Protein 3RKU (pdb70)

Solvent-accessible surface area: 37472 Å² total; per-residue (Å²): 105,89,50,12,4,153,98,2,5,84,62,0,33,152,72,4,0,2,0,3,15,0,9,19,20,25,0,80,13,0,0,52,23,0,0,56,0,3,71,0,34,3,46,0,0,0,1,11,139,96,61,125,79,0,82,108,6,58,149,62,0,63,140,82,3,114,73,9,100,11,49,26,11,117,12,39,13,61,62,47,125,102,5,132,56,36,14,94,111,3,54,142,83,13,70,82,0,23,0,0,0,4,21,24,32,21,0,33,10,39,55,112,5,27,133,17,46,59,116,15,2,88,50,2,9,54,10,2,1,28,1,8,1,20,5,0,24,18,1,1,71,37,0,86,94,67,63,30,11,8,1,0,0,10,5,11,16,1,15,88,23,1,39,29,40,4,1,13,23,0,0,0,12,32,0,1,18,2,1,0,33,0,0,19,9,4,13,29,87,24,96,5,11,2,0,13,0,0,10,14,29,13,62,36,53,59,3,58,60,25,40,136,44,62,107,123,82,10,112,92,36,15,123,82,24,80,10,0,81,16,73,12,0,0,26,0,0,0,2,0,2,0,23,82,91,30,4,4,0,0,19,0,10,0,2,0,12,12,6,4,2,24,45,22,44,78,106,89,103,91,50,11,5,156,98,2,6,85,60,0,34,150,70,4,0,1,0,3,14,0,9,18,20,26,0,82,13,0,0,52,23,0,0,57,0,4,70,0,34,3,44,0,0,0,0,10,136,97,60,123,80,0,82,110,6,57,147,62,0,63,139,81,3,112,74,9,99,11,47,26,12,120,11,39,13,60,60,48,125,104,5,134,54,35,15,94,111,6,55,144,83,13,73,82,0,25,1,0,0,4,19,23,32,20,1,33,10,40,54,113,5,26,134,18,46,60,119,13,2,87,52,2,10,54,10,2,1,29,1,8,0,20,6,1,25,18,0,1,69,36,0,85,94,67,63,30,9,9,1,0,0,8,4,11,16,1,14,88,24,1,35,29,40,4,1,14,23,0,0,0,11,33,0,1,17,1,1,1,31,0,0,18,8,6,11,29,86,23,95,5,11,2,0,13,0,0,10,14,29,13,62,36,53,59,3,58,61,26,42,136,45,62,107,124,82,10,115,90,36,13,123,80,24,82,10,0,83,14,73,13,0,0,26,0,0,0,1,0,2,0,23,83,93,28,3,4,1,0,18,0,10,0,2,0,11,11,6,5,2,27,44,23,44,81,106,88,104,90,50,11,5,157,96,3,5,84,60,0,34,153,72,4,0,2,0,4,16,0,9,18,20,27,0,80,14,0,0,52,24,0,0,56,0,3,69,0,35,3,45,0,0,0,1,10,135,97,61,124,79,0,82,108,5,58,146,63,0,62,140,84,4,112,73,8,99,11,46,27,11,120,13,39,13,60,62,48,123,102,5,134,55,34,15,93,111,5,55,145,84,13,74,82,0,25,1,0,0,5,21,25,33,21,1,33,10,38,53,112,5,24,133,17,45,59,116,14,1,87,51,3,8,56,10,2,1,29,1,7,0,19,6,0,26,18,0,1,69,36,0,84,94,66,64,30,11,9,1,0,0,10,5,10,16,0,15,86,23,0,38,29,38,4,1,13,24,0,0,0,12,34,0,1,17,1,0,0,31,0,0,19,8,5,13,28,87,24,97,6,12,2,0,14,0,0,10,14,29,13,61,35,52,60,3,58,61,26,41,137,44,61,107,120,82,10,115,94,37,14,121,80,24,81,10,0,82,15,73,14,0,0,26,0,0,0,1,0,2,0,22,84,93,29,4,5,0,0,18,0,10,0,1,0,12,11,5,5,2,27,45,24,44,79,109,90,103,91,49,11,4,155,97,2,6,83,61,0,34,149,68,5,0,1,0,3,15,0,9,19,20,26,0,81,14,0,0,52,23,0,0,55,0,3,72,0,34,3,45,0,0,0,0,10,140,96,60,124,81,0,82,108,6,58,148,64,0,63,142,83,3,111,74,8,100,11,47,27,13,117,13,39,13,59,64,47,126,104,5,134,56,35,13,94,110,4,56,142,84,14,74,81,0,25,0,0,0,5,19,22,32,20,0,33,10,39,55,110,6,26,134,18,45,60,117,13,2,85,49,2,9,54,10,2,0,29,2,8,1,19,5,0,23,20,0,1,69,37,0,84,93,65,65,31,10,7,1,0,0,8,5,11,16,1,14,87,23,1,38,29,40,4,2,13,24,0,0,0,11,33,0,1,18,1,1,0,33,0,0,19,8,4,13,30,87,22,96,5,11,2,0,13,0,0,10,15,28,14,61,37,52,56,3,58,61,25,40,136,46,61,105,120,82,10,112,92,36,14,122,82,24,79,9,0,87,15,75,13,0,0,26,0,0,0,1,0,2,0,23,84,94,30,4,5,1,0,18,0,10,0,1,0,11,12,6,4,2,25,43,22,45,79,107,89

Secondary structure (DSSP, 8-state):
--TT-HHHHHHHTT-EEEEESTTSHHHHHHHHHHHHHHTT-SEEEEEES-HHHHHHHHHHHHHH-TT-EEEEEE--TT-GGGHHHHHHTS-GGG-S--EEEE--------PPTTS--HHHHHHHHIIIIIHHHHHHHHHHHHHHHHT--EEEEE--GGGTS--TT-HHHHHHHHHHHHHHHHHHHHTTTSS-EEEEEEES-EESSHHHHHTTT-HHHHHHHHTTS--EEHHHHHHHHHHHHTS-TTEEEEEEEEEETTEEETTEE---/--TT-HHHHHHHTT-EEEEESTTSHHHHHHHHHHHHHHTT-SEEEEEES-HHHHHHHHHHHHHH-TT-EEEEEE--TT-GGGHHHHHHTS-GGG-S--EEEE--------PPTTS--HHHHHHHHIIIIIIHHHHHHHHHHHHHHHT--EEEEE--GGGTS--TT-HHHHHHHHHHHHHHHHHHHHTTTSS-EEEEEEES-EESSHHHHHTTT-HHHHHHHHTTS--EEHHHHHHHHHHHHTS-TTEEEEEEEEEETTEEETTEE---/--TT-HHHHHHHTT-EEEEESTTSHHHHHHHHHHHHTTTT--EEEEEES-HHHHHHHHHHHHHH-TT-EEEEEE--TT-HHHHHHHHHTS-GGG-S--EEEE--------PPTTS--HHHHHHHHIIIIIIHHHHHHHHHHHHHHHT-EEEEEE--GGGTS--TT-HHHHHHHHHHHHHHHHHHHHTTTSSEEEEEEEES-EESSHHHHHTTT-HHHHHHHHTTS--EEHHHHHHHHHHHHTS-TTEEEEEEEEEETTEEETTEE---/--TT-HHHHHHHTT-EEEEESTTSHHHHHHHHHHHHHHTT--EEEEEES-HHHHHHHHHHHHHH-TT-EEEEEE--TT-HHHHHHHHHTS-GGG-S--EEEE--------PPTTS--HHHHHHHHIIIIIIHHHHHHHHHHHHHHTT--EEEEE--GGGTS--TT-HHHHHHHHHHHHHHHHHHHHTTTSS-EEEEEEES-EESSHHHHHTTT-HHHHHHHHTTS--EEHHHHHHHHHHHHTS-TTEEEEEEEEEETTEEETTEE---

InterPro domains:
  IPR002347 Short-chain dehydrogenase/reductase SDR [PF00106] (14-205)
  IPR002347 Short-chain dehydrogenase/reductase SDR [PR00080] (94-105)
  IPR002347 Short-chain dehydrogenase/reductase SDR [PR00080] (148-156)
  IPR002347 Short-chain dehydrogenase/reductase SDR [PR00080] (168-187)
  IPR002347 Short-chain dehydrogenase/reductase SDR [PR00081] (15-32)
  IPR002347 Short-chain dehydrogenase/reductase SDR [PR00081] (94-105)
  IPR002347 Short-chain dehydrogenase/reductase SDR [PR00081] (142-158)
  IPR002347 Short-chain dehydrogenase/reductase SDR [PR00081] (168-187)
  IPR002347 Short-chain dehydrogenase/reductase SDR [PR00081] (189-206)
  IPR020904 Short-chain dehydrogenase/reductase, conserved site [PS00061] (155-183)
  IPR036291 NAD(P)-binding domain superfamily [SSF51735] (10-249)

CATH classification: 3.40.50.720

Sequence (1072 aa):
HMSQGRKAAERLAKKTVLITGASAGIGKATALEYLEASNGDMKLILAARRLEKLEELKKTIDQEFPNAKVHVAQLDITQAEKIKPFIENLPQEFKDIDILVNNAGKALGSDRVGQIATEDIQDVFDTNVTALINITQAVLPIFQAKNSGDIVNLGSIAGRDAYPTGSIYCASKFAVGAFTDSLRKELINTKIRVILIAPGLVETEFSLVRYRGNEEQAKNVYKDTTPLMADDVADLIVYATSRKQNTVIADTLIFPTNQASPHHIFRGHMSQGRKAAERLAKKTVLITGASAGIGKATALEYLEASNGDMKLILAARRLEKLEELKKTIDQEFPNAKVHVAQLDITQAEKIKPFIENLPQEFKDIDILVNNAGKALGSDRVGQIATEDIQDVFDTNVTALINITQAVLPIFQAKNSGDIVNLGSIAGRDAYPTGSIYCASKFAVGAFTDSLRKELINTKIRVILIAPGLVETEFSLVRYRGNEEQAKNVYKDTTPLMADDVADLIVYATSRKQNTVIADTLIFPTNQASPHHIFRGHMSQGRKAAERLAKKTVLITGASAGIGKATALEYLEASNGDMKLILAARRLEKLEELKKTIDQEFPNAKVHVAQLDITQAEKIKPFIENLPQEFKDIDILVNNAGKALGSDRVGQIATEDIQDVFDTNVTALINITQAVLPIFQAKNSGDIVNLGSIAGRDAYPTGSIYCASKFAVGAFTDSLRKELINTKIRVILIAPGLVETEFSLVRYRGNEEQAKNVYKDTTPLMADDVADLIVYATSRKQNTVIADTLIFPTNQASPHHIFRGHMSQGRKAAERLAKKTVLITGASAGIGKATALEYLEASNGDMKLILAARRLEKLEELKKTIDQEFPNAKVHVAQLDITQAEKIKPFIENLPQEFKDIDILVNNAGKALGSDRVGQIATEDIQDVFDTNVTALINITQAVLPIFQAKNSGDIVNLGSIAGRDAYPTGSIYCASKFAVGAFTDSLRKELINTKIRVILIAPGLVETEFSLVRYRGNEEQAKNVYKDTTPLMMADDVADLIVYATSRKQNTVIADTLIFPTNQASPHHIFRG

Structure (mmCIF, N/CA/C/O backbone):
data_3RKU
#
_entry.id   3RKU
#
_cell.length_a   82.390
_cell.length_b   87.250
_cell.length_c   83.810
_cell.angle_alpha   90.000
_cell.angle_beta   112.980
_cell.angle_gamma   90.000
#
_symmetry.space_group_name_H-M   'P 1 21 1'
#
loop_
_entity.id
_entity.type
_entity.pdbx_description
1 polymer 'Oxidoreductase YMR226C'
2 non-polymer 'NADP NICOTINAMIDE-ADENINE-DINUCLEOTIDE PHOSPHATE'
3 water water
#
loop_
_atom_site.group_PDB
_atom_site.id
_atom_site.type_symbol
_atom_site.label_atom_id
_atom_site.label_alt_id
_atom_site.label_comp_id
_atom_site.label_asym_id
_atom_site.label_entity_id
_atom_site.label_seq_id
_atom_site.pdbx_PDB_ins_code
_atom_site.Cartn_x
_atom_site.Cartn_y
_atom_site.Cartn_z
_atom_site.occupancy
_atom_site.B_iso_or_equiv
_atom_site.auth_seq_id
_atom_site.auth_comp_id
_atom_site.auth_asym_id
_atom_site.auth_atom_id
_atom_site.pdbx_PDB_model_num
ATOM 1 N N . HIS A 1 20 ? 40.043 41.065 49.428 1.00 33.44 0 HIS A N 1
ATOM 2 C CA . HIS A 1 20 ? 39.504 41.348 48.091 1.00 39.84 0 HIS A CA 1
ATOM 3 C C . HIS A 1 20 ? 38.411 40.380 47.625 1.00 40.29 0 HIS A C 1
ATOM 4 O O . HIS A 1 20 ? 38.704 39.438 46.887 1.00 37.87 0 HIS A O 1
ATOM 11 N N . MET A 1 21 ? 37.156 40.611 48.010 1.00 35.83 1 MET A N 1
ATOM 12 C CA . MET A 1 21 ? 36.058 39.773 47.520 1.00 30.86 1 MET A CA 1
ATOM 13 C C . MET A 1 21 ? 34.820 40.617 47.262 1.00 31.44 1 MET A C 1
ATOM 14 O O . MET A 1 21 ? 33.777 40.459 47.908 1.00 34.17 1 MET A O 1
ATOM 19 N N . SER A 1 22 ? 34.944 41.525 46.310 1.00 24.93 2 SER A N 1
ATOM 20 C CA . SER A 1 22 ? 33.904 42.519 46.043 1.00 24.80 2 SER A CA 1
ATOM 21 C C . SER A 1 22 ? 32.486 41.933 45.897 1.00 28.92 2 SER A C 1
ATOM 22 O O . SER A 1 22 ? 31.497 42.651 46.024 1.00 26.54 2 SER A O 1
ATOM 25 N N . GLN A 1 23 ? 32.381 40.636 45.627 1.00 24.39 3 GLN A N 1
ATOM 26 C CA . GLN A 1 23 ? 31.081 40.070 45.353 1.00 27.61 3 GLN A CA 1
ATOM 27 C C . GLN A 1 23 ? 30.715 38.915 46.267 1.00 30.11 3 GLN A C 1
ATOM 28 O O . GLN A 1 23 ? 29.773 38.165 46.000 1.00 28.33 3 GLN A O 1
ATOM 34 N N . GLY A 1 24 ? 31.451 38.788 47.360 1.00 27.69 4 GLY A N 1
ATOM 35 C CA . GLY A 1 24 ? 31.186 37.733 48.315 1.00 28.53 4 GLY A CA 1
ATOM 36 C C . GLY A 1 24 ? 32.031 36.492 48.114 1.00 29.81 4 GLY A C 1
ATOM 37 O O . GLY A 1 24 ? 32.641 36.294 47.066 1.00 33.44 4 GLY A O 1
ATOM 38 N N . ARG A 1 25 ? 32.044 35.637 49.125 1.00 28.04 5 ARG A N 1
ATOM 39 C CA . ARG A 1 25 ? 32.937 34.501 49.154 1.00 32.44 5 ARG A CA 1
ATOM 40 C C . ARG A 1 25 ? 32.627 33.510 48.042 1.00 30.85 5 ARG A C 1
ATOM 41 O O . ARG A 1 25 ? 33.506 33.108 47.291 1.00 34.03 5 ARG A O 1
ATOM 49 N N . LYS A 1 26 ? 31.375 33.111 47.935 1.00 33.75 6 LYS A N 1
ATOM 50 C CA . LYS A 1 26 ? 30.991 32.086 46.975 1.00 36.70 6 LYS A CA 1
ATOM 51 C C . LYS A 1 26 ? 31.409 32.460 45.527 1.00 28.03 6 LYS A C 1
ATOM 52 O O . LYS A 1 26 ? 31.921 31.624 44.761 1.00 28.37 6 LYS A O 1
ATOM 58 N N . ALA A 1 27 ? 31.215 33.720 45.160 1.00 23.41 7 ALA A N 1
ATOM 59 C CA . ALA A 1 27 ? 31.612 34.195 43.839 1.00 22.36 7 ALA A CA 1
ATOM 60 C C . ALA A 1 27 ? 33.150 34.108 43.644 1.00 28.63 7 ALA A C 1
ATOM 61 O O . ALA A 1 27 ? 33.653 33.633 42.610 1.00 25.67 7 ALA A O 1
ATOM 63 N N . ALA A 1 28 ? 33.897 34.562 44.637 1.00 19.58 8 ALA A N 1
ATOM 64 C CA . ALA A 1 28 ? 35.340 34.361 44.624 1.00 20.04 8 ALA A CA 1
ATOM 65 C C . ALA A 1 28 ? 35.733 32.901 44.443 1.00 24.76 8 ALA A C 1
ATOM 66 O O . ALA A 1 28 ? 36.631 32.600 43.667 1.00 26.54 8 ALA A O 1
ATOM 68 N N . GLU A 1 29 ? 35.081 31.994 45.167 1.00 28.03 9 GLU A N 1
ATOM 69 C CA . GLU A 1 29 ? 35.388 30.579 45.015 1.00 26.54 9 GLU A CA 1
ATOM 70 C C . GLU A 1 29 ? 35.182 30.183 43.578 1.00 24.24 9 GLU A C 1
ATOM 71 O O . GLU A 1 29 ? 35.986 29.474 43.001 1.00 26.70 9 GLU A O 1
ATOM 77 N N . ARG A 1 30 ? 34.081 30.626 42.995 1.00 27.17 10 ARG A N 1
ATOM 78 C CA . ARG A 1 30 ? 33.741 30.154 41.651 1.00 28.30 10 ARG A CA 1
ATOM 79 C C . ARG A 1 30 ? 34.688 30.702 40.578 1.00 26.69 10 ARG A C 1
ATOM 80 O O . ARG A 1 30 ? 34.901 30.056 39.557 1.00 21.11 10 ARG A O 1
ATOM 88 N N . LEU A 1 31 ? 35.265 31.878 40.836 1.00 24.03 11 LEU A N 1
ATOM 89 C CA . LEU A 1 31 ? 36.182 32.525 39.898 1.00 23.27 11 LEU A CA 1
ATOM 90 C C . LEU A 1 31 ? 37.621 32.044 40.030 1.00 25.51 11 LEU A C 1
ATOM 91 O O . LEU A 1 31 ? 38.408 32.160 39.089 1.00 29.18 11 LEU A O 1
ATOM 96 N N . ALA A 1 32 ? 37.974 31.512 41.194 1.00 23.28 12 ALA A N 1
ATOM 97 C CA . ALA A 1 32 ? 39.381 31.285 41.501 1.00 27.06 12 ALA A CA 1
ATOM 98 C C . ALA A 1 32 ? 40.094 30.443 40.444 1.00 28.58 12 ALA A C 1
ATOM 99 O O . ALA A 1 32 ? 39.582 29.429 39.972 1.00 20.18 12 ALA A O 1
ATOM 101 N N . LYS A 1 33 ? 41.276 30.898 40.054 1.00 27.24 13 LYS A N 1
ATOM 102 C CA . LYS A 1 33 ? 42.143 30.113 39.198 1.00 27.06 13 LYS A CA 1
ATOM 103 C C . LYS A 1 33 ? 41.671 30.010 37.752 1.00 24.58 13 LYS A C 1
ATOM 104 O O . LYS A 1 33 ? 42.364 29.434 36.917 1.00 25.57 13 LYS A O 1
ATOM 110 N N . LYS A 1 34 ? 40.517 30.592 37.441 1.00 22.66 14 LYS A N 1
ATOM 111 C CA . LYS A 1 34 ? 40.061 30.588 36.057 1.00 22.65 14 LYS A CA 1
ATOM 112 C C . LYS A 1 34 ? 40.895 31.530 35.170 1.00 26.39 14 LYS A C 1
ATOM 113 O O . LYS A 1 34 ? 41.545 32.452 35.665 1.00 26.95 14 LYS A O 1
ATOM 119 N N . THR A 1 35 ? 40.871 31.283 33.862 1.00 22.10 15 THR A N 1
ATOM 120 C CA . THR A 1 35 ? 41.588 32.104 32.900 1.00 22.68 15 THR A CA 1
ATOM 121 C C . THR A 1 35 ? 40.620 32.951 32.088 1.00 24.02 15 THR A C 1
ATOM 122 O O . THR A 1 35 ? 39.723 32.424 31.421 1.00 26.56 15 THR A O 1
ATOM 126 N N . VAL A 1 36 ? 40.789 34.264 32.142 1.00 19.21 16 VAL A N 1
ATOM 127 C CA . VAL A 1 36 ? 39.937 35.157 31.355 1.00 19.61 16 VAL A CA 1
ATOM 128 C C . VAL A 1 36 ? 40.673 35.811 30.192 1.00 21.87 16 VAL A C 1
ATOM 129 O O . VAL A 1 36 ? 41.772 36.369 30.376 1.00 21.15 16 VAL A O 1
ATOM 133 N N . LEU A 1 37 ? 40.060 35.769 29.009 1.00 17.46 17 LEU A N 1
ATOM 134 C CA . LEU A 1 37 ? 40.601 36.503 27.880 1.00 18.53 17 LEU A CA 1
ATOM 135 C C . LEU A 1 37 ? 39.730 37.729 27.607 1.00 22.48 17 LEU A C 1
ATOM 136 O O . LEU A 1 37 ? 38.545 37.605 27.346 1.00 23.06 17 LEU A O 1
ATOM 141 N N . ILE A 1 38 ? 40.338 38.909 27.662 1.00 22.14 18 ILE A N 1
ATOM 142 C CA . ILE A 1 38 ? 39.616 40.158 27.502 1.00 17.65 18 ILE A CA 1
ATOM 143 C C . ILE A 1 38 ? 40.096 40.969 26.312 1.00 21.22 18 ILE A C 1
ATOM 144 O O . ILE A 1 38 ? 41.253 41.379 26.265 1.00 24.63 18 ILE A O 1
ATOM 149 N N . THR A 1 39 ? 39.199 41.231 25.367 1.00 20.92 19 THR A N 1
ATOM 150 C CA . THR A 1 39 ? 39.533 42.131 24.266 1.00 22.97 19 THR A CA 1
ATOM 151 C C . THR A 1 39 ? 39.152 43.587 24.563 1.00 23.95 19 THR A C 1
ATOM 152 O O . THR A 1 39 ? 38.122 43.849 25.168 1.00 26.17 19 THR A O 1
ATOM 156 N N . GLY A 1 40 ? 39.993 44.524 24.131 1.00 19.37 20 GLY A N 1
ATOM 157 C CA . GLY A 1 40 ? 39.839 45.920 24.474 1.00 15.04 20 GLY A CA 1
ATOM 158 C C . GLY A 1 40 ? 40.222 46.130 25.921 1.00 20.26 20 GLY A C 1
ATOM 159 O O . GLY A 1 40 ? 39.513 46.793 26.666 1.00 21.46 20 GLY A O 1
ATOM 160 N N . ALA A 1 41 ? 41.334 45.542 26.344 1.00 15.22 21 ALA A N 1
ATOM 161 C CA . ALA A 1 41 ? 41.730 45.651 27.736 1.00 12.94 21 ALA A CA 1
ATOM 162 C C . ALA A 1 41 ? 42.463 46.949 28.034 1.00 18.81 21 ALA A C 1
ATOM 163 O O . ALA A 1 41 ? 42.715 47.248 29.180 1.00 23.21 21 ALA A O 1
ATOM 165 N N . SER A 1 42 ? 42.816 47.722 27.015 1.00 21.34 22 SER A N 1
ATOM 166 C CA . SER A 1 42 ? 43.682 48.882 27.221 1.00 21.05 22 SER A CA 1
ATOM 167 C C . SER A 1 42 ? 42.936 50.086 27.808 1.00 23.62 22 SER A C 1
ATOM 168 O O . SER A 1 42 ? 43.558 51.039 28.289 1.00 23.06 22 SER A O 1
ATOM 171 N N . ALA A 1 43 ? 41.605 50.051 27.774 1.00 22.29 23 ALA A N 1
ATOM 172 C CA . ALA A 1 43 ? 40.833 51.186 28.284 1.00 19.60 23 ALA A CA 1
ATOM 173 C C . ALA A 1 43 ? 39.404 50.805 28.573 1.00 18.20 23 ALA A C 1
ATOM 174 O O . ALA A 1 43 ? 38.983 49.683 28.282 1.00 14.71 23 ALA A O 1
ATOM 176 N N . GLY A 1 44 ? 38.655 51.753 29.129 1.00 16.19 24 GLY A N 1
ATOM 177 C CA . GLY A 1 44 ? 37.226 51.611 29.286 1.00 11.70 24 GLY A CA 1
ATOM 178 C C . GLY A 1 44 ? 36.765 50.350 29.997 1.00 18.03 24 GLY A C 1
ATOM 179 O O . GLY A 1 44 ? 37.302 49.973 31.039 1.00 20.84 24 GLY A O 1
ATOM 180 N N . ILE A 1 45 ? 35.752 49.696 29.431 1.00 16.52 25 ILE A N 1
ATOM 181 C CA . ILE A 1 45 ? 35.115 48.570 30.105 1.00 21.04 25 ILE A CA 1
ATOM 182 C C . ILE A 1 45 ? 36.023 47.352 30.222 1.00 20.36 25 ILE A C 1
ATOM 183 O O . ILE A 1 45 ? 36.037 46.685 31.267 1.00 18.51 25 ILE A O 1
ATOM 188 N N . GLY A 1 46 ? 36.775 47.073 29.158 1.00 11.80 26 GLY A N 1
ATOM 189 C CA . GLY A 1 46 ? 37.742 45.980 29.144 1.00 16.62 26 GLY A CA 1
ATOM 190 C C . GLY A 1 46 ? 38.738 46.080 30.298 1.00 21.53 26 GLY A C 1
ATOM 191 O O . GLY A 1 46 ? 38.917 45.138 31.091 1.00 18.50 26 GLY A O 1
ATOM 192 N N . LYS A 1 47 ? 39.381 47.241 30.389 1.00 18.17 27 LYS A N 1
ATOM 193 C CA . LYS A 1 47 ? 40.281 47.546 31.493 1.00 22.30 27 LYS A CA 1
ATOM 194 C C . LYS A 1 47 ? 39.618 47.438 32.873 1.00 24.71 27 LYS A C 1
ATOM 195 O O . LYS A 1 47 ? 40.147 46.790 33.778 1.00 25.50 27 LYS A O 1
ATOM 201 N N . ALA A 1 48 ? 38.462 48.070 33.035 1.00 23.15 28 ALA A N 1
ATOM 202 C CA . ALA A 1 48 ? 37.706 47.936 34.285 1.00 22.51 28 ALA A CA 1
ATOM 203 C C . ALA A 1 48 ? 37.431 46.482 34.620 1.00 25.15 28 ALA A C 1
ATOM 204 O O . ALA A 1 48 ? 37.462 46.097 35.787 1.00 25.75 28 ALA A O 1
ATOM 206 N N . THR A 1 49 ? 37.160 45.680 33.592 1.00 25.24 29 THR A N 1
ATOM 207 C CA . THR A 1 49 ? 36.748 44.296 33.801 1.00 23.66 29 THR A CA 1
ATOM 208 C C . THR A 1 49 ? 37.893 43.451 34.305 1.00 22.56 29 THR A C 1
ATOM 209 O O . THR A 1 49 ? 37.704 42.629 35.187 1.00 23.30 29 THR A O 1
ATOM 213 N N . ALA A 1 50 ? 39.081 43.651 33.742 1.00 20.78 30 ALA A N 1
ATOM 214 C CA . ALA A 1 50 ? 40.286 43.005 34.275 1.00 20.87 30 ALA A CA 1
ATOM 215 C C . ALA A 1 50 ? 40.450 43.298 35.786 1.00 24.53 30 ALA A C 1
ATOM 216 O O . ALA A 1 50 ? 40.590 42.391 36.613 1.00 26.15 30 ALA A O 1
ATOM 218 N N . LEU A 1 51 ? 40.413 44.575 36.136 1.00 18.28 31 LEU A N 1
ATOM 219 C CA . LEU A 1 51 ? 40.495 44.973 37.533 1.00 19.59 31 LEU A CA 1
ATOM 220 C C . LEU A 1 51 ? 39.409 44.351 38.412 1.00 21.89 31 LEU A C 1
ATOM 221 O O . LEU A 1 51 ? 39.684 43.853 39.508 1.00 24.84 31 LEU A O 1
ATOM 226 N N . GLU A 1 52 ? 38.174 44.369 37.938 1.00 20.81 32 GLU A N 1
ATOM 227 C CA . GLU A 1 52 ? 37.065 43.866 38.747 1.00 21.05 32 GLU A CA 1
ATOM 228 C C . GLU A 1 52 ? 37.165 42.358 38.974 1.00 23.54 32 GLU A C 1
ATOM 229 O O . GLU A 1 52 ? 36.848 41.864 40.057 1.00 25.28 32 GLU A O 1
ATOM 235 N N . TYR A 1 53 ? 37.591 41.618 37.956 1.00 20.14 33 TYR A N 1
ATOM 236 C CA . TYR A 1 53 ? 37.809 40.190 38.123 1.00 16.00 33 TYR A CA 1
ATOM 237 C C . TYR A 1 53 ? 38.753 39.937 39.306 1.00 22.61 33 TYR A C 1
ATOM 238 O O . TYR A 1 53 ? 38.541 39.025 40.107 1.00 25.55 33 TYR A O 1
ATOM 247 N N . LEU A 1 54 ? 39.782 40.760 39.444 1.00 20.84 34 LEU A N 1
ATOM 248 C CA . LEU A 1 54 ? 40.700 40.551 40.552 1.00 27.33 34 LEU A CA 1
ATOM 249 C C . LEU A 1 54 ? 40.048 40.965 41.862 1.00 28.19 34 LEU A C 1
ATOM 250 O O . LEU A 1 54 ? 40.184 40.266 42.843 1.00 30.31 34 LEU A O 1
ATOM 255 N N . GLU A 1 55 ? 39.317 42.073 41.875 1.00 26.51 35 GLU A N 1
ATOM 256 C CA . GLU A 1 55 ? 38.606 42.494 43.098 1.00 28.38 35 GLU A CA 1
ATOM 257 C C . GLU A 1 55 ? 37.682 41.433 43.656 1.00 27.37 35 GLU A C 1
ATOM 258 O O . GLU A 1 55 ? 37.473 41.371 44.862 1.00 24.60 35 GLU A O 1
ATOM 264 N N . ALA A 1 56 ? 37.130 40.612 42.767 1.00 25.04 36 ALA A N 1
ATOM 265 C CA . ALA A 1 56 ? 36.104 39.630 43.132 1.00 27.00 36 ALA A CA 1
ATOM 266 C C . ALA A 1 56 ? 36.628 38.219 43.457 1.00 29.56 36 ALA A C 1
ATOM 267 O O . ALA A 1 56 ? 35.878 37.368 43.943 1.00 23.08 36 ALA A O 1
ATOM 269 N N . SER A 1 57 ? 37.914 37.992 43.199 1.00 26.24 37 SER A N 1
ATOM 270 C CA . SER A 1 57 ? 38.494 36.656 43.252 1.00 22.85 37 SER A CA 1
ATOM 271 C C . SER A 1 57 ? 39.729 36.633 44.143 1.00 24.97 37 SER A C 1
ATOM 272 O O . SER A 1 57 ? 40.472 35.656 44.183 1.00 29.12 37 SER A O 1
ATOM 275 N N . ASN A 1 58 ? 39.941 37.723 44.856 1.00 24.38 38 ASN A N 1
ATOM 276 C CA . ASN A 1 58 ? 41.154 37.900 45.640 1.00 28.10 38 ASN A CA 1
ATOM 277 C C . ASN A 1 58 ? 42.447 37.783 44.828 1.00 30.41 38 ASN A C 1
ATOM 278 O O . ASN A 1 58 ? 43.445 37.244 45.305 1.00 33.10 38 ASN A O 1
ATOM 283 N N . GLY A 1 59 ? 42.422 38.304 43.609 1.00 24.11 39 GLY A N 1
ATOM 284 C CA . GLY A 1 59 ? 43.596 38.336 42.780 1.00 21.45 39 GLY A CA 1
ATOM 285 C C . GLY A 1 59 ? 43.904 36.997 42.144 1.00 24.77 39 GLY A C 1
ATOM 286 O O . GLY A 1 59 ? 44.824 36.889 41.352 1.00 27.44 39 GLY A O 1
ATOM 287 N N . ASP A 1 60 ? 43.118 35.979 42.462 1.00 25.60 40 ASP A N 1
ATOM 288 C CA . ASP A 1 60 ? 43.483 34.617 42.086 1.00 26.60 40 ASP A CA 1
ATOM 289 C C . ASP A 1 60 ? 42.921 34.147 40.738 1.00 26.88 40 ASP A C 1
ATOM 290 O O . ASP A 1 60 ? 42.158 33.174 40.667 1.00 27.38 40 ASP A O 1
ATOM 295 N N . MET A 1 61 ? 43.306 34.836 39.672 1.00 28.24 41 MET A N 1
ATOM 296 C CA . MET A 1 61 ? 42.949 34.426 38.311 1.00 27.37 41 MET A CA 1
ATOM 297 C C . MET A 1 61 ? 44.109 34.686 37.344 1.00 26.11 41 MET A C 1
ATOM 298 O O . MET A 1 61 ? 45.141 35.257 37.712 1.00 26.39 41 MET A O 1
ATOM 303 N N . LYS A 1 62 ? 43.909 34.278 36.100 1.00 25.45 42 LYS A N 1
ATOM 304 C CA . LYS A 1 62 ? 44.883 34.465 35.033 1.00 22.67 42 LYS A CA 1
ATOM 305 C C . LYS A 1 62 ? 44.227 35.281 33.954 1.00 22.99 42 LYS A C 1
ATOM 306 O O . LYS A 1 62 ? 43.198 34.890 33.434 1.00 24.70 42 LYS A O 1
ATOM 312 N N . LEU A 1 63 ? 44.818 36.416 33.622 1.00 21.74 43 LEU A N 1
ATOM 313 C CA . LEU A 1 63 ? 44.223 37.318 32.649 1.00 24.70 43 LEU A CA 1
ATOM 314 C C . LEU A 1 63 ? 45.050 37.415 31.370 1.00 27.88 43 LEU A C 1
ATOM 315 O O . LEU A 1 63 ? 46.274 37.578 31.403 1.00 33.19 43 LEU A O 1
ATOM 320 N N . ILE A 1 64 ? 44.369 37.316 30.240 1.00 23.08 44 ILE A N 1
ATOM 321 C CA . ILE A 1 64 ? 44.982 37.619 28.966 1.00 18.73 44 ILE A CA 1
ATOM 322 C C . ILE A 1 64 ? 44.381 38.952 28.472 1.00 20.60 44 ILE A C 1
ATOM 323 O O . ILE A 1 64 ? 43.201 39.029 28.122 1.00 21.86 44 ILE A O 1
ATOM 328 N N . LEU A 1 65 ? 45.191 40.002 28.465 1.00 15.94 45 LEU A N 1
ATOM 329 C CA . LEU A 1 65 ? 44.737 41.331 28.100 1.00 18.88 45 LEU A CA 1
ATOM 330 C C . LEU A 1 65 ? 45.192 41.681 26.696 1.00 22.98 45 LEU A C 1
ATOM 331 O O . LEU A 1 65 ? 46.391 41.782 26.428 1.00 28.85 45 LEU A O 1
ATOM 336 N N . ALA A 1 66 ? 44.233 41.850 25.795 1.00 18.61 46 ALA A N 1
ATOM 337 C CA . ALA A 1 66 ? 44.556 42.149 24.415 1.00 17.52 46 ALA A CA 1
ATOM 338 C C . ALA A 1 66 ? 43.941 43.480 23.969 1.00 25.28 46 ALA A C 1
ATOM 339 O O . ALA A 1 66 ? 42.802 43.797 24.324 1.00 29.09 46 ALA A O 1
ATOM 341 N N . ALA A 1 67 ? 44.725 44.259 23.221 1.00 22.01 47 ALA A N 1
ATOM 342 C CA . ALA A 1 67 ? 44.291 45.503 22.599 1.00 20.33 47 ALA A CA 1
ATOM 343 C C . ALA A 1 67 ? 45.439 45.957 21.704 1.00 25.38 47 ALA A C 1
ATOM 344 O O . ALA A 1 67 ? 46.450 45.272 21.639 1.00 25.85 47 ALA A O 1
ATOM 346 N N . ARG A 1 68 ? 45.295 47.087 21.016 1.00 24.04 48 ARG A N 1
ATOM 347 C CA . ARG A 1 68 ? 46.365 47.573 20.149 1.00 18.71 48 ARG A CA 1
A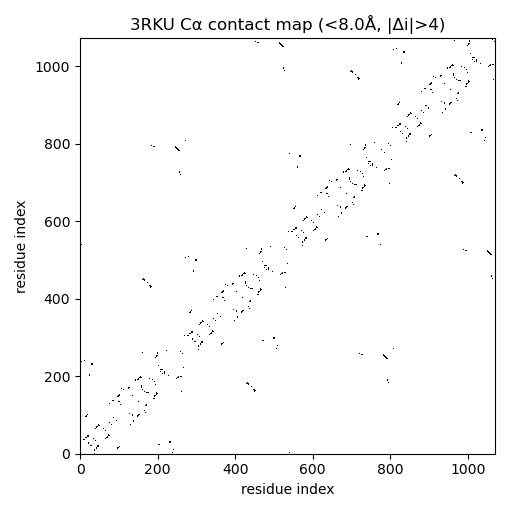TOM 348 C C . ARG A 1 68 ? 47.431 48.375 20.902 1.00 23.14 48 ARG A C 1
ATOM 349 O O . ARG A 1 68 ? 48.615 48.282 20.583 1.00 26.46 48 ARG A O 1
ATOM 357 N N . ARG A 1 69 ? 47.028 49.126 21.923 1.00 21.97 49 ARG A N 1
ATOM 358 C CA . ARG A 1 69 ? 47.981 49.992 22.635 1.00 22.25 49 ARG A CA 1
ATOM 359 C C . ARG A 1 69 ? 48.807 49.254 23.685 1.00 24.78 49 ARG A C 1
ATOM 360 O O . ARG A 1 69 ? 48.398 49.121 24.839 1.00 24.53 49 ARG A O 1
ATOM 368 N N . LEU A 1 70 ? 49.979 48.786 23.278 1.00 27.61 50 LEU A N 1
ATOM 369 C CA . LEU A 1 70 ? 50.793 47.940 24.132 1.00 27.12 50 LEU A CA 1
ATOM 370 C C . LEU A 1 70 ? 51.186 48.605 25.446 1.00 30.14 50 LEU A C 1
ATOM 371 O O . LEU A 1 70 ? 51.224 47.948 26.483 1.00 37.07 50 LEU A O 1
ATOM 376 N N . GLU A 1 71 ? 51.490 49.894 25.414 1.00 22.90 51 GLU A N 1
ATOM 377 C CA . GLU A 1 71 ? 51.904 50.586 26.634 1.00 30.55 51 GLU A CA 1
ATOM 378 C C . GLU A 1 71 ? 50.763 50.628 27.644 1.00 30.85 51 GLU A C 1
ATOM 379 O O . GLU A 1 71 ? 50.967 50.495 28.848 1.00 33.36 51 GLU A O 1
ATOM 385 N N . LYS A 1 72 ? 49.552 50.840 27.155 1.00 25.75 52 LYS A N 1
ATOM 386 C CA . LYS A 1 72 ? 48.413 50.847 28.037 1.00 27.29 52 LYS A CA 1
ATOM 387 C C . LYS A 1 72 ? 48.272 49.484 28.718 1.00 28.64 52 LYS A C 1
ATOM 388 O O . LYS A 1 72 ? 48.000 49.403 29.925 1.00 26.90 52 LYS A O 1
ATOM 394 N N . LEU A 1 73 ? 48.454 48.412 27.951 1.00 21.65 53 LEU A N 1
ATOM 395 C CA . LEU A 1 73 ? 48.392 47.084 28.533 1.00 21.96 53 LEU A CA 1
ATOM 396 C C . LEU A 1 73 ? 49.503 46.901 29.577 1.00 28.83 53 LEU A C 1
ATOM 397 O O . LEU A 1 73 ? 49.252 46.437 30.690 1.00 30.34 53 LEU A O 1
ATOM 402 N N . GLU A 1 74 ? 50.732 47.253 29.217 1.00 33.20 54 GLU A N 1
ATOM 403 C CA . GLU A 1 74 ? 51.869 47.124 30.129 1.00 32.50 54 GLU A CA 1
ATOM 404 C C . GLU A 1 74 ? 51.584 47.843 31.446 1.00 30.25 54 GLU A C 1
ATOM 405 O O . GLU A 1 74 ? 51.867 47.352 32.543 1.00 32.75 54 GLU A O 1
ATOM 411 N N . GLU A 1 75 ? 51.026 49.028 31.314 1.00 27.80 55 GLU A N 1
ATOM 412 C CA . GLU A 1 75 ? 50.762 49.888 32.447 1.00 32.22 55 GLU A CA 1
ATOM 413 C C . GLU A 1 75 ? 49.744 49.215 33.378 1.00 32.10 55 GLU A C 1
ATOM 414 O O . GLU A 1 75 ? 49.897 49.205 34.608 1.00 30.80 55 GLU A O 1
ATOM 420 N N . LEU A 1 76 ? 48.712 48.640 32.771 1.00 23.51 56 LEU A N 1
ATOM 421 C CA . LEU A 1 76 ? 47.708 47.903 33.499 1.00 23.97 56 LEU A CA 1
ATOM 422 C C . LEU A 1 76 ? 48.315 46.700 34.210 1.00 25.90 56 LEU A C 1
ATOM 423 O O . LEU A 1 76 ? 48.039 46.471 35.380 1.00 29.14 56 LEU A O 1
ATOM 428 N N . LYS A 1 77 ? 49.137 45.937 33.501 1.00 23.06 57 LYS A N 1
ATOM 429 C CA . LYS A 1 77 ? 49.799 44.790 34.093 1.00 26.43 57 LYS A CA 1
ATOM 430 C C . LYS A 1 77 ? 50.615 45.217 35.287 1.00 28.54 57 LYS A C 1
ATOM 431 O O . LYS A 1 77 ? 50.627 44.546 36.298 1.00 28.80 57 LYS A O 1
ATOM 437 N N . LYS A 1 78 ? 51.306 46.335 35.170 1.00 32.50 58 LYS A N 1
ATOM 438 C CA . LYS A 1 78 ? 52.158 46.783 36.262 1.00 42.58 58 LYS A CA 1
ATOM 439 C C . LYS A 1 78 ? 51.291 47.117 37.480 1.00 39.60 58 LYS A C 1
ATOM 440 O O . LYS A 1 78 ? 51.591 46.721 38.610 1.00 34.77 58 LYS A O 1
ATOM 446 N N . THR A 1 79 ? 50.196 47.827 37.231 1.00 36.52 59 THR A N 1
ATOM 447 C CA . THR A 1 79 ? 49.232 48.121 38.280 1.00 33.05 59 THR A CA 1
ATOM 448 C C . THR A 1 79 ? 48.773 46.838 38.966 1.00 33.99 59 THR A C 1
ATOM 449 O O . THR A 1 79 ? 48.802 46.728 40.192 1.00 35.70 59 THR A O 1
ATOM 453 N N . ILE A 1 80 ? 48.353 45.872 38.158 1.00 29.58 60 ILE A N 1
ATOM 454 C CA . ILE A 1 80 ? 47.897 44.590 38.665 1.00 32.87 60 ILE A CA 1
ATOM 455 C C . ILE A 1 80 ? 49.000 43.885 39.451 1.00 38.45 60 ILE A C 1
ATOM 456 O O . ILE A 1 80 ? 48.750 43.332 40.515 1.00 38.05 60 ILE A O 1
ATOM 461 N N . ASP A 1 81 ? 50.221 43.913 38.929 1.00 44.34 61 ASP A N 1
ATOM 462 C CA . ASP A 1 81 ? 51.318 43.167 39.531 1.00 46.05 61 ASP A CA 1
ATOM 463 C C . ASP A 1 81 ? 51.538 43.561 40.975 1.00 44.11 61 ASP A C 1
ATOM 464 O O . ASP A 1 81 ? 51.782 42.709 41.825 1.00 43.33 61 ASP A O 1
ATOM 469 N N . GLN A 1 82 ? 51.439 44.850 41.261 1.00 43.21 62 GLN A N 1
ATOM 470 C CA . GLN A 1 82 ? 51.713 45.309 42.609 1.00 50.78 62 GLN A CA 1
ATOM 471 C C . GLN A 1 82 ? 50.470 45.245 43.482 1.00 48.25 62 GLN A C 1
ATOM 472 O O . GLN A 1 82 ? 50.545 45.018 44.685 1.00 45.06 62 GLN A O 1
ATOM 478 N N . GLU A 1 83 ? 49.319 45.440 42.866 1.00 47.57 63 GLU A N 1
ATOM 479 C CA . GLU A 1 83 ? 48.071 45.365 43.601 1.00 48.26 63 GLU A CA 1
ATOM 480 C C . GLU A 1 83 ? 47.617 43.916 43.869 1.00 44.75 63 GLU A C 1
ATOM 481 O O . GLU A 1 83 ? 47.027 43.636 44.907 1.00 43.22 63 GLU A O 1
ATOM 487 N N . PHE A 1 84 ? 47.908 43.002 42.947 1.00 40.04 64 PHE A N 1
ATOM 488 C CA . PHE A 1 84 ? 47.495 41.624 43.106 1.00 34.13 64 PHE A CA 1
ATOM 489 C C . PHE A 1 84 ? 48.616 40.642 42.843 1.00 39.80 64 PHE A C 1
ATOM 490 O O . PHE A 1 84 ? 48.629 39.980 41.806 1.00 42.09 64 PHE A O 1
ATOM 498 N N . PRO A 1 85 ? 49.532 40.502 43.809 1.00 46.71 65 PRO A N 1
ATOM 499 C CA . PRO A 1 85 ? 50.758 39.727 43.619 1.00 46.41 65 PRO A CA 1
ATOM 500 C C . PRO A 1 85 ? 50.469 38.341 43.092 1.00 39.82 65 PRO A C 1
ATOM 501 O O . PRO A 1 85 ? 51.238 37.823 42.280 1.00 42.72 65 PRO A O 1
ATOM 505 N N . ASN A 1 86 ? 49.369 37.756 43.542 1.00 29.35 66 ASN A N 1
ATOM 506 C CA . ASN A 1 86 ? 49.047 36.377 43.186 1.00 33.39 66 ASN A CA 1
ATOM 507 C C . ASN A 1 86 ? 48.354 36.238 41.827 1.00 37.09 66 ASN A C 1
ATOM 508 O O . ASN A 1 86 ? 48.023 35.138 41.392 1.00 34.90 66 ASN A O 1
ATOM 513 N N . ALA A 1 87 ? 48.141 37.362 41.156 1.00 35.17 67 ALA A N 1
ATOM 514 C CA . ALA A 1 87 ? 47.544 37.329 39.829 1.00 32.55 67 ALA A CA 1
ATOM 515 C C . ALA A 1 87 ? 48.612 37.073 38.786 1.00 34.68 67 ALA A C 1
ATOM 516 O O . ALA A 1 87 ? 49.761 37.481 38.963 1.00 33.56 67 ALA A O 1
ATOM 518 N N . LYS A 1 88 ? 48.221 36.398 37.708 1.00 35.92 68 LYS A N 1
ATOM 519 C CA . LYS A 1 88 ? 49.082 36.175 36.556 1.00 35.04 68 LYS A CA 1
ATOM 520 C C . LYS A 1 88 ? 48.451 36.795 35.312 1.00 34.69 68 LYS A C 1
ATOM 521 O O . LYS A 1 88 ? 47.317 36.477 34.932 1.00 33.49 68 LYS A O 1
ATOM 527 N N . VAL A 1 89 ? 49.206 37.682 34.680 1.00 31.19 69 VAL A N 1
ATOM 528 C CA . VAL A 1 89 ? 48.711 38.493 33.580 1.00 25.83 69 VAL A CA 1
ATOM 529 C C . VAL A 1 89 ? 49.568 38.314 32.332 1.00 27.72 69 VAL A C 1
ATOM 530 O O . VAL A 1 89 ? 50.774 38.564 32.340 1.00 27.93 69 VAL A O 1
ATOM 534 N N . HIS A 1 90 ? 48.944 37.891 31.247 1.00 28.30 70 HIS A N 1
ATOM 535 C CA . HIS A 1 90 ? 49.635 37.840 29.970 1.00 26.48 70 HIS A CA 1
ATOM 536 C C . HIS A 1 90 ? 49.151 38.960 29.068 1.00 30.17 70 HIS A C 1
ATOM 537 O O . HIS A 1 90 ? 48.008 38.982 28.646 1.00 35.13 70 HIS A O 1
ATOM 544 N N . VAL A 1 91 ? 50.036 39.890 28.768 1.00 29.31 71 VAL A N 1
ATOM 545 C CA . VAL A 1 91 ? 49.713 41.020 27.899 1.00 29.38 71 VAL A CA 1
ATOM 546 C C . VAL A 1 91 ? 49.930 40.707 26.423 1.00 30.65 71 VAL A C 1
ATOM 547 O O . VAL A 1 91 ? 50.945 40.107 26.075 1.00 34.99 71 VAL A O 1
ATOM 551 N N . ALA A 1 92 ? 48.990 41.117 25.563 1.00 31.95 72 ALA A N 1
ATOM 552 C CA . ALA A 1 92 ? 49.045 40.778 24.117 1.00 28.29 72 ALA A CA 1
ATOM 553 C C . ALA A 1 92 ? 48.665 41.919 23.174 1.00 26.87 72 ALA A C 1
ATOM 554 O O . ALA A 1 92 ? 47.487 42.277 23.078 1.00 28.73 72 ALA A O 1
ATOM 556 N N . GLN A 1 93 ? 49.647 42.481 22.475 1.00 25.87 73 GLN A N 1
ATOM 557 C CA . GLN A 1 93 ? 49.341 43.455 21.433 1.00 26.24 73 GLN A CA 1
ATOM 558 C C . GLN A 1 93 ? 48.681 42.790 20.202 1.00 27.98 73 GLN A C 1
ATOM 559 O O . GLN A 1 93 ? 49.312 42.037 19.471 1.00 29.05 73 GLN A O 1
ATOM 565 N N . LEU A 1 94 ? 47.408 43.086 19.985 1.00 23.85 74 LEU A N 1
ATOM 566 C CA . LEU A 1 94 ? 46.637 42.442 18.943 1.00 23.78 74 LEU A CA 1
ATOM 567 C C . LEU A 1 94 ? 45.597 43.371 18.381 1.00 27.58 74 LEU A C 1
ATOM 568 O O . LEU A 1 94 ? 44.826 43.966 19.127 1.00 30.73 74 LEU A O 1
ATOM 573 N N . ASP A 1 95 ? 45.581 43.503 17.060 1.00 27.00 75 ASP A N 1
ATOM 574 C CA . ASP A 1 95 ? 44.516 44.212 16.363 1.00 22.32 75 ASP A CA 1
ATOM 575 C C . ASP A 1 95 ? 43.560 43.136 15.878 1.00 24.75 75 ASP A C 1
ATOM 576 O O . ASP A 1 95 ? 43.853 42.439 14.896 1.00 24.84 75 ASP A O 1
ATOM 581 N N . ILE A 1 96 ? 42.429 42.978 16.577 1.00 18.56 76 ILE A N 1
ATOM 582 C CA . ILE A 1 96 ? 41.555 41.837 16.321 1.00 18.94 76 ILE A CA 1
ATOM 583 C C . ILE A 1 96 ? 40.978 41.884 14.906 1.00 20.18 76 ILE A C 1
ATOM 584 O O . ILE A 1 96 ? 40.451 40.894 14.394 1.00 18.62 76 ILE A O 1
ATOM 589 N N . THR A 1 97 ? 41.125 43.037 14.274 1.00 17.61 77 THR A N 1
ATOM 590 C CA . THR A 1 97 ? 40.753 43.238 12.884 1.00 19.61 77 THR A CA 1
ATOM 591 C C . THR A 1 97 ? 41.625 42.472 11.873 1.00 24.86 77 THR A C 1
ATOM 592 O O . THR A 1 97 ? 41.210 42.208 10.732 1.00 29.14 77 THR A O 1
ATOM 596 N N . GLN A 1 98 ? 42.826 42.102 12.294 1.00 22.76 78 GLN A N 1
ATOM 597 C CA . GLN A 1 98 ? 43.691 41.315 11.442 1.00 23.69 78 GLN A CA 1
ATOM 598 C C . GLN A 1 98 ? 43.365 39.826 11.586 1.00 29.56 78 GLN A C 1
ATOM 599 O O . GLN A 1 98 ? 43.950 39.105 12.424 1.00 27.82 78 GLN A O 1
ATOM 605 N N . ALA A 1 99 ? 42.416 39.382 10.763 1.00 24.61 79 ALA A N 1
ATOM 606 C CA . ALA A 1 99 ? 41.794 38.073 10.928 1.00 26.53 79 ALA A CA 1
ATOM 607 C C . ALA A 1 99 ? 42.818 36.949 10.968 1.00 28.43 79 ALA A C 1
ATOM 608 O O . ALA A 1 99 ? 42.731 36.026 11.786 1.00 22.84 79 ALA A O 1
ATOM 610 N N . GLU A 1 100 ? 43.793 37.043 10.077 1.00 27.97 80 GLU A N 1
ATOM 611 C CA . GLU A 1 100 ? 44.765 35.976 9.932 1.00 32.16 80 GLU A CA 1
ATOM 612 C C . GLU A 1 100 ? 45.575 35.710 11.203 1.00 28.96 80 GLU A C 1
ATOM 613 O O . GLU A 1 100 ? 46.159 34.645 11.332 1.00 24.47 80 GLU A O 1
ATOM 619 N N . LYS A 1 101 ? 45.599 36.670 12.131 1.00 24.44 81 LYS A N 1
ATOM 620 C CA . LYS A 1 101 ? 46.402 36.541 13.342 1.00 24.98 81 LYS A CA 1
ATOM 621 C C . LYS A 1 101 ? 45.650 35.924 14.522 1.00 29.93 81 LYS A C 1
ATOM 622 O O . LYS A 1 101 ? 46.261 35.532 15.521 1.00 31.87 81 LYS A O 1
ATOM 628 N N . ILE A 1 102 ? 44.326 35.832 14.398 1.00 29.10 82 ILE A N 1
ATOM 629 C CA . ILE A 1 102 ? 43.471 35.332 15.482 1.00 25.70 82 ILE A CA 1
ATOM 630 C C . ILE A 1 102 ? 43.783 33.890 15.883 1.00 27.53 82 ILE A C 1
ATOM 631 O O . ILE A 1 102 ? 44.112 33.615 17.044 1.00 25.00 82 ILE A O 1
ATOM 636 N N . LYS A 1 103 ? 43.671 32.969 14.930 1.00 29.07 83 LYS A N 1
ATOM 637 C CA . LYS A 1 103 ? 43.851 31.565 15.249 1.00 33.03 83 LYS A CA 1
ATOM 638 C C . LYS A 1 103 ? 45.256 31.333 15.845 1.00 32.34 83 LYS A C 1
ATOM 639 O O . LYS A 1 103 ? 45.384 30.751 16.915 1.00 35.17 83 LYS A O 1
ATOM 645 N N . PRO A 1 104 ? 46.307 31.819 15.164 1.00 26.95 84 PRO A N 1
ATOM 646 C CA . PRO A 1 104 ? 47.658 31.701 15.730 1.00 26.93 84 PRO A CA 1
ATOM 647 C C . PRO A 1 104 ? 47.756 32.358 17.113 1.00 27.27 84 PRO A C 1
ATOM 648 O O . PRO A 1 104 ? 48.357 31.799 18.031 1.00 29.15 84 PRO A O 1
ATOM 652 N N . PHE A 1 105 ? 47.153 33.524 17.279 1.00 23.18 85 PHE A N 1
ATOM 653 C CA . PHE A 1 105 ? 47.150 34.133 18.605 1.00 26.32 85 PHE A CA 1
ATOM 654 C C . PHE A 1 105 ? 46.716 33.149 19.691 1.00 24.67 85 PHE A C 1
ATOM 655 O O . PHE A 1 105 ? 47.395 32.978 20.683 1.00 29.12 85 PHE A O 1
ATOM 663 N N . ILE A 1 106 ? 45.579 32.501 19.489 1.00 22.92 86 ILE A N 1
ATOM 664 C CA . ILE A 1 106 ? 45.073 31.551 20.466 1.00 24.62 86 ILE A CA 1
ATOM 665 C C . ILE A 1 106 ? 46.007 30.363 20.610 1.00 27.86 86 ILE A C 1
ATOM 666 O O . ILE A 1 106 ? 46.385 30.001 21.711 1.00 25.19 86 ILE A O 1
ATOM 671 N N . GLU A 1 107 ? 46.373 29.762 19.485 1.00 32.21 87 GLU A N 1
ATOM 672 C CA . GLU A 1 107 ? 47.181 28.567 19.498 1.00 39.40 87 GLU A CA 1
ATOM 673 C C . GLU A 1 107 ? 48.533 28.806 20.143 1.00 39.70 87 GLU A C 1
ATOM 674 O O . GLU A 1 107 ? 49.164 27.868 20.629 1.00 42.13 87 GLU A O 1
ATOM 680 N N . ASN A 1 108 ? 48.963 30.061 20.181 1.00 34.25 88 ASN A N 1
ATOM 681 C CA . ASN A 1 108 ? 50.306 30.353 20.657 1.00 40.00 88 ASN A CA 1
ATOM 682 C C . ASN A 1 108 ? 50.391 30.934 22.057 1.00 43.88 88 ASN A C 1
ATOM 683 O O . ASN A 1 108 ? 51.480 31.315 22.504 1.00 45.25 88 ASN A O 1
ATOM 688 N N . LEU A 1 109 ? 49.258 30.993 22.749 1.00 37.30 89 LEU A N 1
ATOM 689 C CA . LEU A 1 109 ? 49.266 31.419 24.139 1.00 31.70 89 LEU A CA 1
ATOM 690 C C . LEU A 1 109 ? 50.223 30.572 24.965 1.00 27.78 89 LEU A C 1
ATOM 691 O O . LEU A 1 109 ? 50.304 29.363 24.787 1.00 28.40 89 LEU A O 1
ATOM 696 N N . PRO A 1 110 ? 50.964 31.215 25.863 1.00 21.64 90 PRO A N 1
ATOM 697 C CA . PRO A 1 110 ? 51.878 30.458 26.721 1.00 21.21 90 PRO A CA 1
ATOM 698 C C . PRO A 1 110 ? 51.121 29.354 27.436 1.00 27.91 90 PRO A C 1
ATOM 699 O O . PRO A 1 110 ? 49.985 29.547 27.816 1.00 32.38 90 PRO A O 1
ATOM 703 N N . GLN A 1 111 ? 51.755 28.204 27.609 1.00 30.05 91 GLN A N 1
ATOM 704 C CA . GLN A 1 111 ? 51.112 27.055 28.224 1.00 33.06 91 GLN A CA 1
ATOM 705 C C . GLN A 1 111 ? 50.176 27.458 29.371 1.00 34.10 91 GLN A C 1
ATOM 706 O O . GLN A 1 111 ? 49.018 27.043 29.418 1.00 30.41 91 GLN A O 1
ATOM 712 N N . GLU A 1 112 ? 50.701 28.277 30.274 1.00 34.78 92 GLU A N 1
ATOM 713 C CA . GLU A 1 112 ? 50.013 28.685 31.484 1.00 35.07 92 GLU A CA 1
ATOM 714 C C . GLU A 1 112 ? 48.637 29.323 31.232 1.00 34.64 92 GLU A C 1
ATOM 715 O O . GLU A 1 112 ? 47.729 29.234 32.066 1.00 27.12 92 GLU A O 1
ATOM 721 N N . PHE A 1 113 ? 48.482 29.968 30.082 1.00 32.66 93 PHE A N 1
ATOM 722 C CA . PHE A 1 113 ? 47.264 30.718 29.793 1.00 27.66 93 PHE A CA 1
ATOM 723 C C . PHE A 1 113 ? 46.411 30.097 28.715 1.00 27.30 93 PHE A C 1
ATOM 724 O O . PHE A 1 113 ? 45.439 30.704 28.291 1.00 26.89 93 PHE A O 1
ATOM 732 N N . LYS A 1 114 ? 46.773 28.895 28.277 1.00 28.38 94 LYS A N 1
ATOM 733 C CA . LYS A 1 114 ? 46.097 28.250 27.145 1.00 26.19 94 LYS A CA 1
ATOM 734 C C . LYS A 1 114 ? 44.673 27.817 27.454 1.00 27.92 94 LYS A C 1
ATOM 735 O O . LYS A 1 114 ? 43.846 27.741 26.562 1.00 30.56 94 LYS A O 1
ATOM 741 N N . ASP A 1 115 ? 44.394 27.512 28.716 1.00 26.16 95 ASP A N 1
ATOM 742 C CA . ASP A 1 115 ? 43.111 26.927 29.081 1.00 26.04 95 ASP A CA 1
ATOM 743 C C . ASP A 1 115 ? 42.077 28.002 29.469 1.00 33.42 95 ASP A C 1
ATOM 744 O O . ASP A 1 115 ? 41.628 28.086 30.616 1.00 32.86 95 ASP A O 1
ATOM 749 N N . ILE A 1 116 ? 41.714 28.822 28.488 1.00 33.25 96 ILE A N 1
ATOM 750 C CA . ILE A 1 116 ? 40.759 29.905 28.674 1.00 28.19 96 ILE A CA 1
ATOM 751 C C . ILE A 1 116 ? 39.435 29.394 29.218 1.00 23.62 96 ILE A C 1
ATOM 752 O O . ILE A 1 116 ? 38.957 28.364 28.782 1.00 20.71 96 ILE A O 1
ATOM 757 N N . ASP A 1 117 ? 38.875 30.120 30.187 1.00 22.44 97 ASP A N 1
ATOM 758 C CA . ASP A 1 117 ? 37.582 29.777 30.811 1.00 21.68 97 ASP A CA 1
ATOM 759 C C . ASP A 1 117 ? 36.505 30.809 30.450 1.00 19.28 97 ASP A C 1
ATOM 760 O O . ASP A 1 117 ? 35.329 30.501 30.401 1.00 21.30 97 ASP A O 1
ATOM 765 N N . ILE A 1 118 ? 36.926 32.044 30.223 1.00 16.05 98 ILE A N 1
ATOM 766 C CA . ILE A 1 118 ? 35.988 33.114 30.002 1.00 19.95 98 ILE A CA 1
ATOM 767 C C . ILE A 1 118 ? 36.526 33.994 28.916 1.00 23.78 98 ILE A C 1
ATOM 768 O O . ILE A 1 118 ? 37.648 34.505 29.022 1.00 26.01 98 ILE A O 1
ATOM 773 N N . LEU A 1 119 ? 35.716 34.162 27.873 1.00 21.57 99 LEU A N 1
ATOM 774 C CA . LEU A 1 119 ? 36.029 35.075 26.782 1.00 19.15 99 LEU A CA 1
ATOM 775 C C . LEU A 1 119 ? 35.141 36.328 26.876 1.00 20.15 99 LEU A C 1
ATOM 776 O O . LEU A 1 119 ? 33.926 36.242 26.842 1.00 22.14 99 LEU A O 1
ATOM 781 N N . VAL A 1 120 ? 35.746 37.495 27.016 1.00 21.70 100 VAL A N 1
ATOM 782 C CA . VAL A 1 120 ? 34.988 38.737 27.002 1.00 17.21 100 VAL A CA 1
ATOM 783 C C . VAL A 1 120 ? 35.269 39.502 25.707 1.00 23.99 100 VAL A C 1
ATOM 784 O O . VAL A 1 120 ? 36.324 40.153 25.568 1.00 24.90 100 VAL A O 1
ATOM 788 N N . ASN A 1 121 ? 34.333 39.400 24.758 1.00 21.46 101 ASN A N 1
ATOM 789 C CA . ASN A 1 121 ? 34.403 40.121 23.496 1.00 15.69 101 ASN A CA 1
ATOM 790 C C . ASN A 1 121 ? 33.961 41.561 23.689 1.00 18.34 101 ASN A C 1
ATOM 791 O O . ASN A 1 121 ? 32.853 41.932 23.324 1.00 24.81 101 ASN A O 1
ATOM 796 N N . ASN A 1 122 ? 34.853 42.364 24.259 1.00 15.99 102 ASN A N 1
ATOM 797 C CA . ASN A 1 122 ? 34.583 43.748 24.635 1.00 14.27 102 ASN A CA 1
ATOM 798 C C . ASN A 1 122 ? 35.084 44.788 23.622 1.00 19.18 102 ASN A C 1
ATOM 799 O O . ASN A 1 122 ? 34.415 45.800 23.403 1.00 18.70 102 ASN A O 1
ATOM 804 N N . ALA A 1 123 ? 36.236 44.546 22.992 1.00 18.18 103 ALA A N 1
ATOM 805 C CA . ALA A 1 123 ? 36.732 45.496 21.980 1.00 19.84 103 ALA A CA 1
ATOM 806 C C . ALA A 1 123 ? 35.633 45.864 20.964 1.00 20.42 103 ALA A C 1
ATOM 807 O O . ALA A 1 123 ? 34.980 44.997 20.386 1.00 13.60 103 ALA A O 1
ATOM 809 N N . GLY A 1 124 ? 35.446 47.162 20.764 1.00 14.46 104 GLY A N 1
ATOM 810 C CA . GLY A 1 124 ? 34.406 47.667 19.898 1.00 14.37 104 GLY A CA 1
ATOM 811 C C . GLY A 1 124 ? 34.381 49.193 19.909 1.00 22.53 104 GLY A C 1
ATOM 812 O O . GLY A 1 124 ? 35.018 49.853 20.745 1.00 20.93 104 GLY A O 1
ATOM 813 N N . LYS A 1 125 ? 33.648 49.771 18.971 1.00 18.88 105 LYS A N 1
ATOM 814 C CA . LYS A 1 125 ? 33.715 51.200 18.793 1.00 20.01 105 LYS A CA 1
ATOM 815 C C . LYS A 1 125 ? 32.532 51.679 17.957 1.00 20.86 105 LYS A C 1
ATOM 816 O O . LYS A 1 125 ? 31.845 50.894 17.316 1.00 17.92 105 LYS A O 1
ATOM 822 N N . ALA A 1 126 ? 32.317 52.984 17.977 1.00 14.59 106 ALA A N 1
ATOM 823 C CA . ALA A 1 126 ? 31.464 53.650 17.024 1.00 13.64 106 ALA A CA 1
ATOM 824 C C . ALA A 1 126 ? 32.274 54.782 16.372 1.00 20.32 106 ALA A C 1
ATOM 825 O O . ALA A 1 126 ? 33.149 55.366 17.001 1.00 23.53 106 ALA A O 1
ATOM 827 N N . LEU A 1 127 ? 32.014 55.075 15.105 1.00 21.85 107 LEU A N 1
ATOM 828 C CA . LEU A 1 127 ? 32.751 56.143 14.419 1.00 18.65 107 LEU A CA 1
ATOM 829 C C . LEU A 1 127 ? 31.778 57.158 13.849 1.00 23.85 107 LEU A C 1
ATOM 830 O O . LEU A 1 127 ? 30.973 56.836 12.957 1.00 23.28 107 LEU A O 1
ATOM 835 N N . GLY A 1 128 ? 31.838 58.376 14.382 1.00 19.92 108 GLY A N 1
ATOM 836 C CA . GLY A 1 128 ? 30.945 59.434 13.941 1.00 17.92 108 GLY A CA 1
ATOM 837 C C . GLY A 1 128 ? 29.463 59.262 14.284 1.00 23.99 108 GLY A C 1
ATOM 838 O O . GLY A 1 128 ? 29.031 58.261 14.876 1.00 22.72 108 GLY A O 1
ATOM 839 N N . SER A 1 129 ? 28.688 60.274 13.907 1.00 25.70 109 SER A N 1
ATOM 840 C CA . SER A 1 129 ? 27.252 60.288 14.099 1.00 22.82 109 SER A CA 1
ATOM 841 C C . SER A 1 129 ? 26.611 60.810 12.834 1.00 24.13 109 SER A C 1
ATOM 842 O O . SER A 1 129 ? 25.706 61.638 12.869 1.00 26.81 109 SER A O 1
ATOM 845 N N . ASP A 1 130 ? 27.090 60.316 11.708 1.00 16.07 110 ASP A N 1
ATOM 846 C CA . ASP A 1 130 ? 26.618 60.791 10.425 1.00 18.47 110 ASP A CA 1
ATOM 847 C C . ASP A 1 130 ? 25.308 60.130 10.035 1.00 16.91 110 ASP A C 1
ATOM 848 O O . ASP A 1 130 ? 25.083 58.958 10.311 1.00 19.38 110 ASP A O 1
ATOM 853 N N . ARG A 1 131 ? 24.445 60.895 9.385 1.00 18.58 111 ARG A N 1
ATOM 854 C CA . ARG A 1 131 ? 23.209 60.356 8.829 1.00 20.65 111 ARG A CA 1
ATOM 855 C C . ARG A 1 131 ? 23.525 59.601 7.555 1.00 20.33 111 ARG A C 1
ATOM 856 O O . ARG A 1 131 ? 24.491 59.898 6.875 1.00 17.56 111 ARG A O 1
ATOM 864 N N . VAL A 1 132 ? 22.725 58.590 7.251 1.00 22.14 112 VAL A N 1
ATOM 865 C CA . VAL A 1 132 ? 22.907 57.826 6.024 1.00 16.87 112 VAL A CA 1
ATOM 866 C C . VAL A 1 132 ? 22.945 58.815 4.873 1.00 22.04 112 VAL A C 1
ATOM 867 O O . VAL A 1 132 ? 22.212 59.794 4.867 1.00 19.57 112 VAL A O 1
ATOM 871 N N . GLY A 1 133 ? 23.814 58.551 3.907 1.00 28.45 113 GLY A N 1
ATOM 872 C CA . GLY A 1 133 ? 24.143 59.513 2.872 1.00 22.62 113 GLY A CA 1
ATOM 873 C C . GLY A 1 133 ? 25.485 60.186 3.126 1.00 27.24 113 GLY A C 1
ATOM 874 O O . GLY A 1 133 ? 26.194 60.497 2.176 1.00 28.26 113 GLY A O 1
ATOM 875 N N . GLN A 1 134 ? 25.840 60.388 4.401 1.00 31.28 114 GLN A N 1
ATOM 876 C CA . GLN A 1 134 ? 27.078 61.080 4.804 1.00 28.80 114 GLN A CA 1
ATOM 877 C C . GLN A 1 134 ? 28.118 60.172 5.441 1.00 26.81 114 GLN A C 1
ATOM 878 O O . GLN A 1 134 ? 29.031 60.658 6.080 1.00 24.69 114 GLN A O 1
ATOM 884 N N . ILE A 1 135 ? 27.973 58.858 5.310 1.00 27.24 115 ILE A N 1
ATOM 885 C CA . ILE A 1 135 ? 28.786 57.944 6.113 1.00 23.19 115 ILE A CA 1
ATOM 886 C C . ILE A 1 135 ? 29.973 57.438 5.334 1.00 21.98 115 ILE A C 1
ATOM 887 O O . ILE A 1 135 ? 29.814 56.851 4.263 1.00 23.28 115 ILE A O 1
ATOM 892 N N . ALA A 1 136 ? 31.167 57.684 5.854 1.00 20.34 116 ALA A N 1
ATOM 893 C CA . ALA A 1 136 ? 32.386 57.298 5.145 1.00 20.51 116 ALA A CA 1
ATOM 894 C C . ALA A 1 136 ? 32.515 55.779 5.128 1.00 26.65 116 ALA A C 1
ATOM 895 O O . ALA A 1 136 ? 32.289 55.104 6.132 1.00 32.36 116 ALA A O 1
ATOM 897 N N . THR A 1 137 ? 32.881 55.244 3.977 1.00 31.02 117 THR A N 1
ATOM 898 C CA . THR A 1 137 ? 33.049 53.808 3.802 1.00 28.69 117 THR A CA 1
ATOM 899 C C . THR A 1 137 ? 34.078 53.205 4.775 1.00 27.65 117 THR A C 1
ATOM 900 O O . THR A 1 137 ? 33.929 52.060 5.186 1.00 23.14 117 THR A O 1
ATOM 904 N N . GLU A 1 138 ? 35.098 53.974 5.154 1.00 30.22 118 GLU A N 1
ATOM 905 C CA . GLU A 1 138 ? 36.111 53.500 6.090 1.00 32.96 118 GLU A CA 1
ATOM 906 C C . GLU A 1 138 ? 35.476 53.283 7.434 1.00 32.27 118 GLU A C 1
ATOM 907 O O . GLU A 1 138 ? 35.759 52.284 8.116 1.00 35.26 118 GLU A O 1
ATOM 913 N N . ASP A 1 139 ? 34.634 54.235 7.832 1.00 28.00 119 ASP A N 1
ATOM 914 C CA . ASP A 1 139 ? 33.921 54.134 9.099 1.00 24.18 119 ASP A CA 1
ATOM 915 C C . ASP A 1 139 ? 32.986 52.930 9.083 1.00 27.52 119 ASP A C 1
ATOM 916 O O . ASP A 1 139 ? 32.835 52.246 10.081 1.00 35.54 119 ASP A O 1
ATOM 921 N N . ILE A 1 140 ? 32.368 52.651 7.947 1.00 25.57 120 ILE A N 1
ATOM 922 C CA . ILE A 1 140 ? 31.507 51.482 7.861 1.00 24.57 120 ILE A CA 1
ATOM 923 C C . ILE A 1 140 ? 32.303 50.187 8.051 1.00 23.65 120 ILE A C 1
ATOM 924 O O . ILE A 1 140 ? 31.927 49.338 8.858 1.00 27.14 120 ILE A O 1
ATOM 929 N N . GLN A 1 141 ? 33.409 50.034 7.330 1.00 23.48 121 GLN A N 1
ATOM 930 C CA . GLN A 1 141 ? 34.214 48.812 7.459 1.00 23.13 121 GLN A CA 1
ATOM 931 C C . GLN A 1 141 ? 34.837 48.640 8.839 1.00 20.86 121 GLN A C 1
ATOM 932 O O . GLN A 1 141 ? 34.870 47.536 9.371 1.00 22.65 121 GLN A O 1
ATOM 938 N N . ASP A 1 142 ? 35.334 49.729 9.409 1.00 16.94 122 ASP A N 1
ATOM 939 C CA . ASP A 1 142 ? 36.033 49.647 10.672 1.00 23.61 122 ASP A CA 1
ATOM 940 C C . ASP A 1 142 ? 35.046 49.196 11.768 1.00 26.70 122 ASP A C 1
ATOM 941 O O . ASP A 1 142 ? 35.334 48.269 12.542 1.00 26.71 122 ASP A O 1
ATOM 946 N N . VAL A 1 143 ? 33.865 49.813 11.811 1.00 20.41 123 VAL A N 1
ATOM 947 C CA . VAL A 1 143 ? 32.893 49.469 12.844 1.00 18.94 123 VAL A CA 1
ATOM 948 C C . VAL A 1 143 ? 32.442 48.000 12.704 1.00 24.37 123 VAL A C 1
ATOM 949 O O . VAL A 1 143 ? 32.451 47.212 13.671 1.00 20.92 123 VAL A O 1
ATOM 953 N N . PHE A 1 144 ? 32.064 47.617 11.494 1.00 22.29 124 PHE A N 1
ATOM 954 C CA . PHE A 1 144 ? 31.625 46.245 11.290 1.00 24.64 124 PHE A CA 1
ATOM 955 C C . PHE A 1 144 ? 32.730 45.219 11.550 1.00 25.83 124 PHE A C 1
ATOM 956 O O . PHE A 1 144 ? 32.471 44.177 12.141 1.00 29.36 124 PHE A O 1
ATOM 964 N N . ASP A 1 145 ? 33.959 45.522 11.126 1.00 22.36 125 ASP A N 1
ATOM 965 C CA . ASP A 1 145 ? 35.059 44.566 11.256 1.00 28.09 125 ASP A CA 1
ATOM 966 C C . ASP A 1 145 ? 35.438 44.358 12.691 1.00 23.42 125 ASP A C 1
ATOM 967 O O . ASP A 1 145 ? 35.744 43.247 13.095 1.00 25.51 125 ASP A O 1
ATOM 972 N N . THR A 1 146 ? 35.433 45.438 13.462 1.00 22.01 126 THR A N 1
ATOM 973 C CA . THR A 1 146 ? 35.784 45.340 14.870 1.00 23.26 126 THR A CA 1
ATOM 974 C C . THR A 1 146 ? 34.618 44.763 15.658 1.00 24.25 126 THR A C 1
ATOM 975 O O . THR A 1 146 ? 34.804 43.862 16.461 1.00 28.13 126 THR A O 1
ATOM 979 N N . ASN A 1 147 ? 33.415 45.283 15.430 1.00 18.55 127 ASN A N 1
ATOM 980 C CA . ASN A 1 147 ? 32.287 44.956 16.300 1.00 17.52 127 ASN A CA 1
ATOM 981 C C . ASN A 1 147 ? 31.677 43.579 15.990 1.00 19.38 127 ASN A C 1
ATOM 982 O O . ASN A 1 147 ? 31.147 42.906 16.868 1.00 20.12 127 ASN A O 1
ATOM 987 N N . VAL A 1 148 ? 31.778 43.141 14.748 1.00 17.24 128 VAL A N 1
ATOM 988 C CA . VAL A 1 148 ? 31.036 41.959 14.321 1.00 11.98 128 VAL A CA 1
ATOM 989 C C . VAL A 1 148 ? 31.985 40.876 13.832 1.00 15.19 128 VAL A C 1
ATOM 990 O O . VAL A 1 148 ? 32.133 39.839 14.463 1.00 17.42 128 VAL A O 1
ATOM 994 N N . THR A 1 149 ? 32.633 41.135 12.699 1.00 13.55 129 THR A N 1
ATOM 995 C CA . THR A 1 149 ? 33.502 40.155 12.083 1.00 14.01 129 THR A CA 1
ATOM 996 C C . THR A 1 149 ? 34.589 39.669 13.069 1.00 17.25 129 THR A C 1
ATOM 997 O O . THR A 1 149 ? 34.736 38.466 13.307 1.00 15.78 129 THR A O 1
ATOM 1001 N N . ALA A 1 150 ? 35.347 40.592 13.651 1.00 10.16 130 ALA A N 1
ATOM 1002 C CA . ALA A 1 150 ? 36.368 40.192 14.621 1.00 10.48 130 ALA A CA 1
ATOM 1003 C C . ALA A 1 150 ? 35.782 39.436 15.799 1.00 15.50 130 ALA A C 1
ATOM 1004 O O . ALA A 1 150 ? 36.338 38.415 16.202 1.00 12.13 130 ALA A O 1
ATOM 1006 N N . LEU A 1 151 ? 34.671 39.939 16.356 1.00 14.60 131 LEU A N 1
ATOM 1007 C CA . LEU A 1 151 ? 33.975 39.252 17.453 1.00 12.41 131 LEU A CA 1
ATOM 1008 C C . LEU A 1 151 ? 33.666 37.795 17.095 1.00 15.18 131 LEU A C 1
ATOM 1009 O O . LEU A 1 151 ? 33.898 36.893 17.892 1.00 20.41 131 LEU A O 1
ATOM 1014 N N . ILE A 1 152 ? 33.170 37.564 15.885 1.00 13.11 132 ILE A N 1
ATOM 1015 C CA . ILE A 1 152 ? 32.863 36.214 15.437 1.00 15.22 132 ILE A CA 1
ATOM 1016 C C . ILE A 1 152 ? 34.132 35.381 15.225 1.00 25.14 132 ILE A C 1
ATOM 1017 O O . ILE A 1 152 ? 34.179 34.201 15.578 1.00 30.20 132 ILE A O 1
ATOM 1022 N N . ASN A 1 153 ? 35.161 35.987 14.648 1.00 23.21 133 ASN A N 1
ATOM 1023 C CA . ASN A 1 153 ? 36.422 35.284 14.434 1.00 22.26 133 ASN A CA 1
ATOM 1024 C C . ASN A 1 153 ? 37.014 34.820 15.749 1.00 22.22 133 ASN A C 1
ATOM 1025 O O . ASN A 1 153 ? 37.389 33.659 15.890 1.00 22.57 133 ASN A O 1
ATOM 1030 N N . ILE A 1 154 ? 37.091 35.741 16.706 1.00 17.36 134 ILE A N 1
ATOM 1031 C CA . ILE A 1 154 ? 37.664 35.440 17.999 1.00 17.40 134 ILE A CA 1
ATOM 1032 C C . ILE A 1 154 ? 36.836 34.393 18.698 1.00 22.48 134 ILE A C 1
ATOM 1033 O O . ILE A 1 154 ? 37.379 33.443 19.260 1.00 18.32 134 ILE A O 1
ATOM 1038 N N . THR A 1 155 ? 35.516 34.552 18.627 1.00 19.63 135 THR A N 1
ATOM 1039 C CA . THR A 1 155 ? 34.607 33.533 19.143 1.00 19.80 135 THR A CA 1
ATOM 1040 C C . THR A 1 155 ? 34.865 32.140 18.550 1.00 20.72 135 THR A C 1
ATOM 1041 O O . THR A 1 155 ? 34.954 31.155 19.269 1.00 20.49 135 THR A O 1
ATOM 1045 N N . GLN A 1 156 ? 34.967 32.049 17.233 1.00 21.96 136 GLN A N 1
ATOM 1046 C CA . GLN A 1 156 ? 35.190 30.756 16.614 1.00 19.80 136 GLN A CA 1
ATOM 1047 C C . GLN A 1 156 ? 36.527 30.156 17.022 1.00 22.92 136 GLN A C 1
ATOM 1048 O O . GLN A 1 156 ? 36.628 28.958 17.222 1.00 22.86 136 GLN A O 1
ATOM 1054 N N . ALA A 1 157 ? 37.545 30.995 17.184 1.00 19.21 137 ALA A N 1
ATOM 1055 C CA . ALA A 1 157 ? 38.865 30.495 17.548 1.00 20.48 137 ALA A CA 1
ATOM 1056 C C . ALA A 1 157 ? 38.966 29.972 18.996 1.00 24.64 137 ALA A C 1
ATOM 1057 O O . ALA A 1 157 ? 39.770 29.088 19.283 1.00 26.91 137 ALA A O 1
ATOM 1059 N N . VAL A 1 158 ? 38.169 30.527 19.906 1.00 22.12 138 VAL A N 1
ATOM 1060 C CA . VAL A 1 158 ? 38.210 30.111 21.299 1.00 19.26 138 VAL A CA 1
ATOM 1061 C C . VAL A 1 158 ? 37.255 28.956 21.590 1.00 22.17 138 VAL A C 1
ATOM 1062 O O . VAL A 1 158 ? 37.567 28.066 22.384 1.00 25.39 138 VAL A O 1
ATOM 1066 N N . LEU A 1 159 ? 36.100 28.963 20.940 1.00 22.80 139 LEU A N 1
ATOM 1067 C CA . LEU A 1 159 ? 35.061 27.940 21.163 1.00 26.67 139 LEU A CA 1
ATOM 1068 C C . LEU A 1 159 ? 35.517 26.466 21.281 1.00 22.82 139 LEU A C 1
ATOM 1069 O O . LEU A 1 159 ? 35.039 25.731 22.133 1.00 26.21 139 LEU A O 1
ATOM 1074 N N . PRO A 1 160 ? 36.428 26.025 20.418 1.00 23.05 140 PRO A N 1
ATOM 1075 C CA . PRO A 1 160 ? 36.864 24.626 20.544 1.00 23.69 140 PRO A CA 1
ATOM 1076 C C . PRO A 1 160 ? 37.420 24.338 21.948 1.00 25.87 140 PRO A C 1
ATOM 1077 O O . PRO A 1 160 ? 37.281 23.207 22.437 1.00 24.93 140 PRO A O 1
ATOM 1081 N N . ILE A 1 161 ? 38.028 25.343 22.583 1.00 16.81 141 ILE A N 1
ATOM 1082 C CA . ILE A 1 161 ? 38.582 25.155 23.903 1.00 20.49 141 ILE A CA 1
ATOM 1083 C C . ILE A 1 161 ? 37.468 24.791 24.846 1.00 27.84 141 ILE A C 1
ATOM 1084 O O . ILE A 1 161 ? 37.601 23.894 25.681 1.00 31.70 141 ILE A O 1
ATOM 1089 N N . PHE A 1 162 ? 36.353 25.488 24.681 1.00 27.04 142 PHE A N 1
ATOM 1090 C CA . PHE A 1 162 ? 35.194 25.329 25.558 1.00 21.04 142 PHE A CA 1
ATOM 1091 C C . PHE A 1 162 ? 34.491 24.032 25.290 1.00 21.87 142 PHE A C 1
ATOM 1092 O O . PHE A 1 162 ? 34.022 23.371 26.210 1.00 27.79 142 PHE A O 1
ATOM 1100 N N . GLN A 1 163 ? 34.420 23.669 24.020 1.00 15.20 143 GLN A N 1
ATOM 1101 C CA . GLN A 1 163 ? 33.721 22.447 23.648 1.00 24.23 143 GLN A CA 1
ATOM 1102 C C . GLN A 1 163 ? 34.482 21.197 24.098 1.00 27.16 143 GLN A C 1
ATOM 1103 O O . GLN A 1 163 ? 33.872 20.198 24.476 1.00 22.87 143 GLN A O 1
ATOM 1109 N N . ALA A 1 164 ? 35.812 21.262 24.069 1.00 27.57 144 ALA A N 1
ATOM 1110 C CA . ALA A 1 164 ? 36.617 20.132 24.511 1.00 21.64 144 ALA A CA 1
ATOM 1111 C C . ALA A 1 164 ? 36.313 19.801 25.973 1.00 30.41 144 ALA A C 1
ATOM 1112 O O . ALA A 1 164 ? 36.152 18.640 26.328 1.00 31.67 144 ALA A O 1
ATOM 1114 N N . LYS A 1 165 ? 36.195 20.825 26.815 1.00 27.81 145 LYS A N 1
ATOM 1115 C CA . LYS A 1 165 ? 36.005 20.597 28.234 1.00 23.72 145 LYS A CA 1
ATOM 1116 C C . LYS A 1 165 ? 34.565 20.791 28.686 1.00 23.78 145 LYS A C 1
ATOM 1117 O O . LYS A 1 165 ? 34.294 20.740 29.877 1.00 25.22 145 LYS A O 1
ATOM 1123 N N . ASN A 1 166 ? 33.659 21.022 27.741 1.00 22.89 146 ASN A N 1
ATOM 1124 C CA . ASN A 1 166 ? 32.262 21.321 28.037 1.00 17.99 146 ASN A CA 1
ATOM 1125 C C . ASN A 1 166 ? 32.036 22.337 29.153 1.00 18.19 146 ASN A C 1
ATOM 1126 O O . ASN A 1 166 ? 31.226 22.127 30.041 1.00 24.74 146 ASN A O 1
ATOM 1131 N N . SER A 1 167 ? 32.762 23.435 29.105 1.00 15.05 147 SER A N 1
ATOM 1132 C CA . SER A 1 167 ? 32.555 24.532 30.027 1.00 18.74 147 SER A CA 1
ATOM 1133 C C . SER A 1 167 ? 33.188 25.800 29.453 1.00 25.87 147 SER A C 1
ATOM 1134 O O . SER A 1 167 ? 33.979 25.727 28.510 1.00 25.72 147 SER A O 1
ATOM 1137 N N . GLY A 1 168 ? 32.833 26.956 30.010 1.00 25.34 148 GLY A N 1
ATOM 1138 C CA . GLY A 1 168 ? 33.346 28.222 29.515 1.00 20.40 148 GLY A CA 1
ATOM 1139 C C . GLY A 1 168 ? 32.222 29.225 29.349 1.00 21.49 148 GLY A C 1
ATOM 1140 O O . GLY A 1 168 ? 31.079 28.833 29.085 1.00 17.95 148 GLY A O 1
ATOM 1141 N N . ASP A 1 169 ? 32.549 30.510 29.519 1.00 20.58 149 ASP A N 1
ATOM 1142 C CA . ASP A 1 169 ? 31.603 31.603 29.311 1.00 17.02 149 ASP A CA 1
ATOM 1143 C C . ASP A 1 169 ? 32.035 32.415 28.117 1.00 20.98 149 ASP A C 1
ATOM 1144 O O . ASP A 1 169 ? 33.212 32.752 28.000 1.00 23.79 149 ASP A O 1
ATOM 1149 N N . ILE A 1 170 ? 31.077 32.715 27.239 1.00 15.82 150 ILE A N 1
ATOM 1150 C CA . ILE A 1 170 ? 31.261 33.657 26.151 1.00 10.60 150 ILE A CA 1
ATOM 1151 C C . ILE A 1 170 ? 30.478 34.942 26.440 1.00 15.68 150 ILE A C 1
ATOM 1152 O O . ILE A 1 170 ? 29.242 34.922 26.483 1.00 17.79 150 ILE A O 1
ATOM 1157 N N . VAL A 1 171 ? 31.189 36.052 26.654 1.00 11.70 151 VAL A N 1
ATOM 1158 C CA . VAL A 1 171 ? 30.534 37.305 27.023 1.00 14.37 151 VAL A CA 1
ATOM 1159 C C . VAL A 1 171 ? 30.674 38.315 25.904 1.00 19.66 151 VAL A C 1
ATOM 1160 O O . VAL A 1 171 ? 31.784 38.692 25.545 1.00 22.63 151 VAL A O 1
ATOM 1164 N N . ASN A 1 172 ? 29.543 38.737 25.340 1.00 20.92 152 ASN A N 1
ATOM 1165 C CA . ASN A 1 172 ? 29.585 39.682 24.226 1.00 15.41 152 ASN A CA 1
ATOM 1166 C C . ASN A 1 172 ? 29.031 41.033 24.617 1.00 19.78 152 ASN A C 1
ATOM 1167 O O . ASN A 1 172 ? 27.929 41.125 25.171 1.00 19.31 152 ASN A O 1
ATOM 1172 N N . LEU A 1 173 ? 29.806 42.074 24.345 1.00 16.40 153 LEU A N 1
ATOM 1173 C CA . LEU A 1 173 ? 29.331 43.429 24.537 1.00 13.28 153 LEU A CA 1
ATOM 1174 C C . LEU A 1 173 ? 28.421 43.910 23.391 1.00 18.03 153 LEU A C 1
ATOM 1175 O O . LEU A 1 173 ? 28.893 44.283 22.307 1.00 18.07 153 LEU A O 1
ATOM 1180 N N . GLY A 1 174 ? 27.113 43.874 23.649 1.00 12.88 154 GLY A N 1
ATOM 1181 C CA . GLY A 1 174 ? 26.141 44.520 22.805 1.00 17.02 154 GLY A CA 1
ATOM 1182 C C . GLY A 1 174 ? 25.899 45.930 23.302 1.00 22.26 154 GLY A C 1
ATOM 1183 O O . GLY A 1 174 ? 26.793 46.580 23.832 1.00 21.94 154 GLY A O 1
ATOM 1184 N N . SER A 1 175 ? 24.680 46.409 23.144 1.00 18.20 155 SER A N 1
ATOM 1185 C CA . SER A 1 175 ? 24.380 47.773 23.530 1.00 18.87 155 SER A CA 1
ATOM 1186 C C . SER A 1 175 ? 22.891 47.941 23.496 1.00 17.68 155 SER A C 1
ATOM 1187 O O . SER A 1 175 ? 22.207 47.189 22.821 1.00 18.04 155 SER A O 1
ATOM 1190 N N . ILE A 1 176 ? 22.389 48.933 24.212 1.00 16.35 156 ILE A N 1
ATOM 1191 C CA . ILE A 1 176 ? 20.997 49.331 24.025 1.00 20.54 156 ILE A CA 1
ATOM 1192 C C . ILE A 1 176 ? 20.707 49.566 22.524 1.00 21.04 156 ILE A C 1
ATOM 1193 O O . ILE A 1 176 ? 19.620 49.302 22.048 1.00 20.61 156 ILE A O 1
ATOM 1198 N N . ALA A 1 177 ? 21.714 50.027 21.795 1.00 20.36 157 ALA A N 1
ATOM 1199 C CA . ALA A 1 177 ? 21.639 50.269 20.364 1.00 20.16 157 ALA A CA 1
ATOM 1200 C C . ALA A 1 177 ? 21.401 48.971 19.584 1.00 22.70 157 ALA A C 1
ATOM 1201 O O . ALA A 1 177 ? 21.025 49.000 18.418 1.00 22.49 157 ALA A O 1
ATOM 1203 N N . GLY A 1 178 ? 21.642 47.831 20.227 1.00 18.60 158 GLY A N 1
ATOM 1204 C CA . GLY A 1 178 ? 21.401 46.528 19.617 1.00 21.06 158 GLY A CA 1
ATOM 1205 C C . GLY A 1 178 ? 19.941 46.067 19.593 1.00 24.44 158 GLY A C 1
ATOM 1206 O O . GLY A 1 178 ? 19.632 45.008 19.031 1.00 23.46 158 GLY A O 1
ATOM 1207 N N . ARG A 1 179 ? 19.029 46.855 20.171 1.00 17.72 159 ARG A N 1
ATOM 1208 C CA . ARG A 1 179 ? 17.641 46.424 20.220 1.00 18.33 159 ARG A CA 1
ATOM 1209 C C . ARG A 1 179 ? 16.689 47.570 20.021 1.00 21.38 159 ARG A C 1
ATOM 1210 O O . ARG A 1 179 ? 15.473 47.349 19.897 1.00 18.67 159 ARG A O 1
ATOM 1218 N N . ASP A 1 180 ? 17.243 48.783 19.959 1.00 19.23 160 ASP A N 1
ATOM 1219 C CA . ASP A 1 180 ? 16.454 50.012 19.771 1.00 18.01 160 ASP A CA 1
ATOM 1220 C C . ASP A 1 180 ? 17.257 51.028 18.925 1.00 15.93 160 ASP A C 1
ATOM 1221 O O . ASP A 1 180 ? 17.999 51.845 19.461 1.00 16.42 160 ASP A O 1
ATOM 1226 N N . ALA A 1 181 ? 17.096 50.997 17.611 1.00 10.95 161 ALA A N 1
ATOM 1227 C CA . ALA A 1 181 ? 17.955 51.818 16.775 1.00 13.64 161 ALA A CA 1
ATOM 1228 C C . ALA A 1 181 ? 17.583 53.284 16.816 1.00 19.11 161 ALA A C 1
ATOM 1229 O O . ALA A 1 181 ? 16.468 53.658 17.170 1.00 18.87 161 ALA A O 1
ATOM 1231 N N . TYR A 1 182 ? 18.535 54.122 16.437 1.00 17.27 162 TYR A N 1
ATOM 1232 C CA . TYR A 1 182 ? 18.333 55.551 16.532 1.00 18.50 162 TYR A CA 1
ATOM 1233 C C . TYR A 1 182 ? 18.951 56.277 15.345 1.00 17.21 162 TYR A C 1
ATOM 1234 O O . TYR A 1 182 ? 19.930 55.819 14.766 1.00 20.34 162 TYR A O 1
ATOM 1243 N N . PRO A 1 183 ? 18.357 57.411 14.965 1.00 15.70 163 PRO A N 1
ATOM 1244 C CA . PRO A 1 183 ? 18.881 58.149 13.816 1.00 15.45 163 PRO A CA 1
ATOM 1245 C C . PRO A 1 183 ? 20.304 58.666 14.116 1.00 18.70 163 PRO A C 1
ATOM 1246 O O . PRO A 1 183 ? 20.596 58.957 15.268 1.00 19.54 163 PRO A O 1
ATOM 1250 N N . THR A 1 184 ? 21.158 58.755 13.095 1.00 19.21 164 THR A N 1
ATOM 1251 C CA . THR A 1 184 ? 22.576 59.094 13.247 1.00 16.65 164 THR A CA 1
ATOM 1252 C C . THR A 1 184 ? 23.459 57.962 13.796 1.00 18.52 164 THR A C 1
ATOM 1253 O O . THR A 1 184 ? 24.680 58.123 13.903 1.00 23.40 164 THR A O 1
ATOM 1257 N N . GLY A 1 185 ? 22.859 56.830 14.145 1.00 12.05 165 GLY A N 1
ATOM 1258 C CA . GLY A 1 185 ? 23.645 55.690 14.600 1.00 16.27 165 GLY A CA 1
ATOM 1259 C C . GLY A 1 185 ? 23.433 54.401 13.806 1.00 18.30 165 GLY A C 1
ATOM 1260 O O . GLY A 1 185 ? 23.554 53.294 14.342 1.00 20.45 165 GLY A O 1
ATOM 1261 N N . SER A 1 186 ? 23.131 54.537 12.521 1.00 12.62 166 SER A N 1
ATOM 1262 C CA . SER A 1 186 ? 22.707 53.389 11.722 1.00 12.79 166 SER A CA 1
ATOM 1263 C C . SER A 1 186 ? 23.734 52.256 11.723 1.00 15.03 166 SER A C 1
ATOM 1264 O O . SER A 1 186 ? 23.406 51.109 11.996 1.00 21.12 166 SER A O 1
ATOM 1267 N N . ILE A 1 187 ? 24.981 52.585 11.429 1.00 9.97 167 ILE A N 1
ATOM 1268 C CA . ILE A 1 187 ? 26.016 51.583 11.332 1.00 12.04 167 ILE A CA 1
ATOM 1269 C C . ILE A 1 187 ? 26.249 50.928 12.697 1.00 17.04 167 ILE A C 1
ATOM 1270 O O . ILE A 1 187 ? 26.224 49.697 12.802 1.00 14.25 167 ILE A O 1
ATOM 1275 N N . TYR A 1 188 ? 26.474 51.745 13.733 1.00 16.70 168 TYR A N 1
ATOM 1276 C CA . TYR A 1 188 ? 26.709 51.207 15.061 1.00 17.15 168 TYR A CA 1
ATOM 1277 C C . TYR A 1 188 ? 25.547 50.312 15.466 1.00 18.37 168 TYR A C 1
ATOM 1278 O O . TYR A 1 188 ? 25.746 49.199 15.980 1.00 17.56 168 TYR A O 1
ATOM 1287 N N . CYS A 1 189 ? 24.333 50.789 15.231 1.00 13.24 169 CYS A N 1
ATOM 1288 C CA . CYS A 1 189 ? 23.167 50.037 15.673 1.00 16.13 169 CYS A CA 1
ATOM 1289 C C . CYS A 1 189 ? 23.098 48.747 14.881 1.00 17.81 169 CYS A C 1
ATOM 1290 O O . CYS A 1 189 ? 22.814 47.673 15.420 1.00 17.10 169 CYS A O 1
ATOM 1293 N N . ALA A 1 190 ? 23.375 48.860 13.592 1.00 15.86 170 ALA A N 1
ATOM 1294 C CA . ALA A 1 190 ? 23.328 47.694 12.751 1.00 17.72 170 ALA A CA 1
ATOM 1295 C C . ALA A 1 190 ? 24.314 46.683 13.327 1.00 18.60 170 ALA A C 1
ATOM 1296 O O . ALA A 1 190 ? 23.992 45.484 13.435 1.00 15.99 170 ALA A O 1
ATOM 1298 N N . SER A 1 191 ? 25.493 47.171 13.737 1.00 9.95 171 SER A N 1
ATOM 1299 C CA . SER A 1 191 ? 26.539 46.275 14.231 1.00 13.12 171 SER A CA 1
ATOM 1300 C C . SER A 1 191 ? 26.153 45.612 15.551 1.00 15.69 171 SER A C 1
ATOM 1301 O O . SER A 1 191 ? 26.387 44.406 15.733 1.00 12.40 171 SER A O 1
ATOM 1304 N N . LYS A 1 192 ? 25.525 46.375 16.445 1.00 9.30 172 LYS A N 1
ATOM 1305 C CA . LYS A 1 192 ? 25.112 45.811 17.723 1.00 13.79 172 LYS A CA 1
ATOM 1306 C C . LYS A 1 192 ? 23.878 44.888 17.647 1.00 21.04 172 LYS A C 1
ATOM 1307 O O . LYS A 1 192 ? 23.767 43.925 18.440 1.00 16.25 172 LYS A O 1
ATOM 1313 N N . PHE A 1 193 ? 22.971 45.169 16.697 1.00 19.45 173 PHE A N 1
ATOM 1314 C CA . PHE A 1 193 ? 21.876 44.233 16.372 1.00 21.30 173 PHE A CA 1
ATOM 1315 C C . PHE A 1 193 ? 22.462 42.890 15.892 1.00 21.74 173 PHE A C 1
ATOM 1316 O O . PHE A 1 193 ? 22.008 41.801 16.289 1.00 16.28 173 PHE A O 1
ATOM 1324 N N . ALA A 1 194 ? 23.478 42.980 15.029 1.00 19.58 174 ALA A N 1
ATOM 1325 C CA . ALA A 1 194 ? 24.154 41.789 14.520 1.00 14.08 174 ALA A CA 1
ATOM 1326 C C . ALA A 1 194 ? 24.829 41.003 15.655 1.00 16.06 174 ALA A C 1
ATOM 1327 O O . ALA A 1 194 ? 24.745 39.771 15.679 1.00 16.13 174 ALA A O 1
ATOM 1329 N N . VAL A 1 195 ? 25.498 41.703 16.580 1.00 10.03 175 VAL A N 1
ATOM 1330 C CA . VAL A 1 195 ? 26.135 41.032 17.709 1.00 14.79 175 VAL A CA 1
ATOM 1331 C C . VAL A 1 195 ? 25.093 40.316 18.570 1.00 15.66 175 VAL A C 1
ATOM 1332 O O . VAL A 1 195 ? 25.302 39.187 19.027 1.00 14.56 175 VAL A O 1
ATOM 1336 N N . GLY A 1 196 ? 23.961 40.968 18.781 1.00 12.69 176 GLY A N 1
ATOM 1337 C CA . GLY A 1 196 ? 22.904 40.339 19.532 1.00 14.34 176 GLY A CA 1
ATOM 1338 C C . GLY A 1 196 ? 22.424 39.090 18.823 1.00 15.08 176 GLY A C 1
ATOM 1339 O O . GLY A 1 196 ? 22.289 38.026 19.447 1.00 14.32 176 GLY A O 1
ATOM 1340 N N . ALA A 1 197 ? 22.159 39.203 17.520 1.00 11.74 177 ALA A N 1
ATOM 1341 C CA . ALA A 1 197 ? 21.559 38.073 16.795 1.00 16.17 177 ALA A CA 1
ATOM 1342 C C . ALA A 1 197 ? 22.508 36.875 16.754 1.00 16.68 177 ALA A C 1
ATOM 1343 O O . ALA A 1 197 ? 22.110 35.718 17.008 1.00 17.30 177 ALA A O 1
ATOM 1345 N N . PHE A 1 198 ? 23.771 37.170 16.461 1.00 14.17 178 PHE A N 1
ATOM 1346 C CA . PHE A 1 198 ? 24.807 36.167 16.502 1.00 12.59 178 PHE A CA 1
ATOM 1347 C C . PHE A 1 198 ? 24.827 35.542 17.870 1.00 12.46 178 PHE A C 1
ATOM 1348 O O . PHE A 1 198 ? 24.908 34.332 18.011 1.00 18.06 178 PHE A O 1
ATOM 1356 N N . THR A 1 199 ? 24.742 36.374 18.889 1.00 11.79 179 THR A N 1
ATOM 1357 C CA . THR A 1 199 ? 24.792 35.855 20.249 1.00 17.40 179 THR A CA 1
ATOM 1358 C C . THR A 1 199 ? 23.639 34.905 20.505 1.00 17.44 179 THR A C 1
ATOM 1359 O O . THR A 1 199 ? 23.833 33.833 21.089 1.00 22.33 179 THR A O 1
ATOM 1363 N N . ASP A 1 200 ? 22.459 35.278 20.014 1.00 13.34 180 ASP A N 1
ATOM 1364 C CA . ASP A 1 200 ? 21.248 34.510 20.268 1.00 11.13 180 ASP A CA 1
ATOM 1365 C C . ASP A 1 200 ? 21.343 33.169 19.556 1.00 15.68 180 ASP A C 1
ATOM 1366 O O . ASP A 1 200 ? 21.100 32.115 20.166 1.00 16.84 180 ASP A O 1
ATOM 1371 N N . SER A 1 201 ? 21.709 33.195 18.276 1.00 17.09 181 SER A N 1
ATOM 1372 C CA . SER A 1 201 ? 21.949 31.933 17.568 1.00 18.93 181 SER A CA 1
ATOM 1373 C C . SER A 1 201 ? 22.898 31.048 18.353 1.00 19.11 181 SER A C 1
ATOM 1374 O O . SER A 1 201 ? 22.627 29.859 18.546 1.00 21.06 181 SER A O 1
ATOM 1377 N N . LEU A 1 202 ? 24.019 31.629 18.784 1.00 10.94 182 LEU A N 1
ATOM 1378 C CA . LEU A 1 202 ? 25.037 30.873 19.516 1.00 18.61 182 LEU A CA 1
ATOM 1379 C C . LEU A 1 202 ? 24.457 30.180 20.754 1.00 23.89 182 LEU A C 1
ATOM 1380 O O . LEU A 1 202 ? 24.644 28.965 20.940 1.00 25.63 182 LEU A O 1
ATOM 1385 N N . ARG A 1 203 ? 23.739 30.940 21.581 1.00 14.80 183 ARG A N 1
ATOM 1386 C CA . ARG A 1 203 ? 23.142 30.356 22.766 1.00 16.36 183 ARG A CA 1
ATOM 1387 C C . ARG A 1 203 ? 22.163 29.221 22.391 1.00 21.76 183 ARG A C 1
ATOM 1388 O O . ARG A 1 203 ? 22.080 28.190 23.076 1.00 21.26 183 ARG A O 1
ATOM 1396 N N . LYS A 1 204 ? 21.427 29.394 21.299 1.00 19.84 184 LYS A N 1
ATOM 1397 C CA . LYS A 1 204 ? 20.506 28.346 20.895 1.00 17.77 184 LYS A CA 1
ATOM 1398 C C . LYS A 1 204 ? 21.238 27.074 20.415 1.00 19.19 184 LYS A C 1
ATOM 1399 O O . LYS A 1 204 ? 20.786 25.963 20.662 1.00 19.24 184 LYS A O 1
ATOM 1405 N N . GLU A 1 205 ? 22.380 27.243 19.756 1.00 14.33 185 GLU A N 1
ATOM 1406 C CA . GLU A 1 205 ? 23.201 26.110 19.336 1.00 13.85 185 GLU A CA 1
ATOM 1407 C C . GLU A 1 205 ? 23.793 25.311 20.496 1.00 16.43 185 GLU A C 1
ATOM 1408 O O . GLU A 1 205 ? 23.905 24.089 20.409 1.00 19.66 185 GLU A O 1
ATOM 1414 N N . LEU A 1 206 ? 24.134 26.005 21.578 1.00 13.02 186 LEU A N 1
ATOM 1415 C CA . LEU A 1 206 ? 24.840 25.409 22.704 1.00 16.45 186 LEU A CA 1
ATOM 1416 C C . LEU A 1 206 ? 23.991 24.863 23.870 1.00 18.99 186 LEU A C 1
ATOM 1417 O O . LEU A 1 206 ? 24.544 24.455 24.889 1.00 20.97 186 LEU A O 1
ATOM 1422 N N . ILE A 1 207 ? 22.674 24.836 23.739 1.00 14.97 187 ILE A N 1
ATOM 1423 C CA . ILE A 1 207 ? 21.830 24.324 24.828 1.00 15.69 187 ILE A CA 1
ATOM 1424 C C . ILE A 1 207 ? 22.148 22.885 25.283 1.00 19.90 187 ILE A C 1
ATOM 1425 O O . ILE A 1 207 ? 21.676 22.429 26.326 1.00 21.35 187 ILE A O 1
ATOM 1430 N N . ASN A 1 208 ? 22.927 22.153 24.495 1.00 15.82 188 ASN A N 1
ATOM 1431 C CA . ASN A 1 208 ? 23.279 20.794 24.869 1.00 15.25 188 ASN A CA 1
ATOM 1432 C C . ASN A 1 208 ? 24.661 20.751 25.505 1.00 19.65 188 ASN A C 1
ATOM 1433 O O . ASN A 1 208 ? 25.198 19.684 25.764 1.00 24.37 188 ASN A O 1
ATOM 1438 N N . THR A 1 209 ? 25.240 21.919 25.751 1.00 16.87 189 THR A N 1
ATOM 1439 C CA . THR A 1 209 ? 26.522 21.989 26.438 1.00 18.70 189 THR A CA 1
ATOM 1440 C C . THR A 1 209 ? 26.354 22.783 27.701 1.00 20.78 189 THR A C 1
ATOM 1441 O O . THR A 1 209 ? 25.298 23.344 27.959 1.00 30.94 189 THR A O 1
ATOM 1445 N N . LYS A 1 210 ? 27.403 22.860 28.490 1.00 16.52 190 LYS A N 1
ATOM 1446 C CA . LYS A 1 210 ? 27.347 23.691 29.684 1.00 26.20 190 LYS A CA 1
ATOM 1447 C C . LYS A 1 210 ? 28.118 24.968 29.469 1.00 26.51 190 LYS A C 1
ATOM 1448 O O . LYS A 1 210 ? 28.646 25.546 30.421 1.00 33.15 190 LYS A O 1
ATOM 1454 N N . ILE A 1 211 ? 28.196 25.386 28.206 1.00 22.75 191 ILE A N 1
ATOM 1455 C CA . ILE A 1 211 ? 28.872 26.623 27.824 1.00 19.42 191 ILE A CA 1
ATOM 1456 C C . ILE A 1 211 ? 27.873 27.755 27.896 1.00 16.27 191 ILE A C 1
ATOM 1457 O O . ILE A 1 211 ? 26.812 27.683 27.307 1.00 16.86 191 ILE A O 1
ATOM 1462 N N . ARG A 1 212 ? 28.209 28.788 28.650 1.00 15.75 192 ARG A N 1
ATOM 1463 C CA . ARG A 1 212 ? 27.299 29.877 28.900 1.00 13.26 192 ARG A CA 1
ATOM 1464 C C . ARG A 1 212 ? 27.525 30.985 27.918 1.00 18.86 192 ARG A C 1
ATOM 1465 O O . ARG A 1 212 ? 28.673 31.349 27.656 1.00 17.59 192 ARG A O 1
ATOM 1473 N N . VAL A 1 213 ? 26.411 31.535 27.412 1.00 18.80 193 VAL A N 1
ATOM 1474 C CA . VAL A 1 213 ? 26.417 32.587 26.399 1.00 13.23 193 VAL A CA 1
ATOM 1475 C C . VAL A 1 213 ? 25.702 33.818 26.940 1.00 15.32 193 VAL A C 1
ATOM 1476 O O . VAL A 1 213 ? 24.515 33.786 27.212 1.00 20.06 193 VAL A O 1
ATOM 1480 N N . ILE A 1 214 ? 26.445 34.904 27.101 1.00 15.48 194 ILE A N 1
ATOM 1481 C CA . ILE A 1 214 ? 26.004 36.050 27.890 1.00 13.44 194 ILE A CA 1
ATOM 1482 C C . ILE A 1 214 ? 26.164 37.359 27.108 1.00 14.70 194 ILE A C 1
ATOM 1483 O O . ILE A 1 214 ? 27.253 37.674 26.623 1.00 21.86 194 ILE A O 1
ATOM 1488 N N . LEU A 1 215 ? 25.071 38.110 26.989 1.00 14.17 195 LEU A N 1
ATOM 1489 C CA . LEU A 1 215 ? 25.044 39.388 26.297 1.00 12.07 195 LEU A CA 1
ATOM 1490 C C . LEU A 1 215 ? 24.893 40.517 27.298 1.00 19.61 195 LEU A C 1
ATOM 1491 O O . LEU A 1 215 ? 23.946 40.537 28.102 1.00 23.02 195 LEU A O 1
ATOM 1496 N N . ILE A 1 216 ? 25.840 41.443 27.256 1.00 16.21 196 ILE A N 1
ATOM 1497 C CA . ILE A 1 216 ? 25.835 42.620 28.120 1.00 14.91 196 ILE A CA 1
ATOM 1498 C C . ILE A 1 216 ? 25.468 43.831 27.281 1.00 18.01 196 ILE A C 1
ATOM 1499 O O . ILE A 1 216 ? 26.152 44.128 26.300 1.00 19.78 196 ILE A O 1
ATOM 1504 N N . ALA A 1 217 ? 24.388 44.526 27.640 1.00 14.87 197 ALA A N 1
ATOM 1505 C CA . ALA A 1 217 ? 23.927 45.645 26.810 1.00 14.12 197 ALA A CA 1
ATOM 1506 C C . ALA A 1 217 ? 23.782 46.933 27.609 1.00 19.51 197 ALA A C 1
ATOM 1507 O O . ALA A 1 217 ? 22.742 47.152 28.218 1.00 25.02 197 ALA A O 1
ATOM 1509 N N . PRO A 1 218 ? 24.825 47.791 27.605 1.00 20.71 198 PRO A N 1
ATOM 1510 C CA . PRO A 1 218 ? 24.793 49.067 28.346 1.00 13.24 198 PRO A CA 1
ATOM 1511 C C . PRO A 1 218 ? 24.177 50.201 27.552 1.00 18.99 198 PRO A C 1
ATOM 1512 O O . PRO A 1 218 ? 24.066 50.111 26.324 1.00 22.46 198 PRO A O 1
ATOM 1516 N N . GLY A 1 219 ? 23.757 51.238 28.271 1.00 17.21 199 GLY A N 1
ATOM 1517 C CA . GLY A 1 219 ? 23.475 52.541 27.697 1.00 18.21 199 GLY A CA 1
ATOM 1518 C C . GLY A 1 219 ? 24.724 53.404 27.860 1.00 20.88 199 GLY A C 1
ATOM 1519 O O . GLY A 1 219 ? 25.820 52.912 27.657 1.00 20.22 199 GLY A O 1
ATOM 1520 N N . LEU A 1 220 ? 24.556 54.668 28.253 1.00 16.84 200 LEU A N 1
ATOM 1521 C CA . LEU A 1 220 ? 25.672 55.605 28.423 1.00 19.24 200 LEU A CA 1
ATOM 1522 C C . LEU A 1 220 ? 26.706 55.182 29.463 1.00 20.31 200 LEU A C 1
ATOM 1523 O O . LEU A 1 220 ? 26.434 55.159 30.637 1.00 21.30 200 LEU A O 1
ATOM 1528 N N . VAL A 1 221 ? 27.899 54.847 29.006 1.00 16.71 201 VAL A N 1
ATOM 1529 C CA . VAL A 1 221 ? 29.041 54.637 29.884 1.00 24.30 201 VAL A CA 1
ATOM 1530 C C . VAL A 1 221 ? 30.154 55.599 29.469 1.00 26.51 201 VAL A C 1
ATOM 1531 O O . VAL A 1 221 ? 30.503 55.664 28.293 1.00 26.60 201 VAL A O 1
ATOM 1535 N N . GLU A 1 222 ? 30.731 56.331 30.417 1.00 26.08 202 GLU A N 1
ATOM 1536 C CA . GLU A 1 222 ? 31.768 57.286 30.048 1.00 23.60 202 GLU A CA 1
ATOM 1537 C C . GLU A 1 222 ? 33.129 56.600 30.032 1.00 27.20 202 GLU A C 1
ATOM 1538 O O . GLU A 1 222 ? 33.712 56.277 31.062 1.00 26.50 202 GLU A O 1
ATOM 1544 N N . THR A 1 223 ? 33.630 56.364 28.839 1.00 26.10 203 THR A N 1
ATOM 1545 C CA . THR A 1 223 ? 34.897 55.705 28.682 1.00 22.12 203 THR A CA 1
ATOM 1546 C C . THR A 1 223 ? 35.662 56.499 27.647 1.00 19.93 203 THR A C 1
ATOM 1547 O O . THR A 1 223 ? 35.548 57.713 27.599 1.00 22.00 203 THR A O 1
ATOM 1551 N N . GLU A 1 224 ? 36.418 55.815 26.805 1.00 18.67 204 GLU A N 1
ATOM 1552 C CA . GLU A 1 224 ? 37.026 56.453 25.652 1.00 22.39 204 GLU A CA 1
ATOM 1553 C C . GLU A 1 224 ? 36.144 56.265 24.428 1.00 21.64 204 GLU A C 1
ATOM 1554 O O . GLU A 1 224 ? 36.508 56.653 23.323 1.00 23.79 204 GLU A O 1
ATOM 1560 N N . PHE A 1 225 ? 34.977 55.663 24.650 1.00 20.87 205 PHE A N 1
ATOM 1561 C CA . PHE A 1 225 ? 34.054 55.324 23.586 1.00 22.48 205 PHE A CA 1
ATOM 1562 C C . PHE A 1 225 ? 33.623 56.538 22.773 1.00 20.49 205 PHE A C 1
ATOM 1563 O O . PHE A 1 225 ? 33.676 56.511 21.552 1.00 23.38 205 PHE A O 1
ATOM 1571 N N . SER A 1 226 ? 33.181 57.592 23.445 1.00 19.78 206 SER A N 1
ATOM 1572 C CA . SER A 1 226 ? 32.799 58.811 22.742 1.00 22.68 206 SER A CA 1
ATOM 1573 C C . SER A 1 226 ? 34.005 59.571 22.174 1.00 30.79 206 SER A C 1
ATOM 1574 O O . SER A 1 226 ? 33.905 60.212 21.134 1.00 36.69 206 SER A O 1
ATOM 1577 N N . LEU A 1 227 ? 35.143 59.507 22.856 1.00 28.64 207 LEU A N 1
ATOM 1578 C CA . LEU A 1 227 ? 36.368 60.105 22.345 1.00 23.70 207 LEU A CA 1
ATOM 1579 C C . LEU A 1 227 ? 36.741 59.469 21.006 1.00 22.80 207 LEU A C 1
ATOM 1580 O O . LEU A 1 227 ? 37.031 60.163 20.029 1.00 22.36 207 LEU A O 1
ATOM 1585 N N . VAL A 1 228 ? 36.724 58.146 20.955 1.00 18.37 208 VAL A N 1
ATOM 1586 C CA . VAL A 1 228 ? 36.972 57.451 19.693 1.00 22.59 208 VAL A CA 1
ATOM 1587 C C . VAL A 1 228 ? 35.929 57.832 18.640 1.00 23.81 208 VAL A C 1
ATOM 1588 O O . VAL A 1 228 ? 36.239 58.144 17.495 1.00 21.11 208 VAL A O 1
ATOM 1592 N N . ARG A 1 229 ? 34.675 57.802 19.049 1.00 24.41 209 ARG A N 1
ATOM 1593 C CA . ARG A 1 229 ? 33.580 58.097 18.148 1.00 21.00 209 ARG A CA 1
ATOM 1594 C C . ARG A 1 229 ? 33.746 59.444 17.433 1.00 27.16 209 ARG A C 1
ATOM 1595 O O . ARG A 1 229 ? 33.395 59.556 16.250 1.00 30.75 209 ARG A O 1
ATOM 1603 N N . TYR A 1 230 ? 34.272 60.454 18.133 1.00 23.50 210 TYR A N 1
ATOM 1604 C CA . TYR A 1 230 ? 34.408 61.787 17.544 1.00 25.60 210 TYR A CA 1
ATOM 1605 C C . TYR A 1 230 ? 35.872 62.154 17.258 1.00 29.78 210 TYR A C 1
ATOM 1606 O O . TYR A 1 230 ? 36.271 63.326 17.283 1.00 33.44 210 TYR A O 1
ATOM 1615 N N . ARG A 1 231 ? 36.656 61.123 16.973 1.00 28.08 211 ARG A N 1
ATOM 1616 C CA . ARG A 1 231 ? 38.025 61.276 16.487 1.00 31.14 211 ARG A CA 1
ATOM 1617 C C . ARG A 1 231 ? 38.918 62.135 17.370 1.00 32.05 211 ARG A C 1
ATOM 1618 O O . ARG A 1 231 ? 39.700 62.922 16.862 1.00 31.81 211 ARG A O 1
ATOM 1626 N N . GLY A 1 232 ? 38.811 61.978 18.681 1.00 32.20 212 GLY A N 1
ATOM 1627 C CA . GLY A 1 232 ? 39.725 62.652 19.578 1.00 34.09 212 GLY A CA 1
ATOM 1628 C C . GLY A 1 232 ? 39.259 64.012 20.054 1.00 34.25 212 GLY A C 1
ATOM 1629 O O . GLY A 1 232 ? 39.866 64.617 20.941 1.00 37.15 212 GLY A O 1
ATOM 1630 N N . ASN A 1 233 ? 38.177 64.504 19.474 1.00 30.58 213 ASN A N 1
ATOM 1631 C CA . ASN A 1 233 ? 37.637 65.766 19.932 1.00 33.69 213 ASN A CA 1
ATOM 1632 C C . ASN A 1 233 ? 37.054 65.659 21.353 1.00 36.63 213 ASN A C 1
ATOM 1633 O O . ASN A 1 233 ? 35.945 65.155 21.541 1.00 38.33 213 ASN A O 1
ATOM 1638 N N . GLU A 1 234 ? 37.802 66.136 22.345 1.00 40.79 214 GLU A N 1
ATOM 1639 C CA . GLU A 1 234 ? 37.372 66.030 23.735 1.00 47.32 214 GLU A CA 1
ATOM 1640 C C . GLU A 1 234 ? 36.058 66.763 23.985 1.00 47.34 214 GLU A C 1
ATOM 1641 O O . GLU A 1 234 ? 35.221 66.321 24.774 1.00 45.10 214 GLU A O 1
ATOM 1647 N N . GLU A 1 235 ? 35.887 67.891 23.310 1.00 51.94 215 GLU A N 1
ATOM 1648 C CA . GLU A 1 235 ? 34.671 68.675 23.439 1.00 59.18 215 GLU A CA 1
ATOM 1649 C C . GLU A 1 235 ? 33.443 67.825 23.164 1.00 55.52 215 GLU A C 1
ATOM 1650 O O . GLU A 1 235 ? 32.584 67.634 24.036 1.00 56.00 215 GLU A O 1
ATOM 1656 N N . GLN A 1 236 ? 33.356 67.307 21.946 1.00 50.15 216 GLN A N 1
ATOM 1657 C CA . GLN A 1 236 ? 32.209 66.503 21.563 1.00 46.21 216 GLN A CA 1
ATOM 1658 C C . GLN A 1 236 ? 32.024 65.279 22.454 1.00 41.21 216 GLN A C 1
ATOM 1659 O O . GLN A 1 236 ? 30.904 64.879 22.734 1.00 37.55 216 GLN A O 1
ATOM 1665 N N . ALA A 1 237 ? 33.132 64.680 22.878 1.00 35.67 217 ALA A N 1
ATOM 1666 C CA . ALA A 1 237 ? 33.081 63.541 23.771 1.00 34.21 217 ALA A CA 1
ATOM 1667 C C . ALA A 1 237 ? 32.421 63.907 25.099 1.00 34.66 217 ALA A C 1
ATOM 1668 O O . ALA A 1 237 ? 31.428 63.290 25.466 1.00 37.21 217 ALA A O 1
ATOM 1670 N N . LYS A 1 238 ? 32.956 64.903 25.813 1.00 32.36 218 LYS A N 1
ATOM 1671 C CA . LYS A 1 238 ? 32.380 65.302 27.109 1.00 37.44 218 LYS A CA 1
ATOM 1672 C C . LYS A 1 238 ? 30.921 65.731 26.968 1.00 37.73 218 LYS A C 1
ATOM 1673 O O . LYS A 1 238 ? 30.123 65.640 27.898 1.00 40.07 218 LYS A O 1
ATOM 1679 N N . ASN A 1 239 ? 30.581 66.176 25.775 1.00 36.94 219 ASN A N 1
ATOM 1680 C CA . ASN A 1 239 ? 29.270 66.715 25.513 1.00 39.93 219 ASN A CA 1
ATOM 1681 C C . ASN A 1 239 ? 28.170 65.674 25.532 1.00 38.36 219 ASN A C 1
ATOM 1682 O O . ASN A 1 239 ? 26.999 65.981 25.815 1.00 40.23 219 ASN A O 1
ATOM 1687 N N . VAL A 1 240 ? 28.540 64.439 25.213 1.00 32.17 220 VAL A N 1
ATOM 1688 C CA . VAL A 1 240 ? 27.594 63.326 25.215 1.00 28.50 220 VAL A CA 1
ATOM 1689 C C . VAL A 1 240 ? 27.053 63.062 26.621 1.00 32.38 220 VAL A C 1
ATOM 1690 O O . VAL A 1 240 ? 25.924 62.596 26.776 1.00 34.22 220 VAL A O 1
ATOM 1694 N N . TYR A 1 241 ? 27.863 63.365 27.637 1.00 34.49 221 TYR A N 1
ATOM 1695 C CA . TYR A 1 241 ? 27.533 63.075 29.036 1.00 37.34 221 TYR A CA 1
ATOM 1696 C C . TYR A 1 241 ? 27.080 64.310 29.817 1.00 41.86 221 TYR A C 1
ATOM 1697 O O . TYR A 1 241 ? 26.602 64.202 30.939 1.00 42.58 221 TYR A O 1
ATOM 1706 N N . LYS A 1 242 ? 27.212 65.476 29.194 1.00 45.77 222 LYS A N 1
ATOM 1707 C CA . LYS A 1 242 ? 26.859 66.746 29.817 1.00 48.61 222 LYS A CA 1
ATOM 1708 C C . LYS A 1 242 ? 25.518 66.664 30.528 1.00 46.22 222 LYS A C 1
ATOM 1709 O O . LYS A 1 242 ? 24.530 66.215 29.950 1.00 45.55 222 LYS A O 1
ATOM 1715 N N . ASP A 1 243 ? 25.513 67.085 31.789 1.00 42.78 223 ASP A N 1
ATOM 1716 C CA . ASP A 1 243 ? 24.304 67.206 32.601 1.00 41.35 223 ASP A CA 1
ATOM 1717 C C . ASP A 1 243 ? 23.644 65.859 32.906 1.00 37.45 223 ASP A C 1
ATOM 1718 O O . ASP A 1 243 ? 22.441 65.789 33.216 1.00 35.96 223 ASP A O 1
ATOM 1723 N N . THR A 1 244 ? 24.426 64.790 32.828 1.00 32.54 224 THR A N 1
ATOM 1724 C CA . THR A 1 244 ? 23.919 63.478 33.223 1.00 34.92 224 THR A CA 1
ATOM 1725 C C . THR A 1 244 ? 24.957 62.841 34.115 1.00 34.79 224 THR A C 1
ATOM 1726 O O . THR A 1 244 ? 26.087 63.313 34.179 1.00 38.35 224 THR A O 1
ATOM 1730 N N . THR A 1 245 ? 24.564 61.794 34.826 1.00 30.68 225 THR A N 1
ATOM 1731 C CA . THR A 1 245 ? 25.525 60.977 35.542 1.00 30.05 225 THR A CA 1
ATOM 1732 C C . THR A 1 245 ? 25.609 59.608 34.884 1.00 28.16 225 THR A C 1
ATOM 1733 O O . THR A 1 245 ? 24.863 58.697 35.232 1.00 30.93 225 THR A O 1
ATOM 1737 N N . PRO A 1 246 ? 26.509 59.458 33.908 1.00 26.36 226 PRO A N 1
ATOM 1738 C CA . PRO A 1 246 ? 26.463 58.199 33.168 1.00 23.54 226 PRO A CA 1
ATOM 1739 C C . PRO A 1 246 ? 27.029 57.058 34.002 1.00 23.38 226 PRO A C 1
ATOM 1740 O O . PRO A 1 246 ? 27.470 57.259 35.122 1.00 24.57 226 PRO A O 1
ATOM 1744 N N . LEU A 1 247 ? 26.964 55.855 33.457 1.00 19.43 227 LEU A N 1
ATOM 1745 C CA . LEU A 1 247 ? 27.597 54.713 34.051 1.00 19.00 227 LEU A CA 1
ATOM 1746 C C . LEU A 1 247 ? 29.083 54.919 33.843 1.00 24.29 227 LEU A C 1
ATOM 1747 O O . LEU A 1 247 ? 29.507 55.557 32.858 1.00 24.27 227 LEU A O 1
ATOM 1752 N N . MET A 1 248 ? 29.866 54.386 34.773 1.00 18.33 228 MET A N 1
ATOM 1753 C CA . MET A 1 248 ? 31.304 54.353 34.624 1.00 17.84 228 MET A CA 1
ATOM 1754 C C . MET A 1 248 ? 31.661 52.940 34.221 1.00 23.39 228 MET A C 1
ATOM 1755 O O . MET A 1 248 ? 30.870 52.026 34.417 1.00 28.90 228 MET A O 1
ATOM 1760 N N . ALA A 1 249 ? 32.849 52.743 33.672 1.00 24.13 229 ALA A N 1
ATOM 1761 C CA . ALA A 1 249 ? 33.244 51.414 33.200 1.00 20.03 229 ALA A CA 1
ATOM 1762 C C . ALA A 1 249 ? 33.152 50.329 34.256 1.00 17.44 229 ALA A C 1
ATOM 1763 O O . ALA A 1 249 ? 32.827 49.202 33.932 1.00 20.70 229 ALA A O 1
ATOM 1765 N N . ASP A 1 250 ? 33.459 50.655 35.509 1.00 19.28 230 ASP A N 1
ATOM 1766 C CA . ASP A 1 250 ? 33.431 49.657 36.586 1.00 20.25 230 ASP A CA 1
ATOM 1767 C C . ASP A 1 250 ? 32.020 49.184 36.902 1.00 22.78 230 ASP A C 1
ATOM 1768 O O . ASP A 1 250 ? 31.836 48.082 37.434 1.00 20.95 230 ASP A O 1
ATOM 1773 N N . ASP A 1 251 ? 31.027 49.991 36.537 1.00 17.99 231 ASP A N 1
ATOM 1774 C CA . ASP A 1 251 ? 29.627 49.564 36.648 1.00 18.59 231 ASP A CA 1
ATOM 1775 C C . ASP A 1 251 ? 29.324 48.366 35.732 1.00 21.95 231 ASP A C 1
ATOM 1776 O O . ASP A 1 251 ? 28.639 47.402 36.143 1.00 17.27 231 ASP A O 1
ATOM 1781 N N . VAL A 1 252 ? 29.837 48.427 34.503 1.00 14.66 232 VAL A N 1
ATOM 1782 C CA . VAL A 1 252 ? 29.603 47.355 33.548 1.00 14.02 232 VAL A CA 1
ATOM 1783 C C . VAL A 1 252 ? 30.495 46.189 33.913 1.00 17.88 232 VAL A C 1
ATOM 1784 O O . VAL A 1 252 ? 30.121 45.025 33.737 1.00 16.73 232 VAL A O 1
ATOM 1788 N N . ALA A 1 253 ? 31.676 46.498 34.435 1.00 15.77 233 ALA A N 1
ATOM 1789 C CA . ALA A 1 253 ? 32.590 45.451 34.869 1.00 12.91 233 ALA A CA 1
ATOM 1790 C C . ALA A 1 253 ? 31.935 44.638 35.980 1.00 14.11 233 ALA A C 1
ATOM 1791 O O . ALA A 1 253 ? 31.929 43.409 35.957 1.00 12.34 233 ALA A O 1
ATOM 1793 N N . ASP A 1 254 ? 31.373 45.342 36.955 1.00 19.84 234 ASP A N 1
ATOM 1794 C CA . ASP A 1 254 ? 30.614 44.716 38.034 1.00 17.57 234 ASP A CA 1
ATOM 1795 C C . ASP A 1 254 ? 29.583 43.671 37.513 1.00 22.25 234 ASP A C 1
ATOM 1796 O O . ASP A 1 254 ? 29.482 42.548 38.048 1.00 19.72 234 ASP A O 1
ATOM 1801 N N . LEU A 1 255 ? 28.816 44.045 36.482 1.00 20.12 235 LEU A N 1
ATOM 1802 C CA . LEU A 1 255 ? 27.782 43.175 35.925 1.00 14.05 235 LEU A CA 1
ATOM 1803 C C . LEU A 1 255 ? 28.403 41.964 35.247 1.00 16.79 235 LEU A C 1
ATOM 1804 O O . LEU A 1 255 ? 27.882 40.848 35.367 1.00 21.51 235 LEU A O 1
ATOM 1809 N N . ILE A 1 256 ? 29.527 42.181 34.555 1.00 13.22 236 ILE A N 1
ATOM 1810 C CA . ILE A 1 256 ? 30.193 41.100 33.822 1.00 11.01 236 ILE A CA 1
ATOM 1811 C C . ILE A 1 256 ? 30.748 40.061 34.781 1.00 17.45 236 ILE A C 1
ATOM 1812 O O . ILE A 1 256 ? 30.579 38.847 34.579 1.00 18.73 236 ILE A O 1
ATOM 1817 N N . VAL A 1 257 ? 31.412 40.545 35.826 1.00 15.73 237 VAL A N 1
ATOM 1818 C CA . VAL A 1 257 ? 31.937 39.658 36.833 1.00 20.16 237 VAL A CA 1
ATOM 1819 C C . VAL A 1 257 ? 30.781 38.984 37.560 1.00 22.91 237 VAL A C 1
ATOM 1820 O O . VAL A 1 257 ? 30.841 37.785 37.858 1.00 24.14 237 VAL A O 1
ATOM 1824 N N . TYR A 1 258 ? 29.718 39.729 37.825 1.00 18.55 238 TYR A N 1
ATOM 1825 C CA . TYR A 1 258 ? 28.548 39.103 38.435 1.00 18.24 238 TYR A CA 1
ATOM 1826 C C . TYR A 1 258 ? 28.048 37.939 37.597 1.00 19.57 238 TYR A C 1
ATOM 1827 O O . TYR A 1 258 ? 27.874 36.817 38.094 1.00 22.83 238 TYR A O 1
ATOM 1836 N N . ALA A 1 259 ? 27.814 38.201 36.318 1.00 10.91 239 ALA A N 1
ATOM 1837 C CA . ALA A 1 259 ? 27.233 37.181 35.474 1.00 11.81 239 ALA A CA 1
ATOM 1838 C C . ALA A 1 259 ? 28.108 35.934 35.433 1.00 15.80 239 ALA A C 1
ATOM 1839 O O . ALA A 1 259 ? 27.610 34.812 35.514 1.00 19.57 239 ALA A O 1
ATOM 1841 N N . THR A 1 260 ? 29.410 36.134 35.295 1.00 15.59 240 THR A N 1
ATOM 1842 C CA . THR A 1 260 ? 30.336 35.023 35.113 1.00 21.89 240 THR A CA 1
ATOM 1843 C C . THR A 1 260 ? 30.724 34.312 36.421 1.00 22.59 240 THR A C 1
ATOM 1844 O O . THR A 1 260 ? 31.341 33.254 36.386 1.00 24.01 240 THR A O 1
ATOM 1848 N N . SER A 1 261 ? 30.350 34.882 37.563 1.00 17.91 241 SER A N 1
ATOM 1849 C CA . SER A 1 261 ? 30.581 34.216 38.840 1.00 20.23 241 SER A CA 1
ATOM 1850 C C . SER A 1 261 ? 29.343 33.506 39.443 1.00 23.35 241 SER A C 1
ATOM 1851 O O . SER A 1 261 ? 29.369 33.040 40.579 1.00 26.31 241 SER A O 1
ATOM 1854 N N . ARG A 1 262 ? 28.262 33.419 38.685 1.00 21.37 242 ARG A N 1
ATOM 1855 C CA . ARG A 1 262 ? 27.131 32.607 39.107 1.00 19.09 242 ARG A CA 1
ATOM 1856 C C . ARG A 1 262 ? 27.520 31.137 38.990 1.00 22.37 242 ARG A C 1
ATOM 1857 O O . ARG A 1 262 ? 28.408 30.779 38.220 1.00 23.69 242 ARG A O 1
ATOM 1865 N N . LYS A 1 263 ? 26.847 30.287 39.754 1.00 23.29 243 LYS A N 1
ATOM 1866 C CA . LYS A 1 263 ? 26.998 28.849 39.604 1.00 24.55 243 LYS A CA 1
ATOM 1867 C C . LYS A 1 263 ? 26.777 28.444 38.133 1.00 29.28 243 LYS A C 1
ATOM 1868 O O . LYS A 1 263 ? 26.010 29.085 37.396 1.00 32.34 243 LYS A O 1
ATOM 1874 N N . GLN A 1 264 ? 27.432 27.372 37.712 1.00 19.42 244 GLN A N 1
ATOM 1875 C CA . GLN A 1 264 ? 27.484 27.009 36.306 1.00 20.20 244 GLN A CA 1
ATOM 1876 C C . GLN A 1 264 ? 26.116 26.860 35.621 1.00 19.58 244 GLN A C 1
ATOM 1877 O O . GLN A 1 264 ? 25.945 27.245 34.466 1.00 18.09 244 GLN A O 1
ATOM 1883 N N . ASN A 1 265 ? 25.141 26.300 36.323 1.00 16.10 245 ASN A N 1
ATOM 1884 C CA . ASN A 1 265 ? 23.841 26.056 35.715 1.00 19.56 245 ASN A CA 1
ATOM 1885 C C . ASN A 1 265 ? 23.072 27.340 35.385 1.00 23.25 245 ASN A C 1
ATOM 1886 O O . ASN A 1 265 ? 22.110 27.324 34.613 1.00 18.63 245 ASN A O 1
ATOM 1891 N N . THR A 1 266 ? 23.502 28.448 35.978 1.00 18.64 246 THR A N 1
ATOM 1892 C CA . THR A 1 266 ? 22.816 29.715 35.808 1.00 18.48 246 THR A CA 1
ATOM 1893 C C . THR A 1 266 ? 23.420 30.579 34.717 1.00 19.34 246 THR A C 1
ATOM 1894 O O . THR A 1 266 ? 24.632 30.821 34.675 1.00 17.75 246 THR A O 1
ATOM 1898 N N . VAL A 1 267 ? 22.555 31.042 33.827 1.00 16.23 247 VAL A N 1
ATOM 1899 C CA . VAL A 1 267 ? 22.988 31.925 32.762 1.00 16.06 247 VAL A CA 1
ATOM 1900 C C . VAL A 1 267 ? 22.275 33.270 32.851 1.00 17.75 247 VAL A C 1
ATOM 1901 O O . VAL A 1 267 ? 21.075 33.395 32.584 1.00 19.46 247 VAL A O 1
ATOM 1905 N N . ILE A 1 268 ? 23.025 34.268 33.272 1.00 15.36 248 ILE A N 1
ATOM 1906 C CA . ILE A 1 268 ? 22.565 35.627 33.188 1.00 11.32 248 ILE A CA 1
ATOM 1907 C C . ILE A 1 268 ? 22.660 35.997 31.705 1.00 13.69 248 ILE A C 1
ATOM 1908 O O . ILE A 1 268 ? 23.626 36.606 31.241 1.00 15.26 248 ILE A O 1
ATOM 1913 N N . ALA A 1 269 ? 21.641 35.617 30.956 1.00 10.34 249 ALA A N 1
ATOM 1914 C CA . ALA A 1 269 ? 21.783 35.510 29.524 1.00 10.52 249 ALA A CA 1
ATOM 1915 C C . ALA A 1 269 ? 21.896 36.810 28.799 1.00 13.51 249 ALA A C 1
ATOM 1916 O O . ALA A 1 269 ? 22.649 36.901 27.845 1.00 16.29 249 ALA A O 1
ATOM 1918 N N . ASP A 1 270 ? 21.122 37.801 29.237 1.00 13.12 250 ASP A N 1
ATOM 1919 C CA . ASP A 1 270 ? 20.934 39.039 28.472 1.00 12.27 250 ASP A CA 1
ATOM 1920 C C . ASP A 1 270 ? 20.508 40.161 29.422 1.00 15.35 250 ASP A C 1
ATOM 1921 O O . ASP A 1 270 ? 19.388 40.175 29.928 1.00 21.26 250 ASP A O 1
ATOM 1926 N N . THR A 1 271 ? 21.395 41.115 29.652 1.00 12.02 251 THR A N 1
ATOM 1927 C CA . THR A 1 271 ? 21.170 42.168 30.643 1.00 13.11 251 THR A CA 1
ATOM 1928 C C . THR A 1 271 ? 21.363 43.556 30.065 1.00 17.44 251 THR A C 1
ATOM 1929 O O . THR A 1 271 ? 22.411 43.875 29.490 1.00 21.77 251 THR A O 1
ATOM 1933 N N . LEU A 1 272 ? 20.346 44.379 30.244 1.00 16.24 252 LEU A N 1
ATOM 1934 C CA . LEU A 1 272 ? 20.381 45.759 29.829 1.00 15.84 252 LEU A CA 1
ATOM 1935 C C . LEU A 1 272 ? 20.716 46.576 31.060 1.00 20.30 252 LEU A C 1
ATOM 1936 O O . LEU A 1 272 ? 19.971 46.543 32.047 1.00 21.90 252 LEU A O 1
ATOM 1941 N N . ILE A 1 273 ? 21.825 47.318 31.003 1.00 12.72 253 ILE A N 1
ATOM 1942 C CA . ILE A 1 273 ? 22.255 48.165 32.121 1.00 9.12 253 ILE A CA 1
ATOM 1943 C C . ILE A 1 273 ? 22.279 49.660 31.753 1.00 17.21 253 ILE A C 1
ATOM 1944 O O . ILE A 1 273 ? 22.845 50.055 30.739 1.00 20.12 253 ILE A O 1
ATOM 1949 N N . PHE A 1 274 ? 21.632 50.468 32.590 1.00 16.10 254 PHE A N 1
ATOM 1950 C CA . PHE A 1 274 ? 21.341 51.856 32.310 1.00 13.48 254 PHE A CA 1
ATOM 1951 C C . PHE A 1 274 ? 21.814 52.680 33.489 1.00 18.55 254 PHE A C 1
ATOM 1952 O O . PHE A 1 274 ? 21.756 52.224 34.631 1.00 22.33 254 PHE A O 1
ATOM 1960 N N . PRO A 1 275 ? 22.260 53.912 33.225 1.00 18.95 255 PRO A N 1
ATOM 1961 C CA . PRO A 1 275 ? 22.290 54.920 34.295 1.00 19.31 255 PRO A CA 1
ATOM 1962 C C . PRO A 1 275 ? 20.850 55.382 34.574 1.00 19.13 255 PRO A C 1
ATOM 1963 O O . PRO A 1 275 ? 20.013 55.344 33.676 1.00 17.44 255 PRO A O 1
ATOM 1967 N N . THR A 1 276 ? 20.573 55.802 35.799 1.00 18.80 256 THR A N 1
ATOM 1968 C CA . THR A 1 276 ? 19.204 55.937 36.250 1.00 16.04 256 THR A CA 1
ATOM 1969 C C . THR A 1 276 ? 18.467 56.965 35.411 1.00 18.16 256 THR A C 1
ATOM 1970 O O . THR A 1 276 ? 17.263 56.947 35.319 1.00 15.95 256 THR A O 1
ATOM 1974 N N . ASN A 1 277 ? 19.203 57.854 34.770 1.00 16.56 257 ASN A N 1
ATOM 1975 C CA . ASN A 1 277 ? 18.569 58.921 34.014 1.00 15.27 257 ASN A CA 1
ATOM 1976 C C . ASN A 1 277 ? 18.205 58.533 32.580 1.00 18.85 257 ASN A C 1
ATOM 1977 O O . ASN A 1 277 ? 17.661 59.364 31.818 1.00 23.99 257 ASN A O 1
ATOM 1982 N N . GLN A 1 278 ? 18.519 57.298 32.204 1.00 12.45 258 GLN A N 1
ATOM 1983 C CA . GLN A 1 278 ? 18.298 56.836 30.837 1.00 12.75 258 GLN A CA 1
ATOM 1984 C C . GLN A 1 278 ? 17.311 55.688 30.799 1.00 14.72 258 GLN A C 1
ATOM 1985 O O . GLN A 1 278 ? 17.388 54.779 31.637 1.00 14.73 258 GLN A O 1
ATOM 1991 N N . ALA A 1 279 ? 16.404 55.706 29.824 1.00 16.05 259 ALA A N 1
ATOM 1992 C CA . ALA A 1 279 ? 15.505 54.554 29.637 1.00 17.03 259 ALA A CA 1
ATOM 1993 C C . ALA A 1 279 ? 15.505 53.993 28.218 1.00 15.58 259 ALA A C 1
ATOM 1994 O O . ALA A 1 279 ? 14.871 52.980 27.976 1.00 19.59 259 ALA A O 1
ATOM 1996 N N . SER A 1 280 ? 16.202 54.651 27.300 1.00 12.77 260 SER A N 1
ATOM 1997 C CA . SER A 1 280 ? 16.341 54.192 25.921 1.00 15.62 260 SER A CA 1
ATOM 1998 C C . SER A 1 280 ? 17.292 55.183 25.283 1.00 17.93 260 SER A C 1
ATOM 1999 O O . SER A 1 280 ? 17.712 56.127 25.963 1.00 16.73 260 SER A O 1
ATOM 2002 N N . PRO A 1 281 ? 17.616 54.997 23.984 1.00 17.82 261 PRO A N 1
ATOM 2003 C CA . PRO A 1 281 ? 18.520 55.948 23.339 1.00 15.97 261 PRO A CA 1
ATOM 2004 C C . PRO A 1 281 ? 17.802 57.257 23.174 1.00 20.27 261 PRO A C 1
ATOM 2005 O O . PRO A 1 281 ? 18.426 58.300 23.005 1.00 26.35 261 PRO A O 1
ATOM 2009 N N . HIS A 1 282 ? 16.481 57.206 23.230 1.00 21.03 262 HIS A N 1
ATOM 2010 C CA . HIS A 1 282 ? 15.672 58.404 22.985 1.00 23.07 262 HIS A CA 1
ATOM 2011 C C . HIS A 1 282 ? 15.177 59.023 24.277 1.00 21.95 262 HIS A C 1
ATOM 2012 O O . HIS A 1 282 ? 14.609 60.105 24.256 1.00 17.29 262 HIS A O 1
ATOM 2019 N N . HIS A 1 283 ? 15.394 58.335 25.396 1.00 25.91 263 HIS A N 1
ATOM 2020 C CA . HIS A 1 283 ? 14.860 58.804 26.671 1.00 26.03 263 HIS A CA 1
ATOM 2021 C C . HIS A 1 283 ? 15.955 58.972 27.695 1.00 21.68 263 HIS A C 1
ATOM 2022 O O . HIS A 1 283 ? 16.260 58.056 28.470 1.00 24.05 263 HIS A O 1
ATOM 2029 N N . ILE A 1 284 ? 16.530 60.163 27.678 1.00 15.29 264 ILE A N 1
ATOM 2030 C CA . ILE A 1 284 ? 17.718 60.492 28.460 1.00 21.84 264 ILE A CA 1
ATOM 2031 C C . ILE A 1 284 ? 17.472 61.806 29.165 1.00 23.54 264 ILE A C 1
ATOM 2032 O O . ILE A 1 284 ? 17.415 62.853 28.525 1.00 26.89 264 ILE A O 1
ATOM 2037 N N . PHE A 1 285 ? 17.316 61.763 30.482 1.00 23.78 265 PHE A N 1
ATOM 2038 C CA . PHE A 1 285 ? 17.075 62.991 31.220 1.00 23.56 265 PHE A CA 1
ATOM 2039 C C . PHE A 1 285 ? 18.368 63.751 31.510 1.00 25.85 265 PHE A C 1
ATOM 2040 O O . PHE A 1 285 ? 19.336 63.191 32.026 1.00 31.10 265 PHE A O 1
ATOM 2048 N N . ARG A 1 286 ? 18.382 65.031 31.172 1.00 25.58 266 ARG A N 1
ATOM 2049 C CA . ARG A 1 286 ? 19.518 65.880 31.493 1.00 27.42 266 ARG A CA 1
ATOM 2050 C C . ARG A 1 286 ? 19.124 66.936 32.514 1.00 37.45 266 ARG A C 1
ATOM 2051 O O . ARG A 1 286 ? 18.185 67.703 32.297 1.00 38.65 266 ARG A O 1
ATOM 2059 N N . GLY A 1 287 ? 19.829 66.939 33.643 1.00 46.40 267 GLY A N 1
ATOM 2060 C CA . GLY A 1 287 ? 19.500 67.807 34.755 1.00 55.42 267 GLY A CA 1
ATOM 2061 C C . GLY A 1 287 ? 20.136 69.174 34.621 1.00 68.69 267 GLY A C 1
ATOM 2062 O O . GLY A 1 287 ? 20.804 69.469 33.637 1.00 74.03 267 GLY A O 1
ATOM 2064 N N . HIS B 1 20 ? -3.547 44.968 -18.151 1.00 34.20 0 HIS B N 1
ATOM 2065 C CA . HIS B 1 20 ? -2.568 44.684 -17.086 1.00 41.84 0 HIS B CA 1
ATOM 2066 C C . HIS B 1 20 ? -2.642 45.614 -15.866 1.00 40.41 0 HIS B C 1
ATOM 2067 O O . HIS B 1 20 ? -1.864 46.572 -15.766 1.00 40.00 0 HIS B O 1
ATOM 2074 N N . MET B 1 21 ? -3.535 45.335 -14.925 1.00 33.47 1 MET B N 1
ATOM 2075 C CA . MET B 1 21 ? -3.553 46.105 -13.679 1.00 32.13 1 MET B CA 1
ATOM 2076 C C . MET B 1 21 ? -3.768 45.222 -12.432 1.00 32.50 1 MET B C 1
ATOM 2077 O O . MET B 1 21 ? -4.779 45.348 -11.710 1.00 33.03 1 MET B O 1
ATOM 2082 N N . SER B 1 22 ? -2.807 44.342 -12.184 1.00 21.34 2 SER B N 1
ATOM 2083 C CA . SER B 1 22 ? -2.944 43.328 -11.155 1.00 24.30 2 SER B CA 1
ATOM 2084 C C . SER B 1 22 ? -3.431 43.857 -9.781 1.00 32.91 2 SER B C 1
ATOM 2085 O O . SER B 1 22 ? -3.952 43.082 -8.953 1.00 28.85 2 SER B O 1
ATOM 2088 N N . GLN B 1 23 ? -3.265 45.159 -9.534 1.00 27.70 3 GLN B N 1
ATOM 2089 C CA . GLN B 1 23 ? -3.582 45.708 -8.223 1.00 28.86 3 GLN B CA 1
ATOM 2090 C C . GLN B 1 23 ? -4.611 46.822 -8.251 1.00 30.58 3 GLN B C 1
ATOM 2091 O O . GLN B 1 23 ? -4.792 47.519 -7.263 1.00 29.60 3 GLN B O 1
ATOM 2097 N N . GLY B 1 24 ? -5.302 46.971 -9.375 1.00 29.37 4 GLY B N 1
ATOM 2098 C CA . GLY B 1 24 ? -6.342 47.971 -9.477 1.00 28.27 4 GLY B CA 1
ATOM 2099 C C . GLY B 1 24 ? -5.841 49.229 -10.134 1.00 30.15 4 GLY B C 1
ATOM 2100 O O . GLY B 1 24 ? -4.625 49.416 -10.290 1.00 33.06 4 GLY B O 1
ATOM 2101 N N . ARG B 1 25 ? -6.783 50.097 -10.506 1.00 28.15 5 ARG B N 1
ATOM 2102 C CA . ARG B 1 25 ? -6.483 51.240 -11.357 1.00 34.61 5 ARG B CA 1
ATOM 2103 C C . ARG B 1 25 ? -5.623 52.268 -10.631 1.00 31.17 5 ARG B C 1
ATOM 2104 O O . ARG B 1 25 ? -4.634 52.776 -11.158 1.00 32.25 5 ARG B O 1
ATOM 2112 N N . LYS B 1 26 ? -6.016 52.576 -9.409 1.00 34.60 6 LYS B N 1
ATOM 2113 C CA . LYS B 1 26 ? -5.369 53.633 -8.648 1.00 36.86 6 LYS B CA 1
ATOM 2114 C C . LYS B 1 26 ? -3.876 53.316 -8.424 1.00 28.90 6 LYS B C 1
ATOM 2115 O O . LYS B 1 26 ? -3.013 54.176 -8.598 1.00 26.85 6 LYS B O 1
ATOM 2121 N N . ALA B 1 27 ? -3.580 52.064 -8.070 1.00 26.12 7 ALA B N 1
ATOM 2122 C CA . ALA B 1 27 ? -2.199 51.606 -7.932 1.00 22.25 7 ALA B CA 1
ATOM 2123 C C . ALA B 1 27 ? -1.385 51.743 -9.246 1.00 28.79 7 ALA B C 1
ATOM 2124 O O . ALA B 1 27 ? -0.251 52.255 -9.229 1.00 27.82 7 ALA B O 1
ATOM 2126 N N . ALA B 1 28 ? -1.951 51.288 -10.366 1.00 19.65 8 ALA B N 1
ATOM 2127 C CA . ALA B 1 28 ? -1.374 51.563 -11.694 1.00 19.72 8 ALA B CA 1
ATOM 2128 C C . ALA B 1 28 ? -1.096 53.044 -11.951 1.00 25.64 8 ALA B C 1
ATOM 2129 O O . ALA B 1 28 ? -0.010 53.402 -12.422 1.00 27.33 8 ALA B O 1
ATOM 2131 N N . GLU B 1 29 ? -2.064 53.911 -11.646 1.00 27.75 9 GLU B N 1
ATOM 2132 C CA . GLU B 1 29 ? -1.832 55.339 -11.832 1.00 27.93 9 GLU B CA 1
ATOM 2133 C C . GLU B 1 29 ? -0.615 55.760 -11.031 1.00 25.98 9 GLU B C 1
ATOM 2134 O O . GLU B 1 29 ? 0.208 56.528 -11.503 1.00 27.75 9 GLU B O 1
ATOM 2140 N N . ARG B 1 30 ? -0.511 55.280 -9.800 1.00 25.40 10 ARG B N 1
ATOM 2141 C CA . ARG B 1 30 ? 0.536 55.786 -8.934 1.00 25.69 10 ARG B CA 1
ATOM 2142 C C . ARG B 1 30 ? 1.915 55.286 -9.373 1.00 27.16 10 ARG B C 1
ATOM 2143 O O . ARG B 1 30 ? 2.923 55.958 -9.130 1.00 24.13 10 ARG B O 1
ATOM 2151 N N . LEU B 1 31 ? 1.954 54.126 -10.034 1.00 23.00 11 LEU B N 1
ATOM 2152 C CA . LEU B 1 31 ? 3.218 53.537 -10.481 1.00 24.17 11 LEU B CA 1
ATOM 2153 C C . LEU B 1 31 ? 3.681 54.066 -11.831 1.00 26.84 11 LEU B C 1
ATOM 2154 O O . LEU B 1 31 ? 4.863 54.004 -12.144 1.00 30.81 11 LEU B O 1
ATOM 2159 N N . ALA B 1 32 ? 2.751 54.562 -12.637 1.00 23.71 12 ALA B N 1
ATOM 2160 C CA . ALA B 1 32 ? 3.047 54.855 -14.035 1.00 27.75 12 ALA B CA 1
ATOM 2161 C C . ALA B 1 32 ? 4.258 55.760 -14.219 1.00 29.61 12 ALA B C 1
ATOM 2162 O O . ALA B 1 32 ? 4.418 56.790 -13.551 1.00 21.04 12 ALA B O 1
ATOM 2164 N N . LYS B 1 33 ? 5.124 55.333 -15.125 1.00 27.98 13 LYS B N 1
ATOM 2165 C CA . LYS B 1 33 ? 6.233 56.149 -15.559 1.00 28.03 13 LYS B CA 1
ATOM 2166 C C . LYS B 1 33 ? 7.327 56.294 -14.546 1.00 21.81 13 LYS B C 1
ATOM 2167 O O . LYS B 1 33 ? 8.304 56.961 -14.810 1.00 27.39 13 LYS B O 1
ATOM 2173 N N . LYS B 1 34 ? 7.186 55.650 -13.397 1.00 23.84 14 LYS B N 1
ATOM 2174 C CA . LYS B 1 34 ? 8.254 55.677 -12.394 1.00 22.71 14 LYS B CA 1
ATOM 2175 C C . LYS B 1 34 ? 9.446 54.779 -12.785 1.00 27.08 14 LYS B C 1
ATOM 2176 O O . LYS B 1 34 ? 9.305 53.855 -13.597 1.00 25.85 14 LYS B O 1
ATOM 2182 N N . THR B 1 35 ? 10.619 55.063 -12.215 1.00 24.95 15 THR B N 1
ATOM 2183 C CA . THR B 1 35 ? 11.832 54.291 -12.500 1.00 23.28 15 THR B CA 1
ATOM 2184 C C . THR B 1 35 ? 12.200 53.459 -11.286 1.00 24.87 15 THR B C 1
ATOM 2185 O O . THR B 1 35 ? 12.404 54.005 -10.204 1.00 27.48 15 THR B O 1
ATOM 2189 N N . VAL B 1 36 ? 12.256 52.142 -11.457 1.00 19.56 16 VAL B N 1
ATOM 2190 C CA . VAL B 1 36 ? 12.619 51.249 -10.365 1.00 18.02 16 VAL B CA 1
ATOM 2191 C C . VAL B 1 36 ? 13.998 50.640 -10.574 1.00 20.76 16 VAL B C 1
ATOM 2192 O O . VAL B 1 36 ? 14.286 50.134 -11.658 1.00 22.83 16 VAL B O 1
ATOM 2196 N N . LEU B 1 37 ? 14.839 50.666 -9.540 1.00 19.96 17 LEU B N 1
ATOM 2197 C CA . LEU B 1 37 ? 16.137 49.977 -9.593 1.00 19.57 17 LEU B CA 1
ATOM 2198 C C . LEU B 1 37 ? 16.098 48.738 -8.713 1.00 22.89 17 LEU B C 1
ATOM 2199 O O . LEU B 1 37 ? 15.868 48.827 -7.508 1.00 24.64 17 LEU B O 1
ATOM 2204 N N . ILE B 1 38 ? 16.313 47.582 -9.329 1.00 22.74 18 ILE B N 1
ATOM 2205 C CA . ILE B 1 38 ? 16.207 46.310 -8.637 1.00 17.67 18 ILE B CA 1
ATOM 2206 C C . ILE B 1 38 ? 17.524 45.548 -8.595 1.00 22.57 18 ILE B C 1
ATOM 2207 O O . ILE B 1 38 ? 18.053 45.170 -9.635 1.00 27.60 18 ILE B O 1
ATOM 2212 N N . THR B 1 39 ? 18.046 45.291 -7.399 1.00 21.86 19 THR B N 1
ATOM 2213 C CA . THR B 1 39 ? 19.236 44.444 -7.276 1.00 21.55 19 THR B CA 1
ATOM 2214 C C . THR B 1 39 ? 18.821 42.981 -7.073 1.00 25.35 19 THR B C 1
ATOM 2215 O O . THR B 1 39 ? 17.822 42.703 -6.402 1.00 26.60 19 THR B O 1
ATOM 2219 N N . GLY B 1 40 ? 19.589 42.064 -7.657 1.00 20.03 20 GLY B N 1
ATOM 2220 C CA . GLY B 1 40 ? 19.230 40.657 -7.684 1.00 18.32 20 GLY B CA 1
ATOM 2221 C C . GLY B 1 40 ? 18.077 40.393 -8.653 1.00 20.07 20 GLY B C 1
ATOM 2222 O O . GLY B 1 40 ? 17.137 39.647 -8.366 1.00 18.51 20 GLY B O 1
ATOM 2223 N N . ALA B 1 41 ? 18.138 41.028 -9.810 1.00 15.64 21 ALA B N 1
ATOM 2224 C CA . ALA B 1 41 ? 17.066 40.905 -10.784 1.00 14.92 21 ALA B CA 1
ATOM 2225 C C . ALA B 1 41 ? 17.138 39.642 -11.603 1.00 17.64 21 ALA B C 1
ATOM 2226 O O . ALA B 1 41 ? 16.183 39.313 -12.285 1.00 19.46 21 ALA B O 1
ATOM 2228 N N . SER B 1 42 ? 18.265 38.940 -11.550 1.00 19.50 22 SER B N 1
ATOM 2229 C CA . SER B 1 42 ? 18.466 37.761 -12.400 1.00 19.65 22 SER B CA 1
ATOM 2230 C C . SER B 1 42 ? 17.653 36.523 -11.981 1.00 23.19 22 SER B C 1
ATOM 2231 O O . SER B 1 42 ? 17.533 35.567 -12.745 1.00 25.37 22 SER B O 1
ATOM 2234 N N . ALA B 1 43 ? 17.110 36.526 -10.767 1.00 22.13 23 ALA B N 1
ATOM 2235 C CA . ALA B 1 43 ? 16.412 35.341 -10.254 1.00 21.66 23 ALA B CA 1
ATOM 2236 C C . ALA B 1 43 ? 15.498 35.637 -9.065 1.00 18.49 23 ALA B C 1
ATOM 2237 O O . ALA B 1 43 ? 15.510 36.741 -8.511 1.00 12.59 23 ALA B O 1
ATOM 2239 N N . GLY B 1 44 ? 14.727 34.627 -8.671 1.00 17.81 24 GLY B N 1
ATOM 2240 C CA . GLY B 1 44 ? 13.908 34.711 -7.480 1.00 16.29 24 GLY B CA 1
ATOM 2241 C C . GLY B 1 44 ? 13.093 36.003 -7.291 1.00 20.18 24 GLY B C 1
ATOM 2242 O O . GLY B 1 44 ? 12.348 36.440 -8.181 1.00 22.05 24 GLY B O 1
ATOM 2243 N N . ILE B 1 45 ? 13.222 36.625 -6.118 1.00 17.18 25 ILE B N 1
ATOM 2244 C CA . ILE B 1 45 ? 12.327 37.720 -5.767 1.00 22.78 25 ILE B CA 1
ATOM 2245 C C . ILE B 1 45 ? 12.533 38.964 -6.644 1.00 23.29 25 ILE B C 1
ATOM 2246 O O . ILE B 1 45 ? 11.543 39.571 -7.120 1.00 20.34 25 ILE B O 1
ATOM 2251 N N . GLY B 1 46 ? 13.802 39.349 -6.831 1.00 10.89 26 GLY B N 1
ATOM 2252 C CA . GLY B 1 46 ? 14.142 40.462 -7.703 1.00 14.25 26 GLY B CA 1
ATOM 2253 C C . GLY B 1 46 ? 13.489 40.320 -9.088 1.00 22.33 26 GLY B C 1
ATOM 2254 O O . GLY B 1 46 ? 12.793 41.225 -9.567 1.00 21.67 26 GLY B O 1
ATOM 2255 N N . LYS B 1 47 ? 13.705 39.176 -9.732 1.00 18.95 27 LYS B N 1
ATOM 2256 C CA . LYS B 1 47 ? 13.109 38.889 -11.027 1.00 20.75 27 LYS B CA 1
ATOM 2257 C C . LYS B 1 47 ? 11.583 38.936 -10.990 1.00 25.18 27 LYS B C 1
ATOM 2258 O O . LYS B 1 47 ? 10.972 39.594 -11.828 1.00 26.91 27 LYS B O 1
ATOM 2264 N N . ALA B 1 48 ? 10.973 38.248 -10.025 1.00 22.71 28 ALA B N 1
ATOM 2265 C CA . ALA B 1 48 ? 9.524 38.314 -9.854 1.00 20.76 28 ALA B CA 1
ATOM 2266 C C . ALA B 1 48 ? 9.057 39.746 -9.746 1.00 23.13 28 ALA B C 1
ATOM 2267 O O . ALA B 1 48 ? 8.018 40.095 -10.281 1.00 24.99 28 ALA B O 1
ATOM 2269 N N . THR B 1 49 ? 9.832 40.569 -9.043 1.00 25.08 29 THR B N 1
ATOM 2270 C CA . THR B 1 49 ? 9.420 41.938 -8.727 1.00 23.85 29 THR B CA 1
ATOM 2271 C C . THR B 1 49 ? 9.415 42.828 -9.937 1.00 23.32 29 THR B C 1
ATOM 2272 O O . THR B 1 49 ? 8.510 43.641 -10.084 1.00 24.81 29 THR B O 1
ATOM 2276 N N . ALA B 1 50 ? 10.423 42.672 -10.796 1.00 19.11 30 ALA B N 1
ATOM 2277 C CA . ALA B 1 50 ? 10.417 43.348 -12.094 1.00 20.21 30 ALA B CA 1
ATOM 2278 C C . ALA B 1 50 ? 9.147 43.026 -12.881 1.00 23.85 30 ALA B C 1
ATOM 2279 O O . ALA B 1 50 ? 8.478 43.922 -13.383 1.00 30.84 30 ALA B O 1
ATOM 2281 N N . LEU B 1 51 ? 8.826 41.748 -13.002 1.00 17.30 31 LEU B N 1
ATOM 2282 C CA . LEU B 1 51 ? 7.619 41.332 -13.700 1.00 18.93 31 LEU B CA 1
ATOM 2283 C C . LEU B 1 51 ? 6.342 41.878 -13.061 1.00 23.63 31 LEU B C 1
ATOM 2284 O O . LEU B 1 51 ? 5.437 42.333 -13.772 1.00 25.28 31 LEU B O 1
ATOM 2289 N N . GLU B 1 52 ? 6.265 41.835 -11.728 1.00 22.43 32 GLU B N 1
ATOM 2290 C CA . GLU B 1 52 ? 5.061 42.278 -11.031 1.00 21.68 32 GLU B CA 1
ATOM 2291 C C . GLU B 1 52 ? 4.835 43.776 -11.187 1.00 24.33 32 GLU B C 1
ATOM 2292 O O . GLU B 1 52 ? 3.693 44.238 -11.273 1.00 22.76 32 GLU B O 1
ATOM 2298 N N . TYR B 1 53 ? 5.925 44.535 -11.231 1.00 19.21 33 TYR B N 1
ATOM 2299 C CA . TYR B 1 53 ? 5.806 45.964 -11.407 1.00 15.74 33 TYR B CA 1
ATOM 2300 C C . TYR B 1 53 ? 5.098 46.228 -12.720 1.00 23.14 33 TYR B C 1
ATOM 2301 O O . TYR B 1 53 ? 4.240 47.109 -12.815 1.00 27.41 33 TYR B O 1
ATOM 2310 N N . LEU B 1 54 ? 5.422 45.436 -13.729 1.00 19.02 34 LEU B N 1
ATOM 2311 C CA . LEU B 1 54 ? 4.792 45.643 -15.022 1.00 27.93 34 LEU B CA 1
ATOM 2312 C C . LEU B 1 54 ? 3.328 45.198 -14.998 1.00 29.72 34 LEU B C 1
ATOM 2313 O O . LEU B 1 54 ? 2.473 45.896 -15.530 1.00 31.55 34 LEU B O 1
ATOM 2318 N N . GLU B 1 55 ? 3.039 44.061 -14.370 1.00 27.73 35 GLU B N 1
ATOM 2319 C CA . GLU B 1 55 ? 1.654 43.601 -14.232 1.00 27.31 35 GLU B CA 1
ATOM 2320 C C . GLU B 1 55 ? 0.760 44.647 -13.616 1.00 26.06 35 GLU B C 1
ATOM 2321 O O . GLU B 1 55 ? -0.413 44.717 -13.933 1.00 25.86 35 GLU B O 1
ATOM 2327 N N . ALA B 1 56 ? 1.314 45.453 -12.726 1.00 23.86 36 ALA B N 1
ATOM 2328 C CA . ALA B 1 56 ? 0.502 46.358 -11.917 1.00 25.78 36 ALA B CA 1
ATOM 2329 C C . ALA B 1 56 ? 0.372 47.771 -12.487 1.00 30.68 36 ALA B C 1
ATOM 2330 O O . ALA B 1 56 ? -0.408 48.585 -11.964 1.00 27.38 36 ALA B O 1
ATOM 2332 N N . SER B 1 57 ? 1.114 48.047 -13.558 1.00 27.04 37 SER B N 1
ATOM 2333 C CA . SER B 1 57 ? 1.282 49.402 -14.065 1.00 22.11 37 SER B CA 1
ATOM 2334 C C . SER B 1 57 ? 0.997 49.420 -15.552 1.00 23.52 37 SER B C 1
ATOM 2335 O O . SER B 1 57 ? 1.252 50.404 -16.238 1.00 30.24 37 SER B O 1
ATOM 2338 N N . ASN B 1 58 ? 0.466 48.318 -16.046 1.00 21.68 38 ASN B N 1
ATOM 2339 C CA . ASN B 1 58 ? 0.244 48.148 -17.469 1.00 26.86 38 ASN B CA 1
ATOM 2340 C C . ASN B 1 58 ? 1.514 48.351 -18.306 1.00 31.77 38 ASN B C 1
ATOM 2341 O O . ASN B 1 58 ? 1.476 48.943 -19.387 1.00 34.56 38 ASN B O 1
ATOM 2346 N N . GLY B 1 59 ? 2.639 47.851 -17.804 1.00 27.33 39 GLY B N 1
ATOM 2347 C CA . GLY B 1 59 ? 3.879 47.891 -18.544 1.00 21.74 39 GLY B CA 1
ATOM 2348 C C . GLY B 1 59 ? 4.537 49.250 -18.536 1.00 26.70 39 GLY B C 1
ATOM 2349 O O . GLY B 1 59 ? 5.658 49.391 -19.041 1.00 30.48 39 GLY B O 1
ATOM 2350 N N . ASP B 1 60 ? 3.875 50.246 -17.946 1.00 27.72 40 ASP B N 1
ATOM 2351 C CA . ASP B 1 60 ? 4.313 51.638 -18.096 1.00 27.65 40 ASP B CA 1
ATOM 2352 C C . ASP B 1 60 ? 5.269 52.107 -17.005 1.00 27.09 40 ASP B C 1
ATOM 2353 O O . ASP B 1 60 ? 4.955 53.047 -16.268 1.00 29.42 40 ASP B O 1
ATOM 2358 N N . MET B 1 61 ? 6.421 51.442 -16.900 1.00 29.63 41 MET B N 1
ATOM 2359 C CA . MET B 1 61 ? 7.513 51.872 -16.016 1.00 27.68 41 MET B CA 1
ATOM 2360 C C . MET B 1 61 ? 8.893 51.688 -16.661 1.00 25.81 41 MET B C 1
ATOM 2361 O O . MET B 1 61 ? 9.031 51.159 -17.771 1.00 28.22 41 MET B O 1
ATOM 2366 N N . LYS B 1 62 ? 9.913 52.135 -15.941 1.00 25.93 42 LYS B N 1
ATOM 2367 C CA . LYS B 1 62 ? 11.290 51.996 -16.376 1.00 24.90 42 LYS B CA 1
ATOM 2368 C C . LYS B 1 62 ? 11.999 51.166 -15.335 1.00 23.59 42 LYS B C 1
ATOM 2369 O O . LYS B 1 62 ? 11.994 51.516 -14.168 1.00 22.50 42 LYS B O 1
ATOM 2375 N N . LEU B 1 63 ? 12.601 50.064 -15.772 1.00 22.86 43 LEU B N 1
ATOM 2376 C CA . LEU B 1 63 ? 13.296 49.158 -14.878 1.00 24.09 43 LEU B CA 1
ATOM 2377 C C . LEU B 1 63 ? 14.798 49.124 -15.121 1.00 27.50 43 LEU B C 1
ATOM 2378 O O . LEU B 1 63 ? 15.258 48.989 -16.262 1.00 34.20 43 LEU B O 1
ATOM 2383 N N . ILE B 1 64 ? 15.561 49.223 -14.041 1.00 23.69 44 ILE B N 1
ATOM 2384 C CA . ILE B 1 64 ? 17.006 49.002 -14.085 1.00 19.29 44 ILE B CA 1
ATOM 2385 C C . ILE B 1 64 ? 17.276 47.701 -13.352 1.00 19.55 44 ILE B C 1
ATOM 2386 O O . ILE B 1 64 ? 17.106 47.623 -12.133 1.00 19.59 44 ILE B O 1
ATOM 2391 N N . LEU B 1 65 ? 17.659 46.673 -14.099 1.00 15.98 45 LEU B N 1
ATOM 2392 C CA . LEU B 1 65 ? 17.820 45.337 -13.545 1.00 18.11 45 LEU B CA 1
ATOM 2393 C C . LEU B 1 65 ? 19.289 45.004 -13.381 1.00 22.46 45 LEU B C 1
ATOM 2394 O O . LEU B 1 65 ? 20.028 44.906 -14.359 1.00 29.15 45 LEU B O 1
ATOM 2399 N N . ALA B 1 66 ? 19.718 44.834 -12.141 1.00 18.22 46 ALA B N 1
ATOM 2400 C CA . ALA B 1 66 ? 21.125 44.563 -11.867 1.00 18.99 46 ALA B CA 1
ATOM 2401 C C . ALA B 1 66 ? 21.332 43.221 -11.145 1.00 25.84 46 ALA B C 1
ATOM 2402 O O . ALA B 1 66 ? 20.549 42.840 -10.267 1.00 28.36 46 ALA B O 1
ATOM 2404 N N . ALA B 1 67 ? 22.393 42.518 -11.537 1.00 24.96 47 ALA B N 1
ATOM 2405 C CA . ALA B 1 67 ? 22.817 41.272 -10.912 1.00 21.24 47 ALA B CA 1
ATOM 2406 C C . ALA B 1 67 ? 24.123 40.897 -11.618 1.00 26.64 47 ALA B C 1
ATOM 2407 O O . ALA B 1 67 ? 24.582 41.628 -12.494 1.00 26.90 47 ALA B O 1
ATOM 2409 N N . ARG B 1 68 ? 24.719 39.770 -11.249 1.00 26.51 48 ARG B N 1
ATOM 2410 C CA . ARG B 1 68 ? 25.959 39.319 -11.878 1.00 19.83 48 ARG B CA 1
ATOM 2411 C C . ARG B 1 68 ? 25.752 38.513 -13.174 1.00 25.57 48 ARG B C 1
ATOM 2412 O O . ARG B 1 68 ? 26.558 38.614 -14.102 1.00 28.56 48 ARG B O 1
ATOM 2420 N N . ARG B 1 69 ? 24.691 37.715 -13.256 1.00 23.12 49 ARG B N 1
ATOM 2421 C CA . ARG B 1 69 ? 24.515 36.883 -14.448 1.00 23.84 49 ARG B CA 1
ATOM 2422 C C . ARG B 1 69 ? 23.862 37.654 -15.585 1.00 23.85 49 ARG B C 1
ATOM 2423 O O . ARG B 1 69 ? 22.642 37.701 -15.691 1.00 27.39 49 ARG B O 1
ATOM 2431 N N . LEU B 1 70 ? 24.681 38.236 -16.446 1.00 27.59 50 LEU B N 1
ATOM 2432 C CA . LEU B 1 70 ? 24.184 39.049 -17.550 1.00 26.83 50 LEU B CA 1
ATOM 2433 C C . LEU B 1 70 ? 23.186 38.351 -18.482 1.00 30.31 50 LEU B C 1
ATOM 2434 O O . LEU B 1 70 ? 22.209 38.986 -18.901 1.00 37.58 50 LEU B O 1
ATOM 2439 N N . GLU B 1 71 ? 23.407 37.074 -18.813 1.00 24.14 51 GLU B N 1
ATOM 2440 C CA . GLU B 1 71 ? 22.470 36.370 -19.705 1.00 31.17 51 GLU B CA 1
ATOM 2441 C C . GLU B 1 71 ? 21.090 36.285 -19.075 1.00 32.42 51 GLU B C 1
ATOM 2442 O O . GLU B 1 71 ? 20.081 36.461 -19.763 1.00 34.46 51 GLU B O 1
ATOM 2448 N N . LYS B 1 72 ? 21.043 35.986 -17.774 1.00 27.98 52 LYS B N 1
ATOM 2449 C CA . LYS B 1 72 ? 19.763 35.929 -17.077 1.00 28.59 52 LYS B CA 1
ATOM 2450 C C . LYS B 1 72 ? 19.036 37.272 -17.196 1.00 27.26 52 LYS B C 1
ATOM 2451 O O . LYS B 1 72 ? 17.811 37.318 -17.414 1.00 27.17 52 LYS B O 1
ATOM 2457 N N . LEU B 1 73 ? 19.787 38.364 -17.064 1.00 20.05 53 LEU B N 1
ATOM 2458 C CA . LEU B 1 73 ? 19.178 39.686 -17.202 1.00 22.38 53 LEU B CA 1
ATOM 2459 C C . LEU B 1 73 ? 18.672 39.899 -18.622 1.00 27.47 53 LEU B C 1
ATOM 2460 O O . LEU B 1 73 ? 17.548 40.358 -18.819 1.00 30.13 53 LEU B O 1
ATOM 2465 N N . GLU B 1 74 ? 19.500 39.563 -19.609 1.00 32.94 54 GLU B N 1
ATOM 2466 C CA . GLU B 1 7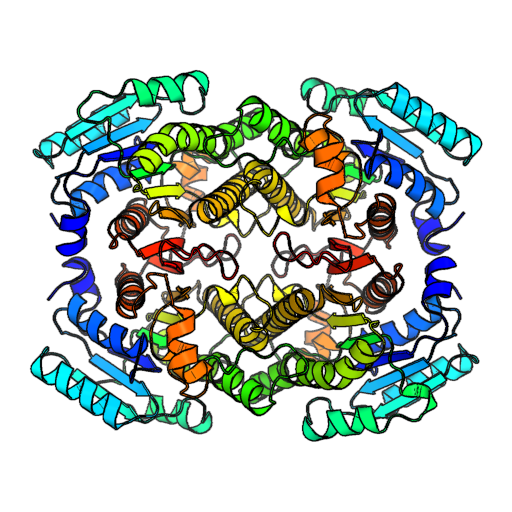4 ? 19.133 39.738 -21.020 1.00 32.57 54 GLU B CA 1
ATOM 2467 C C . GLU B 1 74 ? 17.859 38.979 -21.338 1.00 31.11 54 GLU B C 1
ATOM 2468 O O . GLU B 1 74 ? 16.952 39.501 -21.994 1.00 32.06 54 GLU B O 1
ATOM 2474 N N . GLU B 1 75 ? 17.808 37.747 -20.844 1.00 28.10 55 GLU B N 1
ATOM 2475 C CA . GLU B 1 75 ? 16.680 36.865 -21.042 1.00 32.42 55 GLU B CA 1
ATOM 2476 C C . GLU B 1 75 ? 15.387 37.509 -20.487 1.00 32.29 55 GLU B C 1
ATOM 2477 O O . GLU B 1 75 ? 14.327 37.504 -21.131 1.00 30.94 55 GLU B O 1
ATOM 2483 N N . LEU B 1 76 ? 15.503 38.087 -19.297 1.00 24.63 56 LEU B N 1
ATOM 2484 C CA . LEU B 1 76 ? 14.380 38.726 -18.642 1.00 24.98 56 LEU B CA 1
ATOM 2485 C C . LEU B 1 76 ? 13.914 39.901 -19.474 1.00 26.35 56 LEU B C 1
ATOM 2486 O O . LEU B 1 76 ? 12.724 40.072 -19.696 1.00 29.72 56 LEU B O 1
ATOM 2491 N N . LYS B 1 77 ? 14.866 40.704 -19.933 1.00 24.44 57 LYS B N 1
ATOM 2492 C CA . LYS B 1 77 ? 14.558 41.890 -20.724 1.00 27.72 57 LYS B CA 1
ATOM 2493 C C . LYS B 1 77 ? 13.837 41.473 -21.986 1.00 30.04 57 LYS B C 1
ATOM 2494 O O . LYS B 1 77 ? 12.893 42.127 -22.414 1.00 29.72 57 LYS B O 1
ATOM 2500 N N . LYS B 1 78 ? 14.284 40.378 -22.583 1.00 33.64 58 LYS B N 1
ATOM 2501 C CA . LYS B 1 78 ? 13.669 39.928 -23.816 1.00 43.10 58 LYS B CA 1
ATOM 2502 C C . LYS B 1 78 ? 12.213 39.566 -23.512 1.00 41.34 58 LYS B C 1
ATOM 2503 O O . LYS B 1 78 ? 11.284 40.005 -24.216 1.00 39.23 58 LYS B O 1
ATOM 2509 N N . THR B 1 79 ? 12.015 38.801 -22.441 1.00 36.38 59 THR B N 1
ATOM 2510 C CA . THR B 1 79 ? 10.667 38.443 -22.006 1.00 33.29 59 THR B CA 1
ATOM 2511 C C . THR B 1 79 ? 9.792 39.673 -21.835 1.00 35.11 59 THR B C 1
ATOM 2512 O O . THR B 1 79 ? 8.672 39.736 -22.349 1.00 37.06 59 THR B O 1
ATOM 2516 N N . ILE B 1 80 ? 10.324 40.644 -21.100 1.00 31.09 60 ILE B N 1
ATOM 2517 C CA . ILE B 1 80 ? 9.635 41.902 -20.865 1.00 33.68 60 ILE B CA 1
ATOM 2518 C C . ILE B 1 80 ? 9.364 42.639 -22.174 1.00 38.16 60 ILE B C 1
ATOM 2519 O O . ILE B 1 80 ? 8.285 43.170 -22.372 1.00 37.30 60 ILE B O 1
ATOM 2524 N N . ASP B 1 81 ? 10.348 42.661 -23.063 1.00 42.97 61 ASP B N 1
ATOM 2525 C CA . ASP B 1 81 ? 10.215 43.421 -24.290 1.00 46.43 61 ASP B CA 1
ATOM 2526 C C . ASP B 1 81 ? 9.007 43.001 -25.098 1.00 43.59 61 ASP B C 1
ATOM 2527 O O . ASP B 1 81 ? 8.309 43.851 -25.640 1.00 44.00 61 ASP B O 1
ATOM 2532 N N . GLN B 1 82 ? 8.751 41.698 -25.171 1.00 43.13 62 GLN B N 1
ATOM 2533 C CA . GLN B 1 82 ? 7.648 41.219 -25.987 1.00 51.22 62 GLN B CA 1
ATOM 2534 C C . GLN B 1 82 ? 6.345 41.217 -25.218 1.00 49.22 62 GLN B C 1
ATOM 2535 O O . GLN B 1 82 ? 5.274 41.421 -25.793 1.00 48.39 62 GLN B O 1
ATOM 2541 N N . GLU B 1 83 ? 6.436 41.004 -23.914 1.00 46.59 63 GLU B N 1
ATOM 2542 C CA . GLU B 1 83 ? 5.246 41.019 -23.081 1.00 47.05 63 GLU B CA 1
ATOM 2543 C C . GLU B 1 83 ? 4.749 42.438 -22.755 1.00 45.80 63 GLU B C 1
ATOM 2544 O O . GLU B 1 83 ? 3.536 42.670 -22.650 1.00 46.60 63 GLU B O 1
ATOM 2550 N N . PHE B 1 84 ? 5.669 43.391 -22.614 1.00 42.81 64 PHE B N 1
ATOM 2551 C CA . PHE B 1 84 ? 5.290 44.769 -22.288 1.00 35.87 64 PHE B CA 1
ATOM 2552 C C . PHE B 1 84 ? 5.965 45.782 -23.179 1.00 38.94 64 PHE B C 1
ATOM 2553 O O . PHE B 1 84 ? 6.887 46.468 -22.748 1.00 42.03 64 PHE B O 1
ATOM 2561 N N . PRO B 1 85 ? 5.480 45.908 -24.417 1.00 46.10 65 PRO B N 1
ATOM 2562 C CA . PRO B 1 85 ? 6.133 46.739 -25.432 1.00 46.19 65 PRO B CA 1
ATOM 2563 C C . PRO B 1 85 ? 6.448 48.134 -24.903 1.00 40.46 65 PRO B C 1
ATOM 2564 O O . PRO B 1 85 ? 7.474 48.709 -25.266 1.00 43.37 65 PRO B O 1
ATOM 2568 N N . ASN B 1 86 ? 5.580 48.665 -24.048 1.00 31.10 66 ASN B N 1
ATOM 2569 C CA . ASN B 1 86 ? 5.700 50.048 -23.606 1.00 34.15 66 ASN B CA 1
ATOM 2570 C C . ASN B 1 86 ? 6.628 50.198 -22.405 1.00 37.91 66 ASN B C 1
ATOM 2571 O O . ASN B 1 86 ? 6.816 51.305 -21.874 1.00 37.73 66 ASN B O 1
ATOM 2576 N N . ALA B 1 87 ? 7.215 49.088 -21.976 1.00 33.93 67 ALA B N 1
ATOM 2577 C CA . ALA B 1 87 ? 8.154 49.138 -20.865 1.00 30.75 67 ALA B CA 1
ATOM 2578 C C . ALA B 1 87 ? 9.531 49.476 -21.403 1.00 34.54 67 ALA B C 1
ATOM 2579 O O . ALA B 1 87 ? 9.856 49.136 -22.542 1.00 33.63 67 ALA B O 1
ATOM 2581 N N . LYS B 1 88 ? 10.331 50.153 -20.587 1.00 35.71 68 LYS B N 1
ATOM 2582 C CA . LYS B 1 88 ? 11.718 50.402 -20.922 1.00 33.66 68 LYS B CA 1
ATOM 2583 C C . LYS B 1 88 ? 12.611 49.793 -19.856 1.00 35.42 68 LYS B C 1
ATOM 2584 O O . LYS B 1 88 ? 12.466 50.082 -18.660 1.00 36.13 68 LYS B O 1
ATOM 2590 N N . VAL B 1 89 ? 13.538 48.951 -20.298 1.00 30.23 69 VAL B N 1
ATOM 2591 C CA . VAL B 1 89 ? 14.361 48.167 -19.394 1.00 27.18 69 VAL B CA 1
ATOM 2592 C C . VAL B 1 89 ? 15.851 48.369 -19.664 1.00 29.91 69 VAL B C 1
ATOM 2593 O O . VAL B 1 89 ? 16.340 48.096 -20.773 1.00 27.45 69 VAL B O 1
ATOM 2597 N N . HIS B 1 90 ? 16.576 48.813 -18.645 1.00 28.04 70 HIS B N 1
ATOM 2598 C CA . HIS B 1 90 ? 18.029 48.908 -18.731 1.00 26.04 70 HIS B CA 1
ATOM 2599 C C . HIS B 1 90 ? 18.690 47.815 -17.911 1.00 31.66 70 HIS B C 1
ATOM 2600 O O . HIS B 1 90 ? 18.605 47.806 -16.687 1.00 37.45 70 HIS B O 1
ATOM 2607 N N . VAL B 1 91 ? 19.355 46.899 -18.595 1.00 30.60 71 VAL B N 1
ATOM 2608 C CA . VAL B 1 91 ? 20.055 45.788 -17.974 1.00 28.04 71 VAL B CA 1
ATOM 2609 C C . VAL B 1 91 ? 21.493 46.171 -17.569 1.00 31.82 71 VAL B C 1
ATOM 2610 O O . VAL B 1 91 ? 22.187 46.874 -18.290 1.00 34.52 71 VAL B O 1
ATOM 2614 N N . ALA B 1 92 ? 21.936 45.710 -16.409 1.00 31.80 72 ALA B N 1
ATOM 2615 C CA . ALA B 1 92 ? 23.234 46.120 -15.890 1.00 27.15 72 ALA B CA 1
ATOM 2616 C C . ALA B 1 92 ? 23.957 44.999 -15.140 1.00 26.45 72 ALA B C 1
ATOM 2617 O O . ALA B 1 92 ? 23.519 44.570 -14.064 1.00 27.70 72 ALA B O 1
ATOM 2619 N N . GLN B 1 93 ? 25.063 44.531 -15.715 1.00 26.05 73 GLN B N 1
ATOM 2620 C CA . GLN B 1 93 ? 25.864 43.520 -15.046 1.00 27.73 73 GLN B CA 1
ATOM 2621 C C . GLN B 1 93 ? 26.681 44.155 -13.920 1.00 29.59 73 GLN B C 1
ATOM 2622 O O . GLN B 1 93 ? 27.623 44.899 -14.178 1.00 31.36 73 GLN B O 1
ATOM 2628 N N . LEU B 1 94 ? 26.319 43.847 -12.677 1.00 23.81 74 LEU B N 1
ATOM 2629 C CA . LEU B 1 94 ? 26.938 44.480 -11.527 1.00 24.52 74 LEU B CA 1
ATOM 2630 C C . LEU B 1 94 ? 27.069 43.529 -10.353 1.00 27.79 74 LEU B C 1
ATOM 2631 O O . LEU B 1 94 ? 26.104 42.876 -9.963 1.00 31.86 74 LEU B O 1
ATOM 2636 N N . ASP B 1 95 ? 28.274 43.440 -9.813 1.00 24.80 75 ASP B N 1
ATOM 2637 C CA . ASP B 1 95 ? 28.500 42.742 -8.572 1.00 22.68 75 ASP B CA 1
ATOM 2638 C C . ASP B 1 95 ? 28.503 43.804 -7.483 1.00 25.39 75 ASP B C 1
ATOM 2639 O O . ASP B 1 95 ? 29.491 44.541 -7.337 1.00 23.01 75 ASP B O 1
ATOM 2644 N N . ILE B 1 96 ? 27.409 43.879 -6.724 1.00 16.78 76 ILE B N 1
ATOM 2645 C CA . ILE B 1 96 ? 27.237 44.986 -5.797 1.00 19.34 76 ILE B CA 1
ATOM 2646 C C . ILE B 1 96 ? 28.285 44.951 -4.676 1.00 21.86 76 ILE B C 1
ATOM 2647 O O . ILE B 1 96 ? 28.477 45.930 -3.942 1.00 20.04 76 ILE B O 1
ATOM 2652 N N . THR B 1 97 ? 28.992 43.833 -4.591 1.00 19.18 77 THR B N 1
ATOM 2653 C CA . THR B 1 97 ? 30.090 43.660 -3.649 1.00 16.83 77 THR B CA 1
ATOM 2654 C C . THR B 1 97 ? 31.315 44.477 -4.023 1.00 24.37 77 THR B C 1
ATOM 2655 O O . THR B 1 97 ? 32.185 44.723 -3.196 1.00 30.94 77 THR B O 1
ATOM 2659 N N . GLN B 1 98 ? 31.375 44.928 -5.269 1.00 25.01 78 GLN B N 1
ATOM 2660 C CA . GLN B 1 98 ? 32.497 45.729 -5.721 1.00 24.29 78 GLN B CA 1
ATOM 2661 C C . GLN B 1 98 ? 32.203 47.186 -5.454 1.00 30.99 78 GLN B C 1
ATOM 2662 O O . GLN B 1 98 ? 31.705 47.913 -6.331 1.00 28.66 78 GLN B O 1
ATOM 2668 N N . ALA B 1 99 ? 32.525 47.607 -4.230 1.00 26.28 79 ALA B N 1
ATOM 2669 C CA . ALA B 1 99 ? 32.096 48.911 -3.718 1.00 27.51 79 ALA B CA 1
ATOM 2670 C C . ALA B 1 99 ? 32.421 50.031 -4.685 1.00 29.54 79 ALA B C 1
ATOM 2671 O O . ALA B 1 99 ? 31.586 50.891 -4.977 1.00 26.83 79 ALA B O 1
ATOM 2673 N N . GLU B 1 100 ? 33.643 50.004 -5.190 1.00 30.85 80 GLU B N 1
ATOM 2674 C CA . GLU B 1 100 ? 34.170 51.118 -5.965 1.00 31.59 80 GLU B CA 1
ATOM 2675 C C . GLU B 1 100 ? 33.394 51.350 -7.256 1.00 30.14 80 GLU B C 1
ATOM 2676 O O . GLU B 1 100 ? 33.510 52.437 -7.858 1.00 29.34 80 GLU B O 1
ATOM 2682 N N . LYS B 1 101 ? 32.604 50.360 -7.683 1.00 25.49 81 LYS B N 1
ATOM 2683 C CA . LYS B 1 101 ? 31.782 50.513 -8.897 1.00 24.64 81 LYS B CA 1
ATOM 2684 C C . LYS B 1 101 ? 30.387 51.094 -8.671 1.00 30.67 81 LYS B C 1
ATOM 2685 O O . LYS B 1 101 ? 29.718 51.456 -9.628 1.00 35.09 81 LYS B O 1
ATOM 2691 N N . ILE B 1 102 ? 29.945 51.174 -7.418 1.00 28.69 82 ILE B N 1
ATOM 2692 C CA . ILE B 1 102 ? 28.575 51.564 -7.104 1.00 24.45 82 ILE B CA 1
ATOM 2693 C C . ILE B 1 102 ? 28.284 53.007 -7.527 1.00 29.02 82 ILE B C 1
ATOM 2694 O O . ILE B 1 102 ? 27.354 53.276 -8.296 1.00 26.67 82 ILE B O 1
ATOM 2699 N N . LYS B 1 103 ? 29.071 53.946 -7.013 1.00 31.84 83 LYS B N 1
ATOM 2700 C CA . LYS B 1 103 ? 28.808 55.356 -7.271 1.00 33.65 83 LYS B CA 1
ATOM 2701 C C . LYS B 1 103 ? 28.834 55.633 -8.791 1.00 33.99 83 LYS B C 1
ATOM 2702 O O . LYS B 1 103 ? 27.888 56.204 -9.336 1.00 39.20 83 LYS B O 1
ATOM 2708 N N . PRO B 1 104 ? 29.899 55.200 -9.486 1.00 27.56 84 PRO B N 1
ATOM 2709 C CA . PRO B 1 104 ? 29.930 55.349 -10.946 1.00 26.84 84 PRO B CA 1
ATOM 2710 C C . PRO B 1 104 ? 28.724 54.687 -11.628 1.00 28.54 84 PRO B C 1
ATOM 2711 O O . PRO B 1 104 ? 28.134 55.240 -12.549 1.00 27.96 84 PRO B O 1
ATOM 2715 N N . PHE B 1 105 ? 28.355 53.495 -11.188 1.00 26.64 85 PHE B N 1
ATOM 2716 C CA . PHE B 1 105 ? 27.180 52.848 -11.749 1.00 26.20 85 PHE B CA 1
ATOM 2717 C C . PHE B 1 105 ? 25.993 53.803 -11.761 1.00 27.48 85 PHE B C 1
ATOM 2718 O O . PHE B 1 105 ? 25.354 53.997 -12.795 1.00 31.68 85 PHE B O 1
ATOM 2726 N N . ILE B 1 106 ? 25.694 54.403 -10.612 1.00 23.10 86 ILE B N 1
ATOM 2727 C CA . ILE B 1 106 ? 24.541 55.282 -10.539 1.00 24.95 86 ILE B CA 1
ATOM 2728 C C . ILE B 1 106 ? 24.738 56.496 -11.446 1.00 32.80 86 ILE B C 1
ATOM 2729 O O . ILE B 1 106 ? 23.893 56.794 -12.312 1.00 29.73 86 ILE B O 1
ATOM 2734 N N . GLU B 1 107 ? 25.868 57.182 -11.252 1.00 35.87 87 GLU B N 1
ATOM 2735 C CA . GLU B 1 107 ? 26.170 58.406 -11.989 1.00 40.10 87 GLU B CA 1
ATOM 2736 C C . GLU B 1 107 ? 26.167 58.192 -13.496 1.00 40.23 87 GLU B C 1
ATOM 2737 O O . GLU B 1 107 ? 25.967 59.137 -14.255 1.00 42.99 87 GLU B O 1
ATOM 2743 N N . ASN B 1 108 ? 26.382 56.955 -13.932 1.00 36.38 88 ASN B N 1
ATOM 2744 C CA . ASN B 1 108 ? 26.498 56.679 -15.364 1.00 40.95 88 ASN B CA 1
ATOM 2745 C C . ASN B 1 108 ? 25.272 56.034 -16.021 1.00 45.18 88 ASN B C 1
ATOM 2746 O O . ASN B 1 108 ? 25.321 55.648 -17.198 1.00 45.02 88 ASN B O 1
ATOM 2751 N N . LEU B 1 109 ? 24.182 55.898 -15.266 1.00 40.11 89 LEU B N 1
ATOM 2752 C CA . LEU B 1 109 ? 22.930 55.468 -15.876 1.00 32.47 89 LEU B CA 1
ATOM 2753 C C . LEU B 1 109 ? 22.594 56.333 -17.109 1.00 29.76 89 LEU B C 1
ATOM 2754 O O . LEU B 1 109 ? 22.798 57.559 -17.127 1.00 28.43 89 LEU B O 1
ATOM 2759 N N . PRO B 1 110 ? 22.098 55.691 -18.160 1.00 21.51 90 PRO B N 1
ATOM 2760 C CA . PRO B 1 110 ? 21.635 56.444 -19.323 1.00 22.07 90 PRO B CA 1
ATOM 2761 C C . PRO B 1 110 ? 20.621 57.504 -18.907 1.00 31.69 90 PRO B C 1
ATOM 2762 O O . PRO B 1 110 ? 19.775 57.236 -18.043 1.00 35.60 90 PRO B O 1
ATOM 2766 N N . GLN B 1 111 ? 20.699 58.683 -19.517 1.00 29.23 91 GLN B N 1
ATOM 2767 C CA . GLN B 1 111 ? 19.826 59.788 -19.151 1.00 32.94 91 GLN B CA 1
ATOM 2768 C C . GLN B 1 111 ? 18.418 59.333 -18.788 1.00 33.34 91 GLN B C 1
ATOM 2769 O O . GLN B 1 111 ? 17.871 59.741 -17.781 1.00 31.23 91 GLN B O 1
ATOM 2775 N N . GLU B 1 112 ? 17.848 58.482 -19.629 1.00 36.81 92 GLU B N 1
ATOM 2776 C CA . GLU B 1 112 ? 16.456 58.065 -19.511 1.00 35.19 92 GLU B CA 1
ATOM 2777 C C . GLU B 1 112 ? 16.120 57.375 -18.179 1.00 35.79 92 GLU B C 1
ATOM 2778 O O . GLU B 1 112 ? 14.972 57.429 -17.719 1.00 26.66 92 GLU B O 1
ATOM 2784 N N . PHE B 1 113 ? 17.118 56.712 -17.575 1.00 34.63 93 PHE B N 1
ATOM 2785 C CA . PHE B 1 113 ? 16.914 55.948 -16.337 1.00 26.98 93 PHE B CA 1
ATOM 2786 C C . PHE B 1 113 ? 17.519 56.613 -15.100 1.00 28.85 93 PHE B C 1
ATOM 2787 O O . PHE B 1 113 ? 17.543 56.012 -14.048 1.00 32.18 93 PHE B O 1
ATOM 2795 N N . LYS B 1 114 ? 18.013 57.838 -15.222 1.00 28.56 94 LYS B N 1
ATOM 2796 C CA . LYS B 1 114 ? 18.763 58.469 -14.140 1.00 28.30 94 LYS B CA 1
ATOM 2797 C C . LYS B 1 114 ? 17.872 58.832 -12.941 1.00 31.06 94 LYS B C 1
ATOM 2798 O O . LYS B 1 114 ? 18.334 58.882 -11.787 1.00 31.87 94 LYS B O 1
ATOM 2804 N N . ASP B 1 115 ? 16.601 59.095 -13.209 1.00 26.29 95 ASP B N 1
ATOM 2805 C CA . ASP B 1 115 ? 15.734 59.643 -12.175 1.00 24.90 95 ASP B CA 1
ATOM 2806 C C . ASP B 1 115 ? 15.011 58.539 -11.399 1.00 32.99 95 ASP B C 1
ATOM 2807 O O . ASP B 1 115 ? 13.785 58.422 -11.448 1.00 33.37 95 ASP B O 1
ATOM 2812 N N . ILE B 1 116 ? 15.790 57.735 -10.681 1.00 31.61 96 ILE B N 1
ATOM 2813 C CA . ILE B 1 116 ? 15.268 56.608 -9.922 1.00 27.23 96 ILE B CA 1
ATOM 2814 C C . ILE B 1 116 ? 14.163 57.027 -8.929 1.00 26.07 96 ILE B C 1
ATOM 2815 O O . ILE B 1 116 ? 14.293 58.050 -8.269 1.00 26.56 96 ILE B O 1
ATOM 2820 N N . ASP B 1 117 ? 13.076 56.251 -8.849 1.00 20.88 97 ASP B N 1
ATOM 2821 C CA . ASP B 1 117 ? 11.974 56.534 -7.934 1.00 18.86 97 ASP B CA 1
ATOM 2822 C C . ASP B 1 117 ? 11.884 55.475 -6.840 1.00 19.11 97 ASP B C 1
ATOM 2823 O O . ASP B 1 117 ? 11.432 55.727 -5.726 1.00 26.07 97 ASP B O 1
ATOM 2828 N N . ILE B 1 118 ? 12.285 54.269 -7.162 1.00 14.32 98 ILE B N 1
ATOM 2829 C CA . ILE B 1 118 ? 12.168 53.183 -6.222 1.00 19.83 98 ILE B CA 1
ATOM 2830 C C . ILE B 1 118 ? 13.426 52.339 -6.284 1.00 23.28 98 ILE B C 1
ATOM 2831 O O . ILE B 1 118 ? 13.823 51.876 -7.359 1.00 26.00 98 ILE B O 1
ATOM 2836 N N . LEU B 1 119 ? 14.048 52.144 -5.131 1.00 20.14 99 LEU B N 1
ATOM 2837 C CA . LEU B 1 119 ? 15.210 51.276 -5.015 1.00 19.02 99 LEU B CA 1
ATOM 2838 C C . LEU B 1 119 ? 14.813 50.005 -4.289 1.00 20.78 99 LEU B C 1
ATOM 2839 O O . LEU B 1 119 ? 14.284 50.054 -3.180 1.00 25.22 99 LEU B O 1
ATOM 2844 N N . VAL B 1 120 ? 15.040 48.860 -4.905 1.00 20.84 100 VAL B N 1
ATOM 2845 C CA . VAL B 1 120 ? 14.735 47.602 -4.229 1.00 18.85 100 VAL B CA 1
ATOM 2846 C C . VAL B 1 120 ? 16.034 46.862 -3.914 1.00 21.49 100 VAL B C 1
ATOM 2847 O O . VAL B 1 120 ? 16.618 46.225 -4.779 1.00 25.39 100 VAL B O 1
ATOM 2851 N N . ASN B 1 121 ? 16.495 46.969 -2.673 1.00 20.22 101 ASN B N 1
ATOM 2852 C CA . ASN B 1 121 ? 17.711 46.279 -2.230 1.00 17.43 101 ASN B CA 1
ATOM 2853 C C . ASN B 1 121 ? 17.400 44.824 -1.939 1.00 21.41 101 ASN B C 1
ATOM 2854 O O . ASN B 1 121 ? 17.244 44.429 -0.776 1.00 26.22 101 ASN B O 1
ATOM 2859 N N . ASN B 1 122 ? 17.299 44.040 -3.009 1.00 17.36 102 ASN B N 1
ATOM 2860 C CA . ASN B 1 122 ? 16.872 42.659 -2.930 1.00 12.27 102 ASN B CA 1
ATOM 2861 C C . ASN B 1 122 ? 18.038 41.666 -2.972 1.00 19.15 102 ASN B C 1
ATOM 2862 O O . ASN B 1 122 ? 18.004 40.659 -2.269 1.00 21.01 102 ASN B O 1
ATOM 2867 N N . ALA B 1 123 ? 19.054 41.927 -3.791 1.00 17.74 103 ALA B N 1
ATOM 2868 C CA . ALA B 1 123 ? 20.220 41.045 -3.840 1.00 19.47 103 ALA B CA 1
ATOM 2869 C C . ALA B 1 123 ? 20.675 40.655 -2.422 1.00 20.45 103 ALA B C 1
ATOM 2870 O O . ALA B 1 123 ? 20.910 41.515 -1.570 1.00 13.78 103 ALA B O 1
ATOM 2872 N N . GLY B 1 124 ? 20.792 39.356 -2.178 1.00 15.55 104 GLY B N 1
ATOM 2873 C CA . GLY B 1 124 ? 21.190 38.860 -0.873 1.00 14.73 104 GLY B CA 1
ATOM 2874 C C . GLY B 1 124 ? 21.271 37.348 -0.891 1.00 21.59 104 GLY B C 1
ATOM 2875 O O . GLY B 1 124 ? 20.788 36.696 -1.826 1.00 21.70 104 GLY B O 1
ATOM 2876 N N . LYS B 1 125 ? 21.887 36.775 0.131 1.00 17.98 105 LYS B N 1
ATOM 2877 C CA . LYS B 1 125 ? 22.094 35.341 0.120 1.00 21.08 105 LYS B CA 1
ATOM 2878 C C . LYS B 1 125 ? 22.349 34.802 1.522 1.00 22.42 105 LYS B C 1
ATOM 2879 O O . LYS B 1 125 ? 22.538 35.563 2.478 1.00 20.95 105 LYS B O 1
ATOM 2885 N N . ALA B 1 126 ? 22.338 33.481 1.642 1.00 16.12 106 ALA B N 1
ATOM 2886 C CA . ALA B 1 126 ? 22.853 32.820 2.827 1.00 14.15 106 ALA B CA 1
ATOM 2887 C C . ALA B 1 126 ? 23.765 31.714 2.336 1.00 20.62 106 ALA B C 1
ATOM 2888 O O . ALA B 1 126 ? 23.520 31.121 1.290 1.00 22.13 106 ALA B O 1
ATOM 2890 N N . LEU B 1 127 ? 24.829 31.452 3.084 1.00 24.32 107 LEU B N 1
ATOM 2891 C CA . LEU B 1 127 ? 25.807 30.444 2.704 1.00 18.89 107 LEU B CA 1
ATOM 2892 C C . LEU B 1 127 ? 25.966 29.426 3.820 1.00 23.83 107 LEU B C 1
ATOM 2893 O O . LEU B 1 127 ? 26.488 29.760 4.895 1.00 24.42 107 LEU B O 1
ATOM 2898 N N . GLY B 1 128 ? 25.499 28.200 3.565 1.00 20.23 108 GLY B N 1
ATOM 2899 C CA . GLY B 1 128 ? 25.651 27.098 4.492 1.00 13.72 108 GLY B CA 1
ATOM 2900 C C . GLY B 1 128 ? 24.716 27.204 5.676 1.00 22.99 108 GLY B C 1
ATOM 2901 O O . GLY B 1 128 ? 24.011 28.215 5.851 1.00 24.00 108 GLY B O 1
ATOM 2902 N N . SER B 1 129 ? 24.720 26.150 6.494 1.00 26.75 109 SER B N 1
ATOM 2903 C CA . SER B 1 129 ? 23.970 26.088 7.747 1.00 21.60 109 SER B CA 1
ATOM 2904 C C . SER B 1 129 ? 24.866 25.585 8.846 1.00 22.05 109 SER B C 1
ATOM 2905 O O . SER B 1 129 ? 24.466 24.741 9.638 1.00 24.69 109 SER B O 1
ATOM 2908 N N . ASP B 1 130 ? 26.087 26.103 8.878 1.00 14.69 110 ASP B N 1
ATOM 2909 C CA . ASP B 1 130 ? 27.091 25.653 9.827 1.00 18.95 110 ASP B CA 1
ATOM 2910 C C . ASP B 1 130 ? 26.884 26.280 11.200 1.00 17.56 110 ASP B C 1
ATOM 2911 O O . ASP B 1 130 ? 26.534 27.447 11.306 1.00 19.45 110 ASP B O 1
ATOM 2916 N N . ARG B 1 131 ? 27.118 25.498 12.245 1.00 18.64 111 ARG B N 1
ATOM 2917 C CA . ARG B 1 131 ? 27.106 26.013 13.605 1.00 20.61 111 ARG B CA 1
ATOM 2918 C C . ARG B 1 131 ? 28.369 26.818 13.857 1.00 20.27 111 ARG B C 1
ATOM 2919 O O . ARG B 1 131 ? 29.398 26.575 13.231 1.00 17.70 111 ARG B O 1
ATOM 2927 N N . VAL B 1 132 ? 28.278 27.791 14.760 1.00 20.12 112 VAL B N 1
ATOM 2928 C CA . VAL B 1 132 ? 29.435 28.576 15.157 1.00 16.56 112 VAL B CA 1
ATOM 2929 C C . VAL B 1 132 ? 30.561 27.618 15.537 1.00 23.20 112 VAL B C 1
ATOM 2930 O O . VAL B 1 132 ? 30.329 26.610 16.193 1.00 20.89 112 VAL B O 1
ATOM 2934 N N . GLY B 1 133 ? 31.781 27.929 15.104 1.00 27.72 113 GLY B N 1
ATOM 2935 C CA . GLY B 1 133 ? 32.889 27.014 15.240 1.00 21.29 113 GLY B CA 1
ATOM 2936 C C . GLY B 1 133 ? 33.224 26.384 13.903 1.00 26.75 113 GLY B C 1
ATOM 2937 O O . GLY B 1 133 ? 34.387 26.091 13.634 1.00 26.41 113 GLY B O 1
ATOM 2938 N N . GLN B 1 134 ? 32.210 26.185 13.061 1.00 30.69 114 GLN B N 1
ATOM 2939 C CA . GLN B 1 134 ? 32.384 25.530 11.752 1.00 30.05 114 GLN B CA 1
ATOM 2940 C C . GLN B 1 134 ? 32.221 26.469 10.551 1.00 26.26 114 GLN B C 1
ATOM 2941 O O . GLN B 1 134 ? 32.077 26.026 9.418 1.00 23.48 114 GLN B O 1
ATOM 2947 N N . ILE B 1 135 ? 32.233 27.769 10.792 1.00 25.86 115 ILE B N 1
ATOM 2948 C CA . ILE B 1 135 ? 31.853 28.693 9.734 1.00 25.04 115 ILE B CA 1
ATOM 2949 C C . ILE B 1 135 ? 33.068 29.197 8.982 1.00 20.73 115 ILE B C 1
ATOM 2950 O O . ILE B 1 135 ? 33.977 29.764 9.573 1.00 18.05 115 ILE B O 1
ATOM 2955 N N . ALA B 1 136 ? 33.081 28.958 7.674 1.00 21.43 116 ALA B N 1
ATOM 2956 C CA . ALA B 1 136 ? 34.157 29.440 6.812 1.00 20.05 116 ALA B CA 1
ATOM 2957 C C . ALA B 1 136 ? 34.177 30.967 6.756 1.00 25.72 116 ALA B C 1
ATOM 2958 O O . ALA B 1 136 ? 33.145 31.615 6.598 1.00 30.43 116 ALA B O 1
ATOM 2960 N N . THR B 1 137 ? 35.369 31.533 6.894 1.00 29.04 117 THR B N 1
ATOM 2961 C CA . THR B 1 137 ? 35.542 32.973 6.863 1.00 27.86 117 THR B CA 1
ATOM 2962 C C . THR B 1 137 ? 35.021 33.578 5.556 1.00 26.42 117 THR B C 1
ATOM 2963 O O . THR B 1 137 ? 34.529 34.694 5.562 1.00 22.20 117 THR B O 1
ATOM 2967 N N . GLU B 1 138 ? 35.114 32.834 4.449 1.00 30.88 118 GLU B N 1
ATOM 2968 C CA . GLU B 1 138 ? 34.690 33.341 3.146 1.00 34.29 118 GLU B CA 1
ATOM 2969 C C . GLU B 1 138 ? 33.203 33.498 3.177 1.00 30.75 118 GLU B C 1
ATOM 2970 O O . GLU B 1 138 ? 32.665 34.473 2.667 1.00 34.97 118 GLU B O 1
ATOM 2976 N N . ASP B 1 139 ? 32.538 32.516 3.763 1.00 25.73 119 ASP B N 1
ATOM 2977 C CA . ASP B 1 139 ? 31.091 32.581 3.909 1.00 25.25 119 ASP B CA 1
ATOM 2978 C C . ASP B 1 139 ? 30.654 33.734 4.797 1.00 28.48 119 ASP B C 1
ATOM 2979 O O . ASP B 1 139 ? 29.655 34.380 4.517 1.00 36.53 119 ASP B O 1
ATOM 2984 N N . ILE B 1 140 ? 31.404 34.017 5.852 1.00 25.53 120 ILE B N 1
ATOM 2985 C CA . ILE B 1 140 ? 31.114 35.197 6.668 1.00 23.51 120 ILE B CA 1
ATOM 2986 C C . ILE B 1 140 ? 31.246 36.521 5.896 1.00 22.89 120 ILE B C 1
ATOM 2987 O O . ILE B 1 140 ? 30.349 37.352 5.957 1.00 27.58 120 ILE B O 1
ATOM 2992 N N . GLN B 1 141 ? 32.331 36.713 5.150 1.00 22.89 121 GLN B N 1
ATOM 2993 C CA . GLN B 1 141 ? 32.520 37.952 4.389 1.00 20.58 121 GLN B CA 1
ATOM 2994 C C . GLN B 1 141 ? 31.523 38.104 3.279 1.00 19.44 121 GLN B C 1
ATOM 2995 O O . GLN B 1 141 ? 31.023 39.189 3.053 1.00 23.83 121 GLN B O 1
ATOM 3001 N N . ASP B 1 142 ? 31.228 37.018 2.582 1.00 18.00 122 ASP B N 1
ATOM 3002 C CA . ASP B 1 142 ? 30.346 37.085 1.423 1.00 24.74 122 ASP B CA 1
ATOM 3003 C C . ASP B 1 142 ? 28.938 37.494 1.871 1.00 23.71 122 ASP B C 1
ATOM 3004 O O . ASP B 1 142 ? 28.348 38.411 1.323 1.00 25.51 122 ASP B O 1
ATOM 3009 N N . VAL B 1 143 ? 28.423 36.836 2.895 1.00 18.71 123 VAL B N 1
ATOM 3010 C CA . VAL B 1 143 ? 27.084 37.136 3.383 1.00 18.87 123 VAL B CA 1
ATOM 3011 C C . VAL B 1 143 ? 26.963 38.569 3.917 1.00 23.08 123 VAL B C 1
ATOM 3012 O O . VAL B 1 143 ? 26.039 39.317 3.557 1.00 21.91 123 VAL B O 1
ATOM 3016 N N . PHE B 1 144 ? 27.896 38.969 4.761 1.00 19.98 124 PHE B N 1
ATOM 3017 C CA . PHE B 1 144 ? 27.875 40.344 5.243 1.00 24.83 124 PHE B CA 1
ATOM 3018 C C . PHE B 1 144 ? 28.059 41.423 4.171 1.00 25.60 124 PHE B C 1
ATOM 3019 O O . PHE B 1 144 ? 27.364 42.431 4.191 1.00 29.05 124 PHE B O 1
ATOM 3027 N N . ASP B 1 145 ? 28.998 41.212 3.252 1.00 22.57 125 ASP B N 1
ATOM 3028 C CA . ASP B 1 145 ? 29.254 42.161 2.178 1.00 29.04 125 ASP B CA 1
ATOM 3029 C C . ASP B 1 145 ? 28.077 42.310 1.250 1.00 24.84 125 ASP B C 1
ATOM 3030 O O . ASP B 1 145 ? 27.772 43.427 0.826 1.00 26.89 125 ASP B O 1
ATOM 3035 N N . THR B 1 146 ? 27.420 41.200 0.918 1.00 19.18 126 THR B N 1
ATOM 3036 C CA . THR B 1 146 ? 26.303 41.289 0.001 1.00 23.91 126 THR B CA 1
ATOM 3037 C C . THR B 1 146 ? 25.098 41.831 0.744 1.00 23.15 126 THR B C 1
ATOM 3038 O O . THR B 1 146 ? 24.439 42.747 0.289 1.00 26.83 126 THR B O 1
ATOM 3042 N N . ASN B 1 147 ? 24.837 41.281 1.916 1.00 19.16 127 ASN B N 1
ATOM 3043 C CA . ASN B 1 147 ? 23.574 41.536 2.606 1.00 17.12 127 ASN B CA 1
ATOM 3044 C C . ASN B 1 147 ? 23.514 42.876 3.332 1.00 18.13 127 ASN B C 1
ATOM 3045 O O . ASN B 1 147 ? 22.455 43.477 3.459 1.00 18.84 127 ASN B O 1
ATOM 3050 N N . VAL B 1 148 ? 24.658 43.351 3.793 1.00 15.85 128 VAL B N 1
ATOM 3051 C CA . VAL B 1 148 ? 24.691 44.534 4.630 1.00 8.97 128 VAL B CA 1
ATOM 3052 C C . VAL B 1 148 ? 25.502 45.667 4.012 1.00 15.09 128 VAL B C 1
ATOM 3053 O O . VAL B 1 148 ? 24.954 46.714 3.668 1.00 20.56 128 VAL B O 1
ATOM 3057 N N . THR B 1 149 ? 26.806 45.454 3.858 1.00 12.85 129 THR B N 1
ATOM 3058 C CA . THR B 1 149 ? 27.672 46.491 3.341 1.00 14.97 129 THR B CA 1
ATOM 3059 C C . THR B 1 149 ? 27.187 46.987 1.958 1.00 16.76 129 THR B C 1
ATOM 3060 O O . THR B 1 149 ? 27.019 48.193 1.742 1.00 14.18 129 THR B O 1
ATOM 3064 N N . ALA B 1 150 ? 26.956 46.066 1.025 1.00 10.95 130 ALA B N 1
ATOM 3065 C CA . ALA B 1 150 ? 26.569 46.480 -0.319 1.00 11.69 130 ALA B CA 1
ATOM 3066 C C . ALA B 1 150 ? 25.215 47.204 -0.248 1.00 17.37 130 ALA B C 1
ATOM 3067 O O . ALA B 1 150 ? 25.021 48.272 -0.861 1.00 13.73 130 ALA B O 1
ATOM 3069 N N . LEU B 1 151 ? 24.287 46.645 0.532 1.00 14.73 131 LEU B N 1
ATOM 3070 C CA . LEU B 1 151 ? 22.980 47.272 0.678 1.00 13.58 131 LEU B CA 1
ATOM 3071 C C . LEU B 1 151 ? 23.145 48.719 1.122 1.00 17.63 131 LEU B C 1
ATOM 3072 O O . LEU B 1 151 ? 22.494 49.623 0.587 1.00 22.45 131 LEU B O 1
ATOM 3077 N N . ILE B 1 152 ? 24.028 48.948 2.091 1.00 13.63 132 ILE B N 1
ATOM 3078 C CA . ILE B 1 152 ? 24.259 50.296 2.573 1.00 14.64 132 ILE B CA 1
ATOM 3079 C C . ILE B 1 152 ? 24.915 51.188 1.522 1.00 24.11 132 ILE B C 1
ATOM 3080 O O . ILE B 1 152 ? 24.537 52.341 1.370 1.00 26.87 132 ILE B O 1
ATOM 3085 N N . ASN B 1 153 ? 25.895 50.643 0.800 1.00 23.31 133 ASN B N 1
ATOM 3086 C CA . ASN B 1 153 ? 26.597 51.400 -0.223 1.00 21.99 133 ASN B CA 1
ATOM 3087 C C . ASN B 1 153 ? 25.644 51.840 -1.307 1.00 24.31 133 ASN B C 1
ATOM 3088 O O . ASN B 1 153 ? 25.620 52.999 -1.706 1.00 24.56 133 ASN B O 1
ATOM 3093 N N . ILE B 1 154 ? 24.849 50.895 -1.783 1.00 20.81 134 ILE B N 1
ATOM 3094 C CA . ILE B 1 154 ? 23.888 51.187 -2.828 1.00 18.62 134 ILE B CA 1
ATOM 3095 C C . ILE B 1 154 ? 22.885 52.206 -2.315 1.00 24.09 134 ILE B C 1
ATOM 3096 O O . ILE B 1 154 ? 22.565 53.186 -3.012 1.00 22.07 134 ILE B O 1
ATOM 3101 N N . THR B 1 155 ? 22.419 51.997 -1.083 1.00 19.22 135 THR B N 1
ATOM 3102 C CA . THR B 1 155 ? 21.527 52.968 -0.463 1.00 20.36 135 THR B CA 1
ATOM 3103 C C . THR B 1 155 ? 22.126 54.375 -0.435 1.00 21.87 135 THR B C 1
ATOM 3104 O O . THR B 1 155 ? 21.479 55.337 -0.843 1.00 22.60 135 THR B O 1
ATOM 3108 N N . GLN B 1 156 ? 23.364 54.503 0.028 1.00 22.38 136 GLN B N 1
ATOM 3109 C CA . GLN B 1 156 ? 23.977 55.831 0.092 1.00 21.18 136 GLN B CA 1
ATOM 3110 C C . GLN B 1 156 ? 24.123 56.463 -1.289 1.00 23.02 136 GLN B C 1
ATOM 3111 O O . GLN B 1 156 ? 23.930 57.667 -1.453 1.00 24.80 136 GLN B O 1
ATOM 3117 N N . ALA B 1 157 ? 24.403 55.638 -2.287 1.00 19.33 137 ALA B N 1
ATOM 3118 C CA . ALA B 1 157 ? 24.593 56.155 -3.634 1.00 21.40 137 ALA B CA 1
ATOM 3119 C C . ALA B 1 157 ? 23.311 56.661 -4.293 1.00 24.81 137 ALA B C 1
ATOM 3120 O O . ALA B 1 157 ? 23.354 57.601 -5.088 1.00 29.81 137 ALA B O 1
ATOM 3122 N N . VAL B 1 158 ? 22.178 56.044 -3.980 1.00 22.59 138 VAL B N 1
ATOM 3123 C CA . VAL B 1 158 ? 20.909 56.451 -4.587 1.00 19.90 138 VAL B CA 1
ATOM 3124 C C . VAL B 1 158 ? 20.238 57.602 -3.829 1.00 24.06 138 VAL B C 1
ATOM 3125 O O . VAL B 1 158 ? 19.652 58.496 -4.452 1.00 26.67 138 VAL B O 1
ATOM 3129 N N . LEU B 1 159 ? 20.363 57.594 -2.496 1.00 23.32 139 LEU B N 1
ATOM 3130 C CA . LEU B 1 159 ? 19.662 58.537 -1.610 1.00 24.79 139 LEU B CA 1
ATOM 3131 C C . LEU B 1 159 ? 19.675 60.009 -2.030 1.00 23.11 139 LEU B C 1
ATOM 3132 O O . LEU B 1 159 ? 18.647 60.689 -1.925 1.00 26.47 139 LEU B O 1
ATOM 3137 N N . PRO B 1 160 ? 20.828 60.515 -2.501 1.00 23.34 140 PRO B N 1
ATOM 3138 C CA . PRO B 1 160 ? 20.866 61.909 -2.967 1.00 22.42 140 PRO B CA 1
ATOM 3139 C C . PRO B 1 160 ? 19.812 62.194 -4.037 1.00 24.51 140 PRO B C 1
ATOM 3140 O O . PRO B 1 160 ? 19.242 63.277 -4.075 1.00 24.60 140 PRO B O 1
ATOM 3144 N N . ILE B 1 161 ? 19.548 61.221 -4.894 1.00 17.90 141 ILE B N 1
ATOM 3145 C CA . ILE B 1 161 ? 18.536 61.412 -5.908 1.00 21.88 141 ILE B CA 1
ATOM 3146 C C . ILE B 1 161 ? 17.198 61.706 -5.252 1.00 30.10 141 ILE B C 1
ATOM 3147 O O . ILE B 1 161 ? 16.449 62.587 -5.700 1.00 33.80 141 ILE B O 1
ATOM 3152 N N . PHE B 1 162 ? 16.909 60.961 -4.185 1.00 26.01 142 PHE B N 1
ATOM 3153 C CA . PHE B 1 162 ? 15.630 61.045 -3.489 1.00 19.92 142 PHE B CA 1
ATOM 3154 C C . PHE B 1 162 ? 15.535 62.302 -2.662 1.00 23.30 142 PHE B C 1
ATOM 3155 O O . PHE B 1 162 ? 14.487 62.938 -2.565 1.00 29.50 142 PHE B O 1
ATOM 3163 N N . GLN B 1 163 ? 16.636 62.651 -2.031 1.00 18.05 143 GLN B N 1
ATOM 3164 C CA . GLN B 1 163 ? 16.648 63.878 -1.262 1.00 25.61 143 GLN B CA 1
ATOM 3165 C C . GLN B 1 163 ? 16.522 65.136 -2.133 1.00 29.59 143 GLN B C 1
ATOM 3166 O O . GLN B 1 163 ? 15.923 66.122 -1.696 1.00 27.48 143 GLN B O 1
ATOM 3172 N N . ALA B 1 164 ? 17.080 65.105 -3.348 1.00 27.65 144 ALA B N 1
ATOM 3173 C CA . ALA B 1 164 ? 16.978 66.250 -4.244 1.00 23.59 144 ALA B CA 1
ATOM 3174 C C . ALA B 1 164 ? 15.519 66.566 -4.549 1.00 29.72 144 ALA B C 1
ATOM 3175 O O . ALA B 1 164 ? 15.116 67.734 -4.491 1.00 29.94 144 ALA B O 1
ATOM 3177 N N . LYS B 1 165 ? 14.737 65.520 -4.842 1.00 27.26 145 LYS B N 1
ATOM 3178 C CA . LYS B 1 165 ? 13.327 65.684 -5.220 1.00 24.58 145 LYS B CA 1
ATOM 3179 C C . LYS B 1 165 ? 12.318 65.425 -4.117 1.00 22.93 145 LYS B C 1
ATOM 3180 O O . LYS B 1 165 ? 11.113 65.436 -4.367 1.00 23.21 145 LYS B O 1
ATOM 3186 N N . ASN B 1 166 ? 12.816 65.213 -2.908 1.00 22.00 146 ASN B N 1
ATOM 3187 C CA . ASN B 1 166 ? 11.987 64.883 -1.750 1.00 20.98 146 ASN B CA 1
ATOM 3188 C C . ASN B 1 166 ? 10.921 63.808 -1.985 1.00 21.38 146 ASN B C 1
ATOM 3189 O O . ASN B 1 166 ? 9.764 63.966 -1.604 1.00 25.61 146 ASN B O 1
ATOM 3194 N N . SER B 1 167 ? 11.317 62.720 -2.621 1.00 17.37 147 SER B N 1
ATOM 3195 C CA . SER B 1 167 ? 10.417 61.599 -2.816 1.00 19.32 147 SER B CA 1
ATOM 3196 C C . SER B 1 167 ? 11.261 60.395 -3.182 1.00 25.13 147 SER B C 1
ATOM 3197 O O . SER B 1 167 ? 12.455 60.525 -3.454 1.00 25.73 147 SER B O 1
ATOM 3200 N N . GLY B 1 168 ? 10.647 59.222 -3.175 1.00 25.38 148 GLY B N 1
ATOM 3201 C CA . GLY B 1 168 ? 11.368 57.991 -3.476 1.00 23.00 148 GLY B CA 1
ATOM 3202 C C . GLY B 1 168 ? 11.115 56.928 -2.427 1.00 19.85 148 GLY B C 1
ATOM 3203 O O . GLY B 1 168 ? 10.895 57.251 -1.275 1.00 20.13 148 GLY B O 1
ATOM 3204 N N . ASP B 1 169 ? 11.093 55.667 -2.838 1.00 18.49 149 ASP B N 1
ATOM 3205 C CA . ASP B 1 169 ? 10.919 54.566 -1.899 1.00 16.87 149 ASP B CA 1
ATOM 3206 C C . ASP B 1 169 ? 12.227 53.784 -1.798 1.00 23.50 149 ASP B C 1
ATOM 3207 O O . ASP B 1 169 ? 12.852 53.490 -2.832 1.00 26.27 149 ASP B O 1
ATOM 3212 N N . ILE B 1 170 ? 12.656 53.484 -0.566 1.00 16.26 150 ILE B N 1
ATOM 3213 C CA . ILE B 1 170 ? 13.774 52.571 -0.340 1.00 10.72 150 ILE B CA 1
ATOM 3214 C C . ILE B 1 170 ? 13.218 51.248 0.203 1.00 15.06 150 ILE B C 1
ATOM 3215 O O . ILE B 1 170 ? 12.654 51.218 1.304 1.00 19.57 150 ILE B O 1
ATOM 3220 N N . VAL B 1 171 ? 13.341 50.168 -0.566 1.00 10.45 151 VAL B N 1
ATOM 3221 C CA . VAL B 1 171 ? 12.813 48.868 -0.150 1.00 11.91 151 VAL B CA 1
ATOM 3222 C C . VAL B 1 171 ? 13.901 47.890 0.201 1.00 15.48 151 VAL B C 1
ATOM 3223 O O . VAL B 1 171 ? 14.691 47.519 -0.636 1.00 22.03 151 VAL B O 1
ATOM 3227 N N . ASN B 1 172 ? 13.945 47.460 1.450 1.00 18.76 152 ASN B N 1
ATOM 3228 C CA . ASN B 1 172 ? 14.994 46.555 1.874 1.00 13.26 152 ASN B CA 1
ATOM 3229 C C . ASN B 1 172 ? 14.463 45.177 2.189 1.00 19.64 152 ASN B C 1
ATOM 3230 O O . ASN B 1 172 ? 13.510 45.035 2.956 1.00 18.89 152 ASN B O 1
ATOM 3235 N N . LEU B 1 173 ? 15.066 44.164 1.570 1.00 19.07 153 LEU B N 1
ATOM 3236 C CA . LEU B 1 173 ? 14.732 42.774 1.871 1.00 13.56 153 LEU B CA 1
ATOM 3237 C C . LEU B 1 173 ? 15.420 42.290 3.154 1.00 16.53 153 LEU B C 1
ATOM 3238 O O . LEU B 1 173 ? 16.626 42.003 3.159 1.00 16.96 153 LEU B O 1
ATOM 3243 N N . GLY B 1 174 ? 14.644 42.255 4.236 1.00 13.81 154 GLY B N 1
ATOM 3244 C CA . GLY B 1 174 ? 15.029 41.631 5.486 1.00 16.40 154 GLY B CA 1
ATOM 3245 C C . GLY B 1 174 ? 14.548 40.198 5.460 1.00 21.81 154 GLY B C 1
ATOM 3246 O O . GLY B 1 174 ? 14.472 39.562 4.403 1.00 22.61 154 GLY B O 1
ATOM 3247 N N . SER B 1 175 ? 14.213 39.677 6.622 1.00 18.49 155 SER B N 1
ATOM 3248 C CA . SER B 1 175 ? 13.787 38.291 6.723 1.00 17.05 155 SER B CA 1
ATOM 3249 C C . SER B 1 175 ? 13.223 38.084 8.098 1.00 19.17 155 SER B C 1
ATOM 3250 O O . SER B 1 175 ? 13.556 38.831 9.020 1.00 21.10 155 SER B O 1
ATOM 3253 N N . ILE B 1 176 ? 12.380 37.072 8.251 1.00 18.97 156 ILE B N 1
ATOM 3254 C CA . ILE B 1 176 ? 11.991 36.639 9.584 1.00 19.06 156 ILE B CA 1
ATOM 3255 C C . ILE B 1 176 ? 13.265 36.441 10.431 1.00 21.43 156 ILE B C 1
ATOM 3256 O O . ILE B 1 176 ? 13.277 36.708 11.630 1.00 23.66 156 ILE B O 1
ATOM 3261 N N . ALA B 1 177 ? 14.348 36.015 9.787 1.00 20.37 157 ALA B N 1
ATOM 3262 C CA . ALA B 1 177 ? 15.625 35.794 10.469 1.00 21.85 157 ALA B CA 1
ATOM 3263 C C . ALA B 1 177 ? 16.176 37.090 11.068 1.00 23.52 157 ALA B C 1
ATOM 3264 O O . ALA B 1 177 ? 17.024 37.062 11.959 1.00 22.34 157 ALA B O 1
ATOM 3266 N N . GLY B 1 178 ? 15.697 38.220 10.559 1.00 17.04 158 GLY B N 1
ATOM 3267 C CA . GLY B 1 178 ? 16.105 39.505 11.072 1.00 20.21 158 GLY B CA 1
ATOM 3268 C C . GLY B 1 178 ? 15.457 39.917 12.385 1.00 22.71 158 GLY B C 1
ATOM 3269 O O . GLY B 1 178 ? 15.796 40.967 12.922 1.00 24.35 158 GLY B O 1
ATOM 3270 N N . ARG B 1 179 ? 14.532 39.123 12.920 1.00 16.47 159 ARG B N 1
ATOM 3271 C CA . ARG B 1 179 ? 13.946 39.482 14.217 1.00 18.89 159 ARG B CA 1
ATOM 3272 C C . ARG B 1 179 ? 13.801 38.293 15.161 1.00 20.68 159 ARG B C 1
ATOM 3273 O O . ARG B 1 179 ? 13.451 38.461 16.328 1.00 19.90 159 ARG B O 1
ATOM 3281 N N . ASP B 1 180 ? 14.102 37.100 14.663 1.00 17.45 160 ASP B N 1
ATOM 3282 C CA . ASP B 1 180 ? 14.001 35.894 15.469 1.00 17.68 160 ASP B CA 1
ATOM 3283 C C . ASP B 1 180 ? 15.144 34.949 15.051 1.00 16.93 160 ASP B C 1
ATOM 3284 O O . ASP B 1 180 ? 15.037 34.208 14.074 1.00 19.28 160 ASP B O 1
ATOM 3289 N N . ALA B 1 181 ? 16.250 34.969 15.771 1.00 12.22 161 ALA B N 1
ATOM 3290 C CA . ALA B 1 181 ? 17.408 34.203 15.298 1.00 15.87 161 ALA B CA 1
ATOM 3291 C C . ALA B 1 181 ? 17.284 32.709 15.577 1.00 18.25 161 ALA B C 1
ATOM 3292 O O . ALA B 1 181 ? 16.535 32.280 16.449 1.00 17.56 161 ALA B O 1
ATOM 3294 N N . TYR B 1 182 ? 18.030 31.914 14.831 1.00 17.63 162 TYR B N 1
ATOM 3295 C CA . TYR B 1 182 ? 17.901 30.472 14.950 1.00 18.66 162 TYR B CA 1
ATOM 3296 C C . TYR B 1 182 ? 19.262 29.799 14.839 1.00 18.39 162 TYR B C 1
ATOM 3297 O O . TYR B 1 182 ? 20.157 30.304 14.162 1.00 20.73 162 TYR B O 1
ATOM 3306 N N . PRO B 1 183 ? 19.427 28.669 15.536 1.00 15.58 163 PRO B N 1
ATOM 3307 C CA . PRO B 1 183 ? 20.716 27.972 15.531 1.00 15.23 163 PRO B CA 1
ATOM 3308 C C . PRO B 1 183 ? 21.035 27.482 14.118 1.00 18.51 163 PRO B C 1
ATOM 3309 O O . PRO B 1 183 ? 20.105 27.195 13.379 1.00 19.60 163 PRO B O 1
ATOM 3313 N N . THR B 1 184 ? 22.317 27.427 13.753 1.00 19.74 164 THR B N 1
ATOM 3314 C CA . THR B 1 184 ? 22.773 27.166 12.379 1.00 14.44 164 THR B CA 1
ATOM 3315 C C . THR B 1 184 ? 22.613 28.317 11.382 1.00 18.50 164 THR B C 1
ATOM 3316 O O . THR B 1 184 ? 23.023 28.198 10.223 1.00 24.65 164 THR B O 1
ATOM 3320 N N . GLY B 1 185 ? 22.027 29.430 11.815 1.00 15.50 165 GLY B N 1
ATOM 3321 C CA . GLY B 1 185 ? 21.852 30.580 10.936 1.00 15.59 165 GLY B CA 1
ATOM 3322 C C . GLY B 1 185 ? 22.476 31.862 11.462 1.00 17.81 165 GLY B C 1
ATOM 3323 O O . GLY B 1 185 ? 22.055 32.961 11.104 1.00 21.51 165 GLY B O 1
ATOM 3324 N N . SER B 1 186 ? 23.501 31.731 12.295 1.00 14.11 166 SER B N 1
ATOM 3325 C CA . SER B 1 186 ? 24.033 32.879 13.031 1.00 14.20 166 SER B CA 1
ATOM 3326 C C . SER B 1 186 ? 24.444 34.059 12.155 1.00 14.57 166 SER B C 1
ATOM 3327 O O . SER B 1 186 ? 24.018 35.184 12.398 1.00 21.95 166 SER B O 1
ATOM 3330 N N . ILE B 1 187 ? 25.267 33.796 11.142 1.00 10.36 167 ILE B N 1
ATOM 3331 C CA . ILE B 1 187 ? 25.708 34.821 10.185 1.00 11.40 167 ILE B CA 1
ATOM 3332 C C . ILE B 1 187 ? 24.542 35.447 9.402 1.00 14.76 167 ILE B C 1
ATOM 3333 O O . ILE B 1 187 ? 24.371 36.656 9.422 1.00 15.83 167 ILE B O 1
ATOM 3338 N N . TYR B 1 188 ? 23.743 34.627 8.717 1.00 15.58 168 TYR B N 1
ATOM 3339 C CA . TYR B 1 188 ? 22.570 35.142 8.013 1.00 17.12 168 TYR B CA 1
ATOM 3340 C C . TYR B 1 188 ? 21.691 35.978 8.937 1.00 19.49 168 TYR B C 1
ATOM 3341 O O . TYR B 1 188 ? 21.325 37.103 8.585 1.00 18.72 168 TYR B O 1
ATOM 3350 N N . CYS B 1 189 ? 21.358 35.443 10.114 1.00 13.06 169 CYS B N 1
ATOM 3351 C CA . CYS B 1 189 ? 20.476 36.171 11.026 1.00 13.94 169 CYS B CA 1
ATOM 3352 C C . CYS B 1 189 ? 21.136 37.472 11.440 1.00 16.57 169 CYS B C 1
ATOM 3353 O O . CYS B 1 189 ? 20.499 38.516 11.519 1.00 13.98 169 CYS B O 1
ATOM 3356 N N . ALA B 1 190 ? 22.429 37.400 11.717 1.00 17.96 170 ALA B N 1
ATOM 3357 C CA . ALA B 1 190 ? 23.136 38.580 12.150 1.00 18.62 170 ALA B CA 1
ATOM 3358 C C . ALA B 1 190 ? 23.004 39.623 11.047 1.00 17.41 170 ALA B C 1
ATOM 3359 O O . ALA B 1 190 ? 22.726 40.796 11.330 1.00 16.34 170 ALA B O 1
ATOM 3361 N N . SER B 1 191 ? 23.153 39.182 9.794 1.00 9.60 171 SER B N 1
ATOM 3362 C CA . SER B 1 191 ? 23.082 40.097 8.656 1.00 13.03 171 SER B CA 1
ATOM 3363 C C . SER B 1 191 ? 21.688 40.699 8.480 1.00 14.50 171 SER B C 1
ATOM 3364 O O . SER B 1 191 ? 21.556 41.894 8.206 1.00 12.51 171 SER B O 1
ATOM 3367 N N . LYS B 1 192 ? 20.651 39.888 8.660 1.00 7.16 172 LYS B N 1
ATOM 3368 C CA . LYS B 1 192 ? 19.311 40.403 8.518 1.00 13.12 172 LYS B CA 1
ATOM 3369 C C . LYS B 1 192 ? 18.819 41.267 9.691 1.00 20.97 172 LYS B C 1
ATOM 3370 O O . LYS B 1 192 ? 17.974 42.166 9.485 1.00 19.05 172 LYS B O 1
ATOM 3376 N N . PHE B 1 193 ? 19.357 41.023 10.893 1.00 19.26 173 PHE B N 1
ATOM 3377 C CA . PHE B 1 193 ? 19.138 41.914 12.040 1.00 18.80 173 PHE B CA 1
ATOM 3378 C C . PHE B 1 193 ? 19.765 43.274 11.745 1.00 21.54 173 PHE B C 1
ATOM 3379 O O . PHE B 1 193 ? 19.168 44.334 12.007 1.00 15.68 173 PHE B O 1
ATOM 3387 N N . ALA B 1 194 ? 20.976 43.229 11.184 1.00 18.71 174 ALA B N 1
ATOM 3388 C CA . ALA B 1 194 ? 21.678 44.438 10.797 1.00 13.26 174 ALA B CA 1
ATOM 3389 C C . ALA B 1 194 ? 20.881 45.224 9.745 1.00 14.50 174 ALA B C 1
ATOM 3390 O O . ALA B 1 194 ? 20.768 46.434 9.839 1.00 18.86 174 ALA B O 1
ATOM 3392 N N . VAL B 1 195 ? 20.311 44.539 8.762 1.00 10.06 175 VAL B N 1
ATOM 3393 C CA . VAL B 1 195 ? 19.558 45.219 7.714 1.00 14.39 175 VAL B CA 1
ATOM 3394 C C . VAL B 1 195 ? 18.343 45.886 8.310 1.00 15.33 175 VAL B C 1
ATOM 3395 O O . VAL B 1 195 ? 17.992 47.013 7.956 1.00 15.89 175 VAL B O 1
ATOM 3399 N N . GLY B 1 196 ? 17.695 45.184 9.225 1.00 12.58 176 GLY B N 1
ATOM 3400 C CA . GLY B 1 196 ? 16.566 45.761 9.911 1.00 14.56 176 GLY B CA 1
ATOM 3401 C C . GLY B 1 196 ? 16.956 47.016 10.660 1.00 14.28 176 GLY B C 1
ATOM 3402 O O . GLY B 1 196 ? 16.316 48.061 10.549 1.00 14.39 176 GLY B O 1
ATOM 3403 N N . ALA B 1 197 ? 18.025 46.917 11.433 1.00 12.61 177 ALA B N 1
ATOM 3404 C CA . ALA B 1 197 ? 18.437 48.044 12.280 1.00 16.73 177 ALA B CA 1
ATOM 3405 C C . ALA B 1 197 ? 18.797 49.262 11.436 1.00 17.11 177 ALA B C 1
ATOM 3406 O O . ALA B 1 197 ? 18.359 50.378 11.695 1.00 19.44 177 ALA B O 1
ATOM 3408 N N . PHE B 1 198 ? 19.610 49.029 10.418 1.00 13.43 178 PHE B N 1
ATOM 3409 C CA . PHE B 1 198 ? 19.947 50.072 9.485 1.00 14.22 178 PHE B CA 1
ATOM 3410 C C . PHE B 1 198 ? 18.676 50.684 8.911 1.00 15.88 178 PHE B C 1
ATOM 3411 O O . PHE B 1 198 ? 18.528 51.917 8.824 1.00 17.93 178 PHE B O 1
ATOM 3419 N N . THR B 1 199 ? 17.749 49.822 8.524 1.00 10.82 179 THR B N 1
ATOM 3420 C CA . THR B 1 199 ? 16.515 50.313 7.948 1.00 15.32 179 THR B CA 1
ATOM 3421 C C . THR B 1 199 ? 15.753 51.200 8.933 1.00 19.09 179 THR B C 1
ATOM 3422 O O . THR B 1 199 ? 15.203 52.237 8.548 1.00 23.84 179 THR B O 1
ATOM 3426 N N . ASP B 1 200 ? 15.748 50.816 10.205 1.00 14.13 180 ASP B N 1
ATOM 3427 C CA . ASP B 1 200 ? 14.998 51.544 11.213 1.00 8.93 180 ASP B CA 1
ATOM 3428 C C . ASP B 1 200 ? 15.637 52.893 11.479 1.00 15.14 180 ASP B C 1
ATOM 3429 O O . ASP B 1 200 ? 14.943 53.922 11.475 1.00 18.23 180 ASP B O 1
ATOM 3434 N N . SER B 1 201 ? 16.952 52.921 11.696 1.00 17.78 181 SER B N 1
ATOM 3435 C CA . SER B 1 201 ? 17.653 54.216 11.767 1.00 19.12 181 SER B CA 1
ATOM 3436 C C . SER B 1 201 ? 17.281 55.101 10.591 1.00 18.20 181 SER B C 1
ATOM 3437 O O . SER B 1 201 ? 16.919 56.258 10.786 1.00 20.69 181 SER B O 1
ATOM 3440 N N . LEU B 1 202 ? 17.366 54.545 9.381 1.00 10.63 182 LEU B N 1
ATOM 3441 C CA . LEU B 1 202 ? 17.109 55.321 8.166 1.00 18.76 182 LEU B CA 1
ATOM 3442 C C . LEU B 1 202 ? 15.729 55.963 8.201 1.00 23.10 182 LEU B C 1
ATOM 3443 O O . LEU B 1 202 ? 15.588 57.179 8.004 1.00 26.37 182 LEU B O 1
ATOM 3448 N N . ARG B 1 203 ? 14.712 55.154 8.475 1.00 15.51 183 ARG B N 1
ATOM 3449 C CA . ARG B 1 203 ? 13.361 55.686 8.545 1.00 16.37 183 ARG B CA 1
ATOM 3450 C C . ARG B 1 203 ? 13.309 56.796 9.576 1.00 20.51 183 ARG B C 1
ATOM 3451 O O . ARG B 1 203 ? 12.646 57.801 9.368 1.00 22.23 183 ARG B O 1
ATOM 3459 N N . LYS B 1 204 ? 14.013 56.626 10.689 1.00 20.09 184 LYS B N 1
ATOM 3460 C CA . LYS B 1 204 ? 13.943 57.632 11.739 1.00 18.75 184 LYS B CA 1
ATOM 3461 C C . LYS B 1 204 ? 14.646 58.924 11.326 1.00 21.22 184 LYS B C 1
ATOM 3462 O O . LYS B 1 204 ? 14.203 60.013 11.692 1.00 21.84 184 LYS B O 1
ATOM 3468 N N . GLU B 1 205 ? 15.705 58.812 10.523 1.00 13.94 185 GLU B N 1
ATOM 3469 C CA . GLU B 1 205 ? 16.373 60.001 9.990 1.00 12.58 185 GLU B CA 1
ATOM 3470 C C . GLU B 1 205 ? 15.534 60.807 8.972 1.00 15.32 185 GLU B C 1
ATOM 3471 O O . GLU B 1 205 ? 15.609 62.032 8.922 1.00 19.56 185 GLU B O 1
ATOM 3477 N N . LEU B 1 206 ? 14.738 60.110 8.174 1.00 14.89 186 LEU B N 1
ATOM 3478 C CA . LEU B 1 206 ? 13.987 60.738 7.081 1.00 19.46 186 LEU B CA 1
ATOM 3479 C C . LEU B 1 206 ? 12.562 61.242 7.386 1.00 18.88 186 LEU B C 1
ATOM 3480 O O . LEU B 1 206 ? 11.863 61.642 6.460 1.00 18.23 186 LEU B O 1
ATOM 3485 N N . ILE B 1 207 ? 12.131 61.216 8.651 1.00 16.79 187 ILE B N 1
ATOM 3486 C CA . ILE B 1 207 ? 10.743 61.604 8.992 1.00 16.01 187 ILE B CA 1
ATOM 3487 C C . ILE B 1 207 ? 10.403 63.022 8.542 1.00 18.40 187 ILE B C 1
ATOM 3488 O O . ILE B 1 207 ? 9.242 63.401 8.501 1.00 23.25 187 ILE B O 1
ATOM 3493 N N . ASN B 1 208 ? 11.419 63.817 8.224 1.00 14.54 188 ASN B N 1
ATOM 3494 C CA . ASN B 1 208 ? 11.181 65.167 7.733 1.00 16.93 188 ASN B CA 1
ATOM 3495 C C . ASN B 1 208 ? 11.176 65.219 6.208 1.00 20.16 188 ASN B C 1
ATOM 3496 O O . ASN B 1 208 ? 11.127 66.304 5.616 1.00 27.37 188 ASN B O 1
ATOM 3501 N N . THR B 1 209 ? 11.244 64.060 5.570 1.00 11.61 189 THR B N 1
ATOM 3502 C CA . THR B 1 209 ? 11.146 64.016 4.119 1.00 19.62 189 THR B CA 1
ATOM 3503 C C . THR B 1 209 ? 9.915 63.226 3.734 1.00 22.72 189 THR B C 1
ATOM 3504 O O . THR B 1 209 ? 9.224 62.694 4.603 1.00 29.80 189 THR B O 1
ATOM 3508 N N . LYS B 1 210 ? 9.645 63.151 2.437 1.00 16.02 190 LYS B N 1
ATOM 3509 C CA . LYS B 1 210 ? 8.558 62.322 1.973 1.00 24.79 190 LYS B CA 1
ATOM 3510 C C . LYS B 1 210 ? 9.124 61.068 1.349 1.00 26.97 190 LYS B C 1
ATOM 3511 O O . LYS B 1 210 ? 8.492 60.435 0.499 1.00 33.25 190 LYS B O 1
ATOM 3517 N N . ILE B 1 211 ? 10.328 60.716 1.784 1.00 22.53 191 ILE B N 1
ATOM 3518 C CA . ILE B 1 211 ? 10.984 59.515 1.297 1.00 21.18 191 ILE B CA 1
ATOM 3519 C C . ILE B 1 211 ? 10.543 58.353 2.145 1.00 18.29 191 ILE B C 1
ATOM 3520 O O . ILE B 1 211 ? 10.664 58.415 3.370 1.00 18.35 191 ILE B O 1
ATOM 3525 N N . ARG B 1 212 ? 10.042 57.304 1.495 1.00 17.30 192 ARG B N 1
ATOM 3526 C CA . ARG B 1 212 ? 9.490 56.146 2.181 1.00 14.48 192 ARG B CA 1
ATOM 3527 C C . ARG B 1 212 ? 10.543 55.070 2.374 1.00 19.95 192 ARG B C 1
ATOM 3528 O O . ARG B 1 212 ? 11.348 54.805 1.478 1.00 18.09 192 ARG B O 1
ATOM 3536 N N . VAL B 1 213 ? 10.521 54.459 3.558 1.00 18.87 193 VAL B N 1
ATOM 3537 C CA . VAL B 1 213 ? 11.496 53.452 3.949 1.00 14.06 193 VAL B CA 1
ATOM 3538 C C . VAL B 1 213 ? 10.758 52.191 4.385 1.00 17.15 193 VAL B C 1
ATOM 3539 O O . VAL B 1 213 ? 10.049 52.184 5.382 1.00 20.69 193 VAL B O 1
ATOM 3543 N N . ILE B 1 214 ? 10.941 51.125 3.623 1.00 17.80 194 ILE B N 1
ATOM 3544 C CA . ILE B 1 214 ? 10.074 49.957 3.687 1.00 14.06 194 ILE B CA 1
ATOM 3545 C C . ILE B 1 214 ? 10.884 48.680 3.849 1.00 15.18 194 ILE B C 1
ATOM 3546 O O . ILE B 1 214 ? 11.781 48.407 3.071 1.00 18.23 194 ILE B O 1
ATOM 3551 N N . LEU B 1 215 ? 10.535 47.887 4.859 1.00 16.87 195 LEU B N 1
ATOM 3552 C CA . LEU B 1 215 ? 11.227 46.640 5.138 1.00 13.91 195 LEU B CA 1
ATOM 3553 C C . LEU B 1 215 ? 10.310 45.485 4.818 1.00 19.49 195 LEU B C 1
ATOM 3554 O O . LEU B 1 215 ? 9.202 45.406 5.341 1.00 23.68 195 LEU B O 1
ATOM 3559 N N . ILE B 1 216 ? 10.793 44.584 3.967 1.00 16.97 196 ILE B N 1
ATOM 3560 C CA . ILE B 1 216 ? 10.065 43.381 3.609 1.00 15.55 196 ILE B CA 1
ATOM 3561 C C . ILE B 1 216 ? 10.680 42.169 4.284 1.00 17.31 196 ILE B C 1
ATOM 3562 O O . ILE B 1 216 ? 11.841 41.875 4.072 1.00 22.37 196 ILE B O 1
ATOM 3567 N N . ALA B 1 217 ? 9.919 41.442 5.088 1.00 12.65 197 ALA B N 1
ATOM 3568 C CA . ALA B 1 217 ? 10.532 40.321 5.796 1.00 14.26 197 ALA B CA 1
ATOM 3569 C C . ALA B 1 217 ? 9.786 39.022 5.581 1.00 18.97 197 ALA B C 1
ATOM 3570 O O . ALA B 1 217 ? 8.796 38.751 6.263 1.00 23.85 197 ALA B O 1
ATOM 3572 N N . PRO B 1 218 ? 10.266 38.203 4.638 1.00 18.22 198 PRO B N 1
ATOM 3573 C CA . PRO B 1 218 ? 9.634 36.907 4.350 1.00 13.42 198 PRO B CA 1
ATOM 3574 C C . PRO B 1 218 ? 10.131 35.742 5.235 1.00 16.89 198 PRO B C 1
ATOM 3575 O O . PRO B 1 218 ? 11.152 35.810 5.897 1.00 18.99 198 PRO B O 1
ATOM 3579 N N . GLY B 1 219 ? 9.357 34.673 5.249 1.00 13.85 199 GLY B N 1
ATOM 3580 C CA . GLY B 1 219 ? 9.815 33.392 5.733 1.00 15.39 199 GLY B CA 1
ATOM 3581 C C . GLY B 1 219 ? 10.172 32.569 4.493 1.00 21.64 199 GLY B C 1
ATOM 3582 O O . GLY B 1 219 ? 10.792 33.088 3.573 1.00 24.90 199 GLY B O 1
ATOM 3583 N N . LEU B 1 220 ? 9.764 31.304 4.450 1.00 14.72 200 LEU B N 1
ATOM 3584 C CA . LEU B 1 220 ? 10.107 30.397 3.367 1.00 18.13 200 LEU B CA 1
ATOM 3585 C C . LEU B 1 220 ? 9.583 30.805 1.991 1.00 21.67 200 LEU B C 1
ATOM 3586 O O . LEU B 1 220 ? 8.386 30.768 1.736 1.00 23.49 200 LEU B O 1
ATOM 3591 N N . VAL B 1 221 ? 10.494 31.181 1.103 1.00 17.14 201 VAL B N 1
ATOM 3592 C CA . VAL B 1 221 ? 10.154 31.435 -0.289 1.00 23.73 201 VAL B CA 1
ATOM 3593 C C . VAL B 1 221 ? 11.022 30.508 -1.153 1.00 26.22 201 VAL B C 1
ATOM 3594 O O . VAL B 1 221 ? 12.235 30.488 -1.006 1.00 28.42 201 VAL B O 1
ATOM 3598 N N . GLU B 1 222 ? 10.427 29.752 -2.069 1.00 25.05 202 GLU B N 1
ATOM 3599 C CA . GLU B 1 222 ? 11.242 28.849 -2.885 1.00 25.25 202 GLU B CA 1
ATOM 3600 C C . GLU B 1 222 ? 11.807 29.568 -4.108 1.00 26.74 202 GLU B C 1
ATOM 3601 O O . GLU B 1 222 ? 11.099 29.833 -5.070 1.00 26.58 202 GLU B O 1
ATOM 3607 N N . THR B 1 223 ? 13.085 29.908 -4.054 1.00 26.07 203 THR B N 1
ATOM 3608 C CA . THR B 1 223 ? 13.737 30.614 -5.156 1.00 21.43 203 THR B CA 1
ATOM 3609 C C . THR B 1 223 ? 15.034 29.883 -5.468 1.00 20.83 203 THR B C 1
ATOM 3610 O O . THR B 1 223 ? 15.094 28.647 -5.446 1.00 24.63 203 THR B O 1
ATOM 3614 N N . GLU B 1 224 ? 16.086 30.638 -5.737 1.00 20.17 204 GLU B N 1
ATOM 3615 C CA . GLU B 1 224 ? 17.413 30.042 -5.844 1.00 23.60 204 GLU B CA 1
ATOM 3616 C C . GLU B 1 224 ? 18.153 30.217 -4.530 1.00 22.04 204 GLU B C 1
ATOM 3617 O O . GLU B 1 224 ? 19.310 29.839 -4.398 1.00 25.76 204 GLU B O 1
ATOM 3623 N N . PHE B 1 225 ? 17.463 30.805 -3.559 1.00 22.92 205 PHE B N 1
ATOM 3624 C CA . PHE B 1 225 ? 18.035 31.117 -2.247 1.00 22.87 205 PHE B CA 1
ATOM 3625 C C . PHE B 1 225 ? 18.622 29.890 -1.553 1.00 21.72 205 PHE B C 1
ATOM 3626 O O . PHE B 1 225 ? 19.753 29.928 -1.099 1.00 24.19 205 PHE B O 1
ATOM 3634 N N . SER B 1 226 ? 17.860 28.802 -1.475 1.00 20.35 206 SER B N 1
ATOM 3635 C CA . SER B 1 226 ? 18.373 27.583 -0.862 1.00 23.77 206 SER B CA 1
ATOM 3636 C C . SER B 1 226 ? 19.434 26.883 -1.724 1.00 31.65 206 SER B C 1
ATOM 3637 O O . SER B 1 226 ? 20.380 26.281 -1.199 1.00 36.39 206 SER B O 1
ATOM 3640 N N . LEU B 1 227 ? 19.275 26.964 -3.043 1.00 28.30 207 LEU B N 1
ATOM 3641 C CA . LEU B 1 227 ? 20.246 26.411 -3.966 1.00 21.31 207 LEU B CA 1
ATOM 3642 C C . LEU B 1 227 ? 21.596 27.076 -3.729 1.00 22.80 207 LEU B C 1
ATOM 3643 O O . LEU B 1 227 ? 22.612 26.393 -3.569 1.00 20.27 207 LEU B O 1
ATOM 3648 N N . VAL B 1 228 ? 21.605 28.407 -3.677 1.00 19.66 208 VAL B N 1
ATOM 3649 C CA . VAL B 1 228 ? 22.839 29.132 -3.376 1.00 22.08 208 VAL B CA 1
ATOM 3650 C C . VAL B 1 228 ? 23.373 28.744 -2.000 1.00 24.14 208 VAL B C 1
ATOM 3651 O O . VAL B 1 228 ? 24.562 28.527 -1.821 1.00 22.82 208 VAL B O 1
ATOM 3655 N N . ARG B 1 229 ? 22.471 28.655 -1.029 1.00 24.67 209 ARG B N 1
ATOM 3656 C CA . ARG B 1 229 ? 22.842 28.397 0.350 1.00 22.26 209 ARG B CA 1
ATOM 3657 C C . ARG B 1 229 ? 23.603 27.079 0.485 1.00 27.46 209 ARG B C 1
ATOM 3658 O O . ARG B 1 229 ? 24.541 26.980 1.281 1.00 30.06 209 ARG B O 1
ATOM 3666 N N . TYR B 1 230 ? 23.206 26.075 -0.298 1.00 25.99 210 TYR B N 1
ATOM 3667 C CA . TYR B 1 230 ? 23.841 24.761 -0.240 1.00 25.37 210 TYR B CA 1
ATOM 3668 C C . TYR B 1 230 ? 24.715 24.456 -1.461 1.00 28.90 210 TYR B C 1
ATOM 3669 O O . TYR B 1 230 ? 24.912 23.304 -1.840 1.00 33.36 210 TYR B O 1
ATOM 3678 N N . ARG B 1 231 ? 25.245 25.513 -2.062 1.00 27.04 211 ARG B N 1
ATOM 3679 C CA . ARG B 1 231 ? 26.290 25.406 -3.078 1.00 29.63 211 ARG B CA 1
ATOM 3680 C C . ARG B 1 231 ? 25.893 24.581 -4.277 1.00 31.80 211 ARG B C 1
ATOM 3681 O O . ARG B 1 231 ? 26.701 23.823 -4.790 1.00 35.06 211 ARG B O 1
ATOM 3689 N N . GLY B 1 232 ? 24.655 24.709 -4.725 1.00 34.09 212 GLY B N 1
ATOM 3690 C CA . GLY B 1 232 ? 24.230 24.040 -5.941 1.00 34.65 212 GLY B CA 1
ATOM 3691 C C . GLY B 1 232 ? 23.684 22.642 -5.747 1.00 35.33 212 GLY B C 1
ATOM 3692 O O . GLY B 1 232 ? 23.239 22.004 -6.704 1.00 37.86 212 GLY B O 1
ATOM 3693 N N . ASN B 1 233 ? 23.710 22.152 -4.518 1.00 30.03 213 ASN B N 1
ATOM 3694 C CA . ASN B 1 233 ? 23.156 20.842 -4.259 1.00 32.31 213 ASN B CA 1
ATOM 3695 C C . ASN B 1 233 ? 21.631 20.911 -4.288 1.00 35.94 213 ASN B C 1
ATOM 3696 O O . ASN B 1 233 ? 21.006 21.386 -3.336 1.00 38.03 213 ASN B O 1
ATOM 3701 N N . GLU B 1 234 ? 21.037 20.429 -5.378 1.00 41.18 214 GLU B N 1
ATOM 3702 C CA . GLU B 1 234 ? 19.595 20.492 -5.561 1.00 45.31 214 GLU B CA 1
ATOM 3703 C C . GLU B 1 234 ? 18.853 19.691 -4.506 1.00 46.27 214 GLU B C 1
ATOM 3704 O O . GLU B 1 234 ? 17.783 20.083 -4.052 1.00 45.03 214 GLU B O 1
ATOM 3710 N N . GLU B 1 235 ? 19.425 18.568 -4.115 1.00 52.27 215 GLU B N 1
ATOM 3711 C CA . GLU B 1 235 ? 18.829 17.752 -3.075 1.00 59.08 215 GLU B CA 1
ATOM 3712 C C . GLU B 1 235 ? 18.553 18.580 -1.837 1.00 54.69 215 GLU B C 1
ATOM 3713 O O . GLU B 1 235 ? 17.412 18.712 -1.408 1.00 56.54 215 GLU B O 1
ATOM 3719 N N . GLN B 1 236 ? 19.606 19.141 -1.261 1.00 50.40 216 GLN B N 1
ATOM 3720 C CA . GLN B 1 236 ? 19.466 19.890 -0.021 1.00 47.94 216 GLN B CA 1
ATOM 3721 C C . GLN B 1 236 ? 18.535 21.086 -0.184 1.00 41.30 216 GLN B C 1
ATOM 3722 O O . GLN B 1 236 ? 17.792 21.442 0.729 1.00 39.23 216 GLN B O 1
ATOM 3728 N N . ALA B 1 237 ? 18.596 21.715 -1.346 1.00 35.41 217 ALA B N 1
ATOM 3729 C CA . ALA B 1 237 ? 17.697 22.822 -1.637 1.00 35.88 217 ALA B CA 1
ATOM 3730 C C . ALA B 1 237 ? 16.225 22.374 -1.575 1.00 34.64 217 ALA B C 1
ATOM 3731 O O . ALA B 1 237 ? 15.452 22.918 -0.803 1.00 37.14 217 ALA B O 1
ATOM 3733 N N . LYS B 1 238 ? 15.839 21.383 -2.373 1.00 30.52 218 LYS B N 1
ATOM 3734 C CA . LYS B 1 238 ? 14.438 20.967 -2.405 1.00 37.36 218 LYS B CA 1
ATOM 3735 C C . LYS B 1 238 ? 13.978 20.510 -1.024 1.00 38.77 218 LYS B C 1
ATOM 3736 O O . LYS B 1 238 ? 12.802 20.594 -0.662 1.00 41.10 218 LYS B O 1
ATOM 3742 N N . ASN B 1 239 ? 14.930 20.043 -0.246 1.00 36.63 219 ASN B N 1
ATOM 3743 C CA . ASN B 1 239 ? 14.628 19.465 1.037 1.00 40.66 219 ASN B CA 1
ATOM 3744 C C . ASN B 1 239 ? 14.108 20.485 2.037 1.00 37.88 219 ASN B C 1
ATOM 3745 O O . ASN B 1 239 ? 13.369 20.146 2.968 1.00 37.36 219 ASN B O 1
ATOM 3750 N N . VAL B 1 240 ? 14.526 21.732 1.857 1.00 32.53 220 VAL B N 1
ATOM 3751 C CA . VAL B 1 240 ? 14.128 22.810 2.749 1.00 30.14 220 VAL B CA 1
ATOM 3752 C C . VAL B 1 240 ? 12.621 23.024 2.685 1.00 31.31 220 VAL B C 1
ATOM 3753 O O . VAL B 1 240 ? 12.014 23.425 3.673 1.00 30.77 220 VAL B O 1
ATOM 3757 N N . TYR B 1 241 ? 12.038 22.733 1.520 1.00 33.27 221 TYR B N 1
ATOM 3758 C CA . TYR B 1 241 ? 10.613 22.977 1.248 1.00 37.79 221 TYR B CA 1
ATOM 3759 C C . TYR B 1 241 ? 9.754 21.705 1.305 1.00 42.34 221 TYR B C 1
ATOM 3760 O O . TYR B 1 241 ? 8.521 21.767 1.295 1.00 41.78 221 TYR B O 1
ATOM 3769 N N . LYS B 1 242 ? 10.422 20.560 1.403 1.00 44.68 222 LYS B N 1
ATOM 3770 C CA . LYS B 1 242 ? 9.758 19.262 1.472 1.00 48.14 222 LYS B CA 1
ATOM 3771 C C . LYS B 1 242 ? 8.551 19.263 2.401 1.00 46.86 222 LYS B C 1
ATOM 3772 O O . LYS B 1 242 ? 8.659 19.653 3.561 1.00 45.96 222 LYS B O 1
ATOM 3778 N N . ASP B 1 243 ? 7.410 18.819 1.869 1.00 43.14 223 ASP B N 1
ATOM 3779 C CA . ASP B 1 243 ? 6.169 18.657 2.628 1.00 40.37 223 ASP B CA 1
ATOM 3780 C C . ASP B 1 243 ? 5.570 19.971 3.138 1.00 35.17 223 ASP B C 1
ATOM 3781 O O . ASP B 1 243 ? 4.800 19.980 4.104 1.00 31.43 223 ASP B O 1
ATOM 3786 N N . THR B 1 244 ? 5.922 21.078 2.494 1.00 31.78 224 THR B N 1
ATOM 3787 C CA . THR B 1 244 ? 5.296 22.346 2.819 1.00 32.35 224 THR B CA 1
ATOM 3788 C C . THR B 1 244 ? 4.882 22.989 1.519 1.00 34.47 224 THR B C 1
ATOM 3789 O O . THR B 1 244 ? 5.331 22.563 0.456 1.00 38.81 224 THR B O 1
ATOM 3793 N N . THR B 1 245 ? 4.017 23.997 1.600 1.00 30.40 225 THR B N 1
ATOM 3794 C CA . THR B 1 245 ? 3.750 24.857 0.457 1.00 27.81 225 THR B CA 1
ATOM 3795 C C . THR B 1 245 ? 4.355 26.245 0.673 1.00 28.55 225 THR B C 1
ATOM 3796 O O . THR B 1 245 ? 3.694 27.131 1.211 1.00 31.66 225 THR B O 1
ATOM 3800 N N . PRO B 1 246 ? 5.621 26.450 0.257 1.00 27.44 226 PRO B N 1
ATOM 3801 C CA . PRO B 1 246 ? 6.235 27.712 0.666 1.00 23.76 226 PRO B CA 1
ATOM 3802 C C . PRO B 1 246 ? 5.665 28.869 -0.149 1.00 23.52 226 PRO B C 1
ATOM 3803 O O . PRO B 1 246 ? 4.781 28.672 -0.985 1.00 21.10 226 PRO B O 1
ATOM 3807 N N . LEU B 1 247 ? 6.145 30.071 0.130 1.00 17.74 227 LEU B N 1
ATOM 3808 C CA . LEU B 1 247 ? 5.801 31.210 -0.686 1.00 17.46 227 LEU B CA 1
ATOM 3809 C C . LEU B 1 247 ? 6.583 31.043 -1.954 1.00 23.56 227 LEU B C 1
ATOM 3810 O O . LEU B 1 247 ? 7.652 30.404 -1.953 1.00 24.92 227 LEU B O 1
ATOM 3815 N N . MET B 1 248 ? 6.052 31.596 -3.038 1.00 19.12 228 MET B N 1
ATOM 3816 C CA . MET B 1 248 ? 6.799 31.694 -4.288 1.00 19.90 228 MET B CA 1
ATOM 3817 C C . MET B 1 248 ? 7.280 33.135 -4.415 1.00 25.13 228 MET B C 1
ATOM 3818 O O . MET B 1 248 ? 6.738 34.033 -3.775 1.00 29.83 228 MET B O 1
ATOM 3823 N N . ALA B 1 249 ? 8.288 33.372 -5.242 1.00 26.13 229 ALA B N 1
ATOM 3824 C CA . ALA B 1 249 ? 8.800 34.726 -5.406 1.00 20.24 229 ALA B CA 1
ATOM 3825 C C . ALA B 1 249 ? 7.744 35.781 -5.777 1.00 19.43 229 ALA B C 1
ATOM 3826 O O . ALA B 1 249 ? 7.854 36.917 -5.342 1.00 23.23 229 ALA B O 1
ATOM 3828 N N . ASP B 1 250 ? 6.735 35.433 -6.574 1.00 18.48 230 ASP B N 1
ATOM 3829 C CA . ASP B 1 250 ? 5.708 36.421 -6.953 1.00 18.88 230 ASP B CA 1
ATOM 3830 C C . ASP B 1 250 ? 4.853 36.867 -5.779 1.00 22.44 230 ASP B C 1
ATOM 3831 O O . ASP B 1 250 ? 4.311 37.965 -5.790 1.00 20.35 230 ASP B O 1
ATOM 3836 N N . ASP B 1 251 ? 4.758 36.018 -4.755 1.00 21.18 231 ASP B N 1
ATOM 3837 C CA . ASP B 1 251 ? 4.074 36.371 -3.524 1.00 17.69 231 ASP B CA 1
ATOM 3838 C C . ASP B 1 251 ? 4.749 37.575 -2.850 1.00 20.65 231 ASP B C 1
ATOM 3839 O O . ASP B 1 251 ? 4.075 38.539 -2.443 1.00 19.82 231 ASP B O 1
ATOM 3844 N N . VAL B 1 252 ? 6.074 37.535 -2.746 1.00 14.40 232 VAL B N 1
ATOM 3845 C CA . VAL B 1 252 ? 6.803 38.649 -2.145 1.00 12.46 232 VAL B CA 1
ATOM 3846 C C . VAL B 1 252 ? 6.803 39.858 -3.077 1.00 16.74 232 VAL B C 1
ATOM 3847 O O . VAL B 1 252 ? 6.780 41.000 -2.625 1.00 15.67 232 VAL B O 1
ATOM 3851 N N . ALA B 1 253 ? 6.833 39.599 -4.382 1.00 18.95 233 ALA B N 1
ATOM 3852 C CA . ALA B 1 253 ? 6.781 40.664 -5.384 1.00 13.99 233 ALA B CA 1
ATOM 3853 C C . ALA B 1 253 ? 5.460 41.407 -5.223 1.00 13.89 233 ALA B C 1
ATOM 3854 O O . ALA B 1 253 ? 5.417 42.635 -5.218 1.00 9.03 233 ALA B O 1
ATOM 3856 N N . ASP B 1 254 ? 4.383 40.641 -5.066 1.00 19.56 234 ASP B N 1
ATOM 3857 C CA . ASP B 1 254 ? 3.066 41.214 -4.863 1.00 18.55 234 ASP B CA 1
ATOM 3858 C C . ASP B 1 254 ? 3.081 42.235 -3.699 1.00 21.98 234 ASP B C 1
ATOM 3859 O O . ASP B 1 254 ? 2.469 43.313 -3.777 1.00 19.40 234 ASP B O 1
ATOM 3864 N N . LEU B 1 255 ? 3.782 41.887 -2.620 1.00 19.68 235 LEU B N 1
ATOM 3865 C CA 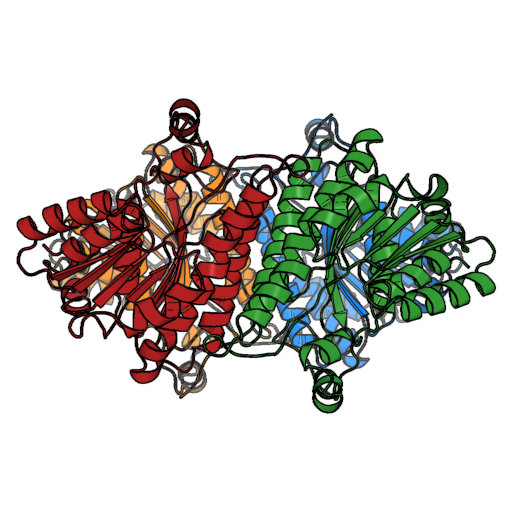. LEU B 1 255 ? 3.777 42.715 -1.433 1.00 13.74 235 LEU B CA 1
ATOM 3866 C C . LEU B 1 255 ? 4.573 43.967 -1.697 1.00 17.87 235 LEU B C 1
ATOM 3867 O O . LEU B 1 255 ? 4.179 45.069 -1.277 1.00 23.87 235 LEU B O 1
ATOM 3872 N N . ILE B 1 256 ? 5.690 43.804 -2.404 1.00 14.14 236 ILE B N 1
ATOM 3873 C CA . ILE B 1 256 ? 6.583 44.931 -2.677 1.00 11.60 236 ILE B CA 1
ATOM 3874 C C . ILE B 1 256 ? 5.889 45.966 -3.550 1.00 17.72 236 ILE B C 1
ATOM 3875 O O . ILE B 1 256 ? 5.909 47.177 -3.269 1.00 18.65 236 ILE B O 1
ATOM 3880 N N . VAL B 1 257 ? 5.272 45.483 -4.620 1.00 18.29 237 VAL B N 1
ATOM 3881 C CA . VAL B 1 257 ? 4.521 46.365 -5.499 1.00 20.82 237 VAL B CA 1
ATOM 3882 C C . VAL B 1 257 ? 3.339 46.973 -4.713 1.00 24.38 237 VAL B C 1
ATOM 3883 O O . VAL B 1 257 ? 3.006 48.157 -4.864 1.00 24.20 237 VAL B O 1
ATOM 3887 N N . TYR B 1 258 ? 2.725 46.185 -3.838 1.00 19.31 238 TYR B N 1
ATOM 3888 C CA . TYR B 1 258 ? 1.652 46.748 -3.040 1.00 19.04 238 TYR B CA 1
ATOM 3889 C C . TYR B 1 258 ? 2.145 47.910 -2.203 1.00 19.58 238 TYR B C 1
ATOM 3890 O O . TYR B 1 258 ? 1.546 48.984 -2.180 1.00 23.26 238 TYR B O 1
ATOM 3899 N N . ALA B 1 259 ? 3.240 47.692 -1.500 1.00 13.03 239 ALA B N 1
ATOM 3900 C CA . ALA B 1 259 ? 3.724 48.718 -0.585 1.00 15.75 239 ALA B CA 1
ATOM 3901 C C . ALA B 1 259 ? 4.089 49.988 -1.333 1.00 17.43 239 ALA B C 1
ATOM 3902 O O . ALA B 1 259 ? 3.824 51.098 -0.873 1.00 21.15 239 ALA B O 1
ATOM 3904 N N . THR B 1 260 ? 4.709 49.821 -2.488 1.00 17.60 240 THR B N 1
ATOM 3905 C CA . THR B 1 260 ? 5.248 50.969 -3.224 1.00 22.71 240 THR B CA 1
ATOM 3906 C C . THR B 1 260 ? 4.213 51.653 -4.114 1.00 22.83 240 THR B C 1
ATOM 3907 O O . THR B 1 260 ? 4.486 52.716 -4.680 1.00 25.51 240 THR B O 1
ATOM 3911 N N . SER B 1 261 ? 3.037 51.048 -4.249 1.00 18.33 241 SER B N 1
ATOM 3912 C CA . SER B 1 261 ? 1.945 51.703 -4.980 1.00 20.93 241 SER B CA 1
ATOM 3913 C C . SER B 1 261 ? 0.880 52.374 -4.086 1.00 23.51 241 SER B C 1
ATOM 3914 O O . SER B 1 261 ? -0.146 52.831 -4.569 1.00 28.97 241 SER B O 1
ATOM 3917 N N . ARG B 1 262 ? 1.120 52.424 -2.786 1.00 21.58 242 ARG B N 1
ATOM 3918 C CA . ARG B 1 262 ? 0.249 53.189 -1.909 1.00 21.89 242 ARG B CA 1
ATOM 3919 C C . ARG B 1 262 ? 0.456 54.677 -2.203 1.00 24.00 242 ARG B C 1
ATOM 3920 O O . ARG B 1 262 ? 1.514 55.079 -2.701 1.00 28.04 242 ARG B O 1
ATOM 3928 N N . LYS B 1 263 ? -0.559 55.484 -1.917 1.00 25.13 243 LYS B N 1
ATOM 3929 C CA . LYS B 1 263 ? -0.429 56.935 -1.945 1.00 25.08 243 LYS B CA 1
ATOM 3930 C C . LYS B 1 263 ? 0.786 57.351 -1.109 1.00 28.14 243 LYS B C 1
ATOM 3931 O O . LYS B 1 263 ? 1.096 56.737 -0.088 1.00 31.38 243 LYS B O 1
ATOM 3937 N N . GLN B 1 264 ? 1.447 58.415 -1.539 1.00 19.84 244 GLN B N 1
ATOM 3938 C CA . GLN B 1 264 ? 2.718 58.830 -0.969 1.00 20.83 244 GLN B CA 1
ATOM 3939 C C . GLN B 1 264 ? 2.754 58.939 0.557 1.00 19.92 244 GLN B C 1
ATOM 3940 O O . GLN B 1 264 ? 3.751 58.575 1.174 1.00 17.75 244 GLN B O 1
ATOM 3946 N N . ASN B 1 265 ? 1.673 59.428 1.167 1.00 17.98 245 ASN B N 1
ATOM 3947 C CA . ASN B 1 265 ? 1.688 59.661 2.607 1.00 19.70 245 ASN B CA 1
ATOM 3948 C C . ASN B 1 265 ? 1.702 58.371 3.429 1.00 23.31 245 ASN B C 1
ATOM 3949 O O . ASN B 1 265 ? 2.023 58.389 4.610 1.00 23.80 245 ASN B O 1
ATOM 3954 N N . THR B 1 266 ? 1.366 57.256 2.798 1.00 16.50 246 THR B N 1
ATOM 3955 C CA . THR B 1 266 ? 1.302 55.992 3.489 1.00 16.72 246 THR B CA 1
ATOM 3956 C C . THR B 1 266 ? 2.581 55.185 3.364 1.00 20.46 246 THR B C 1
ATOM 3957 O O . THR B 1 266 ? 3.131 54.993 2.270 1.00 20.28 246 THR B O 1
ATOM 3961 N N . VAL B 1 267 ? 3.060 54.707 4.504 1.00 17.14 247 VAL B N 1
ATOM 3962 C CA . VAL B 1 267 ? 4.240 53.863 4.500 1.00 14.50 247 VAL B CA 1
ATOM 3963 C C . VAL B 1 267 ? 3.924 52.503 5.072 1.00 15.49 247 VAL B C 1
ATOM 3964 O O . VAL B 1 267 ? 3.703 52.348 6.267 1.00 21.90 247 VAL B O 1
ATOM 3968 N N . ILE B 1 268 ? 3.860 51.514 4.195 1.00 16.22 248 ILE B N 1
ATOM 3969 C CA . ILE B 1 268 ? 3.819 50.121 4.612 1.00 11.56 248 ILE B CA 1
ATOM 3970 C C . ILE B 1 268 ? 5.241 49.797 5.099 1.00 14.34 248 ILE B C 1
ATOM 3971 O O . ILE B 1 268 ? 6.058 49.257 4.358 1.00 14.80 248 ILE B O 1
ATOM 3976 N N . ALA B 1 269 ? 5.526 50.160 6.350 1.00 13.11 249 ALA B N 1
ATOM 3977 C CA . ALA B 1 269 ? 6.885 50.306 6.835 1.00 11.00 249 ALA B CA 1
ATOM 3978 C C . ALA B 1 269 ? 7.598 48.988 7.038 1.00 13.73 249 ALA B C 1
ATOM 3979 O O . ALA B 1 269 ? 8.773 48.860 6.735 1.00 17.25 249 ALA B O 1
ATOM 3981 N N . ASP B 1 270 ? 6.890 48.005 7.570 1.00 12.59 250 ASP B N 1
ATOM 3982 C CA . ASP B 1 270 ? 7.547 46.788 8.008 1.00 11.61 250 ASP B CA 1
ATOM 3983 C C . ASP B 1 270 ? 6.568 45.625 7.962 1.00 15.20 250 ASP B C 1
ATOM 3984 O O . ASP B 1 270 ? 5.645 45.549 8.767 1.00 20.04 250 ASP B O 1
ATOM 3989 N N . THR B 1 271 ? 6.760 44.720 7.013 1.00 10.07 251 THR B N 1
ATOM 3990 C CA . THR B 1 271 ? 5.803 43.626 6.807 1.00 12.88 251 THR B CA 1
ATOM 3991 C C . THR B 1 271 ? 6.460 42.269 6.844 1.00 17.53 251 THR B C 1
ATOM 3992 O O . THR B 1 271 ? 7.426 42.003 6.118 1.00 23.32 251 THR B O 1
ATOM 3996 N N . LEU B 1 272 ? 5.907 41.407 7.679 1.00 16.47 252 LEU B N 1
ATOM 3997 C CA . LEU B 1 272 ? 6.338 40.028 7.790 1.00 17.22 252 LEU B CA 1
ATOM 3998 C C . LEU B 1 272 ? 5.362 39.200 6.972 1.00 21.24 252 LEU B C 1
ATOM 3999 O O . LEU B 1 272 ? 4.168 39.207 7.247 1.00 22.75 252 LEU B O 1
ATOM 4004 N N . ILE B 1 273 ? 5.872 38.485 5.974 1.00 14.76 253 ILE B N 1
ATOM 4005 C CA . ILE B 1 273 ? 5.049 37.656 5.099 1.00 9.76 253 ILE B CA 1
ATOM 4006 C C . ILE B 1 273 ? 5.467 36.182 5.212 1.00 17.93 253 ILE B C 1
ATOM 4007 O O . ILE B 1 273 ? 6.654 35.841 5.140 1.00 21.12 253 ILE B O 1
ATOM 4012 N N . PHE B 1 274 ? 4.478 35.320 5.398 1.00 15.71 254 PHE B N 1
ATOM 4013 C CA . PHE B 1 274 ? 4.698 33.934 5.750 1.00 15.46 254 PHE B CA 1
ATOM 4014 C C . PHE B 1 274 ? 3.814 33.085 4.857 1.00 18.87 254 PHE B C 1
ATOM 4015 O O . PHE B 1 274 ? 2.671 33.478 4.564 1.00 19.15 254 PHE B O 1
ATOM 4023 N N . PRO B 1 275 ? 4.301 31.889 4.490 1.00 17.83 255 PRO B N 1
ATOM 4024 C CA . PRO B 1 275 ? 3.369 30.866 3.998 1.00 17.21 255 PRO B CA 1
ATOM 4025 C C . PRO B 1 275 ? 2.535 30.371 5.189 1.00 18.71 255 PRO B C 1
ATOM 4026 O O . PRO B 1 275 ? 3.014 30.388 6.316 1.00 18.02 255 PRO B O 1
ATOM 4030 N N . THR B 1 276 ? 1.316 29.926 4.937 1.00 18.61 256 THR B N 1
ATOM 4031 C CA . THR B 1 276 ? 0.363 29.702 6.005 1.00 17.01 256 THR B CA 1
ATOM 4032 C C . THR B 1 276 ? 0.841 28.669 7.006 1.00 19.75 256 THR B C 1
ATOM 4033 O O . THR B 1 276 ? 0.388 28.680 8.149 1.00 17.67 256 THR B O 1
ATOM 4037 N N . ASN B 1 277 ? 1.747 27.787 6.585 1.00 16.64 257 ASN B N 1
ATOM 4038 C CA . ASN B 1 277 ? 2.246 26.728 7.463 1.00 14.26 257 ASN B CA 1
ATOM 4039 C C . ASN B 1 277 ? 3.380 27.157 8.390 1.00 16.29 257 ASN B C 1
ATOM 4040 O O . ASN B 1 277 ? 3.899 26.356 9.168 1.00 23.18 257 ASN B O 1
ATOM 4045 N N . GLN B 1 278 ? 3.795 28.402 8.280 1.00 8.77 258 GLN B N 1
ATOM 4046 C CA . GLN B 1 278 ? 4.928 28.885 9.039 1.00 10.54 258 GLN B CA 1
ATOM 4047 C C . GLN B 1 278 ? 4.504 30.012 9.981 1.00 14.40 258 GLN B C 1
ATOM 4048 O O . GLN B 1 278 ? 3.740 30.897 9.579 1.00 10.51 258 GLN B O 1
ATOM 4054 N N . ALA B 1 279 ? 5.004 29.981 11.223 1.00 16.74 259 ALA B N 1
ATOM 4055 C CA . ALA B 1 279 ? 4.793 31.078 12.161 1.00 15.65 259 ALA B CA 1
ATOM 4056 C C . ALA B 1 279 ? 6.086 31.678 12.737 1.00 13.56 259 ALA B C 1
ATOM 4057 O O . ALA B 1 279 ? 6.050 32.679 13.422 1.00 16.47 259 ALA B O 1
ATOM 4059 N N . SER B 1 280 ? 7.220 31.059 12.464 1.00 13.47 260 SER B N 1
ATOM 4060 C CA . SER B 1 280 ? 8.524 31.560 12.909 1.00 16.98 260 SER B CA 1
ATOM 4061 C C . SER B 1 280 ? 9.543 30.621 12.286 1.00 17.64 260 SER B C 1
ATOM 4062 O O . SER B 1 280 ? 9.146 29.669 11.616 1.00 18.01 260 SER B O 1
ATOM 4065 N N . PRO B 1 281 ? 10.847 30.863 12.510 1.00 16.88 261 PRO B N 1
ATOM 4066 C CA . PRO B 1 281 ? 11.845 29.938 11.961 1.00 14.80 261 PRO B CA 1
ATOM 4067 C C . PRO B 1 281 ? 11.747 28.612 12.689 1.00 20.50 261 PRO B C 1
ATOM 4068 O O . PRO B 1 281 ? 12.225 27.597 12.197 1.00 27.28 261 PRO B O 1
ATOM 4072 N N . HIS B 1 282 ? 11.123 28.617 13.858 1.00 20.80 262 HIS B N 1
ATOM 4073 C CA . HIS B 1 282 ? 11.048 27.404 14.676 1.00 22.32 262 HIS B CA 1
ATOM 4074 C C . HIS B 1 282 ? 9.700 26.725 14.564 1.00 20.36 262 HIS B C 1
ATOM 4075 O O . HIS B 1 282 ? 9.516 25.642 15.084 1.00 15.59 262 HIS B O 1
ATOM 4082 N N . HIS B 1 283 ? 8.759 27.369 13.890 1.00 24.17 263 HIS B N 1
ATOM 4083 C CA . HIS B 1 283 ? 7.398 26.855 13.861 1.00 25.32 263 HIS B CA 1
ATOM 4084 C C . HIS B 1 283 ? 6.926 26.716 12.421 1.00 23.72 263 HIS B C 1
ATOM 4085 O O . HIS B 1 283 ? 6.310 27.618 11.837 1.00 22.66 263 HIS B O 1
ATOM 4092 N N . ILE B 1 284 ? 7.247 25.560 11.862 1.00 20.73 264 ILE B N 1
ATOM 4093 C CA . ILE B 1 284 ? 7.008 25.248 10.462 1.00 22.70 264 ILE B CA 1
ATOM 4094 C C . ILE B 1 284 ? 6.323 23.893 10.383 1.00 22.56 264 ILE B C 1
ATOM 4095 O O . ILE B 1 284 ? 6.928 22.866 10.671 1.00 24.37 264 ILE B O 1
ATOM 4100 N N . PHE B 1 285 ? 5.056 23.893 10.003 1.00 25.24 265 PHE B N 1
ATOM 4101 C CA . PHE B 1 285 ? 4.305 22.651 9.915 1.00 23.79 265 PHE B CA 1
ATOM 4102 C C . PHE B 1 285 ? 4.586 21.927 8.626 1.00 24.34 265 PHE B C 1
ATOM 4103 O O . PHE B 1 285 ? 4.489 22.503 7.549 1.00 29.53 265 PHE B O 1
ATOM 4111 N N . ARG B 1 286 ? 4.917 20.653 8.734 1.00 24.32 266 ARG B N 1
ATOM 4112 C CA . ARG B 1 286 ? 5.136 19.856 7.543 1.00 27.17 266 ARG B CA 1
ATOM 4113 C C . ARG B 1 286 ? 4.064 18.788 7.419 1.00 35.80 266 ARG B C 1
ATOM 4114 O O . ARG B 1 286 ? 3.887 17.995 8.315 1.00 39.12 266 ARG B O 1
ATOM 4122 N N . GLY B 1 287 ? 3.322 18.800 6.319 1.00 45.44 267 GLY B N 1
ATOM 4123 C CA . GLY B 1 287 ? 2.225 17.870 6.136 1.00 54.01 267 GLY B CA 1
ATOM 4124 C C . GLY B 1 287 ? 2.658 16.542 5.544 1.00 68.06 267 GLY B C 1
ATOM 4125 O O . GLY B 1 287 ? 3.837 16.297 5.311 1.00 74.59 267 GLY B O 1
ATOM 4127 N N . HIS C 1 20 ? 26.787 36.915 57.566 1.00 32.18 0 HIS C N 1
ATOM 4128 C CA . HIS C 1 20 ? 25.828 36.899 56.444 1.00 40.18 0 HIS C CA 1
ATOM 4129 C C . HIS C 1 20 ? 25.969 38.015 55.422 1.00 38.51 0 HIS C C 1
ATOM 4130 O O . HIS C 1 20 ? 25.266 39.008 55.519 1.00 36.06 0 HIS C O 1
ATOM 4137 N N . MET C 1 21 ? 26.843 37.855 54.433 1.00 35.17 1 MET C N 1
ATOM 4138 C CA . MET C 1 21 ? 26.952 38.857 53.364 1.00 31.96 1 MET C CA 1
ATOM 4139 C C . MET C 1 21 ? 27.153 38.196 52.009 1.00 32.29 1 MET C C 1
ATOM 4140 O O . MET C 1 21 ? 28.213 38.351 51.370 1.00 33.98 1 MET C O 1
ATOM 4145 N N . SER C 1 22 ? 26.120 37.479 51.571 1.00 23.43 2 SER C N 1
ATOM 4146 C CA . SER C 1 22 ? 26.185 36.647 50.371 1.00 24.71 2 SER C CA 1
ATOM 4147 C C . SER C 1 22 ? 26.702 37.377 49.128 1.00 30.41 2 SER C C 1
ATOM 4148 O O . SER C 1 22 ? 27.142 36.735 48.174 1.00 26.26 2 SER C O 1
ATOM 4151 N N . GLN C 1 23 ? 26.644 38.712 49.132 1.00 27.01 3 GLN C N 1
ATOM 4152 C CA . GLN C 1 23 ? 27.022 39.464 47.942 1.00 29.75 3 GLN C CA 1
ATOM 4153 C C . GLN C 1 23 ? 28.129 40.486 48.151 1.00 32.01 3 GLN C C 1
ATOM 4154 O O . GLN C 1 23 ? 28.326 41.359 47.301 1.00 29.14 3 GLN C O 1
ATOM 4160 N N . GLY C 1 24 ? 28.857 40.354 49.266 1.00 30.90 4 GLY C N 1
ATOM 4161 C CA . GLY C 1 24 ? 29.953 41.252 49.578 1.00 27.43 4 GLY C CA 1
ATOM 4162 C C . GLY C 1 24 ? 29.521 42.413 50.459 1.00 28.99 4 GLY C C 1
ATOM 4163 O O . GLY C 1 24 ? 28.336 42.715 50.593 1.00 32.04 4 GLY C O 1
ATOM 4164 N N . ARG C 1 25 ? 30.503 43.084 51.034 1.00 25.82 5 ARG C N 1
ATOM 4165 C CA . ARG C 1 25 ? 30.263 44.096 52.042 1.00 33.63 5 ARG C CA 1
ATOM 4166 C C . ARG C 1 25 ? 29.482 45.300 51.514 1.00 30.77 5 ARG C C 1
ATOM 4167 O O . ARG C 1 25 ? 28.515 45.763 52.132 1.00 31.69 5 ARG C O 1
ATOM 4175 N N . LYS C 1 26 ? 29.923 45.814 50.375 1.00 35.44 6 LYS C N 1
ATOM 4176 C CA . LYS C 1 26 ? 29.362 47.026 49.785 1.00 35.79 6 LYS C CA 1
ATOM 4177 C C . LYS C 1 26 ? 27.875 46.849 49.487 1.00 27.04 6 LYS C C 1
ATOM 4178 O O . LYS C 1 26 ? 27.072 47.725 49.800 1.00 25.11 6 LYS C O 1
ATOM 4184 N N . ALA C 1 27 ? 27.504 45.695 48.932 1.00 23.33 7 ALA C N 1
ATOM 4185 C CA . ALA C 1 27 ? 26.087 45.390 48.704 1.00 22.65 7 ALA C CA 1
ATOM 4186 C C . ALA C 1 27 ? 25.278 45.368 50.012 1.00 27.22 7 ALA C C 1
ATOM 4187 O O . ALA C 1 27 ? 24.198 45.945 50.080 1.00 26.28 7 ALA C O 1
ATOM 4189 N N . ALA C 1 28 ? 25.813 44.710 51.041 1.00 20.90 8 ALA C N 1
ATOM 4190 C CA . ALA C 1 28 ? 25.224 44.746 52.382 1.00 21.68 8 ALA C CA 1
ATOM 4191 C C . ALA C 1 28 ? 25.042 46.164 52.905 1.00 25.46 8 ALA C C 1
ATOM 4192 O O . ALA C 1 28 ? 23.997 46.493 53.476 1.00 28.93 8 ALA C O 1
ATOM 4194 N N . GLU C 1 29 ? 26.062 46.998 52.756 1.00 26.19 9 GLU C N 1
ATOM 4195 C CA . GLU C 1 29 ? 25.929 48.373 53.232 1.00 27.32 9 GLU C CA 1
ATOM 4196 C C . GLU C 1 29 ? 24.765 49.037 52.538 1.00 25.46 9 GLU C C 1
ATOM 4197 O O . GLU C 1 29 ? 23.988 49.752 53.161 1.00 28.76 9 GLU C O 1
ATOM 4203 N N . ARG C 1 30 ? 24.645 48.804 51.237 1.00 27.68 10 ARG C N 1
ATOM 4204 C CA . ARG C 1 30 ? 23.639 49.505 50.450 1.00 26.95 10 ARG C CA 1
ATOM 4205 C C . ARG C 1 30 ? 22.223 49.057 50.787 1.00 26.16 10 ARG C C 1
ATOM 4206 O O . ARG C 1 30 ? 21.281 49.836 50.615 1.00 24.00 10 ARG C O 1
ATOM 4214 N N . LEU C 1 31 ? 22.090 47.811 51.256 1.00 22.19 11 LEU C N 1
ATOM 4215 C CA . LEU C 1 31 ? 20.793 47.212 51.587 1.00 24.94 11 LEU C CA 1
ATOM 4216 C C . LEU C 1 31 ? 20.345 47.520 53.019 1.00 26.47 11 LEU C C 1
ATOM 4217 O O . LEU C 1 31 ? 19.154 47.467 53.330 1.00 28.41 11 LEU C O 1
ATOM 4222 N N . ALA C 1 32 ? 21.302 47.825 53.888 1.00 23.86 12 ALA C N 1
ATOM 4223 C CA . ALA C 1 32 ? 21.016 47.873 55.315 1.00 27.89 12 ALA C CA 1
ATOM 4224 C C . ALA C 1 32 ? 19.863 48.819 55.666 1.00 27.66 12 ALA C C 1
ATOM 4225 O O . ALA C 1 32 ? 19.779 49.949 55.193 1.00 16.98 12 ALA C O 1
ATOM 4227 N N . LYS C 1 33 ? 18.947 48.301 56.467 1.00 27.07 13 LYS C N 1
ATOM 4228 C CA . LYS C 1 33 ? 17.885 49.101 57.043 1.00 28.34 13 LYS C CA 1
ATOM 4229 C C . LYS C 1 33 ? 16.782 49.494 56.077 1.00 24.31 13 LYS C C 1
ATOM 4230 O O . LYS C 1 33 ? 15.812 50.149 56.465 1.00 25.55 13 LYS C O 1
ATOM 4236 N N . LYS C 1 34 ? 16.905 49.057 54.830 1.00 24.11 14 LYS C N 1
ATOM 4237 C CA . LYS C 1 34 ? 15.861 49.321 53.848 1.00 23.16 14 LYS C CA 1
ATOM 4238 C C . LYS C 1 34 ? 14.630 48.440 54.087 1.00 26.48 14 LYS C C 1
ATOM 4239 O O . LYS C 1 34 ? 14.715 47.384 54.718 1.00 26.62 14 LYS C O 1
ATOM 4245 N N . THR C 1 35 ? 13.485 48.888 53.583 1.00 23.99 15 THR C N 1
ATOM 4246 C CA . THR C 1 35 ? 12.229 48.163 53.733 1.00 23.32 15 THR C CA 1
ATOM 4247 C C . THR C 1 35 ? 11.841 47.616 52.372 1.00 24.91 15 THR C C 1
ATOM 4248 O O . THR C 1 35 ? 11.763 48.366 51.395 1.00 26.33 15 THR C O 1
ATOM 4252 N N . VAL C 1 36 ? 11.617 46.308 52.316 1.00 20.04 16 VAL C N 1
ATOM 4253 C CA . VAL C 1 36 ? 11.197 45.645 51.097 1.00 16.38 16 VAL C CA 1
ATOM 4254 C C . VAL C 1 36 ? 9.779 45.111 51.188 1.00 21.13 16 VAL C C 1
ATOM 4255 O O . VAL C 1 36 ? 9.419 44.422 52.144 1.00 22.63 16 VAL C O 1
ATOM 4259 N N . LEU C 1 37 ? 8.975 45.378 50.166 1.00 17.36 17 LEU C N 1
ATOM 4260 C CA . LEU C 1 37 ? 7.650 44.786 50.103 1.00 18.47 17 LEU C CA 1
ATOM 4261 C C . LEU C 1 37 ? 7.604 43.719 49.014 1.00 22.45 17 LEU C C 1
ATOM 4262 O O . LEU C 1 37 ? 7.832 43.992 47.830 1.00 24.29 17 LEU C O 1
ATOM 4267 N N . ILE C 1 38 ? 7.307 42.494 49.420 1.00 21.68 18 ILE C N 1
ATOM 4268 C CA . ILE C 1 38 ? 7.340 41.377 48.499 1.00 17.53 18 ILE C CA 1
ATOM 4269 C C . ILE C 1 38 ? 5.974 40.735 48.316 1.00 20.99 18 ILE C C 1
ATOM 4270 O O . ILE C 1 38 ? 5.433 40.179 49.253 1.00 24.03 18 ILE C O 1
ATOM 4275 N N . THR C 1 39 ? 5.417 40.799 47.107 1.00 22.34 19 THR C N 1
ATOM 4276 C CA . THR C 1 39 ? 4.199 40.028 46.809 1.00 21.23 19 THR C CA 1
ATOM 4277 C C . THR C 1 39 ? 4.498 38.596 46.338 1.00 23.70 19 THR C C 1
ATOM 4278 O O . THR C 1 39 ? 5.479 38.345 45.623 1.00 25.27 19 THR C O 1
ATOM 4282 N N . GLY C 1 40 ? 3.642 37.664 46.751 1.00 23.21 20 GLY C N 1
ATOM 4283 C CA . GLY C 1 40 ? 3.842 36.241 46.527 1.00 19.13 20 GLY C CA 1
ATOM 4284 C C . GLY C 1 40 ? 4.974 35.743 47.403 1.00 21.46 20 GLY C C 1
ATOM 4285 O O . GLY C 1 40 ? 5.847 35.030 46.912 1.00 21.26 20 GLY C O 1
ATOM 4286 N N . ALA C 1 41 ? 4.964 36.133 48.684 1.00 16.67 21 ALA C N 1
ATOM 4287 C CA . ALA C 1 41 ? 6.040 35.764 49.617 1.00 16.53 21 ALA C CA 1
ATOM 4288 C C . ALA C 1 41 ? 5.875 34.381 50.231 1.00 19.81 21 ALA C C 1
ATOM 4289 O O . ALA C 1 41 ? 6.778 33.901 50.902 1.00 20.25 21 ALA C O 1
ATOM 4291 N N . SER C 1 42 ? 4.729 33.742 50.002 1.00 21.38 22 SER C N 1
ATOM 4292 C CA . SER C 1 42 ? 4.456 32.443 50.632 1.00 20.16 22 SER C CA 1
ATOM 4293 C C . SER C 1 42 ? 5.190 31.261 49.982 1.00 22.77 22 SER C C 1
ATOM 4294 O O . SER C 1 42 ? 5.302 30.190 50.569 1.00 26.28 22 SER C O 1
ATOM 4297 N N . ALA C 1 43 ? 5.696 31.447 48.771 1.00 22.20 23 ALA C N 1
ATOM 4298 C CA . ALA C 1 43 ? 6.332 30.334 48.075 1.00 20.79 23 ALA C CA 1
ATOM 4299 C C . ALA C 1 43 ? 7.273 30.805 46.990 1.00 20.04 23 ALA C C 1
ATOM 4300 O O . ALA C 1 43 ? 7.362 31.998 46.712 1.00 15.16 23 ALA C O 1
ATOM 4302 N N . GLY C 1 44 ? 7.986 29.843 46.396 1.00 22.66 24 GLY C N 1
ATOM 4303 C CA . GLY C 1 44 ? 8.810 30.071 45.217 1.00 16.51 24 GLY C CA 1
ATOM 4304 C C . GLY C 1 44 ? 9.716 31.284 45.284 1.00 17.72 24 GLY C C 1
ATOM 4305 O O . GLY C 1 44 ? 10.446 31.455 46.244 1.00 21.96 24 GLY C O 1
ATOM 4306 N N . ILE C 1 45 ? 9.661 32.128 44.262 1.00 15.00 25 ILE C N 1
ATOM 4307 C CA . ILE C 1 45 ? 10.661 33.175 44.111 1.00 21.73 25 ILE C CA 1
ATOM 4308 C C . ILE C 1 45 ? 10.520 34.252 45.175 1.00 22.00 25 ILE C C 1
ATOM 4309 O O . ILE C 1 45 ? 11.544 34.730 45.698 1.00 18.42 25 ILE C O 1
ATOM 4314 N N . GLY C 1 46 ? 9.269 34.631 45.479 1.00 10.76 26 GLY C N 1
ATOM 4315 C CA . GLY C 1 46 ? 8.994 35.625 46.501 1.00 15.39 26 GLY C CA 1
ATOM 4316 C C . GLY C 1 46 ? 9.619 35.215 47.836 1.00 22.25 26 GLY C C 1
ATOM 4317 O O . GLY C 1 46 ? 10.391 35.964 48.441 1.00 17.42 26 GLY C O 1
ATOM 4318 N N . LYS C 1 47 ? 9.290 34.008 48.285 1.00 18.84 27 LYS C N 1
ATOM 4319 C CA . LYS C 1 47 ? 9.879 33.450 49.497 1.00 22.40 27 LYS C CA 1
ATOM 4320 C C . LYS C 1 47 ? 11.422 33.389 49.464 1.00 24.24 27 LYS C C 1
ATOM 4321 O O . LYS C 1 47 ? 12.098 33.772 50.417 1.00 24.27 27 LYS C O 1
ATOM 4327 N N . ALA C 1 48 ? 11.981 32.885 48.375 1.00 21.43 28 ALA C N 1
ATOM 4328 C CA . ALA C 1 48 ? 13.433 32.863 48.243 1.00 22.39 28 ALA C CA 1
ATOM 4329 C C . ALA C 1 48 ? 14.011 34.286 48.354 1.00 24.36 28 ALA C C 1
ATOM 4330 O O . ALA C 1 48 ? 15.070 34.502 48.933 1.00 23.89 28 ALA C O 1
ATOM 4332 N N . THR C 1 49 ? 13.301 35.256 47.800 1.00 23.69 29 THR C N 1
ATOM 4333 C CA . THR C 1 49 ? 13.807 36.612 47.747 1.00 21.67 29 THR C CA 1
ATOM 4334 C C . THR C 1 49 ? 13.866 37.257 49.129 1.00 23.20 29 THR C C 1
ATOM 4335 O O . THR C 1 49 ? 14.805 38.006 49.434 1.00 22.41 29 THR C O 1
ATOM 4339 N N . ALA C 1 50 ? 12.856 36.980 49.956 1.00 17.16 30 ALA C N 1
ATOM 4340 C CA . ALA C 1 50 ? 12.868 37.437 51.328 1.00 17.08 30 ALA C CA 1
ATOM 4341 C C . ALA C 1 50 ? 14.121 36.908 52.051 1.00 25.23 30 ALA C C 1
ATOM 4342 O O . ALA C 1 50 ? 14.849 37.667 52.702 1.00 27.13 30 ALA C O 1
ATOM 4344 N N . LEU C 1 51 ? 14.370 35.607 51.922 1.00 18.19 31 LEU C N 1
ATOM 4345 C CA . LEU C 1 51 ? 15.508 34.989 52.552 1.00 16.73 31 LEU C CA 1
ATOM 4346 C C . LEU C 1 51 ? 16.823 35.544 52.017 1.00 23.25 31 LEU C C 1
ATOM 4347 O O . LEU C 1 51 ? 17.741 35.835 52.787 1.00 22.76 31 LEU C O 1
ATOM 4352 N N . GLU C 1 52 ? 16.922 35.696 50.697 1.00 23.78 32 GLU C N 1
ATOM 4353 C CA . GLU C 1 52 ? 18.163 36.175 50.088 1.00 21.51 32 GLU C CA 1
ATOM 4354 C C . GLU C 1 52 ? 18.501 37.622 50.505 1.00 24.33 32 GLU C C 1
ATOM 4355 O O . GLU C 1 52 ? 19.678 37.957 50.720 1.00 24.51 32 GLU C O 1
ATOM 4361 N N . TYR C 1 53 ? 17.478 38.470 50.621 1.00 18.89 33 TYR C N 1
ATOM 4362 C CA . TYR C 1 53 ? 17.678 39.824 51.116 1.00 15.70 33 TYR C CA 1
ATOM 4363 C C . TYR C 1 53 ? 18.360 39.807 52.479 1.00 21.34 33 TYR C C 1
ATOM 4364 O O . TYR C 1 53 ? 19.250 40.606 52.732 1.00 26.82 33 TYR C O 1
ATOM 4373 N N . LEU C 1 54 ? 17.954 38.898 53.354 1.00 16.97 34 LEU C N 1
ATOM 4374 C CA . LEU C 1 54 ? 18.615 38.776 54.640 1.00 25.05 34 LEU C CA 1
ATOM 4375 C C . LEU C 1 54 ? 20.040 38.219 54.502 1.00 28.45 34 LEU C C 1
ATOM 4376 O O . LEU C 1 54 ? 20.960 38.700 55.140 1.00 28.33 34 LEU C O 1
ATOM 4381 N N . GLU C 1 55 ? 20.230 37.222 53.646 1.00 28.89 35 GLU C N 1
ATOM 4382 C CA . GLU C 1 55 ? 21.573 36.676 53.413 1.00 29.74 35 GLU C CA 1
ATOM 4383 C C . GLU C 1 55 ? 22.556 37.727 52.972 1.00 28.23 35 GLU C C 1
ATOM 4384 O O . GLU C 1 55 ? 23.755 37.576 53.215 1.00 23.06 35 GLU C O 1
ATOM 4390 N N . ALA C 1 56 ? 22.048 38.764 52.296 1.00 24.33 36 ALA C N 1
ATOM 4391 C CA . ALA C 1 56 ? 22.922 39.748 51.659 1.00 25.36 36 ALA C CA 1
ATOM 4392 C C . ALA C 1 56 ? 23.158 41.015 52.477 1.00 30.03 36 ALA C C 1
ATOM 4393 O O . ALA C 1 56 ? 23.965 41.877 52.086 1.00 26.42 36 ALA C O 1
ATOM 4395 N N . SER C 1 57 ? 22.461 41.126 53.605 1.00 25.14 37 SER C N 1
ATOM 4396 C CA . SER C 1 57 ? 22.393 42.378 54.354 1.00 22.90 37 SER C CA 1
ATOM 4397 C C . SER C 1 57 ? 22.665 42.125 55.830 1.00 24.90 37 SER C C 1
ATOM 4398 O O . SER C 1 57 ? 22.459 42.995 56.675 1.00 29.63 37 SER C O 1
ATOM 4401 N N . ASN C 1 58 ? 23.119 40.918 56.127 1.00 23.31 38 ASN C N 1
ATOM 4402 C CA . ASN C 1 58 ? 23.307 40.478 57.489 1.00 26.10 38 ASN C CA 1
ATOM 4403 C C . ASN C 1 58 ? 22.056 40.645 58.339 1.00 30.35 38 ASN C C 1
ATOM 4404 O O . ASN C 1 58 ? 22.129 41.059 59.496 1.00 32.11 38 ASN C O 1
ATOM 4409 N N . GLY C 1 59 ? 20.903 40.340 57.754 1.00 26.28 39 GLY C N 1
ATOM 4410 C CA . GLY C 1 59 ? 19.655 40.307 58.494 1.00 22.38 39 GLY C CA 1
ATOM 4411 C C . GLY C 1 59 ? 19.074 41.676 58.755 1.00 24.68 39 GLY C C 1
ATOM 4412 O O . GLY C 1 59 ? 17.974 41.818 59.299 1.00 27.42 39 GLY C O 1
ATOM 4413 N N . ASP C 1 60 ? 19.807 42.697 58.339 1.00 27.74 40 ASP C N 1
ATOM 4414 C CA . ASP C 1 60 ? 19.461 44.063 58.720 1.00 27.69 40 ASP C CA 1
ATOM 4415 C C . ASP C 1 60 ? 18.542 44.776 57.729 1.00 25.97 40 ASP C C 1
ATOM 4416 O O . ASP C 1 60 ? 18.914 45.792 57.155 1.00 24.62 40 ASP C O 1
ATOM 4421 N N . MET C 1 61 ? 17.342 44.230 57.537 1.00 28.54 41 MET C N 1
ATOM 4422 C CA . MET C 1 61 ? 16.312 44.884 56.729 1.00 27.36 41 MET C CA 1
ATOM 4423 C C . MET C 1 61 ? 14.932 44.719 57.364 1.00 27.19 41 MET C C 1
ATOM 4424 O O . MET C 1 61 ? 14.762 44.032 58.384 1.00 28.07 41 MET C O 1
ATOM 4429 N N . LYS C 1 62 ? 13.946 45.349 56.743 1.00 24.35 42 LYS C N 1
ATOM 4430 C CA . LYS C 1 62 ? 12.569 45.188 57.148 1.00 23.34 42 LYS C CA 1
ATOM 4431 C C . LYS C 1 62 ? 11.797 44.641 55.961 1.00 23.63 42 LYS C C 1
ATOM 4432 O O . LYS C 1 62 ? 11.838 45.201 54.861 1.00 22.67 42 LYS C O 1
ATOM 4438 N N . LEU C 1 63 ? 11.100 43.540 56.195 1.00 22.53 43 LEU C N 1
ATOM 4439 C CA . LEU C 1 63 ? 10.372 42.846 55.149 1.00 24.64 43 LEU C CA 1
ATOM 4440 C C . LEU C 1 63 ? 8.862 42.869 55.363 1.00 26.38 43 LEU C C 1
ATOM 4441 O O . LEU C 1 63 ? 8.378 42.569 56.453 1.00 33.81 43 LEU C O 1
ATOM 4446 N N . ILE C 1 64 ? 8.128 43.220 54.316 1.00 21.77 44 ILE C N 1
ATOM 4447 C CA . ILE C 1 64 ? 6.682 43.081 54.305 1.00 19.69 44 ILE C CA 1
ATOM 4448 C C . ILE C 1 64 ? 6.328 41.934 53.357 1.00 20.53 44 ILE C C 1
ATOM 4449 O O . ILE C 1 64 ? 6.469 42.040 52.129 1.00 20.07 44 ILE C O 1
ATOM 4454 N N . LEU C 1 65 ? 5.882 40.830 53.940 1.00 17.48 45 LEU C N 1
ATOM 4455 C CA . LEU C 1 65 ? 5.603 39.621 53.178 1.00 20.73 45 LEU C CA 1
ATOM 4456 C C . LEU C 1 65 ? 4.098 39.485 52.927 1.00 22.15 45 LEU C C 1
ATOM 4457 O O . LEU C 1 65 ? 3.319 39.321 53.855 1.00 27.25 45 LEU C O 1
ATOM 4462 N N . ALA C 1 66 ? 3.692 39.563 51.669 1.00 18.16 46 ALA C N 1
ATOM 4463 C CA . ALA C 1 66 ? 2.284 39.445 51.339 1.00 17.43 46 ALA C CA 1
ATOM 4464 C C . ALA C 1 66 ? 2.001 38.255 50.417 1.00 25.04 46 ALA C C 1
ATOM 4465 O O . ALA C 1 66 ? 2.761 37.976 49.483 1.00 29.03 46 ALA C O 1
ATOM 4467 N N . ALA C 1 67 ? 0.908 37.554 50.710 1.00 22.84 47 ALA C N 1
ATOM 4468 C CA . ALA C 1 67 ? 0.388 36.458 49.886 1.00 22.54 47 ALA C CA 1
ATOM 4469 C C . ALA C 1 67 ? -0.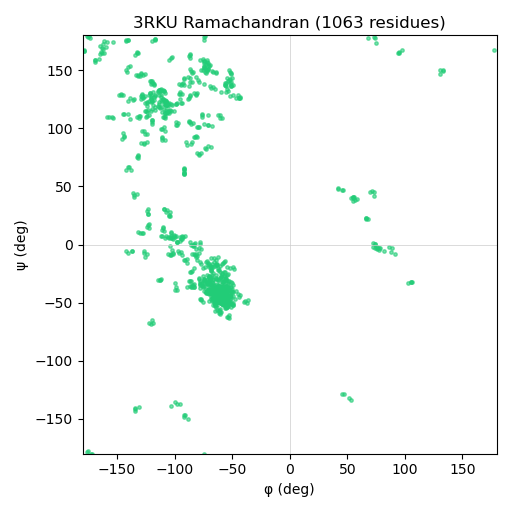988 36.057 50.459 1.00 27.13 47 ALA C C 1
ATOM 4470 O O . ALA C 1 67 ? -1.443 36.643 51.438 1.00 27.80 47 ALA C O 1
ATOM 4472 N N . ARG C 1 68 ? -1.654 35.075 49.871 1.00 24.62 48 ARG C N 1
ATOM 4473 C CA . ARG C 1 68 ? -2.926 34.615 50.437 1.00 19.23 48 ARG C CA 1
ATOM 4474 C C . ARG C 1 68 ? -2.789 33.587 51.581 1.00 23.04 48 ARG C C 1
ATOM 4475 O O . ARG C 1 68 ? -3.556 33.605 52.528 1.00 26.51 48 ARG C O 1
ATOM 4483 N N . ARG C 1 69 ? -1.816 32.689 51.504 1.00 24.92 49 ARG C N 1
ATOM 4484 C CA . ARG C 1 69 ? -1.673 31.632 52.511 1.00 22.92 49 ARG C CA 1
ATOM 4485 C C . ARG C 1 69 ? -0.979 32.116 53.774 1.00 24.98 49 ARG C C 1
ATOM 4486 O O . ARG C 1 69 ? 0.247 32.079 53.875 1.00 25.15 49 ARG C O 1
ATOM 4494 N N . LEU C 1 70 ? -1.775 32.548 54.747 1.00 28.29 50 LEU C N 1
ATOM 4495 C CA . LEU C 1 70 ? -1.237 33.165 55.954 1.00 27.53 50 LEU C CA 1
ATOM 4496 C C . LEU C 1 70 ? -0.276 32.268 56.729 1.00 30.74 50 LEU C C 1
ATOM 4497 O O . LEU C 1 70 ? 0.715 32.755 57.276 1.00 37.35 50 LEU C O 1
ATOM 4502 N N . GLU C 1 71 ? -0.559 30.965 56.775 1.00 25.09 51 GLU C N 1
ATOM 4503 C CA . GLU C 1 71 ? 0.278 30.057 57.555 1.00 31.65 51 GLU C CA 1
ATOM 4504 C C . GLU C 1 71 ? 1.644 29.986 56.936 1.00 31.80 51 GLU C C 1
ATOM 4505 O O . GLU C 1 71 ? 2.635 29.954 57.651 1.00 35.57 51 GLU C O 1
ATOM 4511 N N . LYS C 1 72 ? 1.699 29.935 55.607 1.00 27.00 52 LYS C N 1
ATOM 4512 C CA . LYS C 1 72 ? 2.982 29.902 54.929 1.00 26.08 52 LYS C CA 1
ATOM 4513 C C . LYS C 1 72 ? 3.785 31.150 55.294 1.00 27.15 52 LYS C C 1
ATOM 4514 O O . LYS C 1 72 ? 4.979 31.060 55.574 1.00 28.27 52 LYS C O 1
ATOM 4520 N N . LEU C 1 73 ? 3.134 32.314 55.298 1.00 21.78 53 LEU C N 1
ATOM 4521 C CA . LEU C 1 73 ? 3.811 33.537 55.700 1.00 23.21 53 LEU C CA 1
ATOM 4522 C C . LEU C 1 73 ? 4.319 33.446 57.139 1.00 28.52 53 LEU C C 1
ATOM 4523 O O . LEU C 1 73 ? 5.474 33.797 57.426 1.00 29.77 53 LEU C O 1
ATOM 4528 N N . GLU C 1 74 ? 3.455 32.979 58.036 1.00 30.55 54 GLU C N 1
ATOM 4529 C CA . GLU C 1 74 ? 3.819 32.875 59.445 1.00 32.92 54 GLU C CA 1
ATOM 4530 C C . GLU C 1 74 ? 5.046 31.993 59.627 1.00 31.07 54 GLU C C 1
ATOM 4531 O O . GLU C 1 74 ? 5.988 32.339 60.344 1.00 32.65 54 GLU C O 1
ATOM 4537 N N . GLU C 1 75 ? 5.016 30.853 58.953 1.00 28.40 55 GLU C N 1
ATOM 4538 C CA . GLU C 1 75 ? 6.083 29.877 58.990 1.00 31.08 55 GLU C CA 1
ATOM 4539 C C . GLU C 1 75 ? 7.396 30.523 58.531 1.00 32.21 55 GLU C C 1
ATOM 4540 O O . GLU C 1 75 ? 8.458 30.313 59.149 1.00 30.02 55 GLU C O 1
ATOM 4546 N N . LEU C 1 76 ? 7.316 31.339 57.478 1.00 19.89 56 LEU C N 1
ATOM 4547 C CA . LEU C 1 76 ? 8.495 32.010 56.969 1.00 23.09 56 LEU C CA 1
ATOM 4548 C C . LEU C 1 76 ? 9.033 32.995 58.006 1.00 26.82 56 LEU C C 1
ATOM 4549 O O . LEU C 1 76 ? 10.234 33.092 58.251 1.00 29.41 56 LEU C O 1
ATOM 4554 N N . LYS C 1 77 ? 8.125 33.730 58.621 1.00 25.98 57 LYS C N 1
ATOM 4555 C CA . LYS C 1 77 ? 8.511 34.737 59.586 1.00 27.51 57 LYS C CA 1
ATOM 4556 C C . LYS C 1 77 ? 9.217 34.078 60.764 1.00 30.26 57 LYS C C 1
ATOM 4557 O O . LYS C 1 77 ? 10.189 34.603 61.315 1.00 26.14 57 LYS C O 1
ATOM 4563 N N . LYS C 1 78 ? 8.709 32.920 61.155 1.00 34.36 58 LYS C N 1
ATOM 4564 C CA . LYS C 1 78 ? 9.273 32.212 62.281 1.00 41.54 58 LYS C CA 1
ATOM 4565 C C . LYS C 1 78 ? 10.682 31.772 61.914 1.00 39.32 58 LYS C C 1
ATOM 4566 O O . LYS C 1 78 ? 11.608 31.939 62.700 1.00 38.36 58 LYS C O 1
ATOM 4572 N N . THR C 1 79 ? 10.841 31.245 60.702 1.00 35.81 59 THR C N 1
ATOM 4573 C CA . THR C 1 79 ? 12.151 30.857 60.202 1.00 32.68 59 THR C CA 1
ATOM 4574 C C . THR C 1 79 ? 13.103 32.040 60.250 1.00 36.16 59 THR C C 1
ATOM 4575 O O . THR C 1 79 ? 14.234 31.945 60.753 1.00 39.39 59 THR C O 1
ATOM 4579 N N . ILE C 1 80 ? 12.635 33.162 59.723 1.00 31.89 60 ILE C N 1
ATOM 4580 C CA . ILE C 1 80 ? 13.422 34.379 59.710 1.00 33.60 60 ILE C CA 1
ATOM 4581 C C . ILE C 1 80 ? 13.734 34.843 61.123 1.00 38.28 60 ILE C C 1
ATOM 4582 O O . ILE C 1 80 ? 14.854 35.271 61.416 1.00 38.13 60 ILE C O 1
ATOM 4587 N N . ASP C 1 81 ? 12.743 34.767 62.001 1.00 42.78 61 ASP C N 1
ATOM 4588 C CA . ASP C 1 81 ? 12.928 35.278 63.350 1.00 46.19 61 ASP C CA 1
ATOM 4589 C C . ASP C 1 81 ? 14.109 34.634 64.074 1.00 43.64 61 ASP C C 1
ATOM 4590 O O . ASP C 1 81 ? 14.883 35.322 64.733 1.00 43.11 61 ASP C O 1
ATOM 4595 N N . GLN C 1 82 ? 14.251 33.321 63.945 1.00 43.11 62 GLN C N 1
ATOM 4596 C CA . GLN C 1 82 ? 15.318 32.633 64.641 1.00 50.91 62 GLN C CA 1
ATOM 4597 C C . GLN C 1 82 ? 16.628 32.720 63.877 1.00 49.10 62 GLN C C 1
ATOM 4598 O O . GLN C 1 82 ? 17.695 32.804 64.482 1.00 48.82 62 GLN C O 1
ATOM 4604 N N . GLU C 1 83 ? 16.551 32.724 62.554 1.00 46.33 63 GLU C N 1
ATOM 4605 C CA . GLU C 1 83 ? 17.753 32.806 61.745 1.00 46.44 63 GLU C CA 1
ATOM 4606 C C . GLU C 1 83 ? 18.350 34.226 61.712 1.00 43.97 63 GLU C C 1
ATOM 4607 O O . GLU C 1 83 ? 19.566 34.399 61.702 1.00 44.68 63 GLU C O 1
ATOM 4613 N N . PHE C 1 84 ? 17.501 35.245 61.737 1.00 41.92 64 PHE C N 1
ATOM 4614 C CA . PHE C 1 84 ? 17.969 36.626 61.621 1.00 35.47 64 PHE C CA 1
ATOM 4615 C C . PHE C 1 84 ? 17.374 37.527 62.678 1.00 38.59 64 PHE C C 1
ATOM 4616 O O . PHE C 1 84 ? 16.521 38.352 62.389 1.00 41.62 64 PHE C O 1
ATOM 4624 N N . PRO C 1 85 ? 17.847 37.394 63.906 1.00 44.41 65 PRO C N 1
ATOM 4625 C CA . PRO C 1 85 ? 17.233 38.048 65.063 1.00 45.97 65 PRO C CA 1
ATOM 4626 C C . PRO C 1 85 ? 17.021 39.532 64.823 1.00 40.76 65 PRO C C 1
ATOM 4627 O O . PRO C 1 85 ? 16.023 40.107 65.259 1.00 42.16 65 PRO C O 1
ATOM 4631 N N . ASN C 1 86 ? 17.967 40.146 64.127 1.00 31.37 66 ASN C N 1
ATOM 4632 C CA . ASN C 1 86 ? 17.929 41.580 63.899 1.00 33.60 66 ASN C CA 1
ATOM 4633 C C . ASN C 1 86 ? 17.015 42.001 62.731 1.00 37.58 66 ASN C C 1
ATOM 4634 O O . ASN C 1 86 ? 16.903 43.191 62.411 1.00 36.14 66 ASN C O 1
ATOM 4639 N N . ALA C 1 87 ? 16.364 41.028 62.095 1.00 34.50 67 ALA C N 1
ATOM 4640 C CA . ALA C 1 87 ? 15.438 41.343 61.021 1.00 31.53 67 ALA C CA 1
ATOM 4641 C C . ALA C 1 87 ? 14.083 41.665 61.616 1.00 34.03 67 ALA C C 1
ATOM 4642 O O . ALA C 1 87 ? 13.722 41.112 62.649 1.00 31.03 67 ALA C O 1
ATOM 4644 N N . LYS C 1 88 ? 13.351 42.563 60.959 1.00 36.03 68 LYS C N 1
ATOM 4645 C CA . LYS C 1 88 ? 11.962 42.847 61.313 1.00 36.57 68 LYS C CA 1
ATOM 4646 C C . LYS C 1 88 ? 11.030 42.516 60.160 1.00 33.82 68 LYS C C 1
ATOM 4647 O O . LYS C 1 88 ? 11.190 43.021 59.057 1.00 33.40 68 LYS C O 1
ATOM 4653 N N . VAL C 1 89 ? 10.051 41.665 60.443 1.00 30.90 69 VAL C N 1
ATOM 4654 C CA . VAL C 1 89 ? 9.165 41.104 59.428 1.00 27.20 69 VAL C CA 1
ATOM 4655 C C . VAL C 1 89 ? 7.695 41.370 59.723 1.00 29.21 69 VAL C C 1
ATOM 4656 O O . VAL C 1 89 ? 7.177 40.992 60.772 1.00 26.77 69 VAL C O 1
ATOM 4660 N N . HIS C 1 90 ? 7.019 42.014 58.786 1.00 29.77 70 HIS C N 1
ATOM 4661 C CA . HIS C 1 90 ? 5.584 42.209 58.898 1.00 25.84 70 HIS C CA 1
ATOM 4662 C C . HIS C 1 90 ? 4.850 41.316 57.908 1.00 31.55 70 HIS C C 1
ATOM 4663 O O . HIS C 1 90 ? 4.970 41.474 56.690 1.00 36.03 70 HIS C O 1
ATOM 4670 N N . VAL C 1 91 ? 4.067 40.390 58.432 1.00 28.60 71 VAL C N 1
ATOM 4671 C CA . VAL C 1 91 ? 3.332 39.453 57.606 1.00 25.99 71 VAL C CA 1
ATOM 4672 C C . VAL C 1 91 ? 1.942 39.972 57.270 1.00 30.48 71 VAL C C 1
ATOM 4673 O O . VAL C 1 91 ? 1.252 40.491 58.137 1.00 35.68 71 VAL C O 1
ATOM 4677 N N . ALA C 1 92 ? 1.509 39.817 56.023 1.00 31.11 72 ALA C N 1
ATOM 4678 C CA . ALA C 1 92 ? 0.235 40.393 55.593 1.00 25.14 72 ALA C CA 1
ATOM 4679 C C . ALA C 1 92 ? -0.569 39.483 54.670 1.00 25.34 72 ALA C C 1
ATOM 4680 O O . ALA C 1 92 ? -0.185 39.244 53.534 1.00 28.81 72 ALA C O 1
ATOM 4682 N N . GLN C 1 93 ? -1.696 38.984 55.144 1.00 25.58 73 GLN C N 1
ATOM 4683 C CA . GLN C 1 93 ? -2.555 38.173 54.284 1.00 26.50 73 GLN C CA 1
ATOM 4684 C C . GLN C 1 93 ? -3.324 39.063 53.315 1.00 28.59 73 GLN C C 1
ATOM 4685 O O . GLN C 1 93 ? -4.211 39.822 53.714 1.00 29.82 73 GLN C O 1
ATOM 4691 N N . LEU C 1 94 ? -2.992 38.951 52.033 1.00 25.86 74 LEU C N 1
ATOM 4692 C CA . LEU C 1 94 ? -3.546 39.830 51.014 1.00 23.84 74 LEU C CA 1
ATOM 4693 C C . LEU C 1 94 ? -3.724 39.101 49.699 1.00 29.20 74 LEU C C 1
ATOM 4694 O O . LEU C 1 94 ? -2.794 38.431 49.209 1.00 32.72 74 LEU C O 1
ATOM 4699 N N . ASP C 1 95 ? -4.928 39.208 49.142 1.00 26.58 75 ASP C N 1
ATOM 4700 C CA . ASP C 1 95 ? -5.182 38.764 47.780 1.00 22.24 75 ASP C CA 1
ATOM 4701 C C . ASP C 1 95 ? -5.120 40.011 46.907 1.00 24.02 75 ASP C C 1
ATOM 4702 O O . ASP C 1 95 ? -6.038 40.845 46.921 1.00 22.51 75 ASP C O 1
ATOM 4707 N N . ILE C 1 96 ? -4.029 40.152 46.160 1.00 17.28 76 ILE C N 1
ATOM 4708 C CA . ILE C 1 96 ? -3.749 41.411 45.468 1.00 19.73 76 ILE C CA 1
ATOM 4709 C C . ILE C 1 96 ? -4.761 41.648 44.360 1.00 19.97 76 ILE C C 1
ATOM 4710 O O . ILE C 1 96 ? -4.861 42.735 43.797 1.00 15.29 76 ILE C O 1
ATOM 4715 N N . THR C 1 97 ? -5.521 40.602 44.076 1.00 20.86 77 THR C N 1
ATOM 4716 C CA . THR C 1 97 ? -6.627 40.646 43.136 1.00 19.34 77 THR C CA 1
ATOM 4717 C C . THR C 1 97 ? -7.786 41.495 43.628 1.00 23.84 77 THR C C 1
ATOM 4718 O O . THR C 1 97 ? -8.626 41.938 42.834 1.00 29.35 77 THR C O 1
ATOM 4722 N N . GLN C 1 98 ? -7.839 41.716 44.935 1.00 22.74 78 GLN C N 1
ATOM 4723 C CA . GLN C 1 98 ? -8.938 42.488 45.503 1.00 25.67 78 GLN C CA 1
ATOM 4724 C C . GLN C 1 98 ? -8.541 43.969 45.513 1.00 29.48 78 GLN C C 1
ATOM 4725 O O . GLN C 1 98 ? -7.983 44.502 46.488 1.00 27.87 78 GLN C O 1
ATOM 4731 N N . ALA C 1 99 ? -8.837 44.618 44.395 1.00 23.78 79 ALA C N 1
ATOM 4732 C CA . ALA C 1 99 ? -8.313 45.943 44.120 1.00 28.60 79 ALA C CA 1
ATOM 4733 C C . ALA C 1 99 ? -8.548 46.907 45.269 1.00 29.77 79 ALA C C 1
ATOM 4734 O O . ALA C 1 99 ? -7.660 47.673 45.656 1.00 25.54 79 ALA C O 1
ATOM 4736 N N . GLU C 1 100 ? -9.761 46.859 45.795 1.00 29.62 80 GLU C N 1
ATOM 4737 C CA . GLU C 1 100 ? -10.217 47.847 46.756 1.00 32.62 80 GLU C CA 1
ATOM 4738 C C . GLU C 1 100 ? -9.403 47.808 48.052 1.00 30.12 80 GLU C C 1
ATOM 4739 O O . GLU C 1 100 ? -9.421 48.776 48.821 1.00 26.34 80 GLU C O 1
ATOM 4745 N N . LYS C 1 101 ? -8.684 46.705 48.281 1.00 24.73 81 LYS C N 1
ATOM 4746 C CA . LYS C 1 101 ? -7.897 46.553 49.505 1.00 25.30 81 LYS C CA 1
ATOM 4747 C C . LYS C 1 101 ? -6.459 47.055 49.399 1.00 30.30 81 LYS C C 1
ATOM 4748 O O . LYS C 1 101 ? -5.786 47.199 50.413 1.00 33.18 81 LYS C O 1
ATOM 4754 N N . ILE C 1 102 ? -5.997 47.318 48.179 1.00 27.11 82 ILE C N 1
ATOM 4755 C CA . ILE C 1 102 ? -4.607 47.695 47.944 1.00 25.56 82 ILE C CA 1
ATOM 4756 C C . ILE C 1 102 ? -4.218 49.019 48.623 1.00 28.14 82 ILE C C 1
ATOM 4757 O O . ILE C 1 102 ? -3.266 49.085 49.403 1.00 21.99 82 ILE C O 1
ATOM 4762 N N . LYS C 1 103 ? -4.950 50.080 48.310 1.00 31.08 83 LYS C N 1
ATOM 4763 C CA . LYS C 1 103 ? -4.591 51.389 48.815 1.00 32.63 83 LYS C CA 1
ATOM 4764 C C . LYS C 1 103 ? -4.614 51.385 50.343 1.00 33.78 83 LYS C C 1
ATOM 4765 O O . LYS C 1 103 ? -3.650 51.808 50.986 1.00 38.82 83 LYS C O 1
ATOM 4771 N N . PRO C 1 104 ? -5.707 50.889 50.934 1.00 27.67 84 PRO C N 1
ATOM 4772 C CA . PRO C 1 104 ? -5.749 50.775 52.397 1.00 26.07 84 PRO C CA 1
ATOM 4773 C C . PRO C 1 104 ? -4.619 49.912 52.949 1.00 27.09 84 PRO C C 1
ATOM 4774 O O . PRO C 1 104 ? -4.019 50.261 53.968 1.00 31.23 84 PRO C O 1
ATOM 4778 N N . PHE C 1 105 ? -4.319 48.796 52.304 1.00 24.83 85 PHE C N 1
ATOM 4779 C CA . PHE C 1 105 ? -3.193 47.974 52.742 1.00 23.73 85 PHE C CA 1
ATOM 4780 C C . PHE C 1 105 ? -1.944 48.810 52.923 1.00 24.57 85 PHE C C 1
ATOM 4781 O O . PHE C 1 105 ? -1.306 48.764 53.972 1.00 28.22 85 PHE C O 1
ATOM 4789 N N . ILE C 1 106 ? -1.598 49.588 51.904 1.00 21.91 86 ILE C N 1
ATOM 4790 C CA . ILE C 1 106 ? -0.392 50.410 51.989 1.00 27.63 86 ILE C CA 1
ATOM 4791 C C . ILE C 1 106 ? -0.495 51.453 53.091 1.00 29.00 86 ILE C C 1
ATOM 4792 O O . ILE C 1 106 ? 0.391 51.550 53.940 1.00 25.77 86 ILE C O 1
ATOM 4797 N N . GLU C 1 107 ? -1.585 52.221 53.064 1.00 34.02 87 GLU C N 1
ATOM 4798 C CA . GLU C 1 107 ? -1.797 53.321 54.009 1.00 40.33 87 GLU C CA 1
ATOM 4799 C C . GLU C 1 107 ? -1.800 52.841 55.448 1.00 38.69 87 GLU C C 1
ATOM 4800 O O . GLU C 1 107 ? -1.504 53.605 56.366 1.00 39.69 87 GLU C O 1
ATOM 4806 N N . A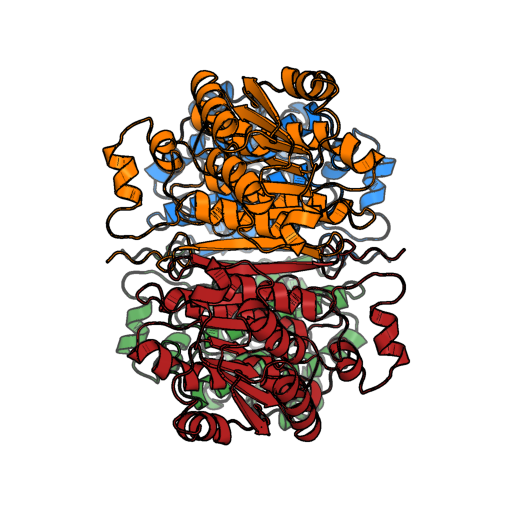SN C 1 108 ? -2.115 51.565 55.639 1.00 35.26 88 ASN C N 1
ATOM 4807 C CA . ASN C 1 108 ? -2.250 51.016 56.990 1.00 40.46 88 ASN C CA 1
ATOM 4808 C C . ASN C 1 108 ? -1.075 50.190 57.508 1.00 43.55 88 ASN C C 1
ATOM 4809 O O . ASN C 1 108 ? -1.146 49.628 58.590 1.00 45.50 88 ASN C O 1
ATOM 4814 N N . LEU C 1 109 ? 0.006 50.113 56.743 1.00 37.26 89 LEU C N 1
ATOM 4815 C CA . LEU C 1 109 ? 1.227 49.528 57.263 1.00 31.10 89 LEU C CA 1
ATOM 4816 C C . LEU C 1 109 ? 1.630 50.138 58.628 1.00 28.69 89 LEU C C 1
ATOM 4817 O O . LEU C 1 109 ? 1.567 51.356 58.846 1.00 26.43 89 LEU C O 1
ATOM 4822 N N . PRO C 1 110 ? 2.040 49.282 59.562 1.00 20.67 90 PRO C N 1
ATOM 4823 C CA . PRO C 1 110 ? 2.537 49.780 60.844 1.00 21.14 90 PRO C CA 1
ATOM 4824 C C . PRO C 1 110 ? 3.618 50.816 60.606 1.00 30.62 90 PRO C C 1
ATOM 4825 O O . PRO C 1 110 ? 4.422 50.667 59.683 1.00 36.46 90 PRO C O 1
ATOM 4829 N N . GLN C 1 111 ? 3.642 51.851 61.433 1.00 31.30 91 GLN C N 1
ATOM 4830 C CA . GLN C 1 111 ? 4.581 52.955 61.272 1.00 33.35 91 GLN C CA 1
ATOM 4831 C C . GLN C 1 111 ? 5.953 52.461 60.838 1.00 35.62 91 GLN C C 1
ATOM 4832 O O . GLN C 1 111 ? 6.540 52.971 59.883 1.00 33.76 91 GLN C O 1
ATOM 4838 N N . GLU C 1 112 ? 6.449 51.453 61.545 1.00 36.70 92 GLU C N 1
ATOM 4839 C CA . GLU C 1 112 ? 7.793 50.935 61.333 1.00 35.68 92 GLU C CA 1
ATOM 4840 C C . GLU C 1 112 ? 8.076 50.489 59.879 1.00 35.78 92 GLU C C 1
ATOM 4841 O O . GLU C 1 112 ? 9.216 50.542 59.417 1.00 27.50 92 GLU C O 1
ATOM 4847 N N . PHE C 1 113 ? 7.040 50.042 59.171 1.00 32.88 93 PHE C N 1
ATOM 4848 C CA . PHE C 1 113 ? 7.217 49.488 57.833 1.00 28.61 93 PHE C CA 1
ATOM 4849 C C . PHE C 1 113 ? 6.681 50.401 56.734 1.00 29.68 93 PHE C C 1
ATOM 4850 O O . PHE C 1 113 ? 6.671 50.000 55.568 1.00 28.78 93 PHE C O 1
ATOM 4858 N N . LYS C 1 114 ? 6.234 51.603 57.103 1.00 26.64 94 LYS C N 1
ATOM 4859 C CA . LYS C 1 114 ? 5.570 52.486 56.149 1.00 26.46 94 LYS C CA 1
ATOM 4860 C C . LYS C 1 114 ? 6.491 53.017 55.042 1.00 30.45 94 LYS C C 1
ATOM 4861 O O . LYS C 1 114 ? 6.023 53.346 53.950 1.00 30.30 94 LYS C O 1
ATOM 4867 N N . ASP C 1 115 ? 7.791 53.104 55.328 1.00 27.29 95 ASP C N 1
ATOM 4868 C CA . ASP C 1 115 ? 8.729 53.741 54.412 1.00 25.35 95 ASP C CA 1
ATOM 4869 C C . ASP C 1 115 ? 9.388 52.756 53.427 1.00 32.76 95 ASP C C 1
ATOM 4870 O O . ASP C 1 115 ? 10.604 52.545 53.433 1.00 32.06 95 ASP C O 1
ATOM 4875 N N . ILE C 1 116 ? 8.558 52.160 52.580 1.00 32.11 96 ILE C N 1
ATOM 4876 C CA . ILE C 1 116 ? 9.001 51.150 51.641 1.00 27.52 96 ILE C CA 1
ATOM 4877 C C . ILE C 1 116 ? 10.123 51.700 50.777 1.00 25.52 96 ILE C C 1
ATOM 4878 O O . ILE C 1 116 ? 10.067 52.862 50.375 1.00 24.24 96 ILE C O 1
ATOM 4883 N N . ASP C 1 117 ? 11.138 50.867 50.519 1.00 21.76 97 ASP C N 1
ATOM 4884 C CA . ASP C 1 117 ? 12.270 51.235 49.659 1.00 20.16 97 ASP C CA 1
ATOM 4885 C C . ASP C 1 117 ? 12.310 50.389 48.387 1.00 18.82 97 ASP C C 1
ATOM 4886 O O . ASP C 1 117 ? 12.772 50.826 47.345 1.00 21.36 97 ASP C O 1
ATOM 4891 N N . ILE C 1 118 ? 11.841 49.157 48.482 1.00 16.77 98 ILE C N 1
ATOM 4892 C CA . ILE C 1 118 ? 11.897 48.259 47.352 1.00 17.95 98 ILE C CA 1
ATOM 4893 C C . ILE C 1 118 ? 10.595 47.541 47.246 1.00 20.81 98 ILE C C 1
ATOM 4894 O O . ILE C 1 118 ? 10.168 46.922 48.204 1.00 25.40 98 ILE C O 1
ATOM 4899 N N . LEU C 1 119 ? 9.952 47.638 46.090 1.00 22.07 99 LEU C N 1
ATOM 4900 C CA . LEU C 1 119 ? 8.728 46.874 45.816 1.00 18.89 99 LEU C CA 1
ATOM 4901 C C . LEU C 1 119 ? 9.055 45.727 44.869 1.00 19.73 99 LEU C C 1
ATOM 4902 O O . LEU C 1 119 ? 9.560 45.963 43.776 1.00 23.33 99 LEU C O 1
ATOM 4907 N N . VAL C 1 120 ? 8.789 44.493 45.280 1.00 19.58 100 VAL C N 1
ATOM 4908 C CA . VAL C 1 120 ? 8.959 43.347 44.377 1.00 18.99 100 VAL C CA 1
ATOM 4909 C C . VAL C 1 120 ? 7.604 42.754 43.927 1.00 21.54 100 VAL C C 1
ATOM 4910 O O . VAL C 1 120 ? 6.971 41.980 44.658 1.00 21.93 100 VAL C O 1
ATOM 4914 N N . ASN C 1 121 ? 7.152 43.147 42.742 1.00 18.89 101 ASN C N 1
ATOM 4915 C CA . ASN C 1 121 ? 5.918 42.621 42.186 1.00 15.89 101 ASN C CA 1
ATOM 4916 C C . ASN C 1 121 ? 6.151 41.234 41.632 1.00 19.79 101 ASN C C 1
ATOM 4917 O O . ASN C 1 121 ? 6.276 41.050 40.428 1.00 25.56 101 ASN C O 1
ATOM 4922 N N . ASN C 1 122 ? 6.195 40.261 42.533 1.00 17.07 102 ASN C N 1
ATOM 4923 C CA . ASN C 1 122 ? 6.506 38.869 42.216 1.00 13.80 102 ASN C CA 1
ATOM 4924 C C . ASN C 1 122 ? 5.268 37.959 42.101 1.00 17.61 102 ASN C C 1
ATOM 4925 O O . ASN C 1 122 ? 5.273 37.030 41.308 1.00 17.13 102 ASN C O 1
ATOM 4930 N N . ALA C 1 123 ? 4.216 38.216 42.885 1.00 17.65 103 ALA C N 1
ATOM 4931 C CA . ALA C 1 123 ? 2.996 37.391 42.798 1.00 20.16 103 ALA C CA 1
ATOM 4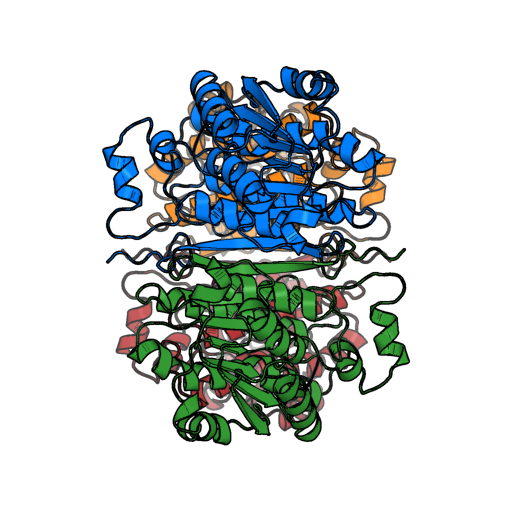932 C C . ALA C 1 123 ? 2.512 37.288 41.355 1.00 19.38 103 ALA C C 1
ATOM 4933 O O . ALA C 1 123 ? 2.347 38.292 40.669 1.00 12.72 103 ALA C O 1
ATOM 4935 N N . GLY C 1 124 ? 2.295 36.064 40.898 1.00 16.52 104 GLY C N 1
ATOM 4936 C CA . GLY C 1 124 ? 1.940 35.825 39.507 1.00 15.73 104 GLY C CA 1
ATOM 4937 C C . GLY C 1 124 ? 1.728 34.348 39.257 1.00 21.90 104 GLY C C 1
ATOM 4938 O O . GLY C 1 124 ? 2.097 33.499 40.075 1.00 22.05 104 GLY C O 1
ATOM 4939 N N . LYS C 1 125 ? 1.134 34.021 38.124 1.00 20.63 105 LYS C N 1
ATOM 4940 C CA . LYS C 1 125 ? 0.821 32.624 37.864 1.00 21.69 105 LYS C CA 1
ATOM 4941 C C . LYS C 1 125 ? 0.503 32.395 36.398 1.00 22.05 105 LYS C C 1
ATOM 4942 O O . LYS C 1 125 ? 0.346 33.328 35.607 1.00 16.99 105 LYS C O 1
ATOM 4948 N N . ALA C 1 126 ? 0.402 31.123 36.046 1.00 19.43 106 ALA C N 1
ATOM 4949 C CA . ALA C 1 126 ? -0.139 30.723 34.760 1.00 15.54 106 ALA C CA 1
ATOM 4950 C C . ALA C 1 126 ? -1.162 29.625 35.064 1.00 19.76 106 ALA C C 1
ATOM 4951 O O . ALA C 1 126 ? -0.994 28.836 35.990 1.00 20.46 106 ALA C O 1
ATOM 4953 N N . LEU C 1 127 ? -2.228 29.592 34.292 1.00 20.48 107 LEU C N 1
ATOM 4954 C CA . LEU C 1 127 ? -3.241 28.570 34.471 1.00 20.70 107 LEU C CA 1
ATOM 4955 C C . LEU C 1 127 ? -3.444 27.758 33.192 1.00 23.85 107 LEU C C 1
ATOM 4956 O O . LEU C 1 127 ? -3.956 28.276 32.186 1.00 23.35 107 LEU C O 1
ATOM 4961 N N . GLY C 1 128 ? -3.038 26.492 33.243 1.00 19.61 108 GLY C N 1
ATOM 4962 C CA . GLY C 1 128 ? -3.239 25.580 32.139 1.00 17.49 108 GLY C CA 1
ATOM 4963 C C . GLY C 1 128 ? -2.314 25.818 30.959 1.00 23.88 108 GLY C C 1
ATOM 4964 O O . GLY C 1 128 ? -1.502 26.745 30.957 1.00 24.36 108 GLY C O 1
ATOM 4965 N N . SER C 1 129 ? -2.442 24.960 29.953 1.00 26.34 109 SER C N 1
ATOM 4966 C CA . SER C 1 129 ? -1.678 25.065 28.710 1.00 24.00 109 SER C CA 1
ATOM 4967 C C . SER C 1 129 ? -2.609 24.833 27.524 1.00 22.99 109 SER C C 1
ATOM 4968 O O . SER C 1 129 ? -2.252 24.162 26.564 1.00 25.86 109 SER C O 1
ATOM 4971 N N . ASP C 1 130 ? -3.805 25.386 27.616 1.00 13.59 110 ASP C N 1
ATOM 4972 C CA . ASP C 1 130 ? -4.802 25.264 26.591 1.00 17.73 110 ASP C CA 1
ATOM 4973 C C . ASP C 1 130 ? -4.529 26.130 25.350 1.00 19.73 110 ASP C C 1
ATOM 4974 O O . ASP C 1 130 ? -4.100 27.280 25.439 1.00 19.87 110 ASP C O 1
ATOM 4979 N N . ARG C 1 131 ? -4.763 25.557 24.181 1.00 19.31 111 ARG C N 1
ATOM 4980 C CA . ARG C 1 131 ? -4.665 26.324 22.961 1.00 20.95 111 ARG C CA 1
ATOM 4981 C C . ARG C 1 131 ? -5.893 27.230 22.871 1.00 22.41 111 ARG C C 1
ATOM 4982 O O . ARG C 1 131 ? -6.944 26.939 23.470 1.00 21.14 111 ARG C O 1
ATOM 4990 N N . VAL C 1 132 ? -5.743 28.344 22.160 1.00 21.51 112 VAL C N 1
ATOM 4991 C CA . VAL C 1 132 ? -6.855 29.259 21.938 1.00 17.94 112 VAL C CA 1
ATOM 4992 C C . VAL C 1 132 ? -8.028 28.451 21.390 1.00 22.60 112 VAL C C 1
ATOM 4993 O O . VAL C 1 132 ? -7.849 27.551 20.565 1.00 21.17 112 VAL C O 1
ATOM 4997 N N . GLY C 1 133 ? -9.225 28.758 21.875 1.00 28.36 113 GLY C N 1
ATOM 4998 C CA . GLY C 1 133 ? -10.401 27.979 21.544 1.00 21.80 113 GLY C CA 1
ATOM 4999 C C . GLY C 1 133 ? -10.810 27.146 22.737 1.00 25.97 113 GLY C C 1
ATOM 5000 O O . GLY C 1 133 ? -12.004 26.908 22.944 1.00 25.96 113 GLY C O 1
ATOM 5001 N N . GLN C 1 134 ? -9.818 26.730 23.532 1.00 30.72 114 GLN C N 1
ATOM 5002 C CA . GLN C 1 134 ? -10.030 25.848 24.692 1.00 29.93 114 GLN C CA 1
ATOM 5003 C C . GLN C 1 134 ? -9.801 26.526 26.042 1.00 27.56 114 GLN C C 1
ATOM 5004 O O . GLN C 1 134 ? -9.701 25.853 27.064 1.00 23.41 114 GLN C O 1
ATOM 5010 N N . ILE C 1 135 ? -9.694 27.848 26.063 1.00 26.21 115 ILE C N 1
ATOM 5011 C CA . ILE C 1 135 ? -9.263 28.504 27.293 1.00 24.01 115 ILE C CA 1
ATOM 5012 C C . ILE C 1 135 ? -10.439 28.980 28.129 1.00 20.15 115 ILE C C 1
ATOM 5013 O O . ILE C 1 135 ? -11.312 29.707 27.644 1.00 19.84 115 ILE C O 1
ATOM 5018 N N . ALA C 1 136 ? -10.459 28.550 29.383 1.00 18.37 116 ALA C N 1
ATOM 5019 C CA . ALA C 1 136 ? -11.539 28.907 30.307 1.00 20.11 116 ALA C CA 1
ATOM 5020 C C . ALA C 1 136 ? -11.500 30.389 30.654 1.00 26.12 116 ALA C C 1
ATOM 5021 O O . ALA C 1 136 ? -10.441 30.932 30.932 1.00 30.86 116 ALA C O 1
ATOM 5023 N N . THR C 1 137 ? -12.656 31.038 30.629 1.00 29.06 117 THR C N 1
ATOM 5024 C CA . THR C 1 137 ? -12.733 32.469 30.894 1.00 29.53 117 THR C CA 1
ATOM 5025 C C . THR C 1 137 ? -12.182 32.802 32.282 1.00 28.18 117 THR C C 1
ATOM 5026 O O . THR C 1 137 ? -11.572 33.854 32.465 1.00 24.01 117 THR C O 1
ATOM 5030 N N . GLU C 1 138 ? -12.376 31.900 33.245 1.00 29.97 118 GLU C N 1
ATOM 5031 C CA . GLU C 1 138 ? -11.886 32.120 34.610 1.00 34.46 118 GLU C CA 1
ATOM 5032 C C . GLU C 1 138 ? -10.380 32.199 34.602 1.00 31.57 118 GLU C C 1
ATOM 5033 O O . GLU C 1 138 ? -9.787 33.030 35.278 1.00 34.39 118 GLU C O 1
ATOM 5039 N N . ASP C 1 139 ? -9.767 31.308 33.840 1.00 27.23 119 ASP C N 1
ATOM 5040 C CA . ASP C 1 139 ? -8.317 31.265 33.717 1.00 25.04 119 ASP C CA 1
ATOM 5041 C C . ASP C 1 139 ? -7.776 32.535 33.047 1.00 29.75 119 ASP C C 1
ATOM 5042 O O . ASP C 1 139 ? -6.710 33.028 33.406 1.00 36.23 119 ASP C O 1
ATOM 5047 N N . ILE C 1 140 ? -8.501 33.063 32.069 1.00 27.43 120 ILE C N 1
ATOM 5048 C CA . ILE C 1 140 ? -8.128 34.335 31.471 1.00 23.20 120 ILE C CA 1
ATOM 5049 C C . ILE C 1 140 ? -8.171 35.468 32.503 1.00 22.12 120 ILE C C 1
ATOM 5050 O O . ILE C 1 140 ? -7.205 36.205 32.637 1.00 26.33 120 ILE C O 1
ATOM 5055 N N . GLN C 1 141 ? -9.259 35.596 33.258 1.00 20.94 121 GLN C N 1
ATOM 5056 C CA . GLN C 1 141 ? -9.369 36.691 34.231 1.00 21.34 121 GLN C CA 1
ATOM 5057 C C . GLN C 1 141 ? -8.333 36.595 35.353 1.00 21.40 121 GLN C C 1
ATOM 5058 O O . GLN C 1 141 ? -7.716 37.580 35.762 1.00 22.35 121 GLN C O 1
ATOM 5064 N N . ASP C 1 142 ? -8.138 35.387 35.847 1.00 19.55 122 ASP C N 1
ATOM 5065 C CA . ASP C 1 142 ? -7.292 35.178 36.990 1.00 24.39 122 ASP C CA 1
ATOM 5066 C C . ASP C 1 142 ? -5.835 35.540 36.619 1.00 26.64 122 ASP C C 1
ATOM 5067 O O . ASP C 1 142 ? -5.140 36.266 37.342 1.00 26.34 122 ASP C O 1
ATOM 5072 N N . VAL C 1 143 ? -5.378 35.046 35.477 1.00 20.79 123 VAL C N 1
ATOM 5073 C CA . VAL C 1 143 ? -4.021 35.314 35.045 1.00 18.57 123 VAL C CA 1
ATOM 5074 C C . VAL C 1 143 ? -3.799 36.801 34.776 1.00 23.99 123 VAL C C 1
ATOM 5075 O O . VAL C 1 143 ? -2.821 37.390 35.248 1.00 23.01 123 VAL C O 1
ATOM 5079 N N . PHE C 1 144 ? -4.694 37.419 34.021 1.00 21.92 124 PHE C N 1
ATOM 5080 C CA . PHE C 1 144 ? -4.562 38.857 33.791 1.00 25.95 124 PHE C CA 1
ATOM 5081 C C . PHE C 1 144 ? -4.693 39.727 35.033 1.00 25.40 124 PHE C C 1
ATOM 5082 O O . PHE C 1 144 ? -3.935 40.696 35.199 1.00 30.75 124 PHE C O 1
ATOM 5090 N N . ASP C 1 145 ? -5.642 39.385 35.898 1.00 22.64 125 ASP C N 1
ATOM 5091 C CA . ASP C 1 145 ? -5.866 40.168 37.110 1.00 29.57 125 ASP C CA 1
ATOM 5092 C C . ASP C 1 145 ? -4.678 40.094 38.034 1.00 23.89 125 ASP C C 1
ATOM 5093 O O . ASP C 1 145 ? -4.276 41.101 38.607 1.00 27.11 125 ASP C O 1
ATOM 5098 N N . THR C 1 146 ? -4.120 38.901 38.181 1.00 19.70 126 THR C N 1
ATOM 5099 C CA . THR C 1 146 ? -2.995 38.739 39.085 1.00 24.82 126 THR C CA 1
ATOM 5100 C C . THR C 1 146 ? -1.726 39.305 38.463 1.00 25.23 126 THR C C 1
ATOM 5101 O O . THR C 1 146 ? -1.006 40.086 39.089 1.00 29.51 126 THR C O 1
ATOM 5105 N N . ASN C 1 147 ? -1.465 38.914 37.221 1.00 19.21 127 ASN C N 1
ATOM 5106 C CA . ASN C 1 147 ? -0.204 39.241 36.566 1.00 17.32 127 ASN C CA 1
ATOM 5107 C C . ASN C 1 147 ? -0.075 40.710 36.138 1.00 18.95 127 ASN C C 1
ATOM 5108 O O . ASN C 1 147 ? 1.019 41.259 36.158 1.00 18.65 127 ASN C O 1
ATOM 5113 N N . VAL C 1 148 ? -1.197 41.348 35.801 1.00 15.37 128 VAL C N 1
ATOM 5114 C CA . VAL C 1 148 ? -1.143 42.649 35.169 1.00 10.79 128 VAL C CA 1
ATOM 5115 C C . VAL C 1 148 ? -1.893 43.693 35.954 1.00 17.58 128 VAL C C 1
ATOM 5116 O O . VAL C 1 148 ? -1.275 44.631 36.483 1.00 23.55 128 VAL C O 1
ATOM 5120 N N . THR C 1 149 ? -3.216 43.557 36.021 1.00 10.19 129 THR C N 1
ATOM 5121 C CA . THR C 1 149 ? -3.999 44.541 36.746 1.00 13.78 129 THR C CA 1
ATOM 5122 C C . THR C 1 149 ? -3.508 44.751 38.209 1.00 15.89 129 THR C C 1
ATOM 5123 O O . THR C 1 149 ? -3.278 45.893 38.632 1.00 15.28 129 THR C O 1
ATOM 5127 N N . ALA C 1 150 ? -3.340 43.671 38.972 1.00 9.24 130 ALA C N 1
ATOM 5128 C CA . ALA C 1 150 ? -2.895 43.800 40.363 1.00 11.17 130 ALA C CA 1
ATOM 5129 C C . ALA C 1 150 ? -1.491 44.399 40.397 1.00 15.99 130 ALA C C 1
ATOM 5130 O O . ALA C 1 150 ? -1.212 45.326 41.166 1.00 12.63 130 ALA C O 1
ATOM 5132 N N . LEU C 1 151 ? -0.616 43.910 39.527 1.00 14.62 131 LEU C N 1
ATOM 5133 C CA . LEU C 1 151 ? 0.734 44.483 39.462 1.00 15.89 131 LEU C CA 1
ATOM 5134 C C . LEU C 1 151 ? 0.710 46.010 39.310 1.00 15.07 131 LEU C C 1
ATOM 5135 O O . LEU C 1 151 ? 1.461 46.726 39.950 1.00 18.66 131 LEU C O 1
ATOM 5140 N N . ILE C 1 152 ? -0.168 46.491 38.452 1.00 14.16 132 ILE C N 1
ATOM 5141 C CA . ILE C 1 152 ? -0.283 47.909 38.196 1.00 16.49 132 ILE C CA 1
ATOM 5142 C C . ILE C 1 152 ? -0.915 48.637 39.378 1.00 24.86 132 ILE C C 1
ATOM 5143 O O . ILE C 1 152 ? -0.468 49.719 39.753 1.00 27.67 132 ILE C O 1
ATOM 5148 N N . ASN C 1 153 ? -1.948 48.044 39.970 1.00 23.60 133 ASN C N 1
ATOM 5149 C CA . ASN C 1 153 ? -2.571 48.635 41.160 1.00 23.08 133 ASN C CA 1
ATOM 5150 C C . ASN C 1 153 ? -1.582 48.788 42.296 1.00 23.15 133 ASN C C 1
ATOM 5151 O O . ASN C 1 153 ? -1.481 49.852 42.909 1.00 25.29 133 ASN C O 1
ATOM 5156 N N . ILE C 1 154 ? -0.850 47.718 42.576 1.00 16.51 134 ILE C N 1
ATOM 5157 C CA . ILE C 1 154 ? 0.096 47.751 43.651 1.00 16.86 134 ILE C CA 1
ATOM 5158 C C . ILE C 1 154 ? 1.169 48.782 43.366 1.00 22.59 134 ILE C C 1
ATOM 5159 O O . ILE C 1 154 ? 1.529 49.582 44.237 1.00 18.61 134 ILE C O 1
ATOM 5164 N N . THR C 1 155 ? 1.659 48.772 42.134 1.00 19.65 135 THR C N 1
ATOM 5165 C CA . THR C 1 155 ? 2.605 49.784 41.698 1.00 19.51 135 THR C CA 1
ATOM 5166 C C . THR C 1 155 ? 2.091 51.216 41.914 1.00 20.90 135 THR C C 1
ATOM 5167 O O . THR C 1 155 ? 2.777 52.059 42.496 1.00 20.55 135 THR C O 1
ATOM 5171 N N . GLN C 1 156 ? 0.890 51.510 41.454 1.00 20.53 136 GLN C N 1
ATOM 5172 C CA . GLN C 1 156 ? 0.389 52.857 41.632 1.00 19.11 136 GLN C CA 1
ATOM 5173 C C . GLN C 1 156 ? 0.237 53.222 43.107 1.00 23.68 136 GLN C C 1
ATOM 5174 O O . GLN C 1 156 ? 0.464 54.369 43.485 1.00 24.65 136 GLN C O 1
ATOM 5180 N N . ALA C 1 157 ? -0.138 52.257 43.947 1.00 21.33 137 ALA C N 1
ATOM 5181 C CA . ALA C 1 157 ? -0.315 52.549 45.376 1.00 20.07 137 ALA C CA 1
ATOM 5182 C C . ALA C 1 157 ? 1.007 52.827 46.130 1.00 23.45 137 ALA C C 1
ATOM 5183 O O . ALA C 1 157 ? 1.031 53.603 47.084 1.00 27.82 137 ALA C O 1
ATOM 5185 N N . VAL C 1 158 ? 2.099 52.197 45.704 1.00 22.77 138 VAL C N 1
ATOM 5186 C CA . VAL C 1 158 ? 3.401 52.399 46.345 1.00 21.62 138 VAL C CA 1
ATOM 5187 C C . VAL C 1 158 ? 4.154 53.617 45.803 1.00 21.83 138 VAL C C 1
ATOM 5188 O O . VAL C 1 158 ? 4.820 54.323 46.540 1.00 25.74 138 VAL C O 1
ATOM 5192 N N . LEU C 1 159 ? 4.032 53.854 44.506 1.00 24.31 139 LEU C N 1
ATOM 5193 C CA . LEU C 1 159 ? 4.806 54.895 43.815 1.00 27.03 139 LEU C CA 1
ATOM 5194 C C . LEU C 1 159 ? 4.905 56.250 44.544 1.00 23.58 139 LEU C C 1
ATOM 5195 O O . LEU C 1 159 ? 5.978 56.850 44.626 1.00 25.20 139 LEU C O 1
ATOM 5200 N N . PRO C 1 160 ? 3.789 56.741 45.070 1.00 22.65 140 PRO C N 1
ATOM 5201 C CA . PRO C 1 160 ? 3.853 58.034 45.771 1.00 23.74 140 PRO C CA 1
ATOM 5202 C C . PRO C 1 160 ? 4.906 58.045 46.857 1.00 25.17 140 PRO C C 1
ATOM 5203 O O . PRO C 1 160 ? 5.549 59.069 47.071 1.00 25.55 140 PRO C O 1
ATOM 5207 N N . ILE C 1 161 ? 5.078 56.925 47.546 1.00 18.82 141 ILE C N 1
ATOM 5208 C CA . ILE C 1 161 ? 6.123 56.838 48.561 1.00 21.36 141 ILE C CA 1
ATOM 5209 C C . ILE C 1 161 ? 7.501 57.120 47.971 1.00 29.28 141 ILE C C 1
ATOM 5210 O O . ILE C 1 161 ? 8.323 57.841 48.551 1.00 31.90 141 ILE C O 1
ATOM 5215 N N . PHE C 1 162 ? 7.745 56.543 46.803 1.00 26.97 142 PHE C N 1
ATOM 5216 C CA . PHE C 1 162 ? 9.017 56.704 46.132 1.00 20.49 142 PHE C CA 1
ATOM 5217 C C . PHE C 1 162 ? 9.193 58.130 45.610 1.00 25.20 142 PHE C C 1
ATOM 5218 O O . PHE C 1 162 ? 10.290 58.712 45.688 1.00 29.44 142 PHE C O 1
ATOM 5226 N N . GLN C 1 163 ? 8.118 58.691 45.069 1.00 16.48 143 GLN C N 1
ATOM 5227 C CA . GLN C 1 163 ? 8.203 60.010 44.482 1.00 23.50 143 GLN C CA 1
ATOM 5228 C C . GLN C 1 163 ? 8.424 61.064 45.566 1.00 28.54 143 GLN C C 1
ATOM 5229 O O . GLN C 1 163 ? 9.118 62.060 45.352 1.00 26.15 143 GLN C O 1
ATOM 5235 N N . ALA C 1 164 ? 7.858 60.831 46.747 1.00 29.61 144 ALA C N 1
ATOM 5236 C CA . ALA C 1 164 ? 8.024 61.768 47.853 1.00 24.31 144 ALA C CA 1
ATOM 5237 C C . ALA C 1 164 ? 9.493 61.891 48.218 1.00 31.95 144 ALA C C 1
ATOM 5238 O O . ALA C 1 164 ? 9.985 62.988 48.452 1.00 36.68 144 ALA C O 1
ATOM 5240 N N . LYS C 1 165 ? 10.198 60.766 48.268 1.00 28.71 145 LYS C N 1
ATOM 5241 C CA . LYS C 1 165 ? 11.600 60.788 48.682 1.00 23.33 145 LYS C CA 1
ATOM 5242 C C . LYS C 1 165 ? 12.606 60.664 47.517 1.00 24.51 145 LYS C C 1
ATOM 5243 O O . LYS C 1 165 ? 13.809 60.473 47.726 1.00 21.08 145 LYS C O 1
ATOM 5249 N N . ASN C 1 166 ? 12.094 60.756 46.294 1.00 24.70 146 ASN C N 1
ATOM 5250 C CA . ASN C 1 166 ? 12.906 60.573 45.097 1.00 21.15 146 ASN C CA 1
ATOM 5251 C C . ASN C 1 166 ? 13.913 59.415 45.189 1.00 21.72 146 ASN C C 1
ATOM 5252 O O . ASN C 1 166 ? 15.092 59.572 44.862 1.00 25.82 146 ASN C O 1
ATOM 5257 N N . SER C 1 167 ? 13.431 58.259 45.623 1.00 19.43 147 SER C N 1
ATOM 5258 C CA . SER C 1 167 ? 14.226 57.036 45.620 1.00 20.36 147 SER C CA 1
ATOM 5259 C C . SER C 1 167 ? 13.310 55.794 45.762 1.00 27.34 147 SER C C 1
ATOM 5260 O O . SER C 1 167 ? 12.136 55.896 46.146 1.00 26.98 147 SER C O 1
ATOM 5263 N N . GLY C 1 168 ? 13.850 54.622 45.464 1.00 25.98 148 GLY C N 1
ATOM 5264 C CA . GLY C 1 168 ? 13.069 53.406 45.537 1.00 21.05 148 GLY C CA 1
ATOM 5265 C C . GLY C 1 168 ? 13.286 52.571 44.289 1.00 20.07 148 GLY C C 1
ATOM 5266 O O . GLY C 1 168 ? 13.572 53.099 43.214 1.00 18.79 148 GLY C O 1
ATOM 5267 N N . ASP C 1 169 ? 13.169 51.259 44.445 1.00 19.10 149 ASP C N 1
ATOM 5268 C CA . ASP C 1 169 ? 13.234 50.321 43.329 1.00 16.54 149 ASP C CA 1
ATOM 5269 C C . ASP C 1 169 ? 11.879 49.674 43.110 1.00 21.13 149 ASP C C 1
ATOM 5270 O O . ASP C 1 169 ? 11.248 49.192 44.063 1.00 23.50 149 ASP C O 1
ATOM 5275 N N . ILE C 1 170 ? 11.439 49.658 41.855 1.00 15.91 150 ILE C N 1
ATOM 5276 C CA . ILE C 1 170 ? 10.281 48.867 41.459 1.00 12.23 150 ILE C CA 1
ATOM 5277 C C . ILE C 1 170 ? 10.744 47.640 40.663 1.00 16.40 150 ILE C C 1
ATOM 5278 O O . ILE C 1 170 ? 11.293 47.776 39.573 1.00 17.21 150 ILE C O 1
ATOM 5283 N N . VAL C 1 171 ? 10.533 46.446 41.213 1.00 14.37 151 VAL C N 1
ATOM 5284 C CA . VAL C 1 171 ? 10.997 45.210 40.574 1.00 14.21 151 VAL C CA 1
ATOM 5285 C C . VAL C 1 171 ? 9.823 44.380 40.080 1.00 18.12 151 VAL C C 1
ATOM 5286 O O . VAL C 1 171 ? 9.037 43.877 40.865 1.00 23.58 151 VAL C O 1
ATOM 5290 N N . ASN C 1 172 ? 9.718 44.224 38.771 1.00 19.42 152 ASN C N 1
ATOM 5291 C CA . ASN C 1 172 ? 8.641 43.444 38.185 1.00 13.12 152 ASN C CA 1
ATOM 5292 C C . ASN C 1 172 ? 9.087 42.111 37.601 1.00 19.15 152 ASN C C 1
ATOM 5293 O O . ASN C 1 172 ? 10.049 42.041 36.825 1.00 18.43 152 ASN C O 1
ATOM 5298 N N . LEU C 1 173 ? 8.379 41.052 37.975 1.00 16.91 153 LEU C N 1
ATOM 5299 C CA . LEU C 1 173 ? 8.681 39.732 37.452 1.00 12.13 153 LEU C CA 1
ATOM 5300 C C . LEU C 1 173 ? 7.969 39.582 36.111 1.00 16.29 153 LEU C C 1
ATOM 5301 O O . LEU C 1 173 ? 6.748 39.457 36.050 1.00 15.65 153 LEU C O 1
ATOM 5306 N N . GLY C 1 174 ? 8.754 39.668 35.042 1.00 15.38 154 GLY C N 1
ATOM 5307 C CA . GLY C 1 174 ? 8.325 39.274 33.719 1.00 18.25 154 GLY C CA 1
ATOM 5308 C C . GLY C 1 174 ? 8.711 37.818 33.511 1.00 23.05 154 GLY C C 1
ATOM 5309 O O . GLY C 1 174 ? 8.724 37.022 34.446 1.00 19.86 154 GLY C O 1
ATOM 5310 N N . SER C 1 175 ? 9.048 37.474 32.277 1.00 21.36 155 SER C N 1
ATOM 5311 C CA . SER C 1 175 ? 9.348 36.097 31.925 1.00 17.71 155 SER C CA 1
ATOM 5312 C C . SER C 1 175 ? 9.935 36.127 30.556 1.00 19.25 155 SER C C 1
ATOM 5313 O O . SER C 1 175 ? 9.719 37.091 29.817 1.00 19.11 155 SER C O 1
ATOM 5316 N N . ILE C 1 176 ? 10.676 35.079 30.207 1.00 17.90 156 ILE C N 1
ATOM 5317 C CA . ILE C 1 176 ? 11.050 34.895 28.814 1.00 18.22 156 ILE C CA 1
ATOM 5318 C C . ILE C 1 176 ? 9.766 34.956 27.931 1.00 22.19 156 ILE C C 1
ATOM 5319 O O . ILE C 1 176 ? 9.793 35.406 26.782 1.00 21.17 156 ILE C O 1
ATOM 5324 N N . ALA C 1 177 ? 8.640 34.517 28.484 1.00 20.54 157 ALA C N 1
ATOM 5325 C CA . ALA C 1 177 ? 7.376 34.517 27.755 1.00 19.56 157 ALA C CA 1
ATOM 5326 C C . ALA C 1 177 ? 6.936 35.940 27.428 1.00 23.56 157 ALA C C 1
ATOM 5327 O O . ALA C 1 177 ? 6.090 36.151 26.573 1.00 22.71 157 ALA C O 1
ATOM 5329 N N . GLY C 1 178 ? 7.491 36.922 28.125 1.00 16.33 158 GLY C N 1
ATOM 5330 C CA . GLY C 1 178 ? 7.158 38.296 27.821 1.00 20.89 158 GLY C CA 1
ATOM 5331 C C . GLY C 1 178 ? 7.837 38.917 26.596 1.00 21.84 158 GLY C C 1
ATOM 5332 O O . GLY C 1 178 ? 7.619 40.068 26.291 1.00 22.49 158 GLY C O 1
ATOM 5333 N N . ARG C 1 179 ? 8.669 38.176 25.890 1.00 15.51 159 ARG C N 1
ATOM 5334 C CA . ARG C 1 179 ? 9.318 38.731 24.715 1.00 16.99 159 ARG C CA 1
ATOM 5335 C C . ARG C 1 179 ? 9.406 37.732 23.596 1.00 18.88 159 ARG C C 1
ATOM 5336 O O . ARG C 1 179 ? 9.805 38.097 22.506 1.00 17.70 159 ARG C O 1
ATOM 5344 N N . ASP C 1 180 ? 9.038 36.481 23.875 1.00 16.98 160 ASP C N 1
ATOM 5345 C CA . ASP C 1 180 ? 9.059 35.397 22.893 1.00 17.15 160 ASP C CA 1
ATOM 5346 C C . ASP C 1 180 ? 7.854 34.465 23.146 1.00 15.44 160 ASP C C 1
ATOM 5347 O O . ASP C 1 180 ? 7.930 33.514 23.936 1.00 15.74 160 ASP C O 1
ATOM 5352 N N . ALA C 1 181 ? 6.745 34.732 22.470 1.00 10.53 161 ALA C N 1
ATOM 5353 C CA . ALA C 1 181 ? 5.530 33.966 22.737 1.00 15.41 161 ALA C CA 1
ATOM 5354 C C . ALA C 1 181 ? 5.569 32.521 22.212 1.00 18.31 161 ALA C C 1
ATOM 5355 O O . ALA C 1 181 ? 6.304 32.199 21.281 1.00 17.67 161 ALA C O 1
ATOM 5357 N N . TYR C 1 182 ? 4.781 31.645 22.818 1.00 16.59 162 TYR C N 1
ATOM 5358 C CA . TYR C 1 182 ? 4.795 30.260 22.399 1.00 16.84 162 TYR C CA 1
ATOM 5359 C C . TYR C 1 182 ? 3.395 29.707 22.370 1.00 17.84 162 TYR C C 1
ATOM 5360 O O . TYR C 1 182 ? 2.542 30.171 23.100 1.00 24.34 162 TYR C O 1
ATOM 5369 N N . PRO C 1 183 ? 3.160 28.696 21.532 1.00 15.93 163 PRO C N 1
ATOM 5370 C CA . PRO C 1 183 ? 1.821 28.114 21.419 1.00 15.18 163 PRO C CA 1
ATOM 5371 C C . PRO C 1 183 ? 1.461 27.421 22.715 1.00 19.04 163 PRO C C 1
ATOM 5372 O O . PRO C 1 183 ? 2.366 26.925 23.388 1.00 18.49 163 PRO C O 1
ATOM 5376 N N . THR C 1 184 ? 0.168 27.411 23.056 1.00 21.58 164 THR C N 1
ATOM 5377 C CA . THR C 1 184 ? -0.358 26.890 24.340 1.00 17.61 164 THR C CA 1
ATOM 5378 C C . THR C 1 184 ? -0.130 27.811 25.548 1.00 18.01 164 THR C C 1
ATOM 5379 O O . THR C 1 184 ? -0.579 27.506 26.651 1.00 23.04 164 THR C O 1
ATOM 5383 N N . GLY C 1 185 ? 0.549 28.934 25.336 1.00 14.50 165 GLY C N 1
ATOM 5384 C CA . GLY C 1 185 ? 0.784 29.892 26.404 1.00 15.65 165 GLY C CA 1
ATOM 5385 C C . GLY C 1 185 ? 0.273 31.288 26.110 1.00 17.98 165 GLY C C 1
ATOM 5386 O O . GLY C 1 185 ? 0.779 32.268 26.667 1.00 21.72 165 GLY C O 1
ATOM 5387 N N . SER C 1 186 ? -0.749 31.392 25.263 1.00 14.13 166 SER C N 1
ATOM 5388 C CA . SER C 1 186 ? -1.190 32.702 24.761 1.00 13.84 166 SER C CA 1
ATOM 5389 C C . SER C 1 186 ? -1.503 33.725 25.852 1.00 14.82 166 SER C C 1
ATOM 5390 O O . SER C 1 186 ? -1.030 34.861 25.803 1.00 19.72 166 SER C O 1
ATOM 5393 N N . ILE C 1 187 ? -2.298 33.320 26.831 1.00 9.99 167 ILE C N 1
ATOM 5394 C CA . ILE C 1 187 ? -2.714 34.209 27.904 1.00 11.91 167 ILE C CA 1
ATOM 5395 C C . ILE C 1 187 ? -1.520 34.613 28.779 1.00 15.44 167 ILE C C 1
ATOM 5396 O O . ILE C 1 187 ? -1.288 35.805 29.024 1.00 13.09 167 ILE C O 1
ATOM 5401 N N . TYR C 1 188 ? -0.770 33.621 29.254 1.00 14.43 168 TYR C N 1
ATOM 5402 C CA . TYR C 1 188 ? 0.395 33.894 30.089 1.00 17.05 168 TYR C CA 1
ATOM 5403 C C . TYR C 1 188 ? 1.362 34.815 29.347 1.00 19.42 168 TYR C C 1
ATOM 5404 O O . TYR C 1 188 ? 1.816 35.834 29.912 1.00 16.63 168 TYR C O 1
ATOM 5413 N N . CYS C 1 189 ? 1.668 34.471 28.090 1.00 11.90 169 CYS C N 1
ATOM 5414 C CA . CYS C 1 189 ? 2.572 35.304 27.305 1.00 14.04 169 CYS C CA 1
ATOM 5415 C C . CYS C 1 189 ? 1.997 36.712 27.142 1.00 17.18 169 CYS C C 1
ATOM 5416 O O . CYS C 1 189 ? 2.716 37.710 27.282 1.00 16.27 169 CYS C O 1
ATOM 5419 N N . ALA C 1 190 ? 0.701 36.801 26.852 1.00 17.13 170 ALA C N 1
ATOM 5420 C CA . ALA C 1 190 ? 0.069 38.113 26.684 1.00 18.61 170 ALA C CA 1
ATOM 5421 C C . ALA C 1 190 ? 0.240 38.904 27.957 1.00 16.91 170 ALA C C 1
ATOM 5422 O O . ALA C 1 190 ? 0.521 40.110 27.920 1.00 14.80 170 ALA C O 1
ATOM 5424 N N . SER C 1 191 ? 0.123 38.213 29.089 1.00 10.11 171 SER C N 1
ATOM 5425 C CA . SER C 1 191 ? 0.237 38.896 30.370 1.00 12.12 171 SER C CA 1
ATOM 5426 C C . SER C 1 191 ? 1.670 39.371 30.636 1.00 14.48 171 SER C C 1
ATOM 5427 O O . SER C 1 191 ? 1.890 40.486 31.092 1.00 13.74 171 SER C O 1
ATOM 5430 N N . LYS C 1 192 ? 2.653 38.544 30.322 1.00 9.77 172 LYS C N 1
ATOM 5431 C CA . LYS C 1 192 ? 4.025 38.946 30.557 1.00 11.62 172 LYS C CA 1
ATOM 5432 C C . LYS C 1 192 ? 4.543 39.976 29.576 1.00 18.72 172 LYS C C 1
ATOM 5433 O O . LYS C 1 192 ? 5.395 40.789 29.953 1.00 16.30 172 LYS C O 1
ATOM 5439 N N . PHE C 1 193 ? 4.017 39.964 28.339 1.00 19.24 173 PHE C N 1
ATOM 5440 C CA . PHE C 1 193 ? 4.301 41.033 27.359 1.00 19.74 173 PHE C CA 1
ATOM 5441 C C . PHE C 1 193 ? 3.771 42.355 27.878 1.00 19.21 173 PHE C C 1
ATOM 5442 O O . PHE C 1 193 ? 4.420 43.390 27.775 1.00 14.27 173 PHE C O 1
ATOM 5450 N N . ALA C 1 194 ? 2.579 42.293 28.455 1.00 18.36 174 ALA C N 1
ATOM 5451 C CA . ALA C 1 194 ? 1.966 43.456 29.068 1.00 14.06 174 ALA C CA 1
ATOM 5452 C C . ALA C 1 194 ? 2.813 43.986 30.206 1.00 16.49 174 ALA C C 1
ATOM 5453 O O . ALA C 1 194 ? 3.048 45.185 30.276 1.00 18.81 174 ALA C O 1
ATOM 5455 N N . VAL C 1 195 ? 3.277 43.095 31.087 1.00 11.76 175 VAL C N 1
ATOM 5456 C CA . VAL C 1 195 ? 4.072 43.516 32.233 1.00 15.13 175 VAL C CA 1
ATOM 5457 C C . VAL C 1 195 ? 5.341 44.212 31.763 1.00 15.01 175 VAL C C 1
ATOM 5458 O O . VAL C 1 195 ? 5.757 45.238 32.315 1.00 13.70 175 VAL C O 1
ATOM 5462 N N . GLY C 1 196 ? 5.954 43.640 30.739 1.00 12.88 176 GLY C N 1
ATOM 5463 C CA . GLY C 1 196 ? 7.146 44.223 30.179 1.00 16.38 176 GLY C CA 1
ATOM 5464 C C . GLY C 1 196 ? 6.884 45.615 29.652 1.00 15.90 176 GLY C C 1
ATOM 5465 O O . GLY C 1 196 ? 7.642 46.542 29.958 1.00 15.69 176 GLY C O 1
ATOM 5466 N N . ALA C 1 197 ? 5.803 45.767 28.887 1.00 9.49 177 ALA C N 1
ATOM 5467 C CA . ALA C 1 197 ? 5.519 47.054 28.264 1.00 12.81 177 ALA C CA 1
ATOM 5468 C C . ALA C 1 197 ? 5.219 48.130 29.313 1.00 13.88 177 ALA C C 1
ATOM 5469 O O . ALA C 1 197 ? 5.732 49.235 29.259 1.00 16.80 177 ALA C O 1
ATOM 5471 N N . PHE C 1 198 ? 4.381 47.783 30.272 1.00 13.21 178 PHE C N 1
ATOM 5472 C CA . PHE C 1 198 ? 4.068 48.667 31.360 1.00 12.16 178 PHE C CA 1
ATOM 5473 C C . PHE C 1 198 ? 5.365 49.048 32.058 1.00 18.04 178 PHE C C 1
ATOM 5474 O O . PHE C 1 198 ? 5.596 50.224 32.389 1.00 19.70 178 PHE C O 1
ATOM 5482 N N . THR C 1 199 ? 6.232 48.061 32.259 1.00 14.63 179 THR C N 1
ATOM 5483 C CA . THR C 1 199 ? 7.487 48.344 32.919 1.00 16.54 179 THR C CA 1
ATOM 5484 C C . THR C 1 199 ? 8.324 49.320 32.116 1.00 16.43 179 THR C C 1
ATOM 5485 O O . THR C 1 199 ? 8.951 50.212 32.684 1.00 19.22 179 THR C O 1
ATOM 5489 N N . ASP C 1 200 ? 8.319 49.154 30.796 1.00 13.79 180 ASP C N 1
ATOM 5490 C CA . ASP C 1 200 ? 9.121 50.002 29.923 1.00 10.78 180 ASP C CA 1
ATOM 5491 C C . ASP C 1 200 ? 8.586 51.438 29.922 1.00 16.16 180 ASP C C 1
ATOM 5492 O O . ASP C 1 200 ? 9.369 52.384 30.023 1.00 15.89 180 ASP C O 1
ATOM 5497 N N . SER C 1 201 ? 7.265 51.611 29.812 1.00 18.46 181 SER C N 1
ATOM 5498 C CA . SER C 1 201 ? 6.700 52.958 29.896 1.00 17.00 181 SER C CA 1
ATOM 5499 C C . SER C 1 201 ? 7.107 53.583 31.212 1.00 18.44 181 SER C C 1
ATOM 5500 O O . SER C 1 201 ? 7.542 54.730 31.258 1.00 18.97 181 SER C O 1
ATOM 5503 N N . LEU C 1 202 ? 6.960 52.818 32.291 1.00 13.41 182 LEU C N 1
ATOM 5504 C CA . LEU C 1 202 ? 7.235 53.339 33.618 1.00 17.61 182 LEU C CA 1
ATOM 5505 C C . LEU C 1 202 ? 8.669 53.861 33.692 1.00 22.40 182 LEU C C 1
ATOM 5506 O O . LEU C 1 202 ? 8.913 54.982 34.134 1.00 26.67 182 LEU C O 1
ATOM 5511 N N . ARG C 1 203 ? 9.623 53.054 33.253 1.00 13.65 183 ARG C N 1
ATOM 5512 C CA . ARG C 1 203 ? 11.013 53.489 33.287 1.00 16.62 183 ARG C CA 1
ATOM 5513 C C . ARG C 1 203 ? 11.197 54.764 32.468 1.00 19.90 183 ARG C C 1
ATOM 5514 O O . ARG C 1 203 ? 11.908 55.670 32.872 1.00 20.34 183 ARG C O 1
ATOM 5522 N N . LYS C 1 204 ? 10.538 54.848 31.324 1.00 20.80 184 LYS C N 1
ATOM 5523 C CA . LYS C 1 204 ? 10.640 56.043 30.500 1.00 18.20 184 LYS C CA 1
ATOM 5524 C C . LYS C 1 204 ? 10.019 57.273 31.160 1.00 19.82 184 LYS C C 1
ATOM 5525 O O . LYS C 1 204 ? 10.491 58.397 30.954 1.00 19.54 184 LYS C O 1
ATOM 5531 N N . GLU C 1 205 ? 8.990 57.069 31.978 1.00 14.08 185 GLU C N 1
ATOM 5532 C CA . GLU C 1 205 ? 8.376 58.188 32.687 1.00 11.94 185 GLU C CA 1
ATOM 5533 C C . GLU C 1 205 ? 9.290 58.732 33.805 1.00 18.55 185 GLU C C 1
ATOM 5534 O O . GLU C 1 205 ? 9.331 59.954 34.066 1.00 21.66 185 GLU C O 1
ATOM 5540 N N . LEU C 1 206 ? 10.056 57.835 34.426 1.00 14.39 186 LEU C N 1
ATOM 5541 C CA . LEU C 1 206 ? 10.793 58.170 35.633 1.00 15.96 186 LEU C CA 1
ATOM 5542 C C . LEU C 1 206 ? 12.239 58.634 35.438 1.00 20.33 186 LEU C C 1
ATOM 5543 O O . LEU C 1 206 ? 12.960 58.841 36.422 1.00 17.41 186 LEU C O 1
ATOM 5548 N N . ILE C 1 207 ? 12.661 58.824 34.189 1.00 17.62 187 ILE C N 1
ATOM 5549 C CA . ILE C 1 207 ? 14.059 59.196 33.925 1.00 17.13 187 ILE C CA 1
ATOM 5550 C C . ILE C 1 207 ? 14.504 60.471 34.619 1.00 17.44 187 ILE C C 1
ATOM 5551 O O . ILE C 1 207 ? 15.697 60.760 34.684 1.00 20.70 187 ILE C O 1
ATOM 5556 N N . ASN C 1 208 ? 13.552 61.256 35.104 1.00 14.90 188 ASN C N 1
ATOM 5557 C CA . ASN C 1 208 ? 13.887 62.508 35.796 1.00 17.44 188 ASN C CA 1
ATOM 5558 C C . ASN C 1 208 ? 13.933 62.294 37.318 1.00 20.27 188 ASN C C 1
ATOM 5559 O O . ASN C 1 208 ? 14.127 63.224 38.075 1.00 23.76 188 ASN C O 1
ATOM 5564 N N . THR C 1 209 ? 13.732 61.060 37.755 1.00 16.13 189 THR C N 1
ATOM 5565 C CA . THR C 1 209 ? 13.809 60.745 39.154 1.00 17.44 189 THR C CA 1
ATOM 5566 C C . THR C 1 209 ? 14.943 59.772 39.371 1.00 21.47 189 THR C C 1
ATOM 5567 O O . THR C 1 209 ? 15.586 59.314 38.429 1.00 27.67 189 THR C O 1
ATOM 5571 N N . LYS C 1 210 ? 15.178 59.441 40.627 1.00 17.84 190 LYS C N 1
ATOM 5572 C CA . LYS C 1 210 ? 16.190 58.451 40.951 1.00 27.23 190 LYS C CA 1
ATOM 5573 C C . LYS C 1 210 ? 15.515 57.158 41.343 1.00 24.71 190 LYS C C 1
ATOM 5574 O O . LYS C 1 210 ? 16.069 56.346 42.049 1.00 30.38 190 LYS C O 1
ATOM 5580 N N . ILE C 1 211 ? 14.302 56.975 40.858 1.00 19.37 191 ILE C N 1
ATOM 5581 C CA . ILE C 1 211 ? 13.577 55.749 41.123 1.00 19.25 191 ILE C CA 1
ATOM 5582 C C . ILE C 1 211 ? 13.970 54.733 40.074 1.00 17.05 191 ILE C C 1
ATOM 5583 O O . ILE C 1 211 ? 13.897 55.010 38.882 1.00 17.58 191 ILE C O 1
ATOM 5588 N N . ARG C 1 212 ? 14.378 53.551 40.514 1.00 17.34 192 ARG C N 1
ATOM 5589 C CA . ARG C 1 212 ? 14.856 52.519 39.600 1.00 14.70 192 ARG C CA 1
ATOM 5590 C C . ARG C 1 212 ? 13.754 51.585 39.216 1.00 17.85 192 ARG C C 1
ATOM 5591 O O . ARG C 1 212 ? 12.945 51.198 40.056 1.00 18.52 192 ARG C O 1
ATOM 5599 N N . VAL C 1 213 ? 13.728 51.232 37.937 1.00 18.39 193 VAL C N 1
ATOM 5600 C CA . VAL C 1 213 ? 12.696 50.376 37.375 1.00 12.47 193 VAL C CA 1
ATOM 5601 C C . VAL C 1 213 ? 13.369 49.176 36.732 1.00 16.54 193 VAL C C 1
ATOM 5602 O O . VAL C 1 213 ? 14.114 49.328 35.768 1.00 20.31 193 VAL C O 1
ATOM 5606 N N . ILE C 1 214 ? 13.099 47.993 37.276 1.00 15.21 194 ILE C N 1
ATOM 5607 C CA . ILE C 1 214 ? 13.859 46.787 36.999 1.00 13.87 194 ILE C CA 1
ATOM 5608 C C . ILE C 1 214 ? 12.923 45.646 36.585 1.00 16.15 194 ILE C C 1
ATOM 5609 O O . ILE C 1 214 ? 11.970 45.335 37.304 1.00 21.70 194 ILE C O 1
ATOM 5614 N N . LEU C 1 215 ? 13.203 45.019 35.444 1.00 13.82 195 LEU C N 1
ATOM 5615 C CA . LEU C 1 215 ? 12.438 43.867 34.958 1.00 11.74 195 LEU C CA 1
ATOM 5616 C C . LEU C 1 215 ? 13.263 42.581 35.017 1.00 18.85 195 LEU C C 1
ATOM 5617 O O . LEU C 1 215 ? 14.353 42.499 34.447 1.00 24.29 195 LEU C O 1
ATOM 5622 N N . ILE C 1 216 ? 12.732 41.583 35.710 1.00 16.87 196 ILE C N 1
ATOM 5623 C CA . ILE C 1 216 ? 13.389 40.300 35.875 1.00 13.85 196 ILE C CA 1
ATOM 5624 C C . ILE C 1 216 ? 12.676 39.261 34.989 1.00 18.21 196 ILE C C 1
ATOM 5625 O O . ILE C 1 216 ? 11.480 38.993 35.169 1.00 19.19 196 ILE C O 1
ATOM 5630 N N . ALA C 1 217 ? 13.387 38.657 34.039 1.00 12.97 197 ALA C N 1
ATOM 5631 C CA . ALA C 1 217 ? 12.725 37.711 33.137 1.00 13.85 197 ALA C CA 1
ATOM 5632 C C . ALA C 1 217 ? 13.356 36.333 33.119 1.00 18.20 197 ALA C C 1
ATOM 5633 O O . ALA C 1 217 ? 14.305 36.100 32.387 1.00 23.32 197 ALA C O 1
ATOM 5635 N N . PRO C 1 218 ? 12.818 35.411 33.919 1.00 18.25 198 PRO C N 1
ATOM 5636 C CA . PRO C 1 218 ? 13.376 34.061 34.005 1.00 10.37 198 PRO C CA 1
ATOM 5637 C C . PRO C 1 218 ? 12.789 33.122 32.946 1.00 20.33 198 PRO C C 1
ATOM 5638 O O . PRO C 1 218 ? 11.737 33.414 32.323 1.00 21.16 198 PRO C O 1
ATOM 5642 N N . GLY C 1 219 ? 13.503 32.018 32.724 1.00 15.45 199 GLY C N 1
ATOM 5643 C CA . GLY C 1 219 ? 12.976 30.877 32.012 1.00 16.07 199 GLY C CA 1
ATOM 5644 C C . GLY C 1 219 ? 12.520 29.864 33.057 1.00 21.80 199 GLY C C 1
ATOM 5645 O O . GLY C 1 219 ? 11.915 30.243 34.058 1.00 25.08 199 GLY C O 1
ATOM 5646 N N . LEU C 1 220 ? 12.821 28.587 32.843 1.00 14.61 200 LEU C N 1
ATOM 5647 C CA . LEU C 1 220 ? 12.424 27.521 33.745 1.00 19.41 200 LEU C CA 1
ATOM 5648 C C . LEU C 1 220 ? 12.963 27.638 35.184 1.00 21.54 200 LEU C C 1
ATOM 5649 O O . LEU C 1 220 ? 14.145 27.466 35.415 1.00 24.37 200 LEU C O 1
ATOM 5654 N N . VAL C 1 221 ? 12.085 27.942 36.132 1.00 16.08 201 VAL C N 1
ATOM 5655 C CA . VAL C 1 221 ? 12.403 27.890 37.552 1.00 22.43 201 VAL C CA 1
ATOM 5656 C C . VAL C 1 221 ? 11.448 26.896 38.226 1.00 25.48 201 VAL C C 1
ATOM 5657 O O . VAL C 1 221 ? 10.231 26.995 38.059 1.00 27.29 201 VAL C O 1
ATOM 5661 N N . GLU C 1 222 ? 11.979 25.945 38.987 1.00 23.76 202 GLU C N 1
ATOM 5662 C CA . GLU C 1 222 ? 11.114 24.967 39.636 1.00 26.16 202 GLU C CA 1
ATOM 5663 C C . GLU C 1 222 ? 10.604 25.490 40.988 1.00 28.26 202 GLU C C 1
ATOM 5664 O O . GLU C 1 222 ? 11.339 25.564 41.977 1.00 27.05 202 GLU C O 1
ATOM 5670 N N . THR C 1 223 ? 9.339 25.867 41.011 1.00 25.17 203 THR C N 1
ATOM 5671 C CA . THR C 1 223 ? 8.750 26.422 42.198 1.00 22.53 203 THR C CA 1
ATOM 5672 C C . THR C 1 223 ? 7.398 25.729 42.378 1.00 22.55 203 THR C C 1
ATOM 5673 O O . THR C 1 223 ? 7.275 24.523 42.147 1.00 23.28 203 THR C O 1
ATOM 5677 N N . GLU C 1 224 ? 6.389 26.489 42.788 1.00 19.98 204 GLU C N 1
ATOM 5678 C CA . GLU C 1 224 ? 5.038 25.980 42.784 1.00 23.39 204 GLU C CA 1
ATOM 5679 C C . GLU C 1 224 ? 4.328 26.457 41.534 1.00 23.75 204 GLU C C 1
ATOM 5680 O O . GLU C 1 224 ? 3.147 26.186 41.356 1.00 27.39 204 GLU C O 1
ATOM 5686 N N . PHE C 1 225 ? 5.061 27.177 40.687 1.00 21.09 205 PHE C N 1
ATOM 5687 C CA . PHE C 1 225 ? 4.528 27.744 39.453 1.00 22.83 205 PHE C CA 1
ATOM 5688 C C . PHE C 1 225 ? 3.851 26.707 38.558 1.00 20.56 205 PHE C C 1
ATOM 5689 O O . PHE C 1 225 ? 2.727 26.924 38.099 1.00 22.60 205 PHE C O 1
ATOM 5697 N N . SER C 1 226 ? 4.528 25.590 38.300 1.00 19.12 206 SER C N 1
ATOM 5698 C CA . SER C 1 226 ? 3.944 24.555 37.447 1.00 23.55 206 SER C CA 1
ATOM 5699 C C . SER C 1 226 ? 2.860 23.764 38.154 1.00 30.20 206 SER C C 1
ATOM 5700 O O . SER C 1 226 ? 1.926 23.287 37.514 1.00 36.47 206 SER C O 1
ATOM 5703 N N . LEU C 1 227 ? 2.982 23.634 39.472 1.00 27.67 207 LEU C N 1
ATOM 5704 C CA . LEU C 1 227 ? 1.954 22.987 40.286 1.00 22.52 207 LEU C CA 1
ATOM 5705 C C . LEU C 1 227 ? 0.643 23.774 40.228 1.00 24.36 207 LEU C C 1
ATOM 5706 O O . LEU C 1 227 ? -0.434 23.206 39.997 1.00 22.39 207 LEU C O 1
ATOM 5711 N N . VAL C 1 228 ? 0.738 25.088 40.431 1.00 20.94 208 VAL C N 1
ATOM 5712 C CA . VAL C 1 228 ? -0.407 25.963 40.225 1.00 23.00 208 VAL C CA 1
ATOM 5713 C C . VAL C 1 228 ? -0.961 25.847 38.793 1.00 25.93 208 VAL C C 1
ATOM 5714 O O . VAL C 1 228 ? -2.179 25.738 38.594 1.00 24.60 208 VAL C O 1
ATOM 5718 N N . ARG C 1 229 ? -0.055 25.863 37.812 1.00 24.19 209 ARG C N 1
ATOM 5719 C CA . ARG C 1 229 ? -0.425 25.915 36.407 1.00 21.13 209 ARG C CA 1
ATOM 5720 C C . ARG C 1 229 ? -1.250 24.702 36.014 1.00 25.89 209 ARG C C 1
ATOM 5721 O O . ARG C 1 229 ? -2.177 24.809 35.204 1.00 31.52 209 ARG C O 1
ATOM 5729 N N . TYR C 1 230 ? -0.924 23.554 36.595 1.00 24.72 210 TYR C N 1
ATOM 5730 C CA . TYR C 1 230 ? -1.673 22.320 36.320 1.00 28.19 210 TYR C CA 1
ATOM 5731 C C . TYR C 1 230 ? -2.602 21.858 37.460 1.00 29.27 210 TYR C C 1
ATOM 5732 O O . TYR C 1 230 ? -2.863 20.668 37.624 1.00 34.52 210 TYR C O 1
ATOM 5741 N N . ARG C 1 231 ? -3.095 22.825 38.227 1.00 28.03 211 ARG C N 1
ATOM 5742 C CA . ARG C 1 231 ? -4.136 22.607 39.232 1.00 30.18 211 ARG C CA 1
ATOM 5743 C C . ARG C 1 231 ? -3.798 21.549 40.271 1.00 31.40 211 ARG C C 1
ATOM 5744 O O . ARG C 1 231 ? -4.658 20.753 40.647 1.00 32.23 211 ARG C O 1
ATOM 5752 N N . GLY C 1 232 ? -2.557 21.534 40.735 1.00 32.03 212 GLY C N 1
ATOM 5753 C CA . GLY C 1 232 ? -2.179 20.619 41.793 1.00 33.16 212 GLY C CA 1
ATOM 5754 C C . GLY C 1 232 ? -1.710 19.251 41.333 1.00 33.34 212 GLY C C 1
ATOM 5755 O O . GLY C 1 232 ? -1.276 18.442 42.139 1.00 36.40 212 GLY C O 1
ATOM 5756 N N . ASN C 1 233 ? -1.804 18.975 40.041 1.00 29.93 213 ASN C N 1
ATOM 5757 C CA . ASN C 1 233 ? -1.315 17.705 39.545 1.00 31.94 213 ASN C CA 1
ATOM 5758 C C . ASN C 1 233 ? 0.209 17.646 39.581 1.00 35.85 213 ASN C C 1
ATOM 5759 O O . ASN C 1 233 ? 0.883 18.226 38.737 1.00 37.04 213 ASN C O 1
ATOM 5764 N N . GLU C 1 234 ? 0.746 16.940 40.571 1.00 42.17 214 GLU C N 1
ATOM 5765 C CA . GLU C 1 234 ? 2.191 16.868 40.770 1.00 46.86 214 GLU C CA 1
ATOM 5766 C C . GLU C 1 234 ? 2.900 16.211 39.605 1.00 47.10 214 GLU C C 1
ATOM 5767 O O . GLU C 1 234 ? 4.020 16.573 39.280 1.00 43.87 214 GLU C O 1
ATOM 5773 N N . GLU C 1 235 ? 2.245 15.235 38.989 1.00 53.19 215 GLU C N 1
ATOM 5774 C CA . GLU C 1 235 ? 2.781 14.571 37.809 1.00 59.54 215 GLU C CA 1
ATOM 5775 C C . GLU C 1 235 ? 3.123 15.585 36.736 1.00 54.51 215 GLU C C 1
ATOM 5776 O O . GLU C 1 235 ? 4.274 15.709 36.340 1.00 55.45 215 GLU C O 1
ATOM 5782 N N . GLN C 1 236 ? 2.116 16.306 36.260 1.00 49.81 216 GLN C N 1
ATOM 5783 C CA . GLN C 1 236 ? 2.324 17.267 35.191 1.00 46.53 216 GLN C CA 1
ATOM 5784 C C . GLN C 1 236 ? 3.341 18.328 35.595 1.00 41.19 216 GLN C C 1
ATOM 5785 O O . GLN C 1 236 ? 4.144 18.777 34.776 1.00 39.11 216 GLN C O 1
ATOM 5791 N N . ALA C 1 237 ? 3.307 18.725 36.857 1.00 32.94 217 ALA C N 1
ATOM 5792 C CA . ALA C 1 237 ? 4.268 19.690 37.357 1.00 34.72 217 ALA C CA 1
ATOM 5793 C C . ALA C 1 237 ? 5.717 19.190 37.229 1.00 34.81 217 ALA C C 1
ATOM 5794 O O . ALA C 1 237 ? 6.544 19.839 36.589 1.00 40.20 217 ALA C O 1
ATOM 5796 N N . LYS C 1 238 ? 6.039 18.052 37.830 1.00 31.23 218 LYS C N 1
ATOM 5797 C CA . LYS C 1 238 ? 7.402 17.525 37.757 1.00 36.59 218 LYS C CA 1
ATOM 5798 C C . LYS C 1 238 ? 7.846 17.249 36.318 1.00 38.63 218 LYS C C 1
ATOM 5799 O O . LYS C 1 238 ? 9.022 17.324 35.984 1.00 39.37 218 LYS C O 1
ATOM 5805 N N . ASN C 1 239 ? 6.879 16.954 35.467 1.00 38.68 219 ASN C N 1
ATOM 5806 C CA . ASN C 1 239 ? 7.128 16.656 34.078 1.00 39.34 219 ASN C CA 1
ATOM 5807 C C . ASN C 1 239 ? 7.697 17.810 33.285 1.00 36.60 219 ASN C C 1
ATOM 5808 O O . ASN C 1 239 ? 8.394 17.585 32.301 1.00 38.53 219 ASN C O 1
ATOM 5813 N N . VAL C 1 240 ? 7.375 19.039 33.688 1.00 31.08 220 VAL C N 1
ATOM 5814 C CA . VAL C 1 240 ? 7.879 20.230 33.010 1.00 29.44 220 VAL C CA 1
ATOM 5815 C C . VAL C 1 240 ? 9.416 20.312 33.089 1.00 32.73 220 VAL C C 1
ATOM 5816 O O . VAL C 1 240 ? 10.082 20.833 32.181 1.00 32.70 220 VAL C O 1
ATOM 5820 N N . TYR C 1 241 ? 9.967 19.767 34.176 1.00 35.80 221 TYR C N 1
ATOM 5821 C CA . TYR C 1 241 ? 11.394 19.882 34.493 1.00 37.65 221 TYR C CA 1
ATOM 5822 C C . TYR C 1 241 ? 12.145 18.578 34.231 1.00 42.64 221 TYR C C 1
ATOM 5823 O O . TYR C 1 241 ? 13.373 18.541 34.275 1.00 43.12 221 TYR C O 1
ATOM 5832 N N . LYS C 1 242 ? 11.401 17.519 33.926 1.00 45.20 222 LYS C N 1
ATOM 5833 C CA . LYS C 1 242 ? 11.986 16.209 33.633 1.00 48.06 222 LYS C CA 1
ATOM 5834 C C . LYS C 1 242 ? 13.194 16.287 32.705 1.00 46.94 222 LYS C C 1
ATOM 5835 O O . LYS C 1 242 ? 13.121 16.871 31.607 1.00 45.82 222 LYS C O 1
ATOM 5841 N N . ASP C 1 243 ? 14.301 15.695 33.159 1.00 42.37 223 ASP C N 1
ATOM 5842 C CA . ASP C 1 243 ? 15.535 15.584 32.361 1.00 40.17 223 ASP C CA 1
ATOM 5843 C C . ASP C 1 243 ? 16.251 16.924 32.094 1.00 36.28 223 ASP C C 1
ATOM 5844 O O . ASP C 1 243 ? 17.020 17.064 31.135 1.00 32.70 223 ASP C O 1
ATOM 5849 N N . THR C 1 244 ? 15.988 17.918 32.935 1.00 34.43 224 THR C N 1
ATOM 5850 C CA . THR C 1 244 ? 16.683 19.194 32.828 1.00 32.66 224 THR C CA 1
ATOM 5851 C C . THR C 1 244 ? 17.096 19.564 34.232 1.00 35.69 224 THR C C 1
ATOM 5852 O O . THR C 1 244 ? 16.602 18.987 35.201 1.00 39.40 224 THR C O 1
ATOM 5856 N N . THR C 1 245 ? 18.024 20.501 34.351 1.00 33.04 225 THR C N 1
ATOM 5857 C CA . THR C 1 245 ? 18.308 21.078 35.648 1.00 28.39 225 THR C CA 1
ATOM 5858 C C . THR C 1 245 ? 17.825 22.507 35.639 1.00 27.06 225 THR C C 1
ATOM 5859 O O . THR C 1 245 ? 18.562 23.398 35.223 1.00 32.60 225 THR C O 1
ATOM 5863 N N . PRO C 1 246 ? 16.583 22.737 36.080 1.00 24.71 226 PRO C N 1
ATOM 5864 C CA . PRO C 1 246 ? 16.081 24.105 35.937 1.00 25.04 226 PRO C CA 1
ATOM 5865 C C . PRO C 1 246 ? 16.722 25.023 36.966 1.00 22.99 226 PRO C C 1
ATOM 5866 O O . PRO C 1 246 ? 17.553 24.583 37.771 1.00 18.98 226 PRO C O 1
ATOM 5870 N N . LEU C 1 247 ? 16.356 26.297 36.891 1.00 19.72 227 LEU C N 1
ATOM 5871 C CA . LEU C 1 247 ? 16.726 27.277 37.898 1.00 19.99 227 LEU C CA 1
ATOM 5872 C C . LEU C 1 247 ? 15.921 26.929 39.131 1.00 22.88 227 LEU C C 1
ATOM 5873 O O . LEU C 1 247 ? 14.843 26.346 39.016 1.00 23.80 227 LEU C O 1
ATOM 5878 N N . MET C 1 248 ? 16.467 27.250 40.303 1.00 17.23 228 MET C N 1
ATOM 5879 C CA . MET C 1 248 ? 15.729 27.153 41.554 1.00 18.04 228 MET C CA 1
ATOM 5880 C C . MET C 1 248 ? 15.381 28.566 41.945 1.00 24.56 228 MET C C 1
ATOM 5881 O O . MET C 1 248 ? 16.036 29.512 41.501 1.00 28.84 228 MET C O 1
ATOM 5886 N N . ALA C 1 249 ? 14.372 28.721 42.789 1.00 23.24 229 ALA C N 1
ATOM 5887 C CA . ALA C 1 249 ? 13.964 30.065 43.215 1.00 22.24 229 ALA C CA 1
ATOM 5888 C C . ALA C 1 249 ? 15.096 30.979 43.733 1.00 17.71 229 ALA C C 1
ATOM 5889 O O . ALA C 1 249 ? 15.108 32.160 43.456 1.00 20.79 229 ALA C O 1
ATOM 5891 N N . ASP C 1 250 ? 16.037 30.436 44.488 1.00 18.44 230 ASP C N 1
ATOM 5892 C CA . ASP C 1 250 ? 17.142 31.255 45.008 1.00 20.87 230 ASP C CA 1
ATOM 5893 C C . ASP C 1 250 ? 18.065 31.835 43.889 1.00 22.44 230 ASP C C 1
ATOM 5894 O O . ASP C 1 250 ? 18.658 32.884 44.041 1.00 19.80 230 ASP C O 1
ATOM 5899 N N . ASP C 1 251 ? 18.141 31.173 42.747 1.00 19.57 231 ASP C N 1
ATOM 5900 C CA . ASP C 1 251 ? 18.834 31.736 41.603 1.00 15.96 231 ASP C CA 1
ATOM 5901 C C . ASP C 1 251 ? 18.200 33.073 41.134 1.00 22.07 231 ASP C C 1
ATOM 5902 O O . ASP C 1 251 ? 18.906 34.041 40.806 1.00 21.67 231 ASP C O 1
ATOM 5907 N N . VAL C 1 252 ? 16.872 33.139 41.097 1.00 14.56 232 VAL C N 1
ATOM 5908 C CA . VAL C 1 252 ? 16.215 34.370 40.690 1.00 14.02 232 VAL C CA 1
ATOM 5909 C C . VAL C 1 252 ? 16.299 35.385 41.827 1.00 19.87 232 VAL C C 1
ATOM 5910 O O . VAL C 1 252 ? 16.429 36.595 41.587 1.00 15.43 232 VAL C O 1
ATOM 5914 N N . ALA C 1 253 ? 16.215 34.883 43.066 1.00 19.98 233 ALA C N 1
ATOM 5915 C CA . ALA C 1 253 ? 16.350 35.730 44.239 1.00 13.80 233 ALA C CA 1
ATOM 5916 C C . ALA C 1 253 ? 17.721 36.402 44.169 1.00 14.69 233 ALA C C 1
ATOM 5917 O O . ALA C 1 253 ? 17.844 37.628 44.314 1.00 10.15 233 ALA C O 1
ATOM 5919 N N . ASP C 1 254 ? 18.749 35.596 43.909 1.00 18.99 234 ASP C N 1
ATOM 5920 C CA . ASP C 1 254 ? 20.098 36.107 43.794 1.00 17.37 234 ASP C CA 1
ATOM 5921 C C . ASP C 1 254 ? 20.158 37.320 42.861 1.00 20.28 234 ASP C C 1
ATOM 5922 O O . ASP C 1 254 ? 20.798 38.324 43.161 1.00 19.59 234 ASP C O 1
ATOM 5927 N N . LEU C 1 255 ? 19.482 37.219 41.722 1.00 18.48 235 LEU C N 1
ATOM 5928 C CA . LEU C 1 255 ? 19.538 38.266 40.716 1.00 12.69 235 LEU C CA 1
ATOM 5929 C C . LEU C 1 255 ? 18.812 39.514 41.182 1.00 15.48 235 LEU C C 1
ATOM 5930 O O . LEU C 1 255 ? 19.260 40.631 40.953 1.00 24.35 235 LEU C O 1
ATOM 5935 N N . ILE C 1 256 ? 17.695 39.328 41.862 1.00 13.72 236 ILE C N 1
ATOM 5936 C CA . ILE C 1 256 ? 16.886 40.455 42.333 1.00 10.81 236 ILE C CA 1
ATOM 5937 C C . ILE C 1 256 ? 17.629 41.233 43.377 1.00 14.89 236 ILE C C 1
ATOM 5938 O O . ILE C 1 256 ? 17.675 42.453 43.321 1.00 18.32 236 ILE C O 1
ATOM 5943 N N . VAL C 1 257 ? 18.226 40.522 44.330 1.00 16.43 237 VAL C N 1
ATOM 5944 C CA . VAL C 1 257 ? 19.003 41.180 45.358 1.00 19.59 237 VAL C CA 1
ATOM 5945 C C . VAL C 1 257 ? 20.233 41.813 44.721 1.00 23.48 237 VAL C C 1
ATOM 5946 O O . VAL C 1 257 ? 20.629 42.925 45.095 1.00 25.99 237 VAL C O 1
ATOM 5950 N N . TYR C 1 258 ? 20.826 41.143 43.735 1.00 16.80 238 TYR C N 1
ATOM 5951 C CA . TYR C 1 258 ? 21.949 41.763 43.043 1.00 17.94 238 TYR C CA 1
ATOM 5952 C C . TYR C 1 258 ? 21.538 43.098 42.432 1.00 20.43 238 TYR C C 1
ATOM 5953 O O . TYR C 1 258 ? 22.195 44.123 42.671 1.00 25.43 238 TYR C O 1
ATOM 5962 N N . ALA C 1 259 ? 20.452 43.089 41.653 1.00 10.38 239 ALA C N 1
ATOM 5963 C CA . ALA C 1 259 ? 20.027 44.301 40.958 1.00 13.12 239 ALA C CA 1
ATOM 5964 C C . ALA C 1 259 ? 19.746 45.449 41.912 1.00 15.76 239 ALA C C 1
ATOM 5965 O O . ALA C 1 259 ? 20.182 46.581 41.678 1.00 19.18 239 ALA C O 1
ATOM 5967 N N . THR C 1 260 ? 19.035 45.146 42.991 1.00 16.19 240 THR C N 1
ATOM 5968 C CA . THR C 1 260 ? 18.614 46.169 43.954 1.00 22.75 240 THR C CA 1
ATOM 5969 C C . THR C 1 260 ? 19.721 46.621 44.939 1.00 24.65 240 THR C C 1
ATOM 5970 O O . THR C 1 260 ? 19.514 47.578 45.702 1.00 26.24 240 THR C O 1
ATOM 5974 N N . SER C 1 261 ? 20.882 45.953 44.917 1.00 18.75 241 SER C N 1
ATOM 5975 C CA . SER C 1 261 ? 21.991 46.336 45.806 1.00 20.10 241 SER C CA 1
ATOM 5976 C C . SER C 1 261 ? 23.108 47.057 45.051 1.00 24.86 241 SER C C 1
ATOM 5977 O O . SER C 1 261 ? 24.185 47.345 45.602 1.00 28.30 241 SER C O 1
ATOM 5980 N N . ARG C 1 262 ? 22.862 47.341 43.777 1.00 22.60 242 ARG C N 1
ATOM 5981 C CA . ARG C 1 262 ? 23.789 48.190 43.046 1.00 20.82 242 ARG C CA 1
ATOM 5982 C C . ARG C 1 262 ? 23.693 49.627 43.583 1.00 22.78 242 ARG C C 1
ATOM 5983 O O . ARG C 1 262 ? 22.665 50.026 44.125 1.00 24.58 242 ARG C O 1
ATOM 5991 N N . LYS C 1 263 ? 24.777 50.388 43.452 1.00 25.25 243 LYS C N 1
ATOM 5992 C CA . LYS C 1 263 ? 24.753 51.806 43.762 1.00 25.57 243 LYS C CA 1
ATOM 5993 C C . LYS C 1 263 ? 23.571 52.465 43.025 1.00 29.62 243 LYS C C 1
ATOM 5994 O O . LYS C 1 263 ? 23.205 52.061 41.926 1.00 33.25 243 LYS C O 1
ATOM 6000 N N . GLN C 1 264 ? 22.994 53.494 43.633 1.00 23.09 244 GLN C N 1
ATOM 6001 C CA . GLN C 1 264 ? 21.754 54.075 43.159 1.00 21.03 244 GLN C CA 1
ATOM 6002 C C . GLN C 1 264 ? 21.764 54.425 41.674 1.00 18.67 244 GLN C C 1
ATOM 6003 O O . GLN C 1 264 ? 20.766 54.248 40.980 1.00 18.23 244 GLN C O 1
ATOM 6009 N N . ASN C 1 265 ? 22.876 54.944 41.182 1.00 13.99 245 ASN C N 1
ATOM 6010 C CA . ASN C 1 265 ? 22.879 55.471 39.823 1.00 21.00 245 ASN C CA 1
ATOM 6011 C C . ASN C 1 265 ? 22.782 54.372 38.782 1.00 24.65 245 ASN C C 1
ATOM 6012 O O . ASN C 1 265 ? 22.495 54.643 37.617 1.00 22.55 245 ASN C O 1
ATOM 6017 N N . THR C 1 266 ? 23.041 53.140 39.207 1.00 18.20 246 THR C N 1
ATOM 6018 C CA . THR C 1 266 ? 23.026 51.995 38.302 1.00 19.03 246 THR C CA 1
ATOM 6019 C C . THR C 1 266 ? 21.686 51.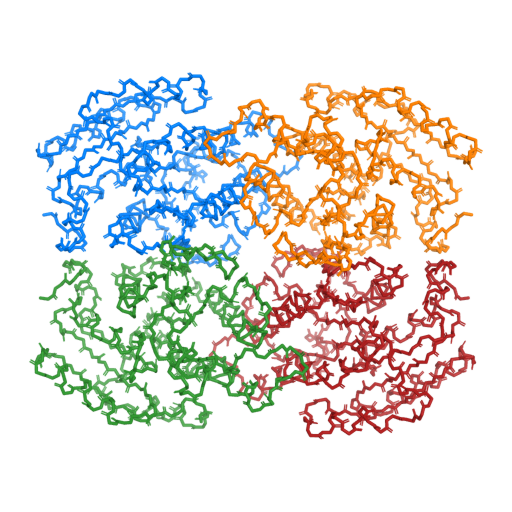271 38.261 1.00 18.21 246 THR C C 1
ATOM 6020 O O . THR C 1 266 ? 21.140 50.900 39.293 1.00 19.88 246 THR C O 1
ATOM 6024 N N . VAL C 1 267 ? 21.175 51.051 37.057 1.00 14.89 247 VAL C N 1
ATOM 6025 C CA . VAL C 1 267 ? 19.933 50.324 36.909 1.00 14.01 247 VAL C CA 1
ATOM 6026 C C . VAL C 1 267 ? 20.153 49.075 36.095 1.00 16.67 247 VAL C C 1
ATOM 6027 O O . VAL C 1 267 ? 20.320 49.140 34.883 1.00 20.89 247 VAL C O 1
ATOM 6031 N N . ILE C 1 268 ? 20.202 47.934 36.777 1.00 14.86 248 ILE C N 1
ATOM 6032 C CA . ILE C 1 268 ? 20.111 46.642 36.113 1.00 10.82 248 ILE C CA 1
ATOM 6033 C C . ILE C 1 268 ? 18.668 46.513 35.557 1.00 14.56 248 ILE C C 1
ATOM 6034 O O . ILE C 1 268 ? 17.779 45.950 36.190 1.00 14.80 248 ILE C O 1
ATOM 6039 N N . ALA C 1 269 ? 18.437 47.076 34.380 1.00 12.80 249 ALA C N 1
ATOM 6040 C CA . ALA C 1 269 ? 17.088 47.447 33.975 1.00 12.20 249 ALA C CA 1
ATOM 6041 C C . ALA C 1 269 ? 16.252 46.287 33.515 1.00 14.06 249 ALA C C 1
ATOM 6042 O O . ALA C 1 269 ? 15.050 46.254 33.764 1.00 17.45 249 ALA C O 1
ATOM 6044 N N . ASP C 1 270 ? 16.888 45.353 32.826 1.00 11.25 250 ASP C N 1
ATOM 6045 C CA . ASP C 1 270 ? 16.183 44.268 32.154 1.00 13.05 250 ASP C CA 1
ATOM 6046 C C . ASP C 1 270 ? 17.089 43.029 31.995 1.00 17.49 250 ASP C C 1
ATOM 6047 O O . ASP C 1 270 ? 18.039 43.040 31.194 1.00 19.22 250 ASP C O 1
ATOM 6052 N N . THR C 1 271 ? 16.790 41.965 32.741 1.00 9.82 251 THR C N 1
ATOM 6053 C CA . THR C 1 271 ? 17.662 40.806 32.761 1.00 12.12 251 THR C CA 1
ATOM 6054 C C . THR C 1 271 ? 16.919 39.516 32.479 1.00 18.66 251 THR C C 1
ATOM 6055 O O . THR C 1 271 ? 15.912 39.198 33.109 1.00 24.01 251 THR C O 1
ATOM 6059 N N . LEU C 1 272 ? 17.461 38.761 31.540 1.00 16.67 252 LEU C N 1
ATOM 6060 C CA . LEU C 1 272 ? 16.936 37.477 31.159 1.00 16.58 252 LEU C CA 1
ATOM 6061 C C . LEU C 1 272 ? 17.808 36.432 31.796 1.00 21.18 252 LEU C C 1
ATOM 6062 O O . LEU C 1 272 ? 19.001 36.374 31.506 1.00 22.55 252 LEU C O 1
ATOM 6067 N N . ILE C 1 273 ? 17.211 35.593 32.642 1.00 14.09 253 ILE C N 1
ATOM 6068 C CA . ILE C 1 273 ? 17.944 34.563 33.356 1.00 7.84 253 ILE C CA 1
ATOM 6069 C C . ILE C 1 273 ? 17.459 33.170 32.957 1.00 15.84 253 ILE C C 1
ATOM 6070 O O . ILE C 1 273 ? 16.267 32.884 32.987 1.00 19.82 253 ILE C O 1
ATOM 6075 N N . PHE C 1 274 ? 18.409 32.315 32.574 1.00 13.75 254 PHE C N 1
ATOM 6076 C CA . PHE C 1 274 ? 18.135 31.007 32.012 1.00 12.58 254 PHE C CA 1
ATOM 6077 C C . PHE C 1 274 ? 18.923 29.936 32.727 1.00 17.90 254 PHE C C 1
ATOM 6078 O O . PHE C 1 274 ? 20.043 30.161 33.163 1.00 23.04 254 PHE C O 1
ATOM 6086 N N . PRO C 1 275 ? 18.348 28.742 32.835 1.00 19.10 255 PRO C N 1
ATOM 6087 C CA . PRO C 1 275 ? 19.196 27.590 33.162 1.00 17.42 255 PRO C CA 1
ATOM 6088 C C . PRO C 1 275 ? 20.001 27.245 31.917 1.00 19.28 255 PRO C C 1
ATOM 6089 O O . PRO C 1 275 ? 19.542 27.449 30.799 1.00 19.05 255 PRO C O 1
ATOM 6093 N N . THR C 1 276 ? 21.204 26.738 32.105 1.00 19.91 256 THR C N 1
ATOM 6094 C CA . THR C 1 276 ? 22.142 26.612 31.000 1.00 17.74 256 THR C CA 1
ATOM 6095 C C . THR C 1 276 ? 21.546 25.832 29.810 1.00 20.03 256 THR C C 1
ATOM 6096 O O . THR C 1 276 ? 21.946 26.037 28.669 1.00 16.47 256 THR C O 1
ATOM 6100 N N . ASN C 1 277 ? 20.581 24.958 30.074 1.00 16.83 257 ASN C N 1
ATOM 6101 C CA . ASN C 1 277 ? 20.046 24.093 29.028 1.00 14.27 257 ASN C CA 1
ATOM 6102 C C . ASN C 1 277 ? 18.951 24.762 28.184 1.00 18.75 257 ASN C C 1
ATOM 6103 O O . ASN C 1 277 ? 18.396 24.153 27.254 1.00 20.38 257 ASN C O 1
ATOM 6108 N N . GLN C 1 278 ? 18.616 26.000 28.525 1.00 11.73 258 GLN C N 1
ATOM 6109 C CA . GLN C 1 278 ? 17.524 26.689 27.852 1.00 9.88 258 GLN C CA 1
ATOM 6110 C C . GLN C 1 278 ? 18.031 27.936 27.151 1.00 11.68 258 GLN C C 1
ATOM 6111 O O . GLN C 1 278 ? 18.856 28.655 27.700 1.00 12.54 258 GLN C O 1
ATOM 6117 N N . ALA C 1 279 ? 17.538 28.185 25.943 1.00 14.16 259 ALA C N 1
ATOM 6118 C CA . ALA C 1 279 ? 17.870 29.413 25.219 1.00 15.71 259 ALA C CA 1
ATOM 6119 C C . ALA C 1 279 ? 16.637 30.197 24.740 1.00 16.21 259 ALA C C 1
ATOM 6120 O O . ALA C 1 279 ? 16.763 31.319 24.245 1.00 16.56 259 ALA C O 1
ATOM 6122 N N . SER C 1 280 ? 15.450 29.611 24.896 1.00 16.36 260 SER C N 1
ATOM 6123 C CA . SER C 1 280 ? 14.188 30.286 24.572 1.00 16.90 260 SER C CA 1
ATOM 6124 C C . SER C 1 280 ? 13.115 29.326 25.020 1.00 16.91 260 SER C C 1
ATOM 6125 O O . SER C 1 280 ? 13.454 28.255 25.507 1.00 15.93 260 SER C O 1
ATOM 6128 N N . PRO C 1 281 ? 11.826 29.689 24.850 1.00 17.48 261 PRO C N 1
ATOM 6129 C CA . PRO C 1 281 ? 10.755 28.756 25.229 1.00 17.36 261 PRO C CA 1
ATOM 6130 C C . PRO C 1 281 ? 10.756 27.566 24.284 1.00 22.30 261 PRO C C 1
ATOM 6131 O O . PRO C 1 281 ? 10.195 26.509 24.603 1.00 26.41 261 PRO C O 1
ATOM 6135 N N . HIS C 1 282 ? 11.382 27.742 23.121 1.00 20.50 262 HIS C N 1
ATOM 6136 C CA . HIS C 1 282 ? 11.382 26.697 22.102 1.00 21.77 262 HIS C CA 1
ATOM 6137 C C . HIS C 1 282 ? 12.690 25.950 22.071 1.00 20.56 262 HIS C C 1
ATOM 6138 O O . HIS C 1 282 ? 12.838 25.001 21.329 1.00 18.16 262 HIS C O 1
ATOM 6145 N N . HIS C 1 283 ? 13.649 26.390 22.867 1.00 23.27 263 HIS C N 1
ATOM 6146 C CA . HIS C 1 283 ? 14.968 25.785 22.816 1.00 26.26 263 HIS C CA 1
ATOM 6147 C C . HIS C 1 283 ? 15.407 25.333 24.203 1.00 24.30 263 HIS C C 1
ATOM 6148 O O . HIS C 1 283 ? 16.091 26.070 24.949 1.00 24.11 263 HIS C O 1
ATOM 6155 N N . ILE C 1 284 ? 15.003 24.105 24.515 1.00 18.28 264 ILE C N 1
ATOM 6156 C CA . ILE C 1 284 ? 15.196 23.506 25.821 1.00 21.71 264 ILE C CA 1
ATOM 6157 C C . ILE C 1 284 ? 15.812 22.135 25.648 1.00 22.71 264 ILE C C 1
ATOM 6158 O O . ILE C 1 284 ? 15.173 21.219 25.139 1.00 25.50 264 ILE C O 1
ATOM 6163 N N . PHE C 1 285 ? 17.065 21.987 26.044 1.00 24.17 265 PHE C N 1
ATOM 6164 C CA . PHE C 1 285 ? 17.727 20.691 25.897 1.00 23.56 265 PHE C CA 1
ATOM 6165 C C . PHE C 1 285 ? 17.382 19.791 27.051 1.00 24.12 265 PHE C C 1
ATOM 6166 O O . PHE C 1 285 ? 17.484 20.194 28.217 1.00 31.29 265 PHE C O 1
ATOM 6174 N N . ARG C 1 286 ? 16.978 18.572 26.725 1.00 23.47 266 ARG C N 1
ATOM 6175 C CA . ARG C 1 286 ? 16.675 17.565 27.739 1.00 27.06 266 ARG C CA 1
ATOM 6176 C C . ARG C 1 286 ? 17.653 16.405 27.653 1.00 37.81 266 ARG C C 1
ATOM 6177 O O . ARG C 1 286 ? 17.768 15.753 26.614 1.00 40.41 266 ARG C O 1
ATOM 6185 N N . GLY C 1 287 ? 18.390 16.183 28.739 1.00 47.63 267 GLY C N 1
ATOM 6186 C CA . GLY C 1 287 ? 19.454 15.194 28.761 1.00 55.69 267 GLY C CA 1
ATOM 6187 C C . GLY C 1 287 ? 18.935 13.808 29.086 1.00 70.49 267 GLY C C 1
ATOM 6188 O O . GLY C 1 287 ? 17.724 13.638 29.261 1.00 76.44 267 GLY C O 1
ATOM 6190 N N . HIS D 1 20 ? -16.536 48.552 -9.309 1.00 32.81 0 HIS D N 1
ATOM 6191 C CA . HIS D 1 20 ? -15.915 48.516 -7.965 1.00 41.70 0 HIS D CA 1
ATOM 6192 C C . HIS D 1 20 ? -14.897 47.398 -7.704 1.00 40.27 0 HIS D C 1
ATOM 6193 O O . HIS D 1 20 ? -15.267 46.373 -7.131 1.00 37.80 0 HIS D O 1
ATOM 6200 N N . MET D 1 21 ? -13.627 47.596 -8.071 1.00 34.58 1 MET D N 1
ATOM 6201 C CA . MET D 1 21 ? -12.572 46.620 -7.732 1.00 30.67 1 MET D CA 1
ATOM 6202 C C . MET D 1 21 ? -11.266 47.297 -7.316 1.00 31.51 1 MET D C 1
ATOM 6203 O O . MET D 1 21 ? -10.241 47.184 -7.999 1.00 32.63 1 MET D O 1
ATOM 6208 N N . SER D 1 22 ? -11.311 47.982 -6.183 1.00 24.06 2 SER D N 1
ATOM 6209 C CA . SER D 1 22 ? -10.256 48.879 -5.773 1.00 24.27 2 SER D CA 1
ATOM 6210 C C . SER D 1 22 ? -8.898 48.191 -5.747 1.00 30.58 2 SER D C 1
ATOM 6211 O O . SER D 1 22 ? -7.855 48.860 -5.793 1.00 28.70 2 SER D O 1
ATOM 6214 N N . GLN D 1 23 ? -8.892 46.863 -5.691 1.00 23.63 3 GLN D N 1
ATOM 6215 C CA . GLN D 1 23 ? -7.621 46.164 -5.579 1.00 28.23 3 GLN D CA 1
ATOM 6216 C C . GLN D 1 23 ? -7.335 45.163 -6.698 1.00 31.90 3 GLN D C 1
ATOM 6217 O O . GLN D 1 23 ? -6.460 44.296 -6.570 1.00 29.73 3 GLN D O 1
ATOM 6223 N N . GLY D 1 24 ? -8.061 45.293 -7.803 1.00 31.29 4 GLY D N 1
ATOM 6224 C CA . GLY D 1 24 ? -7.841 44.414 -8.932 1.00 29.84 4 GLY D CA 1
ATOM 6225 C C . GLY D 1 24 ? -8.784 43.229 -8.939 1.00 30.90 4 GLY D C 1
ATOM 6226 O O . GLY D 1 24 ? -9.418 42.913 -7.926 1.00 32.83 4 GLY D O 1
ATOM 6227 N N . ARG D 1 25 ? -8.848 42.559 -10.087 1.00 28.01 5 ARG D N 1
ATOM 6228 C CA . ARG D 1 25 ? -9.833 41.519 -10.328 1.00 34.30 5 ARG D CA 1
ATOM 6229 C C . ARG D 1 25 ? -9.641 40.321 -9.422 1.00 30.96 5 ARG D C 1
ATOM 6230 O O . ARG D 1 25 ? -10.576 39.860 -8.764 1.00 32.07 5 ARG D O 1
ATOM 6238 N N . LYS D 1 26 ? -8.417 39.821 -9.395 1.00 35.34 6 LYS D N 1
ATOM 6239 C CA . LYS D 1 26 ? -8.074 38.632 -8.627 1.00 34.94 6 LYS D CA 1
ATOM 6240 C C . LYS D 1 26 ? -8.437 38.785 -7.147 1.00 27.41 6 LYS D C 1
ATOM 6241 O O . LYS D 1 26 ? -9.007 37.873 -6.553 1.00 26.80 6 LYS D O 1
ATOM 6247 N N . ALA D 1 27 ? -8.147 39.945 -6.559 1.00 22.69 7 ALA D N 1
ATOM 6248 C CA . ALA D 1 27 ? -8.514 40.180 -5.159 1.00 21.83 7 ALA D CA 1
ATOM 6249 C C . ALA D 1 27 ? -10.044 40.159 -4.945 1.00 29.07 7 ALA D C 1
ATOM 6250 O O . ALA D 1 27 ? -10.537 39.575 -3.969 1.00 26.88 7 ALA D O 1
ATOM 6252 N N . ALA D 1 28 ? -10.785 40.802 -5.855 1.00 23.47 8 ALA D N 1
ATOM 6253 C CA . ALA D 1 28 ? -12.246 40.738 -5.850 1.00 20.89 8 ALA D CA 1
ATOM 6254 C C . ALA D 1 28 ? -12.761 39.309 -5.955 1.00 24.84 8 ALA D C 1
ATOM 6255 O O . ALA D 1 28 ? -13.702 38.945 -5.263 1.00 29.66 8 ALA D O 1
ATOM 6257 N N . GLU D 1 29 ? -12.167 38.502 -6.825 1.00 26.01 9 GLU D N 1
ATOM 6258 C CA . GLU D 1 29 ? -12.588 37.111 -6.931 1.00 26.45 9 GLU D CA 1
ATOM 6259 C C . GLU D 1 29 ? -12.443 36.424 -5.589 1.00 26.78 9 GLU D C 1
ATOM 6260 O O . GLU D 1 29 ? -13.328 35.680 -5.154 1.00 25.78 9 GLU D O 1
ATOM 6266 N N . ARG D 1 30 ? -11.311 36.669 -4.934 1.00 28.26 10 ARG D N 1
ATOM 6267 C CA . ARG D 1 30 ? -11.007 35.964 -3.698 1.00 26.55 10 ARG D CA 1
ATOM 6268 C C . ARG D 1 30 ? -11.922 36.400 -2.561 1.00 25.21 10 ARG D C 1
ATOM 6269 O O . ARG D 1 30 ? -12.223 35.610 -1.676 1.00 22.81 10 ARG D O 1
ATOM 6277 N N . LEU D 1 31 ? -12.376 37.649 -2.600 1.00 22.53 11 LEU D N 1
ATOM 6278 C CA . LEU D 1 31 ? -13.254 38.177 -1.554 1.00 25.20 11 LEU D CA 1
ATOM 6279 C C . LEU D 1 31 ? -14.738 37.826 -1.737 1.00 26.39 11 LEU D C 1
ATOM 6280 O O . LEU D 1 31 ? -15.523 37.871 -0.775 1.00 28.87 11 LEU D O 1
ATOM 6285 N N . ALA D 1 32 ? -15.121 37.485 -2.959 1.00 21.26 12 ALA D N 1
ATOM 6286 C CA . ALA D 1 32 ? -16.536 37.447 -3.306 1.00 27.46 12 ALA D CA 1
ATOM 6287 C C . ALA D 1 32 ? -17.334 36.462 -2.456 1.00 28.34 12 ALA D C 1
ATOM 6288 O O . ALA D 1 32 ? -16.933 35.316 -2.263 1.00 19.71 12 ALA D O 1
ATOM 6290 N N . LYS D 1 33 ? -18.451 36.952 -1.929 1.00 25.31 13 LYS D N 1
ATOM 6291 C CA . LYS D 1 33 ? -19.385 36.130 -1.198 1.00 27.15 13 LYS D CA 1
ATOM 6292 C C . LYS D 1 33 ? -18.943 35.718 0.196 1.00 23.71 13 LYS D C 1
ATOM 6293 O O . LYS D 1 33 ? -19.669 35.028 0.908 1.00 27.43 13 LYS D O 1
ATOM 6299 N N . LYS D 1 34 ? -17.760 36.153 0.602 1.00 25.39 14 LYS D N 1
ATOM 6300 C CA . LYS D 1 34 ? -17.294 35.894 1.967 1.00 23.63 14 LYS D CA 1
ATOM 6301 C C . LYS D 1 34 ? -18.047 36.727 3.020 1.00 25.75 14 LYS D C 1
ATOM 6302 O O . LYS D 1 34 ? -18.639 37.781 2.719 1.00 22.93 14 LYS D O 1
ATOM 6308 N N . THR D 1 35 ? -18.040 36.229 4.250 1.00 21.83 15 THR D N 1
ATOM 6309 C CA . THR D 1 35 ? -18.706 36.910 5.348 1.00 23.34 15 THR D CA 1
ATOM 6310 C C . THR D 1 35 ? -17.636 37.493 6.282 1.00 26.47 15 THR D C 1
ATOM 6311 O O . THR D 1 35 ? -16.756 36.762 6.770 1.00 27.46 15 THR D O 1
ATOM 6315 N N . VAL D 1 36 ? -17.708 38.803 6.525 1.00 21.67 16 VAL D N 1
ATOM 6316 C CA . VAL D 1 36 ? -16.764 39.484 7.409 1.00 16.71 16 VAL D CA 1
ATOM 6317 C C . VAL D 1 36 ? -17.467 39.970 8.639 1.00 20.49 16 VAL D C 1
ATOM 6318 O O . VAL D 1 36 ? -18.527 40.596 8.536 1.00 19.98 16 VAL D O 1
ATOM 6322 N N . LEU D 1 37 ? -16.871 39.695 9.804 1.00 19.99 17 LEU D N 1
ATOM 6323 C CA . LEU D 1 37 ? -17.380 40.229 11.073 1.00 19.35 17 LEU D CA 1
ATOM 6324 C C . LEU D 1 37 ? -16.450 41.311 11.585 1.00 21.41 17 LEU D C 1
ATOM 6325 O O . LEU D 1 37 ? -15.278 41.070 11.823 1.00 24.49 17 LEU D O 1
ATOM 6330 N N . ILE D 1 38 ? -16.978 42.513 11.742 1.00 21.23 18 ILE D N 1
ATOM 6331 C CA . ILE D 1 38 ? -16.155 43.664 12.088 1.00 17.37 18 ILE D CA 1
ATOM 6332 C C . ILE D 1 38 ? -16.591 44.275 13.415 1.00 22.81 18 ILE D C 1
ATOM 6333 O O . ILE D 1 38 ? -17.717 44.785 13.520 1.00 25.09 18 ILE D O 1
ATOM 6338 N N . THR D 1 39 ? -15.704 44.255 14.415 1.00 20.53 19 THR D N 1
ATOM 6339 C CA . THR D 1 39 ? -15.967 44.976 15.655 1.00 20.41 19 THR D CA 1
ATOM 6340 C C . THR D 1 39 ? -15.468 46.421 15.593 1.00 23.66 19 THR D C 1
ATOM 6341 O O . THR D 1 39 ? -14.419 46.691 14.987 1.00 24.94 19 THR D O 1
ATOM 6345 N N . GLY D 1 40 ? -16.226 47.326 16.230 1.00 19.25 20 GLY D N 1
ATOM 6346 C CA . GLY D 1 40 ? -16.002 48.758 16.165 1.00 17.63 20 GLY D CA 1
ATOM 6347 C C . GLY D 1 40 ? -16.327 49.288 14.775 1.00 21.92 20 GLY D C 1
ATOM 6348 O O . GLY D 1 40 ? -15.545 50.066 14.186 1.00 20.32 20 GLY D O 1
ATOM 6349 N N . ALA D 1 41 ? -17.467 48.849 14.241 1.00 14.60 21 ALA D N 1
ATOM 6350 C CA . ALA D 1 41 ? -17.872 49.242 12.895 1.00 15.66 21 ALA D CA 1
ATOM 6351 C C . ALA D 1 41 ? -18.527 50.613 12.840 1.00 18.89 21 ALA D C 1
ATOM 6352 O O . ALA D 1 41 ? -18.727 51.133 11.758 1.00 23.95 21 ALA D O 1
ATOM 6354 N N . SER D 1 42 ? -18.858 51.201 13.981 1.00 18.35 22 SER D N 1
ATOM 6355 C CA . SER D 1 42 ? -19.583 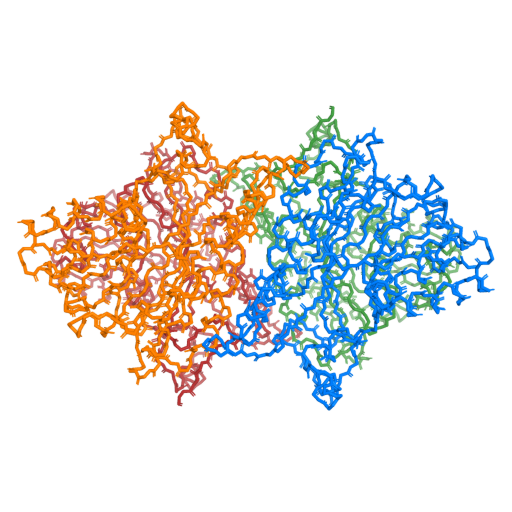52.467 13.982 1.00 19.88 22 SER D CA 1
ATOM 6356 C C . SER D 1 42 ? -18.715 53.696 13.615 1.00 24.22 22 SER D C 1
ATOM 6357 O O . SER D 1 42 ? -19.234 54.752 13.222 1.00 26.23 22 SER D O 1
ATOM 6360 N N . ALA D 1 43 ? -17.402 53.576 13.735 1.00 20.01 23 ALA D N 1
ATOM 6361 C CA . ALA D 1 43 ? -16.550 54.706 13.402 1.00 19.46 23 ALA D CA 1
ATOM 6362 C C . ALA D 1 43 ? -15.145 54.295 12.958 1.00 19.69 23 ALA D C 1
ATOM 6363 O O . ALA D 1 43 ? -14.789 53.110 12.989 1.00 15.18 23 ALA D O 1
ATOM 6365 N N . GLY D 1 44 ? -14.366 55.285 12.523 1.00 19.03 24 GLY D N 1
ATOM 6366 C CA . GLY D 1 44 ? -12.943 55.105 12.294 1.00 16.89 24 GLY D CA 1
ATOM 6367 C C . GLY D 1 44 ? -12.555 53.928 11.424 1.00 19.26 24 GLY D C 1
ATOM 6368 O O . GLY D 1 44 ? -13.150 53.746 10.365 1.00 23.23 24 GLY D O 1
ATOM 6369 N N . ILE D 1 45 ? -11.580 53.129 11.868 1.00 14.76 25 ILE D N 1
ATOM 6370 C CA . ILE D 1 45 ? -11.037 52.075 11.016 1.00 22.17 25 ILE D CA 1
ATOM 6371 C C . ILE D 1 45 ? -12.047 50.960 10.686 1.00 22.70 25 ILE D C 1
ATOM 6372 O O . ILE D 1 45 ? -12.072 50.465 9.540 1.00 18.78 25 ILE D O 1
ATOM 6377 N N . GLY D 1 46 ? -12.841 50.561 11.687 1.00 10.04 26 GLY D N 1
ATOM 6378 C CA . GLY D 1 46 ? -13.830 49.522 11.502 1.00 15.96 26 GLY D CA 1
ATOM 6379 C C . GLY D 1 46 ? -14.828 49.906 10.418 1.00 21.29 26 GLY D C 1
ATOM 6380 O O . GLY D 1 46 ? -15.108 49.125 9.498 1.00 18.38 26 GLY D O 1
ATOM 6381 N N . LYS D 1 47 ? -15.359 51.118 10.536 1.00 19.19 27 LYS D N 1
ATOM 6382 C CA . LYS D 1 47 ? -16.251 51.678 9.519 1.00 21.55 27 LYS D CA 1
ATOM 6383 C C . LYS D 1 47 ? -15.594 51.759 8.134 1.00 24.41 27 LYS D C 1
ATOM 6384 O O . LYS D 1 47 ? -16.175 51.327 7.146 1.00 27.36 27 LYS D O 1
ATOM 6390 N N . ALA D 1 48 ? -14.388 52.315 8.057 1.00 21.63 28 ALA D N 1
ATOM 6391 C CA . ALA D 1 48 ? -13.657 52.366 6.787 1.00 21.36 28 ALA D CA 1
ATOM 6392 C C . ALA D 1 48 ? -13.484 50.969 6.179 1.00 25.08 28 ALA D C 1
ATOM 6393 O O . ALA D 1 48 ? -13.585 50.778 4.957 1.00 24.19 28 ALA D O 1
ATOM 6395 N N . THR D 1 49 ? -13.248 49.987 7.043 1.00 25.06 29 THR D N 1
ATOM 6396 C CA . THR D 1 49 ? -12.970 48.631 6.583 1.00 23.71 29 THR D CA 1
ATOM 6397 C C . THR D 1 49 ? -14.179 47.955 5.947 1.00 22.08 29 THR D C 1
ATOM 6398 O O . THR D 1 49 ? -14.042 47.235 4.969 1.00 23.61 29 THR D O 1
ATOM 6402 N N . ALA D 1 50 ? -15.351 48.170 6.531 1.00 19.75 30 ALA D N 1
ATOM 6403 C CA . ALA D 1 50 ? -16.615 47.721 5.957 1.00 18.53 30 ALA D CA 1
ATOM 6404 C C . ALA D 1 50 ? -16.768 48.275 4.556 1.00 23.60 30 ALA D C 1
ATOM 6405 O O . ALA D 1 50 ? -16.999 47.526 3.615 1.00 28.49 30 ALA D O 1
ATOM 6407 N N . LEU D 1 51 ? -16.601 49.585 4.416 1.00 18.13 31 LEU D N 1
ATOM 6408 C CA . LEU D 1 51 ? -16.678 50.226 3.114 1.00 17.45 31 LEU D CA 1
ATOM 6409 C C . LEU D 1 51 ? -15.629 49.716 2.134 1.00 22.34 31 LEU D C 1
ATOM 6410 O O . LEU D 1 51 ? -15.929 49.459 0.962 1.00 25.24 31 LEU D O 1
ATOM 6415 N N . GLU D 1 52 ? -14.398 49.551 2.604 1.00 22.38 32 GLU D N 1
ATOM 6416 C CA . GLU D 1 52 ? -13.328 49.127 1.703 1.00 23.18 32 GLU D CA 1
ATOM 6417 C C . GLU D 1 52 ? -13.535 47.704 1.178 1.00 23.91 32 GLU D C 1
ATOM 6418 O O . GLU D 1 52 ? -13.229 47.407 0.018 1.00 22.70 32 GLU D O 1
ATOM 6424 N N . TYR D 1 53 ? -14.037 46.825 2.041 1.00 18.75 33 TYR D N 1
ATOM 6425 C CA . TYR D 1 53 ? -14.323 45.468 1.627 1.00 16.24 33 TYR D CA 1
ATOM 6426 C C . TYR D 1 53 ? -15.272 45.498 0.436 1.00 23.18 33 TYR D C 1
ATOM 6427 O O . TYR D 1 53 ? -15.118 44.743 -0.528 1.00 25.21 33 TYR D O 1
ATOM 6436 N N . LEU D 1 54 ? -16.250 46.393 0.485 1.00 20.28 34 LEU D N 1
ATOM 6437 C CA . LEU D 1 54 ? -17.169 46.488 -0.636 1.00 27.61 34 LEU D CA 1
ATOM 6438 C C . LEU D 1 54 ? -16.485 47.064 -1.877 1.00 30.27 34 LEU D C 1
ATOM 6439 O O . LEU D 1 54 ? -16.696 46.567 -2.978 1.00 32.52 34 LEU D O 1
ATOM 6444 N N . GLU D 1 55 ? -15.661 48.094 -1.704 1.00 27.28 35 GLU D N 1
ATOM 6445 C CA . GLU D 1 55 ? -14.942 48.675 -2.846 1.00 28.24 35 GLU D CA 1
ATOM 6446 C C . GLU D 1 55 ? -14.113 47.638 -3.590 1.00 28.25 35 GLU D C 1
ATOM 6447 O O . GLU D 1 55 ? -13.910 47.768 -4.799 1.00 25.37 35 GLU D O 1
ATOM 6453 N N . ALA D 1 56 ? -13.621 46.628 -2.865 1.00 25.56 36 ALA D N 1
ATOM 6454 C CA . ALA D 1 56 ? -12.642 45.686 -3.417 1.00 25.34 36 ALA D CA 1
ATOM 6455 C C . ALA D 1 56 ? -13.269 44.401 -3.963 1.00 30.14 36 ALA D C 1
ATOM 6456 O O . ALA D 1 56 ? -12.576 43.578 -4.584 1.00 25.21 36 ALA D O 1
ATOM 6458 N N . SER D 1 57 ? -14.574 44.244 -3.737 1.00 25.20 37 SER D N 1
ATOM 6459 C CA . SER D 1 57 ? -15.269 42.993 -4.013 1.00 22.52 37 SER D CA 1
ATOM 6460 C C . SER D 1 57 ? -16.506 43.221 -4.865 1.00 25.47 37 SER D C 1
ATOM 6461 O O . SER D 1 57 ? -17.330 42.325 -5.051 1.00 30.46 37 SER D O 1
ATOM 6464 N N . ASN D 1 58 ? -16.632 44.435 -5.383 1.00 24.89 38 ASN D N 1
ATOM 6465 C CA . ASN D 1 58 ? -17.806 44.823 -6.136 1.00 26.97 38 ASN D CA 1
ATOM 6466 C C . ASN D 1 58 ? -19.105 44.618 -5.368 1.00 31.48 38 ASN D C 1
ATOM 6467 O O . ASN D 1 58 ? -20.130 44.231 -5.943 1.00 33.79 38 ASN D O 1
ATOM 6472 N N . GLY D 1 59 ? -19.058 44.885 -4.065 1.00 27.56 39 GLY D N 1
ATOM 6473 C CA . GLY D 1 59 ? -20.261 44.900 -3.261 1.00 23.38 39 GLY D CA 1
ATOM 6474 C C . GLY D 1 59 ? -20.670 43.516 -2.832 1.00 25.71 39 GLY D C 1
ATOM 6475 O O . GLY D 1 59 ? -21.597 43.363 -2.025 1.00 26.10 39 GLY D O 1
ATOM 6476 N N . ASP D 1 60 ? -19.947 42.514 -3.334 1.00 27.40 40 ASP D N 1
ATOM 6477 C CA . ASP D 1 60 ? -20.386 41.125 -3.211 1.00 27.20 40 ASP D CA 1
ATOM 6478 C C . ASP D 1 60 ? -19.855 40.396 -1.987 1.00 25.85 40 ASP D C 1
ATOM 6479 O O . ASP D 1 60 ? -19.153 39.394 -2.111 1.00 26.16 40 ASP D O 1
ATOM 6484 N N . MET D 1 61 ? -20.200 40.910 -0.808 1.00 29.50 41 MET D N 1
ATOM 6485 C CA . MET D 1 61 ? -19.863 40.265 0.470 1.00 29.33 41 MET D CA 1
ATOM 6486 C C . MET D 1 61 ? -21.007 40.419 1.476 1.00 27.00 41 MET D C 1
ATOM 6487 O O . MET D 1 61 ? -21.999 41.094 1.213 1.00 26.78 41 MET D O 1
ATOM 6492 N N . LYS D 1 62 ? -20.839 39.781 2.626 1.00 24.67 42 LYS D N 1
ATOM 6493 C CA . LYS D 1 62 ? -21.801 39.840 3.695 1.00 22.03 42 LYS D CA 1
ATOM 6494 C C . LYS D 1 62 ? -21.071 40.374 4.903 1.00 25.00 42 LYS D C 1
ATOM 6495 O O . LYS D 1 62 ? -20.052 39.794 5.324 1.00 24.01 42 LYS D O 1
ATOM 6501 N N . LEU D 1 63 ? -21.593 41.468 5.457 1.00 23.06 43 LEU D N 1
ATOM 6502 C CA . LEU D 1 63 ? -20.944 42.164 6.561 1.00 23.08 43 LEU D CA 1
ATOM 6503 C C . LEU D 1 63 ? -21.750 42.105 7.835 1.00 26.06 43 LEU D C 1
ATOM 6504 O O . LEU D 1 63 ? -22.941 42.371 7.833 1.00 33.29 43 LEU D O 1
ATOM 6509 N N . ILE D 1 64 ? -21.087 41.756 8.928 1.00 24.25 44 ILE D N 1
ATOM 6510 C CA . ILE D 1 64 ? -21.677 41.836 10.260 1.00 20.25 44 ILE D CA 1
ATOM 6511 C C . ILE D 1 64 ? -20.983 42.985 10.994 1.00 18.97 44 ILE D C 1
ATOM 6512 O O . ILE D 1 64 ? -19.797 42.902 11.313 1.00 20.45 44 ILE D O 1
ATOM 6517 N N . LEU D 1 65 ? -21.716 44.066 11.215 1.00 12.65 45 LEU D N 1
ATOM 6518 C CA . LEU D 1 65 ? -21.159 45.271 11.783 1.00 16.77 45 LEU D CA 1
ATOM 6519 C C . LEU D 1 65 ? -21.573 45.395 13.234 1.00 23.79 45 LEU D C 1
ATOM 6520 O O . LEU D 1 65 ? -22.759 45.542 13.538 1.00 31.30 45 LEU D O 1
ATOM 6525 N N . ALA D 1 66 ? -20.603 45.344 14.138 1.00 18.85 46 ALA D N 1
ATOM 6526 C CA . ALA D 1 66 ? -20.908 45.418 15.549 1.00 17.54 46 ALA D CA 1
ATOM 6527 C C . ALA D 1 66 ? -20.206 46.587 16.212 1.00 23.11 46 ALA D C 1
ATOM 6528 O O . ALA D 1 66 ? -19.062 46.889 15.902 1.00 27.64 46 ALA D O 1
ATOM 6530 N N . ALA D 1 67 ? -20.913 47.234 17.127 1.00 20.83 47 ALA D N 1
ATOM 6531 C CA . ALA D 1 67 ? -20.394 48.329 17.942 1.00 21.97 47 ALA D CA 1
ATOM 6532 C C . ALA D 1 67 ? -21.505 48.697 18.941 1.00 27.65 47 ALA D C 1
ATOM 6533 O O . ALA D 1 67 ? -22.544 48.041 18.952 1.00 29.82 47 ALA D O 1
ATOM 6535 N N . ARG D 1 68 ? -21.304 49.720 19.776 1.00 24.90 48 ARG D N 1
ATOM 6536 C CA . ARG D 1 68 ? -22.345 50.125 20.732 1.00 19.33 48 ARG D CA 1
ATOM 6537 C C . ARG D 1 68 ? -23.367 51.119 20.163 1.00 23.06 48 ARG D C 1
ATOM 6538 O O . ARG D 1 68 ? -24.539 51.036 20.475 1.00 26.50 48 ARG D O 1
ATOM 6546 N N . ARG D 1 69 ? -22.932 52.036 19.307 1.00 23.65 49 ARG D N 1
ATOM 6547 C CA . ARG D 1 69 ? -23.824 53.064 18.780 1.00 21.51 49 ARG D CA 1
ATOM 6548 C C . ARG D 1 69 ? -24.662 52.553 17.614 1.00 25.74 49 ARG D C 1
ATOM 6549 O O . ARG D 1 69 ? -24.244 52.617 16.456 1.00 24.21 49 ARG D O 1
ATOM 6557 N N . LEU D 1 70 ? -25.862 52.071 17.933 1.00 27.63 50 LEU D N 1
ATOM 6558 C CA . LEU D 1 70 ? -26.719 51.445 16.952 1.00 26.17 50 LEU D CA 1
ATOM 6559 C C . LEU D 1 70 ? -27.082 52.361 15.797 1.00 30.96 50 LEU D C 1
ATOM 6560 O O . LEU D 1 70 ? -27.169 51.889 14.657 1.00 38.67 50 LEU D O 1
ATOM 6565 N N . GLU D 1 71 ? -27.288 53.651 16.067 1.00 23.22 51 GLU D N 1
ATOM 6566 C CA . GLU D 1 71 ? -27.653 54.582 14.989 1.00 31.79 51 GLU D CA 1
ATOM 6567 C C . GLU D 1 71 ? -26.540 54.735 13.989 1.00 30.51 51 GLU D C 1
ATOM 6568 O O . GLU D 1 71 ? -26.789 54.858 12.796 1.00 34.96 51 GLU D O 1
ATOM 6574 N N . LYS D 1 72 ? -25.311 54.764 14.484 1.00 26.93 52 LYS D N 1
ATOM 6575 C CA . LYS D 1 72 ? -24.177 54.890 13.607 1.00 26.38 52 LYS D CA 1
ATOM 6576 C C . LYS D 1 72 ? -24.129 53.682 12.691 1.00 25.25 52 LYS D C 1
ATOM 6577 O O . LYS D 1 72 ? -23.854 53.815 11.509 1.00 25.05 52 LYS D O 1
ATOM 6583 N N . LEU D 1 73 ? -24.408 52.506 13.243 1.00 19.22 53 LEU D N 1
ATOM 6584 C CA . LEU D 1 73 ? -24.424 51.289 12.448 1.00 22.12 53 LEU D CA 1
ATOM 6585 C C . LEU D 1 73 ? -25.525 51.337 11.388 1.00 28.94 53 LEU D C 1
ATOM 6586 O O . LEU D 1 73 ? -25.299 51.020 10.219 1.00 28.22 53 LEU D O 1
ATOM 6591 N N . GLU D 1 74 ? -26.728 51.721 11.808 1.00 34.43 54 GLU D N 1
ATOM 6592 C CA . GLU D 1 74 ? -27.867 51.836 10.898 1.00 32.19 54 GLU D CA 1
ATOM 6593 C C . GLU D 1 74 ? -27.530 52.763 9.732 1.00 30.70 54 GLU D C 1
ATOM 6594 O O . GLU D 1 74 ? -27.803 52.459 8.570 1.00 32.29 54 GLU D O 1
ATOM 6600 N N . GLU D 1 75 ? -26.934 53.898 10.063 1.00 26.78 55 GLU D N 1
ATOM 6601 C CA . GLU D 1 75 ? -26.562 54.901 9.095 1.00 30.37 55 GLU D CA 1
ATOM 6602 C C . GLU D 1 75 ? -25.593 54.304 8.069 1.00 30.90 55 GLU D C 1
ATOM 6603 O O . GLU D 1 75 ? -25.731 54.480 6.852 1.00 29.95 55 GLU D O 1
ATOM 6609 N N . LEU D 1 76 ? -24.617 53.570 8.574 1.00 23.33 56 LEU D N 1
ATOM 6610 C CA . LEU D 1 76 ? -23.662 52.898 7.719 1.00 25.95 56 LEU D CA 1
ATOM 6611 C C . LEU D 1 76 ? -24.369 51.907 6.791 1.00 26.78 56 LEU D C 1
ATOM 6612 O O . LEU D 1 76 ? -24.113 51.865 5.592 1.00 30.76 56 LEU D O 1
ATOM 6617 N N . LYS D 1 77 ? -25.255 51.105 7.357 1.00 24.13 57 LYS D N 1
ATOM 6618 C CA . LYS D 1 77 ? -25.975 50.119 6.585 1.00 27.70 57 LYS D CA 1
ATOM 6619 C C . LYS D 1 77 ? -26.772 50.794 5.474 1.00 30.39 57 LYS D C 1
ATOM 6620 O O . LYS D 1 77 ? -26.843 50.286 4.358 1.00 27.43 57 LYS D O 1
ATOM 6626 N N . LYS D 1 78 ? -27.370 51.938 5.781 1.00 33.28 58 LYS D N 1
ATOM 6627 C CA . LYS D 1 78 ? -28.185 52.626 4.803 1.00 40.90 58 LYS D CA 1
ATOM 6628 C C . LYS D 1 78 ? -27.282 53.106 3.673 1.00 39.72 58 LYS D C 1
ATOM 6629 O O . LYS D 1 78 ? -27.587 52.930 2.491 1.00 38.06 58 LYS D O 1
ATOM 6635 N N . THR D 1 79 ? -26.147 53.687 4.040 1.00 35.86 59 THR D N 1
ATOM 6636 C CA . THR D 1 79 ? -25.167 54.107 3.049 1.00 31.86 59 THR D CA 1
ATOM 6637 C C . THR D 1 79 ? -24.794 52.940 2.143 1.00 35.02 59 THR D C 1
ATOM 6638 O O . THR D 1 79 ? -24.806 53.047 0.918 1.00 40.32 59 THR D O 1
ATOM 6642 N N . ILE D 1 80 ? -24.447 51.824 2.758 1.00 30.70 60 ILE D N 1
ATOM 6643 C CA . ILE D 1 80 ? -24.088 50.624 2.024 1.00 33.50 60 ILE D CA 1
ATOM 6644 C C . ILE D 1 80 ? -25.222 50.133 1.140 1.00 37.01 60 ILE D C 1
ATOM 6645 O O . ILE D 1 80 ? -25.000 49.724 0.012 1.00 35.72 60 ILE D O 1
ATOM 6650 N N . ASP D 1 81 ? -26.440 50.171 1.664 1.00 43.18 61 ASP D N 1
ATOM 6651 C CA . ASP D 1 81 ? -27.589 49.623 0.945 1.00 46.02 61 ASP D CA 1
ATOM 6652 C C . ASP D 1 81 ? -27.788 50.285 -0.399 1.00 43.91 61 ASP D C 1
ATOM 6653 O O . ASP D 1 81 ? -28.087 49.616 -1.379 1.00 45.29 61 ASP D O 1
ATOM 6658 N N . GLN D 1 82 ? -27.605 51.594 -0.458 1.00 43.18 62 GLN D N 1
ATOM 6659 C CA . GLN D 1 82 ? -27.829 52.299 -1.708 1.00 50.83 62 GLN D CA 1
ATOM 6660 C C . GLN D 1 82 ? -26.601 52.284 -2.588 1.00 48.37 62 GLN D C 1
ATOM 6661 O O . GLN D 1 82 ? -26.708 52.282 -3.814 1.00 46.87 62 GLN D O 1
ATOM 6667 N N . GLU D 1 83 ? -25.434 52.264 -1.964 1.00 46.83 63 GLU D N 1
ATOM 6668 C CA . GLU D 1 83 ? -24.189 52.259 -2.717 1.00 47.50 63 GLU D CA 1
ATOM 6669 C C . GLU D 1 83 ? -23.859 50.869 -3.281 1.00 45.05 63 GLU D C 1
ATOM 6670 O O . GLU D 1 83 ? -23.338 50.752 -4.377 1.00 43.81 63 GLU D O 1
ATOM 6676 N N . PHE D 1 84 ? -24.196 49.814 -2.546 1.00 43.98 64 PHE D N 1
ATOM 6677 C CA . PHE D 1 84 ? -23.864 48.451 -2.961 1.00 35.31 64 PHE D CA 1
ATOM 6678 C C . PHE D 1 84 ? -25.067 47.541 -2.836 1.00 38.76 64 PHE D C 1
ATOM 6679 O O . PHE D 1 84 ? -25.142 46.719 -1.935 1.00 41.99 64 PHE D O 1
ATOM 6687 N N . PRO D 1 85 ? -26.008 47.672 -3.760 1.00 46.21 65 PRO D N 1
ATOM 6688 C CA . PRO D 1 85 ? -27.282 46.953 -3.696 1.00 46.86 65 PRO D CA 1
ATOM 6689 C C . PRO D 1 85 ? -27.083 45.468 -3.428 1.00 39.44 65 PRO D C 1
ATOM 6690 O O . PRO D 1 85 ? -27.840 44.883 -2.667 1.00 40.62 65 PRO D O 1
ATOM 6694 N N . ASN D 1 86 ? -26.078 44.873 -4.056 1.00 29.36 66 ASN D N 1
ATOM 6695 C CA . ASN D 1 86 ? -25.837 43.447 -3.919 1.00 33.98 66 ASN D CA 1
ATOM 6696 C C . ASN D 1 86 ? -25.136 43.024 -2.608 1.00 37.09 66 ASN D C 1
ATOM 6697 O O . ASN D 1 86 ? -24.842 41.848 -2.393 1.00 36.16 66 ASN D O 1
ATOM 6702 N N . ALA D 1 87 ? -24.860 43.976 -1.734 1.00 33.02 67 ALA D N 1
ATOM 6703 C CA . ALA D 1 87 ? -24.231 43.633 -0.478 1.00 30.27 67 ALA D CA 1
ATOM 6704 C C . ALA D 1 87 ? -25.309 43.259 0.514 1.00 34.30 67 ALA D C 1
ATOM 6705 O O . ALA D 1 87 ? -26.440 43.740 0.420 1.00 33.40 67 ALA D O 1
ATOM 6707 N N . LYS D 1 88 ? -24.962 42.389 1.455 1.00 35.42 68 LYS D N 1
ATOM 6708 C CA . LYS D 1 88 ? -25.855 42.068 2.568 1.00 35.87 68 LYS D CA 1
ATOM 6709 C C . LYS D 1 88 ? -25.204 42.409 3.912 1.00 35.73 68 LYS D C 1
ATOM 6710 O O . LYS D 1 88 ? -24.089 41.955 4.230 1.00 35.31 68 LYS D O 1
ATOM 6716 N N . VAL D 1 89 ? -25.911 43.213 4.696 1.00 30.87 69 VAL D N 1
ATOM 6717 C CA . VAL D 1 89 ? -25.360 43.783 5.918 1.00 26.82 69 VAL D CA 1
ATOM 6718 C C . VAL D 1 89 ? -26.206 43.464 7.139 1.00 27.48 69 VAL D C 1
ATOM 6719 O O . VAL D 1 89 ? -27.368 43.826 7.211 1.00 26.22 69 VAL D O 1
ATOM 6723 N N . HIS D 1 90 ? -25.621 42.771 8.099 1.00 27.11 70 HIS D N 1
ATOM 6724 C CA . HIS D 1 90 ? -26.295 42.545 9.366 1.00 27.36 70 HIS D CA 1
ATOM 6725 C C . HIS D 1 90 ? -25.710 43.438 10.460 1.00 31.32 70 HIS D C 1
ATOM 6726 O O . HIS D 1 90 ? -24.567 43.264 10.862 1.00 32.62 70 HIS D O 1
ATOM 6733 N N . VAL D 1 91 ? -26.515 44.382 10.935 1.00 29.34 71 VAL D N 1
ATOM 6734 C CA . VAL D 1 91 ? -26.136 45.302 11.991 1.00 27.46 71 VAL D CA 1
ATOM 6735 C C . VAL D 1 91 ? -26.372 44.710 13.400 1.00 31.01 71 VAL D C 1
ATOM 6736 O O . VAL D 1 91 ? -27.385 44.049 13.634 1.00 33.53 71 VAL D O 1
ATOM 6740 N N . ALA D 1 92 ? -25.450 44.940 14.336 1.00 28.56 72 ALA D N 1
ATOM 6741 C CA . ALA D 1 92 ? -25.572 44.350 15.678 1.00 24.57 72 ALA D CA 1
ATOM 6742 C C . ALA D 1 92 ? -25.073 45.239 16.801 1.00 25.38 72 ALA D C 1
ATOM 6743 O O . ALA D 1 92 ? -23.886 45.490 16.931 1.00 27.03 72 ALA D O 1
ATOM 6745 N N . GLN D 1 93 ? -25.983 45.695 17.639 1.00 26.67 73 GLN D N 1
ATOM 6746 C CA . GLN D 1 93 ? -25.603 46.506 18.780 1.00 25.64 73 GLN D CA 1
ATOM 6747 C C . GLN D 1 93 ? -25.004 45.625 19.877 1.00 29.18 73 GLN D C 1
ATOM 6748 O O . GLN D 1 93 ? -25.708 44.827 20.516 1.00 30.94 73 GLN D O 1
ATOM 6754 N N . LEU D 1 94 ? -23.700 45.782 20.105 1.00 24.59 74 LEU D N 1
ATOM 6755 C CA . LEU D 1 94 ? -22.980 44.899 21.007 1.00 23.97 74 LEU D CA 1
ATOM 6756 C C . LEU D 1 94 ? -21.887 45.638 21.710 1.00 27.37 74 LEU D C 1
ATOM 6757 O O . LEU D 1 94 ? -21.100 46.327 21.082 1.00 30.45 74 LEU D O 1
ATOM 6762 N N . ASP D 1 95 ? -21.862 45.510 23.027 1.00 25.87 75 ASP D N 1
ATOM 6763 C CA . ASP D 1 95 ? -20.747 45.985 23.814 1.00 22.32 75 ASP D CA 1
ATOM 6764 C C . ASP D 1 95 ? -19.888 44.771 24.080 1.00 24.64 75 ASP D C 1
ATOM 6765 O O . ASP D 1 95 ? -20.235 43.941 24.942 1.00 25.12 75 ASP D O 1
ATOM 6770 N N . ILE D 1 96 ? -18.777 44.656 23.354 1.00 16.55 76 ILE D N 1
ATOM 6771 C CA . ILE D 1 96 ? -17.967 43.430 23.413 1.00 19.86 76 ILE D CA 1
ATOM 6772 C C . ILE D 1 96 ? -17.384 43.160 24.804 1.00 20.28 76 ILE D C 1
ATOM 6773 O O . ILE D 1 96 ? -16.880 42.077 25.096 1.00 15.78 76 ILE D O 1
ATOM 6778 N N . THR D 1 97 ? -17.501 44.165 25.659 1.00 20.21 77 THR D N 1
ATOM 6779 C CA . THR D 1 97 ? -17.066 44.105 27.042 1.00 18.45 77 THR D CA 1
ATOM 6780 C C . THR D 1 97 ? -17.989 43.260 27.908 1.00 23.74 77 THR D C 1
ATOM 6781 O O . THR D 1 97 ? -17.613 42.809 28.970 1.00 27.47 77 THR D O 1
ATOM 6785 N N . GLN D 1 98 ? -19.207 43.040 27.445 1.00 23.43 78 GLN D N 1
ATOM 6786 C CA . GLN D 1 98 ? -20.137 42.161 28.163 1.00 24.25 78 GLN D CA 1
ATOM 6787 C C . GLN D 1 98 ? -19.938 40.687 27.776 1.00 29.51 78 GLN D C 1
ATOM 6788 O O . GLN D 1 98 ? -20.600 40.140 26.862 1.00 29.29 78 GLN D O 1
ATOM 6794 N N . ALA D 1 99 ? -19.008 40.055 28.481 1.00 23.61 79 ALA D N 1
ATOM 6795 C CA . ALA D 1 99 ? -18.475 38.765 28.076 1.00 24.67 79 ALA D CA 1
ATOM 6796 C C . ALA D 1 99 ? -19.571 37.766 27.817 1.00 28.57 79 ALA D C 1
ATOM 6797 O O . ALA D 1 99 ? -19.536 37.024 26.820 1.00 26.44 79 ALA D O 1
ATOM 6799 N N . GLU D 1 100 ? -20.555 37.754 28.711 1.00 31.06 80 GLU D N 1
ATOM 6800 C CA . GLU D 1 100 ? -21.601 36.730 28.685 1.00 32.27 80 GLU D CA 1
ATOM 6801 C C . GLU D 1 100 ? -22.448 36.772 27.395 1.00 29.85 80 GLU D C 1
ATOM 6802 O O . GLU D 1 100 ? -23.112 35.791 27.062 1.00 24.77 80 GLU D O 1
ATOM 6808 N N . LYS D 1 101 ? -22.399 37.893 26.668 1.00 25.23 81 LYS D N 1
ATOM 6809 C CA . LYS D 1 101 ? -23.185 38.049 25.446 1.00 25.60 81 LYS D CA 1
ATOM 6810 C C . LYS D 1 101 ? -22.460 37.573 24.182 1.00 30.83 81 LYS D C 1
ATOM 6811 O O . LYS D 1 101 ? -23.086 37.353 23.141 1.00 34.69 81 LYS D O 1
ATOM 6817 N N . ILE D 1 102 ? -21.147 37.391 24.276 1.00 26.84 82 ILE D N 1
ATOM 6818 C CA . ILE D 1 102 ? -20.352 37.022 23.105 1.00 27.49 82 ILE D CA 1
ATOM 6819 C C . ILE D 1 102 ? -20.741 35.673 22.441 1.00 29.80 82 ILE D C 1
ATOM 6820 O O . ILE D 1 102 ? -21.017 35.594 21.234 1.00 25.07 82 ILE D O 1
ATOM 6825 N N . LYS D 1 103 ? -20.727 34.608 23.229 1.00 30.56 83 LYS D N 1
ATOM 6826 C CA . LYS D 1 103 ? -21.012 33.307 22.667 1.00 33.83 83 LYS D CA 1
ATOM 6827 C C . LYS D 1 103 ? -22.413 33.288 22.045 1.00 34.73 83 LYS D C 1
ATOM 6828 O O . LYS D 1 103 ? -22.558 32.894 20.890 1.00 38.93 83 LYS D O 1
ATOM 6834 N N . PRO D 1 104 ? -23.436 33.739 22.795 1.00 27.30 84 PRO D N 1
ATOM 6835 C CA . PRO D 1 104 ? -24.786 33.815 22.210 1.00 28.26 84 PRO D CA 1
ATOM 6836 C C . PRO D 1 104 ? -24.801 34.701 20.953 1.00 27.27 84 PRO D C 1
ATOM 6837 O O . PRO D 1 104 ? -25.449 34.380 19.971 1.00 27.83 84 PRO D O 1
ATOM 6841 N N . PHE D 1 105 ? -24.067 35.801 20.969 1.00 24.12 85 PHE D N 1
ATOM 6842 C CA . PHE D 1 105 ? -24.048 36.661 19.802 1.00 24.98 85 PHE D CA 1
ATOM 6843 C C . PHE D 1 105 ? -23.686 35.890 18.544 1.00 26.47 85 PHE D C 1
ATOM 6844 O O . PHE D 1 105 ? -24.364 35.960 17.507 1.00 31.38 85 PHE D O 1
ATOM 6852 N N . ILE D 1 106 ? -22.604 35.139 18.632 1.00 22.82 86 ILE D N 1
ATOM 6853 C CA . ILE D 1 106 ? -22.176 34.343 17.493 1.00 24.65 86 ILE D CA 1
ATOM 6854 C C . ILE D 1 106 ? -23.157 33.243 17.125 1.00 29.60 86 ILE D C 1
ATOM 6855 O O . ILE D 1 106 ? -23.558 33.149 15.986 1.00 32.13 86 ILE D O 1
ATOM 6860 N N . GLU D 1 107 ? -23.534 32.414 18.090 1.00 34.96 87 GLU D N 1
ATOM 6861 C CA . GLU D 1 107 ? -24.500 31.335 17.870 1.00 40.08 87 GLU D CA 1
ATOM 6862 C C . GLU D 1 107 ? -25.841 31.800 17.310 1.00 39.23 87 GLU D C 1
ATOM 6863 O O . GLU D 1 107 ? -26.537 31.019 16.684 1.00 44.41 87 GLU D O 1
ATOM 6869 N N . ASN D 1 108 ? -26.201 33.059 17.524 1.00 35.35 88 ASN D N 1
ATOM 6870 C CA . ASN D 1 108 ? -27.533 33.530 17.150 1.00 40.42 88 ASN D CA 1
ATOM 6871 C C . ASN D 1 108 ? -27.571 34.399 15.891 1.00 44.80 88 ASN D C 1
ATOM 6872 O O . ASN D 1 108 ? -28.634 34.934 15.539 1.00 45.51 88 ASN D O 1
ATOM 6877 N N . LEU D 1 109 ? -26.424 34.537 15.220 1.00 37.90 89 LEU D N 1
ATOM 6878 C CA . LEU D 1 109 ? -26.407 35.177 13.909 1.00 31.50 89 LEU D CA 1
ATOM 6879 C C . LEU D 1 109 ? -27.452 34.555 12.976 1.00 28.99 89 LEU D C 1
ATOM 6880 O O . LEU D 1 109 ? -27.621 33.333 12.925 1.00 26.93 89 LEU D O 1
ATOM 6885 N N . PRO D 1 110 ? -28.177 35.405 12.251 1.00 21.51 90 PRO D N 1
ATOM 6886 C CA . PRO D 1 110 ? -29.117 34.890 11.253 1.00 21.92 90 PRO D CA 1
ATOM 6887 C C . PRO D 1 110 ? -28.425 33.868 10.349 1.00 30.74 90 PRO D C 1
ATOM 6888 O O . PRO D 1 110 ? -27.242 34.033 10.037 1.00 35.99 90 PRO D O 1
ATOM 6892 N N . GLN D 1 111 ? -29.151 32.823 9.953 1.00 31.01 91 GLN D N 1
ATOM 6893 C CA . GLN D 1 111 ? -28.588 31.756 9.144 1.00 32.04 91 GLN D CA 1
ATOM 6894 C C . GLN D 1 111 ? -27.627 32.301 8.080 1.00 34.43 91 GLN D C 1
ATOM 6895 O O . GLN D 1 111 ? -26.506 31.828 7.939 1.00 31.56 91 GLN D O 1
ATOM 6901 N N . GLU D 1 112 ? -28.083 33.313 7.350 1.00 35.79 92 GLU D N 1
ATOM 6902 C CA . GLU D 1 112 ? -27.354 33.881 6.228 1.00 35.24 92 GLU D CA 1
ATOM 6903 C C . GLU D 1 112 ? -25.938 34.383 6.563 1.00 34.62 92 GLU D C 1
ATOM 6904 O O . GLU D 1 112 ? -25.057 34.441 5.693 1.00 25.67 92 GLU D O 1
ATOM 6910 N N . PHE D 1 113 ? -25.723 34.768 7.815 1.00 31.33 93 PHE D N 1
ATOM 6911 C CA . PHE D 1 113 ? -24.448 35.362 8.184 1.00 27.70 93 PHE D CA 1
ATOM 6912 C C . PHE D 1 113 ? -23.633 34.479 9.104 1.00 29.01 93 PHE D C 1
ATOM 6913 O O . PHE D 1 113 ? -22.615 34.927 9.627 1.00 29.29 93 PHE D O 1
ATOM 6921 N N . LYS D 1 114 ? -24.093 33.251 9.323 1.00 26.73 94 LYS D N 1
ATOM 6922 C CA . LYS D 1 114 ? -23.510 32.388 10.334 1.00 25.15 94 LYS D CA 1
ATOM 6923 C C . LYS D 1 114 ? -22.112 31.918 9.962 1.00 29.02 94 LYS D C 1
ATOM 6924 O O . LYS D 1 114 ? -21.305 31.638 10.840 1.00 31.46 94 LYS D O 1
ATOM 6930 N N . ASP D 1 115 ? -21.834 31.828 8.662 1.00 27.13 95 ASP D N 1
ATOM 6931 C CA . ASP D 1 115 ? -20.595 31.229 8.164 1.00 24.79 95 ASP D CA 1
ATOM 6932 C C . ASP D 1 115 ? -19.497 32.273 7.971 1.00 31.42 95 ASP D C 1
ATOM 6933 O O . ASP D 1 115 ? -19.068 32.543 6.848 1.00 30.92 95 ASP D O 1
ATOM 6938 N N . ILE D 1 116 ? -19.061 32.855 9.084 1.00 30.30 96 ILE D N 1
ATOM 6939 C CA . ILE D 1 116 ? -18.041 33.893 9.093 1.00 26.92 96 ILE D CA 1
ATOM 6940 C C . ILE D 1 116 ? -16.763 33.414 8.422 1.00 24.35 96 ILE D C 1
ATOM 6941 O O . ILE D 1 116 ? -16.351 32.291 8.642 1.00 25.83 96 ILE D O 1
ATOM 6946 N N . ASP D 1 117 ? -16.150 34.261 7.593 1.00 21.12 97 ASP D N 1
ATOM 6947 C CA . ASP D 1 117 ? -14.890 33.939 6.926 1.00 18.36 97 ASP D CA 1
ATOM 6948 C C . ASP D 1 117 ? -13.739 34.817 7.435 1.00 19.47 97 ASP D C 1
ATOM 6949 O O . ASP D 1 117 ? -12.564 34.420 7.439 1.00 22.68 97 ASP D O 1
ATOM 6954 N N . ILE D 1 118 ? -14.061 36.034 7.836 1.00 15.43 98 ILE D N 1
ATOM 6955 C CA . ILE D 1 118 ? -13.029 36.971 8.281 1.00 19.30 98 ILE D CA 1
ATOM 6956 C C . ILE D 1 118 ? -13.491 37.653 9.537 1.00 23.08 98 ILE D C 1
ATOM 6957 O O . ILE D 1 118 ? -14.599 38.213 9.559 1.00 24.58 98 ILE D O 1
ATOM 6962 N N . LEU D 1 119 ? -12.672 37.573 10.587 1.00 20.63 99 LEU D N 1
ATOM 6963 C CA . LEU D 1 119 ? -12.950 38.285 11.840 1.00 17.97 99 LEU D CA 1
ATOM 6964 C C . LEU D 1 119 ? -11.992 39.454 11.974 1.00 22.07 99 LEU D C 1
ATOM 6965 O O . LEU D 1 119 ? -10.767 39.270 11.933 1.00 23.15 99 LEU D O 1
ATOM 6970 N N . VAL D 1 120 ? -12.532 40.663 12.107 1.00 23.24 100 VAL D N 1
ATOM 6971 C CA . VAL D 1 120 ? -11.676 41.837 12.290 1.00 20.04 100 VAL D CA 1
ATOM 6972 C C . VAL D 1 120 ? -11.848 42.376 13.701 1.00 21.47 100 VAL D C 1
ATOM 6973 O O . VAL D 1 120 ? -12.820 43.060 13.987 1.00 26.11 100 VAL D O 1
ATOM 6977 N N . ASN D 1 121 ? -10.920 42.036 14.588 1.00 20.31 101 ASN D N 1
ATOM 6978 C CA . ASN D 1 121 ? -10.959 42.525 15.966 1.00 17.32 101 ASN D CA 1
ATOM 6979 C C . ASN D 1 121 ? -10.406 43.946 16.028 1.00 19.84 101 ASN D C 1
ATOM 6980 O O . ASN D 1 121 ? -9.256 44.177 16.421 1.00 20.53 101 ASN D O 1
ATOM 6985 N N . ASN D 1 122 ? -11.257 44.888 15.636 1.00 16.53 102 ASN D N 1
ATOM 6986 C CA . ASN D 1 122 ? -10.880 46.285 15.483 1.00 14.01 102 ASN D CA 1
ATOM 6987 C C . ASN D 1 122 ? -11.257 47.158 16.686 1.00 20.12 102 ASN D C 1
ATOM 6988 O O . ASN D 1 122 ? -10.478 48.029 17.077 1.00 20.37 102 ASN D O 1
ATOM 6993 N N . ALA D 1 123 ? -12.436 46.917 17.278 1.00 20.84 103 ALA D N 1
ATOM 6994 C CA . ALA D 1 123 ? -12.898 47.683 18.436 1.00 18.03 103 ALA D CA 1
ATOM 6995 C C . ALA D 1 123 ? -11.776 47.803 19.472 1.00 22.00 103 ALA D C 1
ATOM 6996 O O . ALA D 1 123 ? -11.202 46.796 19.897 1.00 17.32 103 ALA D O 1
ATOM 6998 N N . GLY D 1 124 ? -11.459 49.030 19.869 1.00 16.13 104 GLY D N 1
ATOM 6999 C CA . GLY D 1 124 ? -10.396 49.251 20.820 1.00 15.12 104 GLY D CA 1
ATOM 7000 C C . GLY D 1 124 ? -10.280 50.734 21.107 1.00 23.54 104 GLY D C 1
ATOM 7001 O O . GLY D 1 124 ? -10.865 51.563 20.395 1.00 21.40 104 GLY D O 1
ATOM 7002 N N . LYS D 1 125 ? -9.526 51.082 22.146 1.00 20.78 105 LYS D N 1
ATOM 7003 C CA . LYS D 1 125 ? -9.476 52.472 22.579 1.00 21.49 105 LYS D CA 1
ATOM 7004 C C . LYS D 1 125 ? -8.281 52.737 23.465 1.00 20.28 105 LYS D C 1
ATOM 7005 O O . LYS D 1 125 ? -7.607 51.813 23.918 1.00 18.91 105 LYS D O 1
ATOM 7011 N N . ALA D 1 126 ? -8.020 54.014 23.697 1.00 14.39 106 ALA D N 1
ATOM 7012 C CA . ALA D 1 126 ? -7.069 54.438 24.715 1.00 14.20 106 ALA D CA 1
ATOM 7013 C C . ALA D 1 126 ? -7.756 55.490 25.571 1.00 20.54 106 ALA D C 1
ATOM 7014 O O . ALA D 1 126 ? -8.573 56.261 25.068 1.00 21.45 106 ALA D O 1
ATOM 7016 N N . LEU D 1 127 ? -7.466 55.510 26.867 1.00 21.01 107 LEU D N 1
ATOM 7017 C CA . LEU D 1 127 ? -8.135 56.472 27.738 1.00 18.19 107 LEU D CA 1
ATOM 7018 C C . LEU D 1 127 ? -7.110 57.306 28.487 1.00 23.75 107 LEU D C 1
ATOM 7019 O O . LEU D 1 127 ? -6.400 56.797 29.354 1.00 23.02 107 LEU D O 1
ATOM 7024 N N . GLY D 1 128 ? -7.024 58.587 28.124 1.00 21.74 108 GLY D N 1
ATOM 7025 C CA . GLY D 1 128 ? -6.108 59.521 28.749 1.00 16.33 108 GLY D CA 1
ATOM 7026 C C . GLY D 1 128 ? -4.653 59.316 28.378 1.00 24.39 108 GLY D C 1
ATOM 7027 O O . GLY D 1 128 ? -4.302 58.385 27.653 1.00 24.07 108 GLY D O 1
ATOM 7028 N N . SER D 1 129 ? -3.803 60.186 28.913 1.00 26.63 109 SER D N 1
ATOM 7029 C CA . SER D 1 129 ? -2.364 60.113 28.726 1.00 22.01 109 SER D CA 1
ATOM 7030 C C . SER D 1 129 ? -1.671 60.329 30.062 1.00 22.67 109 SER D C 1
ATOM 7031 O O . SER D 1 129 ? -0.678 61.056 30.161 1.00 24.04 109 SER D O 1
ATOM 7034 N N . ASP D 1 130 ? -2.218 59.705 31.095 1.00 16.09 110 ASP D N 1
ATOM 7035 C CA . ASP D 1 130 ? -1.722 59.886 32.456 1.00 18.97 110 ASP D CA 1
ATOM 7036 C C . ASP D 1 130 ? -0.479 59.067 32.707 1.00 16.36 110 ASP D C 1
ATOM 7037 O O . ASP D 1 130 ? -0.381 57.943 32.251 1.00 19.19 110 ASP D O 1
ATOM 7042 N N . ARG D 1 131 ? 0.477 59.647 33.416 1.00 19.11 111 ARG D N 1
ATOM 7043 C CA . ARG D 1 131 ? 1.668 58.919 33.846 1.00 20.10 111 ARG D CA 1
ATOM 7044 C C . ARG D 1 131 ? 1.297 58.001 34.995 1.00 19.58 111 ARG D C 1
ATOM 7045 O O . ARG D 1 131 ? 0.374 58.296 35.753 1.00 19.66 111 ARG D O 1
ATOM 7053 N N . VAL D 1 132 ? 2.000 56.879 35.108 1.00 20.50 112 VAL D N 1
ATOM 7054 C CA . VAL D 1 132 ? 1.788 55.929 36.201 1.00 16.40 112 VAL D CA 1
ATOM 7055 C C . VAL D 1 132 ? 1.795 56.686 37.512 1.00 21.74 112 VAL D C 1
ATOM 7056 O O . VAL D 1 132 ? 2.617 57.570 37.715 1.00 21.64 112 VAL D O 1
ATOM 7060 N N . GLY D 1 133 ? 0.862 56.343 38.394 1.00 27.03 113 GLY D N 1
ATOM 7061 C CA . GLY D 1 133 ? 0.627 57.098 39.606 1.00 21.52 113 GLY D CA 1
ATOM 7062 C C . GLY D 1 133 ? -0.655 57.907 39.480 1.00 26.24 113 GLY D C 1
ATOM 7063 O O . GLY D 1 133 ? -1.351 58.126 40.464 1.00 24.35 113 GLY D O 1
ATOM 7064 N N . GLN D 1 134 ? -0.965 58.351 38.265 1.00 30.06 114 GLN D N 1
ATOM 7065 C CA . GLN D 1 134 ? -2.149 59.183 38.014 1.00 30.80 114 GLN D CA 1
ATOM 7066 C C . GLN D 1 134 ? -3.269 58.473 37.243 1.00 27.42 114 GLN D C 1
ATOM 7067 O O . GLN D 1 134 ? -4.193 59.113 36.762 1.00 25.00 114 GLN D O 1
ATOM 7073 N N . ILE D 1 135 ? -3.184 57.164 37.096 1.00 25.56 115 ILE D N 1
ATOM 7074 C CA . ILE D 1 135 ? -4.107 56.473 36.198 1.00 23.02 115 ILE D CA 1
ATOM 7075 C C . ILE D 1 135 ? -5.363 55.933 36.909 1.00 21.19 115 ILE D C 1
ATOM 7076 O O . ILE D 1 135 ? -5.291 55.146 37.856 1.00 18.17 115 ILE D O 1
ATOM 7081 N N . ALA D 1 136 ? -6.525 56.378 36.450 1.00 20.38 116 ALA D N 1
ATOM 7082 C CA . ALA D 1 136 ? -7.786 55.966 37.060 1.00 20.39 116 ALA D CA 1
ATOM 7083 C C . ALA D 1 136 ? -8.033 54.478 36.840 1.00 26.85 116 ALA D C 1
ATOM 7084 O O . ALA D 1 136 ? -7.835 53.958 35.737 1.00 33.55 116 ALA D O 1
ATOM 7086 N N . THR D 1 137 ? -8.458 53.787 37.887 1.00 28.03 117 THR D N 1
ATOM 7087 C CA . THR D 1 137 ? -8.690 52.351 37.793 1.00 28.02 117 THR D CA 1
ATOM 7088 C C . THR D 1 137 ? -9.766 52.009 36.746 1.00 26.52 117 THR D C 1
ATOM 7089 O O . THR D 1 137 ? -9.753 50.946 36.159 1.00 24.34 117 THR D O 1
ATOM 7093 N N . GLU D 1 138 ? -10.706 52.910 36.508 1.00 29.61 118 GLU D N 1
ATOM 7094 C CA . GLU D 1 138 ? -11.726 52.649 35.498 1.00 33.70 118 GLU D CA 1
ATOM 7095 C C . GLU D 1 138 ? -11.086 52.628 34.125 1.00 30.78 118 GLU D C 1
ATOM 7096 O O . GLU D 1 138 ? -11.403 51.791 33.288 1.00 31.93 118 GLU D O 1
ATOM 7102 N N . ASP D 1 139 ? -10.197 53.581 33.898 1.00 25.43 119 ASP D N 1
ATOM 7103 C CA . ASP D 1 139 ? -9.470 53.644 32.650 1.00 24.65 119 ASP D CA 1
ATOM 7104 C C . ASP D 1 139 ? -8.623 52.389 32.411 1.00 27.24 119 ASP D C 1
ATOM 7105 O O . ASP D 1 139 ? -8.526 51.896 31.296 1.00 33.63 119 ASP D O 1
ATOM 7110 N N . ILE D 1 140 ? -8.005 51.873 33.459 1.00 26.20 120 ILE D N 1
ATOM 7111 C CA . ILE D 1 140 ? -7.259 50.629 33.323 1.00 25.21 120 ILE D CA 1
ATOM 7112 C C . ILE D 1 140 ? -8.174 49.475 32.897 1.00 23.42 120 ILE D C 1
ATOM 7113 O O . ILE D 1 140 ? -7.869 48.757 31.940 1.00 27.12 120 ILE D O 1
ATOM 7118 N N . GLN D 1 141 ? -9.304 49.304 33.575 1.00 23.16 121 GLN D N 1
ATOM 7119 C CA . GLN D 1 141 ? -10.193 48.178 33.279 1.00 22.57 121 GLN D CA 1
ATOM 7120 C C . GLN D 1 141 ? -10.819 48.276 31.900 1.00 19.90 121 GLN D C 1
ATOM 7121 O O . GLN D 1 141 ? -10.948 47.289 31.200 1.00 22.52 121 GLN D O 1
ATOM 7127 N N . ASP D 1 142 ? -11.219 49.475 31.522 1.00 18.82 122 ASP D N 1
ATOM 7128 C CA . ASP D 1 142 ? -11.906 49.685 30.264 1.00 23.86 122 ASP D CA 1
ATOM 7129 C C . ASP D 1 142 ? -10.939 49.377 29.103 1.00 25.27 122 ASP D C 1
ATOM 7130 O O . ASP D 1 142 ? -11.258 48.601 28.181 1.00 25.29 122 ASP D O 1
ATOM 7135 N N . VAL D 1 143 ? -9.744 49.944 29.166 1.00 16.99 123 VAL D N 1
ATOM 7136 C CA . VAL D 1 143 ? -8.775 49.701 28.115 1.00 18.71 123 VAL D CA 1
ATOM 7137 C C . VAL D 1 143 ? -8.432 48.222 27.990 1.00 22.81 123 VAL D C 1
ATOM 7138 O O . VAL D 1 143 ? -8.485 47.651 26.907 1.00 21.97 123 VAL D O 1
ATOM 7142 N N . PHE D 1 144 ? -8.102 47.587 29.101 1.00 22.70 124 PHE D N 1
ATOM 7143 C CA . PHE D 1 144 ? -7.774 46.165 29.047 1.00 26.36 124 PHE D CA 1
ATOM 7144 C C . PHE D 1 144 ? -8.935 45.262 28.619 1.00 25.45 124 PHE D C 1
ATOM 7145 O O . PHE D 1 144 ? -8.737 44.330 27.823 1.00 29.85 124 PHE D O 1
ATOM 7153 N N . ASP D 1 145 ? -10.130 45.535 29.136 1.00 19.37 125 ASP D N 1
ATOM 7154 C CA . ASP D 1 145 ? -11.303 44.719 28.803 1.00 27.90 125 ASP D CA 1
ATOM 7155 C C . ASP D 1 145 ? -11.673 44.848 27.338 1.00 24.48 125 ASP D C 1
ATOM 7156 O O . ASP D 1 145 ? -12.066 43.879 26.696 1.00 25.23 125 ASP D O 1
ATOM 7161 N N . THR D 1 146 ? -11.559 46.051 26.800 1.00 20.91 126 THR D N 1
ATOM 7162 C CA . THR D 1 146 ? -11.936 46.227 25.419 1.00 24.05 126 THR D CA 1
ATOM 7163 C C . THR D 1 146 ? -10.821 45.701 24.521 1.00 25.84 126 THR D C 1
ATOM 7164 O O . THR D 1 146 ? -11.069 44.948 23.557 1.00 28.74 126 THR D O 1
ATOM 7168 N N . ASN D 1 147 ? -9.588 46.080 24.845 1.00 17.70 127 ASN D N 1
ATOM 7169 C CA . ASN D 1 147 ? -8.488 45.825 23.936 1.00 16.10 127 ASN D CA 1
ATOM 7170 C C . ASN D 1 147 ? -8.006 44.383 23.964 1.00 18.40 127 ASN D C 1
ATOM 7171 O O . ASN D 1 147 ? -7.564 43.838 22.954 1.00 20.02 127 ASN D O 1
ATOM 7176 N N . VAL D 1 148 ? -8.109 43.750 25.120 1.00 16.37 128 VAL D N 1
ATOM 7177 C CA . VAL D 1 148 ? -7.480 42.462 25.275 1.00 10.42 128 VAL D CA 1
ATOM 7178 C C . VAL D 1 148 ? -8.507 41.402 25.571 1.00 14.39 128 VAL D C 1
ATOM 7179 O O . VAL D 1 148 ? -8.747 40.524 24.757 1.00 20.85 128 VAL D O 1
ATOM 7183 N N . THR D 1 149 ? -9.122 41.490 26.738 1.00 11.98 129 THR D N 1
ATOM 7184 C CA . THR D 1 149 ? -10.054 40.455 27.160 1.00 15.47 129 THR D CA 1
ATOM 7185 C C . THR D 1 149 ? -11.145 40.231 26.091 1.00 17.71 129 THR D C 1
ATOM 7186 O O . THR D 1 149 ? -11.310 39.110 25.629 1.00 16.22 129 THR D O 1
ATOM 7190 N N . ALA D 1 150 ? -11.852 41.281 25.668 1.00 9.84 130 ALA D N 1
ATOM 7191 C CA . ALA D 1 150 ? -12.940 41.098 24.714 1.00 8.95 130 ALA D CA 1
ATOM 7192 C C . ALA D 1 150 ? -12.381 40.533 23.412 1.00 17.45 130 ALA D C 1
ATOM 7193 O O . ALA D 1 150 ? -12.956 39.598 22.831 1.00 12.12 130 ALA D O 1
ATOM 7195 N N . LEU D 1 151 ? -11.237 41.067 22.964 1.00 17.43 131 LEU D N 1
ATOM 7196 C CA . LEU D 1 151 ? -10.620 40.568 21.722 1.00 14.33 131 LEU D CA 1
ATOM 7197 C C . LEU D 1 151 ? -10.410 39.049 21.816 1.00 17.17 131 LEU D C 1
ATOM 7198 O O . LEU D 1 151 ? -10.672 38.312 20.867 1.00 20.19 131 LEU D O 1
ATOM 7203 N N . ILE D 1 152 ? -9.962 38.584 22.978 1.00 15.67 132 ILE D N 1
ATOM 7204 C CA . ILE D 1 152 ? -9.724 37.163 23.178 1.00 16.93 132 ILE D CA 1
ATOM 7205 C C . ILE D 1 152 ? -11.028 36.380 23.223 1.00 25.25 132 ILE D C 1
ATOM 7206 O O . ILE D 1 152 ? -11.125 35.301 22.622 1.00 29.07 132 ILE D O 1
ATOM 7211 N N . ASN D 1 153 ? -12.028 36.926 23.918 1.00 22.32 133 ASN D N 1
ATOM 7212 C CA . ASN D 1 153 ? -13.322 36.268 24.018 1.00 21.17 133 ASN D CA 1
ATOM 7213 C C . ASN D 1 153 ? -13.916 36.122 22.627 1.00 23.25 133 ASN D C 1
ATOM 7214 O O . ASN D 1 153 ? -14.334 35.029 22.230 1.00 23.75 133 ASN D O 1
ATOM 7219 N N . ILE D 1 154 ? -13.931 37.222 21.875 1.00 18.01 134 ILE D N 1
ATOM 7220 C CA . ILE D 1 154 ? -14.529 37.192 20.559 1.00 18.85 134 ILE D CA 1
ATOM 7221 C C . ILE D 1 154 ? -13.786 36.203 19.665 1.00 22.99 134 ILE D C 1
ATOM 7222 O O . ILE D 1 154 ? -14.396 35.396 18.954 1.00 20.19 134 ILE D O 1
ATOM 7227 N N . THR D 1 155 ? -12.462 36.251 19.725 1.00 19.85 135 THR D N 1
ATOM 7228 C CA . THR D 1 155 ? -11.647 35.278 19.015 1.00 18.36 135 THR D CA 1
ATOM 7229 C C . THR D 1 155 ? -11.992 33.830 19.393 1.00 20.07 135 THR D C 1
ATOM 7230 O O . THR D 1 155 ? -12.218 32.988 18.532 1.00 16.72 135 THR D O 1
ATOM 7234 N N . GLN D 1 156 ? -12.046 33.527 20.683 1.00 20.51 136 GLN D N 1
ATOM 7235 C CA . GLN D 1 156 ? -12.415 32.167 21.061 1.00 20.46 136 GLN D CA 1
ATOM 7236 C C . GLN D 1 156 ? -13.813 31.724 20.591 1.00 24.56 136 GLN D C 1
ATOM 7237 O O . GLN D 1 156 ? -13.994 30.562 20.185 1.00 25.27 136 GLN D O 1
ATOM 7243 N N . ALA D 1 157 ? -14.781 32.642 20.611 1.00 19.53 137 ALA D N 1
ATOM 7244 C CA . ALA D 1 157 ? -16.125 32.322 20.145 1.00 18.86 137 ALA D CA 1
ATOM 7245 C C . ALA D 1 157 ? -16.217 32.043 18.638 1.00 22.69 137 ALA D C 1
ATOM 7246 O O . ALA D 1 157 ? -17.007 31.214 18.223 1.00 28.12 137 ALA D O 1
ATOM 7248 N N . VAL D 1 158 ? -15.435 32.745 17.822 1.00 22.16 138 VAL D N 1
ATOM 7249 C CA . VAL D 1 158 ? -15.483 32.569 16.369 1.00 20.45 138 VAL D CA 1
ATOM 7250 C C . VAL D 1 158 ? -14.635 31.375 15.873 1.00 23.09 138 VAL D C 1
ATOM 7251 O O . VAL D 1 158 ? -15.013 30.644 14.961 1.00 23.86 138 VAL D O 1
ATOM 7255 N N . LEU D 1 159 ? -13.499 31.162 16.520 1.00 24.98 139 LEU D N 1
ATOM 7256 C CA . LEU D 1 159 ? -12.512 30.178 16.081 1.00 25.69 139 LEU D CA 1
ATOM 7257 C C . LEU D 1 159 ? -13.065 28.800 15.719 1.00 24.04 139 LEU D C 1
ATOM 7258 O O . LEU D 1 159 ? -12.608 28.170 14.771 1.00 27.60 139 LEU D O 1
ATOM 7263 N N . PRO D 1 160 ? -14.023 28.301 16.492 1.00 23.97 140 PRO D N 1
ATOM 7264 C CA . PRO D 1 160 ? -14.579 26.988 16.120 1.00 23.89 140 PRO D CA 1
ATOM 7265 C C . PRO D 1 160 ? -15.153 26.967 14.700 1.00 25.86 140 PRO D C 1
ATOM 7266 O O . PRO D 1 160 ? -15.067 25.938 14.022 1.00 25.73 140 PRO D O 1
ATOM 7270 N N . ILE D 1 161 ? -15.726 28.085 14.255 1.00 18.28 141 ILE D N 1
ATOM 7271 C CA . ILE D 1 161 ? -16.269 28.144 12.910 1.00 20.16 141 ILE D CA 1
ATOM 7272 C C . ILE D 1 161 ? -15.131 27.902 11.914 1.00 29.87 141 ILE D C 1
ATOM 7273 O O . ILE D 1 161 ? -15.283 27.167 10.930 1.00 34.04 141 ILE D O 1
ATOM 7278 N N . PHE D 1 162 ? -13.985 28.520 12.190 1.00 25.82 142 PHE D N 1
ATOM 7279 C CA . PHE D 1 162 ? -12.840 28.444 11.309 1.00 19.70 142 PHE D CA 1
ATOM 7280 C C . PHE D 1 162 ? -12.220 27.069 11.333 1.00 24.48 142 PHE D C 1
ATOM 7281 O O . PHE D 1 162 ? -11.769 26.553 10.304 1.00 31.95 142 PHE D O 1
ATOM 7289 N N . GLN D 1 163 ? -12.191 26.467 12.511 1.00 17.30 143 GLN D N 1
ATOM 7290 C CA . GLN D 1 163 ? -11.575 25.168 12.641 1.00 22.56 143 GLN D CA 1
ATOM 7291 C C . GLN D 1 163 ? -12.428 24.098 11.977 1.00 28.37 143 GLN D C 1
ATOM 7292 O O . GLN D 1 163 ? -11.902 23.136 11.424 1.00 27.32 143 GLN D O 1
ATOM 7298 N N . ALA D 1 164 ? -13.747 24.267 12.009 1.00 29.16 144 ALA D N 1
ATOM 7299 C CA . ALA D 1 164 ? -14.633 23.295 11.370 1.00 24.00 144 ALA D CA 1
ATOM 7300 C C . ALA D 1 164 ? -14.355 23.242 9.877 1.00 30.55 144 ALA D C 1
ATOM 7301 O O . ALA D 1 164 ? -14.304 22.167 9.285 1.00 34.30 144 ALA D O 1
ATOM 7303 N N . LYS D 1 165 ? -14.164 24.401 9.264 1.00 27.60 145 LYS D N 1
ATOM 7304 C CA . LYS D 1 165 ? -13.956 24.430 7.821 1.00 24.85 145 LYS D CA 1
ATOM 7305 C C . LYS D 1 165 ? -12.496 24.637 7.381 1.00 23.82 145 LYS D C 1
ATOM 7306 O O . LYS D 1 165 ? -12.222 24.872 6.205 1.00 21.73 145 LYS D O 1
ATOM 7312 N N . ASN D 1 166 ? -11.575 24.538 8.335 1.00 22.63 146 ASN D N 1
ATOM 7313 C CA . ASN D 1 166 ? -10.157 24.751 8.090 1.00 19.44 146 ASN D CA 1
ATOM 7314 C C . ASN D 1 166 ? -9.842 25.932 7.184 1.00 19.77 146 ASN D C 1
ATOM 7315 O O . ASN D 1 166 ? -9.056 25.818 6.262 1.00 25.75 146 ASN D O 1
ATOM 7320 N N . SER D 1 167 ? -10.460 27.068 7.465 1.00 17.49 147 SER D N 1
ATOM 7321 C CA . SER D 1 167 ? -10.207 28.292 6.729 1.00 19.07 147 SER D CA 1
ATOM 7322 C C . SER D 1 167 ? -10.772 29.485 7.512 1.00 25.90 147 SER D C 1
ATOM 7323 O O . SER D 1 167 ? -11.596 29.314 8.424 1.00 25.85 147 SER D O 1
ATOM 7326 N N . GLY D 1 168 ? -10.336 30.688 7.147 1.00 23.73 148 GLY D N 1
ATOM 7327 C CA . GLY D 1 168 ? -10.744 31.886 7.851 1.00 21.01 148 GLY D CA 1
ATOM 7328 C C . GLY D 1 168 ? -9.560 32.757 8.215 1.00 20.19 148 GLY D C 1
ATOM 7329 O O . GLY D 1 168 ? -8.446 32.254 8.423 1.00 20.28 148 GLY D O 1
ATOM 7330 N N . ASP D 1 169 ? -9.792 34.070 8.273 1.00 19.40 149 ASP D N 1
ATOM 7331 C CA . ASP D 1 169 ? -8.758 35.038 8.684 1.00 16.45 149 ASP D CA 1
ATOM 7332 C C . ASP D 1 169 ? -9.117 35.664 10.015 1.00 20.71 149 ASP D C 1
ATOM 7333 O O . ASP D 1 169 ? -10.273 36.060 10.232 1.00 25.38 149 ASP D O 1
ATOM 7338 N N . ILE D 1 170 ? -8.134 35.727 10.909 1.00 17.50 150 ILE D N 1
ATOM 7339 C CA . ILE D 1 170 ? -8.262 36.452 12.171 1.00 11.79 150 ILE D CA 1
ATOM 7340 C C . ILE D 1 170 ? -7.404 37.702 12.105 1.00 14.02 150 ILE D C 1
ATOM 7341 O O . ILE D 1 170 ? -6.189 37.609 12.016 1.00 16.01 150 ILE D O 1
ATOM 7346 N N . VAL D 1 171 ? -8.041 38.868 12.101 1.00 12.03 151 VAL D N 1
ATOM 7347 C CA . VAL D 1 171 ? -7.319 40.129 11.965 1.00 14.74 151 VAL D CA 1
ATOM 7348 C C . VAL D 1 171 ? -7.382 40.933 13.256 1.00 18.73 151 VAL D C 1
ATOM 7349 O O . VAL D 1 171 ? -8.452 41.305 13.715 1.00 22.57 151 VAL D O 1
ATOM 7353 N N . ASN D 1 172 ? -6.225 41.194 13.848 1.00 20.89 152 ASN D N 1
ATOM 7354 C CA . ASN D 1 172 ? -6.179 41.887 15.127 1.00 13.00 152 ASN D CA 1
ATOM 7355 C C . ASN D 1 172 ? -5.548 43.243 14.993 1.00 18.88 152 ASN D C 1
ATOM 7356 O O . ASN D 1 172 ? -4.457 43.383 14.428 1.00 20.53 152 ASN D O 1
ATOM 7361 N N . LEU D 1 173 ? -6.238 44.259 15.493 1.00 15.14 153 LEU D N 1
ATOM 7362 C CA . LEU D 1 173 ? -5.659 45.595 15.497 1.00 13.09 153 LEU D CA 1
ATOM 7363 C C . LEU D 1 173 ? -4.693 45.765 16.678 1.00 16.72 153 LEU D C 1
ATOM 7364 O O . LEU D 1 173 ? -5.112 45.908 17.823 1.00 17.88 153 LEU D O 1
ATOM 7369 N N . GLY D 1 174 ? -3.399 45.669 16.388 1.00 13.29 154 GLY D N 1
ATOM 7370 C CA . GLY D 1 174 ? -2.367 46.091 17.302 1.00 16.17 154 GLY D CA 1
ATOM 7371 C C . GLY D 1 174 ? -2.060 47.568 17.073 1.00 23.76 154 GLY D C 1
ATOM 7372 O O . GLY D 1 174 ? -2.935 48.343 16.658 1.00 24.14 154 GLY D O 1
ATOM 7373 N N . SER D 1 175 ? -0.813 47.959 17.331 1.00 21.33 155 SER D N 1
ATOM 7374 C CA . SER D 1 175 ? -0.399 49.342 17.226 1.00 16.84 155 SER D CA 1
ATOM 7375 C C . SER D 1 175 ? 1.082 49.359 17.235 1.00 19.63 155 SER D C 1
ATOM 7376 O O . SER D 1 175 ? 1.704 48.405 17.697 1.00 20.61 155 SER D O 1
ATOM 7379 N N . ILE D 1 176 ? 1.664 50.446 16.739 1.00 20.15 156 ILE D N 1
ATOM 7380 C CA . ILE D 1 176 ? 3.090 50.666 16.943 1.00 18.77 156 ILE D CA 1
ATOM 7381 C C . ILE D 1 176 ? 3.376 50.582 18.452 1.00 22.23 156 ILE D C 1
ATOM 7382 O O . ILE D 1 176 ? 4.456 50.146 18.883 1.00 24.14 156 ILE D O 1
ATOM 7387 N N . ALA D 1 177 ? 2.390 50.975 19.249 1.00 20.19 157 ALA D N 1
ATOM 7388 C CA . ALA D 1 177 ? 2.522 50.990 20.702 1.00 20.96 157 ALA D CA 1
ATOM 7389 C C . ALA D 1 177 ? 2.667 49.574 21.232 1.00 22.59 157 ALA D C 1
ATOM 7390 O O . ALA D 1 177 ? 3.049 49.367 22.387 1.00 23.85 157 ALA D O 1
ATOM 7392 N N . GLY D 1 178 ? 2.352 48.599 20.387 1.00 17.52 158 GLY D N 1
ATOM 7393 C CA . GLY D 1 178 ? 2.473 47.196 20.768 1.00 22.06 158 GLY D CA 1
ATOM 7394 C C . GLY D 1 178 ? 3.886 46.621 20.661 1.00 24.53 158 GLY D C 1
ATOM 7395 O O . GLY D 1 178 ? 4.120 45.464 21.020 1.00 23.56 158 GLY D O 1
ATOM 7396 N N . ARG D 1 179 ? 4.836 47.407 20.160 1.00 18.78 159 ARG D N 1
ATOM 7397 C CA . ARG D 1 179 ? 6.198 46.914 20.080 1.00 19.54 159 ARG D CA 1
ATOM 7398 C C . ARG D 1 179 ? 7.227 47.952 20.515 1.00 21.15 159 ARG D C 1
ATOM 7399 O O . ARG D 1 179 ? 8.409 47.634 20.604 1.00 19.23 159 ARG D O 1
ATOM 7407 N N . ASP D 1 180 ? 6.773 49.174 20.788 1.00 17.50 160 ASP D N 1
ATOM 7408 C CA . ASP D 1 180 ? 7.658 50.274 21.198 1.00 16.56 160 ASP D CA 1
ATOM 7409 C C . ASP D 1 180 ? 6.908 51.143 22.235 1.00 17.19 160 ASP D C 1
ATOM 7410 O O . ASP D 1 180 ? 6.164 52.051 21.883 1.00 17.60 160 ASP D O 1
ATOM 7415 N N . ALA D 1 181 ? 7.093 50.864 23.519 1.00 12.74 161 ALA D N 1
ATOM 7416 C CA . ALA D 1 181 ? 6.304 51.564 24.520 1.00 15.23 161 ALA D CA 1
ATOM 7417 C C . ALA D 1 181 ? 6.764 53.011 24.717 1.00 18.64 161 ALA D C 1
ATOM 7418 O O . ALA D 1 181 ? 7.901 53.370 24.416 1.00 19.11 161 ALA D O 1
ATOM 7420 N N . TYR D 1 182 ? 5.864 53.854 25.205 1.00 18.27 162 TYR D N 1
ATOM 7421 C CA . TYR D 1 182 ? 6.187 55.265 25.376 1.00 18.98 162 TYR D CA 1
ATOM 7422 C C . TYR D 1 182 ? 5.604 55.793 26.663 1.00 18.41 162 TYR D C 1
ATOM 7423 O O . TYR D 1 182 ? 4.593 55.276 27.151 1.00 21.13 162 TYR D O 1
ATOM 7432 N N . PRO D 1 183 ? 6.243 56.825 27.222 1.00 14.60 163 PRO D N 1
ATOM 7433 C CA . PRO D 1 183 ? 5.795 57.345 28.521 1.00 14.23 163 PRO D CA 1
ATOM 7434 C C . PRO D 1 183 ? 4.433 57.988 28.338 1.00 17.62 163 PRO D C 1
ATOM 7435 O O . PRO D 1 183 ? 4.168 58.489 27.259 1.00 20.69 163 PRO D O 1
ATOM 7439 N N . THR D 1 184 ? 3.592 57.954 29.366 1.00 18.64 164 THR D N 1
ATOM 7440 C CA . THR D 1 184 ? 2.204 58.445 29.312 1.00 16.76 164 THR D CA 1
ATOM 7441 C C . THR D 1 184 ? 1.244 57.511 28.570 1.00 19.21 164 THR D C 1
ATOM 7442 O O . THR D 1 184 ? 0.046 57.779 28.507 1.00 22.33 164 THR D O 1
ATOM 7446 N N . GLY D 1 185 ? 1.757 56.413 28.022 1.00 13.94 165 GLY D N 1
ATOM 7447 C CA . GLY D 1 185 ? 0.878 55.436 27.390 1.00 16.26 165 GLY D CA 1
ATOM 7448 C C . GLY D 1 185 ? 0.982 54.020 27.933 1.00 18.68 165 GLY D C 1
ATOM 7449 O O . GLY D 1 185 ? 0.727 53.054 27.207 1.00 21.72 165 GLY D O 1
ATOM 7450 N N . SER D 1 186 ? 1.342 53.899 29.208 1.00 12.79 166 SER D N 1
ATOM 7451 C CA . SER D 1 186 ? 1.651 52.604 29.806 1.00 13.81 166 SER D CA 1
ATOM 7452 C C . SER D 1 186 ? 0.545 51.544 29.649 1.00 14.28 166 SER D C 1
ATOM 7453 O O . SER D 1 186 ? 0.804 50.406 29.257 1.00 22.02 166 SER D O 1
ATOM 7456 N N . ILE D 1 187 ? -0.677 51.911 29.973 1.00 9.60 167 ILE D N 1
ATOM 7457 C CA . ILE D 1 187 ? -1.811 50.985 29.873 1.00 13.66 167 ILE D CA 1
ATOM 7458 C C . ILE D 1 187 ? -2.101 50.606 28.404 1.00 16.69 167 ILE D C 1
ATOM 7459 O O . ILE D 1 187 ? -2.219 49.426 28.066 1.00 16.99 167 ILE D O 1
ATOM 7464 N N . TYR D 1 188 ? -2.183 51.599 27.525 1.00 14.76 168 TYR D N 1
ATOM 7465 C CA . TYR D 1 188 ? -2.478 51.318 26.127 1.00 17.67 168 TYR D CA 1
ATOM 7466 C C . TYR D 1 188 ? -1.398 50.432 25.535 1.00 19.65 168 TYR D C 1
ATOM 7467 O O . TYR D 1 188 ? -1.681 49.454 24.837 1.00 17.49 168 TYR D O 1
ATOM 7476 N N . CYS D 1 189 ? -0.152 50.783 25.814 1.00 15.51 169 CYS D N 1
ATOM 7477 C CA . CYS D 1 189 ? 0.970 50.037 25.261 1.00 16.70 169 CYS D CA 1
ATOM 7478 C C . CYS D 1 189 ? 0.934 48.631 25.814 1.00 19.59 169 CYS D C 1
ATOM 7479 O O . CYS D 1 189 ? 1.134 47.653 25.079 1.00 16.04 169 CYS D O 1
ATOM 7482 N N . ALA D 1 190 ? 0.683 48.533 27.118 1.00 18.45 170 ALA D N 1
ATOM 7483 C CA . ALA D 1 190 ? 0.602 47.233 27.753 1.00 18.63 170 ALA D CA 1
ATOM 7484 C C . ALA D 1 190 ? -0.463 46.411 27.037 1.00 17.69 170 ALA D C 1
ATOM 7485 O O . ALA D 1 190 ? -0.267 45.224 26.743 1.00 16.54 170 ALA D O 1
ATOM 7487 N N . SER D 1 191 ? -1.580 47.044 26.724 1.00 9.34 171 SER D N 1
ATOM 7488 C CA . SER D 1 191 ? -2.661 46.290 26.095 1.00 13.32 171 SER D CA 1
ATOM 7489 C C . SER D 1 191 ? -2.300 45.851 24.669 1.00 14.26 171 SER D C 1
ATOM 7490 O O . SER D 1 191 ? -2.651 44.747 24.241 1.00 8.80 171 SER D O 1
ATOM 7493 N N . LYS D 1 192 ? -1.608 46.723 23.935 1.00 10.65 172 LYS D N 1
ATOM 7494 C CA . LYS D 1 192 ? -1.251 46.396 22.562 1.00 15.10 172 LYS D CA 1
ATOM 7495 C C . LYS D 1 192 ? -0.113 45.380 22.465 1.00 20.08 172 LYS D C 1
ATOM 7496 O O . LYS D 1 192 ? -0.073 44.585 21.535 1.00 19.32 172 LYS D O 1
ATOM 7502 N N . PHE D 1 193 ? 0.783 45.386 23.450 1.00 20.54 173 PHE D N 1
ATOM 7503 C CA . PHE D 1 193 ? 1.829 44.362 23.556 1.00 19.80 173 PHE D CA 1
ATOM 7504 C C . PHE D 1 193 ? 1.170 43.018 23.790 1.00 20.18 173 PHE D C 1
ATOM 7505 O O . PHE D 1 193 ? 1.579 42.008 23.230 1.00 15.27 173 PHE D O 1
ATOM 7513 N N . ALA D 1 194 ? 0.148 43.020 24.641 1.00 17.95 174 ALA D N 1
ATOM 7514 C CA . ALA D 1 194 ? -0.621 41.816 24.942 1.00 12.94 174 ALA D CA 1
ATOM 7515 C C . ALA D 1 194 ? -1.339 41.283 23.696 1.00 15.21 174 ALA D C 1
ATOM 7516 O O . ALA D 1 194 ? -1.339 40.073 23.449 1.00 14.54 174 ALA D O 1
ATOM 7518 N N . VAL D 1 195 ? -1.948 42.186 22.918 1.00 11.35 175 VAL D N 1
ATOM 7519 C CA . VAL D 1 195 ? -2.635 41.786 21.699 1.00 16.04 175 VAL D CA 1
ATOM 7520 C C . VAL D 1 195 ? -1.665 41.143 20.715 1.00 15.48 175 VAL D C 1
ATOM 7521 O O . VAL D 1 195 ? -1.965 40.120 20.085 1.00 15.08 175 VAL D O 1
ATOM 7525 N N . GLY D 1 196 ? -0.493 41.752 20.592 1.00 14.06 176 GLY D N 1
ATOM 7526 C CA . GLY D 1 196 ? 0.540 41.196 19.751 1.00 15.75 176 GLY D CA 1
ATOM 7527 C C . GLY D 1 196 ? 0.887 39.793 20.211 1.00 14.41 176 GLY D C 1
ATOM 7528 O O . GLY D 1 196 ? 0.884 38.867 19.407 1.00 13.97 176 GLY D O 1
ATOM 7529 N N . ALA D 1 197 ? 1.165 39.632 21.501 1.00 8.92 177 ALA D N 1
ATOM 7530 C CA . ALA D 1 197 ? 1.688 38.362 22.006 1.00 14.85 177 ALA D CA 1
ATOM 7531 C C . ALA D 1 197 ? 0.649 37.258 21.855 1.00 15.25 177 ALA D C 1
ATOM 7532 O O . ALA D 1 197 ? 0.941 36.172 21.382 1.00 18.76 177 ALA D O 1
ATOM 7534 N N . PHE D 1 198 ? -0.572 37.551 22.254 1.00 12.67 178 PHE D N 1
ATOM 7535 C CA . PHE D 1 198 ? -1.671 36.655 22.014 1.00 11.49 178 PHE D CA 1
ATOM 7536 C C . PHE D 1 198 ? -1.731 36.292 20.523 1.00 16.38 178 PHE D C 1
ATOM 7537 O O . PHE D 1 198 ? -1.844 35.109 20.151 1.00 17.68 178 PHE D O 1
ATOM 7545 N N . THR D 1 199 ? -1.663 37.301 19.662 1.00 12.62 179 THR D N 1
ATOM 7546 C CA . THR D 1 199 ? -1.709 37.028 18.245 1.00 15.80 179 THR D CA 1
ATOM 7547 C C . THR D 1 199 ? -0.578 36.088 17.803 1.00 15.38 179 THR D C 1
ATOM 7548 O O . THR D 1 199 ? -0.795 35.193 17.004 1.00 18.07 179 THR D O 1
ATOM 7552 N N . ASP D 1 200 ? 0.621 36.287 18.339 1.00 14.12 180 ASP D N 1
ATOM 7553 C CA . ASP D 1 200 ? 1.781 35.490 17.956 1.00 8.63 180 ASP D CA 1
ATOM 7554 C C . ASP D 1 200 ? 1.624 34.042 18.402 1.00 15.02 180 ASP D C 1
ATOM 7555 O O . ASP D 1 200 ? 1.884 33.121 17.609 1.00 11.64 180 ASP D O 1
ATOM 7560 N N . SER D 1 201 ? 1.210 33.836 19.664 1.00 18.74 181 SER D N 1
ATOM 7561 C CA . SER D 1 201 ? 0.856 32.492 20.150 1.00 17.66 181 SER D CA 1
ATOM 7562 C C . SER D 1 201 ? -0.146 31.852 19.217 1.00 17.91 181 SER D C 1
ATOM 7563 O O . SER D 1 201 ? 0.033 30.718 18.783 1.00 19.74 181 SER D O 1
ATOM 7566 N N . LEU D 1 202 ? -1.204 32.590 18.911 1.00 10.81 182 LEU D N 1
ATOM 7567 C CA . LEU D 1 202 ? -2.273 32.049 18.086 1.00 17.74 182 LEU D CA 1
ATOM 7568 C C . LEU D 1 202 ? -1.737 31.543 16.745 1.00 23.36 182 LEU D C 1
ATOM 7569 O O . LEU D 1 202 ? -2.019 30.416 16.322 1.00 25.82 182 LEU D O 1
ATOM 7574 N N . ARG D 1 203 ? -0.965 32.380 16.066 1.00 17.02 183 ARG D N 1
ATOM 7575 C CA . ARG D 1 203 ? -0.406 31.987 14.774 1.00 16.20 183 ARG D CA 1
ATOM 7576 C C . ARG D 1 203 ? 0.454 30.732 14.940 1.00 20.88 183 ARG D C 1
ATOM 7577 O O . ARG D 1 203 ? 0.412 29.824 14.117 1.00 20.71 183 ARG D O 1
ATOM 7585 N N . LYS D 1 204 ? 1.212 30.656 16.023 1.00 20.09 184 LYS D N 1
ATOM 7586 C CA . LYS D 1 204 ? 2.043 29.488 16.227 1.00 17.28 184 LYS D CA 1
ATOM 7587 C C . LYS D 1 204 ? 1.227 28.217 16.481 1.00 20.30 184 LYS D C 1
ATOM 7588 O O . LYS D 1 204 ? 1.630 27.122 16.066 1.00 17.84 184 LYS D O 1
ATOM 7594 N N . GLU D 1 205 ? 0.064 28.358 17.121 1.00 15.27 185 GLU D N 1
ATOM 7595 C CA . GLU D 1 205 ? -0.819 27.211 17.356 1.00 11.27 185 GLU D CA 1
ATOM 7596 C C . GLU D 1 205 ? -1.454 26.676 16.066 1.00 15.06 185 GLU D C 1
ATOM 7597 O O . GLU D 1 205 ? -1.630 25.476 15.887 1.00 19.09 185 GLU D O 1
ATOM 7603 N N . LEU D 1 206 ? -1.742 27.573 15.144 1.00 13.65 186 LEU D N 1
ATOM 7604 C CA . LEU D 1 206 ? -2.522 27.226 13.959 1.00 18.12 186 LEU D CA 1
ATOM 7605 C C . LEU D 1 206 ? -1.741 26.837 12.706 1.00 19.96 186 LEU D C 1
ATOM 7606 O O . LEU D 1 206 ? -2.345 26.682 11.651 1.00 17.33 186 LEU D O 1
ATOM 7611 N N . ILE D 1 207 ? -0.421 26.687 12.807 1.00 18.87 187 ILE D N 1
ATOM 7612 C CA . ILE D 1 207 ? 0.403 26.385 11.626 1.00 16.81 187 ILE D CA 1
ATOM 7613 C C . ILE D 1 207 ? -0.013 25.093 10.918 1.00 16.72 187 ILE D C 1
ATOM 7614 O O . ILE D 1 207 ? 0.383 24.844 9.801 1.00 20.81 187 ILE D O 1
ATOM 7619 N N . ASN D 1 208 ? -0.777 24.249 11.584 1.00 12.33 188 ASN D N 1
ATOM 7620 C CA . ASN D 1 208 ? -1.248 23.017 10.969 1.00 14.81 188 ASN D CA 1
ATOM 7621 C C . ASN D 1 208 ? -2.633 23.211 10.334 1.00 20.26 188 ASN D C 1
ATOM 7622 O O . ASN D 1 208 ? -3.253 22.265 9.855 1.00 23.27 188 ASN D O 1
ATOM 7627 N N . THR D 1 209 ? -3.130 24.441 10.341 1.00 15.24 189 THR D N 1
ATOM 7628 C CA . THR D 1 209 ? -4.394 24.724 9.706 1.00 17.81 189 THR D CA 1
ATOM 7629 C C . THR D 1 209 ? -4.151 25.693 8.574 1.00 22.29 189 THR D C 1
ATOM 7630 O O . THR D 1 209 ? -3.020 26.161 8.383 1.00 30.92 189 THR D O 1
ATOM 7634 N N . LYS D 1 210 ? -5.201 26.000 7.826 1.00 14.11 190 LYS D N 1
ATOM 7635 C CA . LYS D 1 210 ? -5.107 27.035 6.813 1.00 24.87 190 LYS D CA 1
ATOM 7636 C C . LYS D 1 210 ? -5.779 28.308 7.288 1.00 26.95 190 LYS D C 1
ATOM 7637 O O . LYS D 1 210 ? -6.227 29.122 6.486 1.00 31.30 190 LYS D O 1
ATOM 7643 N N . ILE D 1 211 ? -5.867 28.463 8.608 1.00 22.67 191 ILE D N 1
ATOM 7644 C CA . ILE D 1 211 ? -6.462 29.657 9.197 1.00 20.67 191 ILE D CA 1
ATOM 7645 C C . ILE D 1 211 ? -5.379 30.697 9.305 1.00 18.66 191 ILE D C 1
ATOM 7646 O O . ILE D 1 211 ? -4.299 30.408 9.812 1.00 17.08 191 ILE D O 1
ATOM 7651 N N . ARG D 1 212 ? -5.657 31.895 8.792 1.00 20.11 192 ARG D N 1
ATOM 7652 C CA . ARG D 1 212 ? -4.652 32.952 8.729 1.00 16.03 192 ARG D CA 1
ATOM 7653 C C . ARG D 1 212 ? -4.789 33.889 9.905 1.00 18.80 192 ARG D C 1
ATOM 7654 O O . ARG D 1 212 ? -5.900 34.258 10.286 1.00 18.04 192 ARG D O 1
ATOM 7662 N N . VAL D 1 213 ? -3.642 34.269 10.456 1.00 17.45 193 VAL D N 1
ATOM 7663 C CA . VAL D 1 213 ? -3.554 35.106 11.628 1.00 13.16 193 VAL D CA 1
ATOM 7664 C C . VAL D 1 213 ? -2.717 36.328 11.291 1.00 15.95 193 VAL D C 1
ATOM 7665 O O . VAL D 1 213 ? -1.519 36.238 11.041 1.00 18.98 193 VAL D O 1
ATOM 7669 N N . ILE D 1 214 ? -3.378 37.476 11.309 1.00 18.61 194 ILE D N 1
ATOM 7670 C CA . ILE D 1 214 ? -2.865 38.734 10.773 1.00 15.00 194 ILE D CA 1
ATOM 7671 C C . ILE D 1 214 ? -2.941 39.872 11.804 1.00 16.20 194 ILE D C 1
ATOM 7672 O O . ILE D 1 214 ? -4.012 40.164 12.372 1.00 18.76 194 ILE D O 1
ATOM 7677 N N . LEU D 1 215 ? -1.809 40.528 12.017 1.00 16.12 195 LEU D N 1
ATOM 7678 C CA . LEU D 1 215 ? -1.697 41.645 12.954 1.00 12.25 195 LEU D CA 1
ATOM 7679 C C . LEU D 1 215 ? -1.453 42.919 12.168 1.00 17.92 195 LEU D C 1
ATOM 7680 O O . LEU D 1 215 ? -0.505 43.017 11.394 1.00 22.81 195 LEU D O 1
ATOM 7685 N N . ILE D 1 216 ? -2.312 43.898 12.383 1.00 17.27 196 ILE D N 1
ATOM 7686 C CA . ILE D 1 216 ? -2.201 45.201 11.746 1.00 15.31 196 ILE D CA 1
ATOM 7687 C C . ILE D 1 216 ? -1.753 46.209 12.807 1.00 18.37 196 ILE D C 1
ATOM 7688 O O . ILE D 1 216 ? -2.430 46.372 13.835 1.00 19.96 196 ILE D O 1
ATOM 7693 N N . ALA D 1 217 ? -0.640 46.897 12.569 1.00 11.21 197 ALA D N 1
ATOM 7694 C CA . ALA D 1 217 ? -0.130 47.824 13.581 1.00 12.93 197 ALA D CA 1
ATOM 7695 C C . ALA D 1 217 ? 0.138 49.183 13.021 1.00 17.48 197 ALA D C 1
ATOM 7696 O O . ALA D 1 217 ? 1.191 49.421 12.429 1.00 24.02 197 ALA D O 1
ATOM 7698 N N . PRO D 1 218 ? -0.822 50.085 13.202 1.00 18.01 198 PRO D N 1
ATOM 7699 C CA . PRO D 1 218 ? -0.722 51.459 12.709 1.00 10.91 198 PRO D CA 1
ATOM 7700 C C . PRO D 1 218 ? -0.025 52.383 13.689 1.00 18.83 198 PRO D C 1
ATOM 7701 O O . PRO D 1 218 ? 0.152 52.041 14.881 1.00 19.87 198 PRO D O 1
ATOM 7705 N N . GLY D 1 219 ? 0.387 53.539 13.158 1.00 17.06 199 GLY D N 1
ATOM 7706 C CA . GLY D 1 219 ? 0.823 54.679 13.946 1.00 17.72 199 GLY D CA 1
ATOM 7707 C C . GLY D 1 219 ? -0.342 55.662 13.911 1.00 23.45 199 GLY D C 1
ATOM 7708 O O . GLY D 1 219 ? -1.506 55.230 14.003 1.00 22.72 199 GLY D O 1
ATOM 7709 N N . LEU D 1 220 ? -0.041 56.961 13.760 1.00 16.00 200 LEU D N 1
ATOM 7710 C CA . LEU D 1 220 ? -1.055 58.005 13.752 1.00 19.36 200 LEU D CA 1
ATOM 7711 C C . LEU D 1 220 ? -2.141 57.873 12.657 1.00 22.96 200 LEU D C 1
ATOM 7712 O O . LEU D 1 220 ? -1.862 58.080 11.476 1.00 24.87 200 LEU D O 1
ATOM 7717 N N . VAL D 1 221 ? -3.371 57.539 13.068 1.00 18.39 201 VAL D N 1
ATOM 7718 C CA . VAL D 1 221 ? -4.532 57.553 12.193 1.00 22.01 201 VAL D CA 1
ATOM 7719 C C . VAL D 1 221 ? -5.522 58.497 12.812 1.00 23.84 201 VAL D C 1
ATOM 7720 O O . VAL D 1 221 ? -5.809 58.368 13.989 1.00 28.12 201 VAL D O 1
ATOM 7724 N N . GLU D 1 222 ? -6.062 59.428 12.033 1.00 23.30 202 GLU D N 1
ATOM 7725 C CA . GLU D 1 222 ? -7.054 60.369 12.549 1.00 23.90 202 GLU D CA 1
ATOM 7726 C C . GLU D 1 222 ? -8.465 59.814 12.447 1.00 24.81 202 GLU D C 1
ATOM 7727 O O . GLU D 1 222 ? -9.041 59.745 11.379 1.00 26.22 202 GLU D O 1
ATOM 7733 N N . THR D 1 223 ? -9.007 59.410 13.583 1.00 25.66 203 THR D N 1
ATOM 7734 C CA . THR D 1 223 ? -10.319 58.805 13.660 1.00 21.62 203 THR D CA 1
ATOM 7735 C C . THR D 1 223 ? -11.068 59.460 14.822 1.00 20.63 203 THR D C 1
ATOM 7736 O O . THR D 1 223 ? -10.954 60.656 15.047 1.00 23.97 203 THR D O 1
ATOM 7740 N N . GLU D 1 224 ? -11.828 58.678 15.566 1.00 19.74 204 GLU D N 1
ATOM 7741 C CA . GLU D 1 224 ? -12.378 59.147 16.819 1.00 23.26 204 GLU D CA 1
ATOM 7742 C C . GLU D 1 224 ? -11.509 58.665 17.990 1.00 23.15 204 GLU D C 1
ATOM 7743 O O . GLU D 1 224 ? -11.820 58.920 19.154 1.00 25.28 204 GLU D O 1
ATOM 7749 N N . PHE D 1 225 ? -10.426 57.966 17.664 1.00 21.45 205 PHE D N 1
ATOM 7750 C CA . PHE D 1 225 ? -9.500 57.409 18.650 1.00 21.79 205 PHE D CA 1
ATOM 7751 C C . PHE D 1 225 ? -8.949 58.452 19.630 1.00 19.68 205 PHE D C 1
ATOM 7752 O O . PHE D 1 225 ? -8.946 58.237 20.833 1.00 23.33 205 PHE D O 1
ATOM 7760 N N . SER D 1 226 ? -8.478 59.584 19.131 1.00 17.82 206 SER D N 1
ATOM 7761 C CA . SER D 1 226 ? -8.000 60.626 20.030 1.00 22.83 206 SER D CA 1
ATOM 7762 C C . SER D 1 226 ? -9.140 61.376 20.730 1.00 31.98 206 SER D C 1
ATOM 7763 O O . SER D 1 226 ? -8.989 61.834 21.865 1.00 37.56 206 SER D O 1
ATOM 7766 N N . LEU D 1 227 ? -10.275 61.511 20.051 1.00 28.71 207 LEU D N 1
ATOM 7767 C CA . LEU D 1 227 ? -11.452 62.092 20.670 1.00 23.36 207 LEU D CA 1
ATOM 7768 C C . LEU D 1 227 ? -11.866 61.263 21.885 1.00 24.23 207 LEU D C 1
ATOM 7769 O O . LEU D 1 227 ? -12.068 61.806 22.973 1.00 23.62 207 LEU D O 1
ATOM 7774 N N . VAL D 1 228 ? -11.979 59.948 21.707 1.00 21.77 208 VAL D N 1
ATOM 7775 C CA . VAL D 1 228 ? -12.269 59.049 22.830 1.00 22.79 208 VAL D CA 1
ATOM 7776 C C . VAL D 1 228 ? -11.200 59.171 23.916 1.00 23.79 208 VAL D C 1
ATOM 7777 O O . VAL D 1 228 ? -11.510 59.252 25.114 1.00 21.63 208 VAL D O 1
ATOM 7781 N N . ARG D 1 229 ? -9.939 59.180 23.483 1.00 22.24 209 ARG D N 1
ATOM 7782 C CA . ARG D 1 229 ? -8.811 59.187 24.399 1.00 20.06 209 ARG D CA 1
ATOM 7783 C C . ARG D 1 229 ? -8.849 60.378 25.363 1.00 27.29 209 ARG D C 1
ATOM 7784 O O . ARG D 1 229 ? -8.457 60.262 26.529 1.00 28.47 209 ARG D O 1
ATOM 7792 N N . TYR D 1 230 ? -9.318 61.522 24.864 1.00 24.87 210 TYR D N 1
ATOM 7793 C CA . TYR D 1 230 ? -9.385 62.735 25.674 1.00 26.73 210 TYR D CA 1
ATOM 7794 C C . TYR D 1 230 ? -10.817 63.147 26.051 1.00 30.79 210 TYR D C 1
ATOM 7795 O O . TYR D 1 230 ? -11.115 64.337 26.238 1.00 34.48 210 TYR D O 1
ATOM 7804 N N . ARG D 1 231 ? -11.678 62.139 26.181 1.00 27.78 211 ARG D N 1
ATOM 7805 C CA . ARG D 1 231 ? -13.028 62.298 26.699 1.00 28.54 211 ARG D CA 1
ATOM 7806 C C . ARG D 1 231 ? -13.858 63.333 25.975 1.00 31.29 211 ARG D C 1
ATOM 7807 O O . ARG D 1 231 ? -14.584 64.076 26.614 1.00 32.72 211 ARG D O 1
ATOM 7815 N N . GLY D 1 232 ? -13.757 63.378 24.650 1.00 32.87 212 GLY D N 1
ATOM 7816 C CA . GLY D 1 232 ? -14.588 64.254 23.844 1.00 33.46 212 GLY D CA 1
ATOM 7817 C C . GLY D 1 232 ? -14.044 65.663 23.670 1.00 34.87 212 GLY D C 1
ATOM 7818 O O . GLY D 1 232 ? -14.644 66.490 22.981 1.00 37.81 212 GLY D O 1
ATOM 7819 N N . ASN D 1 233 ? -12.912 65.959 24.293 1.00 30.67 213 ASN D N 1
ATOM 7820 C CA . ASN D 1 233 ? -12.307 67.259 24.084 1.00 32.31 213 ASN D CA 1
ATOM 7821 C C . ASN D 1 233 ? -11.728 67.361 22.675 1.00 35.69 213 ASN D C 1
ATOM 7822 O O . ASN D 1 233 ? -10.656 66.826 22.395 1.00 37.70 213 ASN D O 1
ATOM 7827 N N . GLU D 1 234 ? -12.436 68.056 21.792 1.00 40.31 214 GLU D N 1
ATOM 7828 C CA . GLU D 1 234 ? -12.012 68.190 20.396 1.00 46.63 214 GLU D CA 1
ATOM 7829 C C . GLU D 1 234 ? -10.683 68.898 20.236 1.00 46.84 214 GLU D C 1
ATOM 7830 O O . GLU D 1 234 ? -9.909 68.568 19.343 1.00 45.84 214 GLU D O 1
ATOM 7836 N N . GLU D 1 235 ? -10.431 69.879 21.094 1.00 52.48 215 GLU D N 1
ATOM 7837 C CA . GLU D 1 235 ? -9.143 70.572 21.123 1.00 60.03 215 GLU D CA 1
ATOM 7838 C C . GLU D 1 235 ? -7.986 69.592 21.228 1.00 54.47 215 GLU D C 1
ATOM 7839 O O . GLU D 1 235 ? -7.148 69.501 20.332 1.00 54.13 215 GLU D O 1
ATOM 7845 N N . GLN D 1 236 ? -7.945 68.861 22.333 1.00 49.40 216 GLN D N 1
ATOM 7846 C CA . GLN D 1 236 ? -6.863 67.923 22.563 1.00 47.49 216 GLN D CA 1
ATOM 7847 C C . GLN D 1 236 ? -6.778 66.872 21.452 1.00 42.09 216 GLN D C 1
ATOM 7848 O O . GLN D 1 236 ? -5.679 66.459 21.068 1.00 38.62 216 GLN D O 1
ATOM 7854 N N . ALA D 1 237 ? -7.936 66.443 20.946 1.00 34.98 217 ALA D N 1
ATOM 7855 C CA . ALA D 1 237 ? -7.965 65.482 19.856 1.00 34.11 217 ALA D CA 1
ATOM 7856 C C . ALA D 1 237 ? -7.259 66.039 18.612 1.00 34.68 217 ALA D C 1
ATOM 7857 O O . ALA D 1 237 ? -6.283 65.459 18.142 1.00 38.35 217 ALA D O 1
ATOM 7859 N N . LYS D 1 238 ? -7.733 67.163 18.079 1.00 31.72 218 LYS D N 1
ATOM 7860 C CA . LYS D 1 238 ? -7.108 67.742 16.884 1.00 37.10 218 LYS D CA 1
ATOM 7861 C C . LYS D 1 238 ? -5.618 68.044 17.083 1.00 37.98 218 LYS D C 1
ATOM 7862 O O . LYS D 1 238 ? -4.819 68.035 16.146 1.00 40.47 218 LYS D O 1
ATOM 7868 N N . ASN D 1 239 ? -5.254 68.291 18.327 1.00 38.32 219 ASN D N 1
ATOM 7869 C CA . ASN D 1 239 ? -3.899 68.655 18.666 1.00 41.03 219 ASN D CA 1
ATOM 7870 C C . ASN D 1 239 ? -2.887 67.539 18.435 1.00 37.65 219 ASN D C 1
ATOM 7871 O O . ASN D 1 239 ? -1.707 67.810 18.170 1.00 37.39 219 ASN D O 1
ATOM 7876 N N . VAL D 1 240 ? -3.349 66.295 18.566 1.00 30.69 220 VAL D N 1
ATOM 7877 C CA . VAL D 1 240 ? -2.503 65.130 18.354 1.00 29.54 220 VAL D CA 1
ATOM 7878 C C . VAL D 1 240 ? -1.968 65.086 16.921 1.00 33.06 220 VAL D C 1
ATOM 7879 O O . VAL D 1 240 ? -0.854 64.601 16.684 1.00 34.51 220 VAL D O 1
ATOM 7883 N N . TYR D 1 241 ? -2.753 65.622 15.984 1.00 33.68 221 TYR D N 1
ATOM 7884 C CA . TYR D 1 241 ? -2.445 65.562 14.559 1.00 36.83 221 TYR D CA 1
ATOM 7885 C C . TYR D 1 241 ? -1.911 66.887 13.996 1.00 43.53 221 TYR D C 1
ATOM 7886 O O . TYR D 1 241 ? -1.424 66.939 12.859 1.00 42.97 221 TYR D O 1
ATOM 7895 N N . LYS D 1 242 ? -1.985 67.941 14.810 1.00 45.95 222 LYS D N 1
ATOM 7896 C CA . LYS D 1 242 ? -1.494 69.270 14.439 1.00 48.48 222 LYS D CA 1
ATOM 7897 C C . LYS D 1 242 ? -0.146 69.259 13.728 1.00 46.77 222 LYS D C 1
ATOM 7898 O O . LYS D 1 242 ? 0.842 68.707 14.241 1.00 45.77 222 LYS D O 1
ATOM 7904 N N . ASP D 1 243 ? -0.122 69.887 12.550 1.00 43.44 223 ASP D N 1
ATOM 7905 C CA . ASP D 1 243 ? 1.098 70.036 11.747 1.00 40.89 223 ASP D CA 1
ATOM 7906 C C . ASP D 1 243 ? 1.676 68.721 11.183 1.00 37.12 223 ASP D C 1
ATOM 7907 O O . ASP D 1 243 ? 2.876 68.647 10.871 1.00 34.83 223 ASP D O 1
ATOM 7912 N N . THR D 1 244 ? 0.837 67.692 11.057 1.00 32.96 224 THR D N 1
ATOM 7913 C CA . THR D 1 244 ? 1.265 66.441 10.430 1.00 33.11 224 THR D CA 1
ATOM 7914 C C . THR D 1 244 ? 0.192 66.059 9.443 1.00 34.98 224 THR D C 1
ATOM 7915 O O . THR D 1 244 ? -0.907 66.603 9.475 1.00 39.83 224 THR D O 1
ATOM 7919 N N . THR D 1 245 ? 0.503 65.134 8.555 1.00 32.90 225 THR D N 1
ATOM 7920 C CA . THR D 1 245 ? -0.541 64.541 7.740 1.00 29.48 225 THR D CA 1
ATOM 7921 C C . THR D 1 245 ? -0.738 63.089 8.147 1.00 28.11 225 THR D C 1
ATOM 7922 O O . THR D 1 245 ? -0.066 62.215 7.640 1.00 31.71 225 THR D O 1
ATOM 7926 N N . PRO D 1 246 ? -1.655 62.823 9.086 1.00 27.23 226 PRO D N 1
ATOM 7927 C CA . PRO D 1 246 ? -1.668 61.451 9.595 1.00 24.28 226 PRO D CA 1
ATOM 7928 C C . PRO D 1 246 ? -2.266 60.497 8.571 1.00 25.36 226 PRO D C 1
ATOM 7929 O O . PRO D 1 246 ? -2.629 60.933 7.460 1.00 26.23 226 PRO D O 1
ATOM 7933 N N . LEU D 1 247 ? -2.324 59.214 8.926 1.00 18.68 227 LEU D N 1
ATOM 7934 C CA . LEU D 1 247 ? -3.072 58.247 8.154 1.00 19.13 227 LEU D CA 1
ATOM 7935 C C . LEU D 1 247 ? -4.539 58.524 8.372 1.00 24.32 227 LEU D C 1
ATOM 7936 O O . LEU D 1 247 ? -4.914 59.036 9.426 1.00 25.67 227 LEU D O 1
ATOM 7941 N N . MET D 1 248 ? -5.368 58.234 7.371 1.00 19.47 228 MET D N 1
ATOM 7942 C CA A MET D 1 248 ? -6.798 58.284 7.613 0.49 21.88 228 MET D CA 1
ATOM 7943 C CA B MET D 1 248 ? -6.817 58.280 7.523 0.51 21.84 228 MET D CA 1
ATOM 7944 C C . MET D 1 248 ? -7.272 56.844 7.673 1.00 24.74 228 MET D C 1
ATOM 7945 O O . MET D 1 248 ? -6.528 55.930 7.321 1.00 29.43 228 MET D O 1
ATOM 7954 N N . ALA D 1 249 ? -8.489 56.633 8.162 1.00 24.00 229 ALA D N 1
ATOM 7955 C CA . ALA D 1 249 ? -8.964 55.266 8.412 1.00 21.56 229 ALA D CA 1
ATOM 7956 C C . ALA D 1 249 ? -8.987 54.354 7.169 1.00 20.78 229 ALA D C 1
ATOM 7957 O O . ALA D 1 249 ? -8.793 53.144 7.286 1.00 22.78 229 ALA D O 1
ATOM 7959 N N . ASP D 1 250 ? -9.242 54.921 5.992 1.00 18.93 230 ASP D N 1
ATOM 7960 C CA . ASP D 1 250 ? -9.271 54.131 4.765 1.00 18.46 230 ASP D CA 1
ATOM 7961 C C . ASP D 1 250 ? -7.864 53.603 4.373 1.00 25.10 230 ASP D C 1
ATOM 7962 O O . ASP D 1 250 ? -7.733 52.582 3.673 1.00 19.92 230 ASP D O 1
ATOM 7967 N N . ASP D 1 251 ? -6.813 54.271 4.853 1.00 20.62 231 ASP D N 1
ATOM 7968 C CA . ASP D 1 251 ? -5.448 53.781 4.641 1.00 17.84 231 ASP D CA 1
ATOM 7969 C C . ASP D 1 251 ? -5.235 52.435 5.363 1.00 20.88 231 ASP D C 1
ATOM 7970 O O . ASP D 1 251 ? -4.610 51.512 4.824 1.00 14.94 231 ASP D O 1
ATOM 7975 N N . VAL D 1 252 ? -5.745 52.330 6.592 1.00 16.16 232 VAL D N 1
ATOM 7976 C CA . VAL D 1 252 ? -5.635 51.084 7.335 1.00 13.37 232 VAL D CA 1
ATOM 7977 C C . VAL D 1 252 ? -6.601 50.069 6.779 1.00 17.23 232 VAL D C 1
ATOM 7978 O O . VAL D 1 252 ? -6.298 48.882 6.724 1.00 16.68 232 VAL D O 1
ATOM 7982 N N . ALA D 1 253 ? -7.769 50.543 6.359 1.00 17.98 233 ALA D N 1
ATOM 7983 C CA . ALA D 1 253 ? -8.745 49.675 5.715 1.00 14.11 233 ALA D CA 1
ATOM 7984 C C . ALA D 1 253 ? -8.117 49.055 4.477 1.00 13.29 233 ALA D C 1
ATOM 7985 O O . ALA D 1 253 ? -8.212 47.842 4.247 1.00 12.38 233 ALA D O 1
ATOM 7987 N N . ASP D 1 254 ? -7.446 49.884 3.692 1.00 17.90 234 ASP D N 1
ATOM 7988 C CA . ASP D 1 254 ? -6.778 49.400 2.480 1.00 18.68 234 ASP D CA 1
ATOM 7989 C C . ASP D 1 254 ? -5.863 48.208 2.762 1.00 20.65 234 ASP D C 1
ATOM 7990 O O . ASP D 1 254 ? -5.879 47.202 2.045 1.00 20.35 234 ASP D O 1
ATOM 7995 N N . LEU D 1 255 ? -5.093 48.317 3.837 1.00 19.90 235 LEU D N 1
ATOM 7996 C CA . LEU D 1 255 ? -4.137 47.286 4.209 1.00 14.63 235 LEU D CA 1
ATOM 7997 C C . LEU D 1 255 ? -4.861 46.031 4.658 1.00 16.46 235 LEU D C 1
ATOM 7998 O O . LEU D 1 255 ? -4.457 44.914 4.317 1.00 21.27 235 LEU D O 1
ATOM 8003 N N . ILE D 1 256 ? -5.943 46.213 5.411 1.00 12.99 236 ILE D N 1
ATOM 8004 C CA . ILE D 1 256 ? -6.683 45.070 5.927 1.00 9.99 236 ILE D CA 1
ATOM 8005 C C . ILE D 1 256 ? -7.275 44.263 4.806 1.00 15.19 236 ILE D C 1
ATOM 8006 O O . ILE D 1 256 ? -7.158 43.040 4.768 1.00 18.18 236 ILE D O 1
ATOM 8011 N N . VAL D 1 257 ? -7.934 44.960 3.891 1.00 17.61 237 VAL D N 1
ATOM 8012 C CA . VAL D 1 257 ? -8.519 44.299 2.743 1.00 21.07 237 VAL D CA 1
ATOM 8013 C C . VAL D 1 257 ? -7.401 43.678 1.878 1.00 24.39 237 VAL D C 1
ATOM 8014 O O . VAL D 1 257 ? -7.525 42.551 1.387 1.00 24.15 237 VAL D O 1
ATOM 8018 N N . TYR D 1 258 ? -6.292 44.392 1.722 1.00 19.41 238 TYR D N 1
ATOM 8019 C CA . TYR D 1 258 ? -5.176 43.801 1.005 1.00 19.71 238 TYR D CA 1
ATOM 8020 C C . TYR D 1 258 ? -4.763 42.466 1.631 1.00 20.35 238 TYR D C 1
ATOM 8021 O O . TYR D 1 258 ? -4.692 41.446 0.933 1.00 23.77 238 TYR D O 1
ATOM 8030 N N . ALA D 1 259 ? -4.489 42.470 2.935 1.00 9.96 239 ALA D N 1
ATOM 8031 C CA . ALA D 1 259 ? -3.995 41.264 3.592 1.00 11.41 239 ALA D CA 1
ATOM 8032 C C . ALA D 1 259 ? -4.954 40.093 3.432 1.00 17.54 239 ALA D C 1
ATOM 8033 O O . ALA D 1 259 ? -4.533 38.956 3.151 1.00 21.53 239 ALA D O 1
ATOM 8035 N N . THR D 1 260 ? -6.245 40.364 3.605 1.00 16.90 240 THR D N 1
ATOM 8036 C CA . THR D 1 260 ? -7.256 39.301 3.580 1.00 21.71 240 THR D CA 1
ATOM 8037 C C . THR D 1 260 ? -7.683 38.882 2.175 1.00 22.89 240 THR D C 1
ATOM 8038 O O . THR D 1 260 ? -8.395 37.897 2.022 1.00 24.97 240 THR D O 1
ATOM 8042 N N . SER D 1 261 ? -7.236 39.611 1.152 1.00 18.71 241 SER D N 1
ATOM 8043 C CA . SER D 1 261 ? -7.536 39.231 -0.230 1.00 19.78 241 SER D CA 1
ATOM 8044 C C . SER D 1 261 ? -6.357 38.568 -0.960 1.00 24.77 241 SER D C 1
ATOM 8045 O O . SER D 1 261 ? -6.419 38.325 -2.168 1.00 27.88 241 SER D O 1
ATOM 8048 N N . ARG D 1 262 ? -5.281 38.276 -0.232 1.00 22.63 242 ARG D N 1
ATOM 8049 C CA . ARG D 1 262 ? -4.223 37.479 -0.806 1.00 18.15 242 ARG D CA 1
ATOM 8050 C C . ARG D 1 262 ? -4.704 36.032 -0.955 1.00 22.06 242 ARG D C 1
ATOM 8051 O O . ARG D 1 262 ? -5.605 35.600 -0.248 1.00 25.45 242 ARG D O 1
ATOM 8059 N N . LYS D 1 263 ? -4.117 35.295 -1.893 1.00 25.52 243 LYS D N 1
ATOM 8060 C CA . LYS D 1 263 ? -4.370 33.867 -2.010 1.00 27.06 243 LYS D CA 1
ATOM 8061 C C . LYS D 1 263 ? -4.157 33.188 -0.638 1.00 29.22 243 LYS D C 1
ATOM 8062 O O . LYS D 1 263 ? -3.319 33.613 0.144 1.00 32.63 243 LYS D O 1
ATOM 8068 N N . GLN D 1 264 ? -4.907 32.122 -0.373 1.00 21.24 244 GLN D N 1
ATOM 8069 C CA . GLN D 1 264 ? -4.967 31.490 0.936 1.00 19.90 244 GLN D CA 1
ATOM 8070 C C . GLN D 1 264 ? -3.608 31.172 1.569 1.00 20.59 244 GLN D C 1
ATOM 8071 O O . GLN D 1 264 ? -3.414 31.314 2.788 1.00 16.16 244 GLN D O 1
ATOM 8077 N N . ASN D 1 265 ? -2.677 30.701 0.750 1.00 16.90 245 ASN D N 1
ATOM 8078 C CA . ASN D 1 265 ? -1.425 30.193 1.290 1.00 21.99 245 ASN D CA 1
ATOM 8079 C C . ASN D 1 265 ? -0.544 31.319 1.817 1.00 25.84 245 ASN D C 1
ATOM 8080 O O . ASN D 1 265 ? 0.428 31.055 2.539 1.00 21.85 245 ASN D O 1
ATOM 8085 N N . THR D 1 266 ? -0.885 32.560 1.448 1.00 17.93 246 THR D N 1
ATOM 8086 C CA . THR D 1 266 ? -0.089 33.721 1.822 1.00 17.41 246 THR D CA 1
ATOM 8087 C C . THR D 1 266 ? -0.626 34.410 3.070 1.00 19.32 246 THR D C 1
ATOM 8088 O O . THR D 1 266 ? -1.813 34.730 3.157 1.00 20.51 246 THR D O 1
ATOM 8092 N N . VAL D 1 267 ? 0.261 34.652 4.032 1.00 16.67 247 VAL D N 1
ATOM 8093 C CA . VAL D 1 267 ? -0.132 35.352 5.232 1.00 15.23 247 VAL D CA 1
ATOM 8094 C C . VAL D 1 267 ? 0.662 36.627 5.384 1.00 17.24 247 VAL D C 1
ATOM 8095 O O . VAL D 1 267 ? 1.847 36.613 5.702 1.00 23.32 247 VAL D O 1
ATOM 8099 N N . ILE D 1 268 ? 0.004 37.738 5.119 1.00 16.57 248 ILE D N 1
ATOM 8100 C CA . ILE D 1 268 ? 0.531 39.039 5.472 1.00 10.55 248 ILE D CA 1
ATOM 8101 C C . ILE D 1 268 ? 0.430 39.113 7.002 1.00 14.14 248 ILE D C 1
ATOM 8102 O O . ILE D 1 268 ? -0.542 39.620 7.560 1.00 14.18 248 ILE D O 1
ATOM 8107 N N . ALA D 1 269 ? 1.436 38.571 7.679 1.00 11.51 249 ALA D N 1
ATOM 8108 C CA . ALA D 1 269 ? 1.271 38.190 9.065 1.00 11.10 249 ALA D CA 1
ATOM 8109 C C . ALA D 1 269 ? 1.272 39.344 10.029 1.00 16.44 249 ALA D C 1
ATOM 8110 O O . ALA D 1 269 ? 0.536 39.303 11.014 1.00 22.12 249 ALA D O 1
ATOM 8112 N N . ASP D 1 270 ? 2.099 40.357 9.762 1.00 13.89 250 ASP D N 1
ATOM 8113 C CA . ASP D 1 270 ? 2.393 41.399 10.737 1.00 11.51 250 ASP D CA 1
ATOM 8114 C C . ASP D 1 270 ? 2.896 42.634 10.000 1.00 17.84 250 ASP D C 1
ATOM 8115 O O . ASP D 1 270 ? 4.023 42.632 9.468 1.00 22.57 250 ASP D O 1
ATOM 8120 N N . THR D 1 271 ? 2.072 43.689 9.970 1.00 12.57 251 THR D N 1
ATOM 8121 C CA . THR D 1 271 ? 2.371 44.882 9.177 1.00 13.15 251 THR D CA 1
ATOM 8122 C C . THR D 1 271 ? 2.282 46.150 9.999 1.00 18.70 251 THR D C 1
ATOM 8123 O O . THR D 1 271 ? 1.282 46.415 10.654 1.00 22.21 251 THR D O 1
ATOM 8127 N N . LEU D 1 272 ? 3.340 46.942 9.926 1.00 18.89 252 LEU D N 1
ATOM 8128 C CA . LEU D 1 272 ? 3.421 48.200 10.617 1.00 17.43 252 LEU D CA 1
ATOM 8129 C C . LEU D 1 272 ? 3.175 49.242 9.559 1.00 21.25 252 LEU D C 1
ATOM 8130 O O . LEU D 1 272 ? 3.923 49.309 8.575 1.00 21.42 252 LEU D O 1
ATOM 8135 N N . ILE D 1 273 ? 2.131 50.047 9.758 1.00 14.24 253 ILE D N 1
ATOM 8136 C CA . ILE D 1 273 ? 1.763 51.079 8.784 1.00 10.12 253 ILE D CA 1
ATOM 8137 C C . ILE D 1 273 ? 1.869 52.474 9.397 1.00 16.79 253 ILE D C 1
ATOM 8138 O O . ILE D 1 273 ? 1.308 52.731 10.464 1.00 21.02 253 ILE D O 1
ATOM 8143 N N . PHE D 1 274 ? 2.604 53.357 8.720 1.00 12.95 254 PHE D N 1
ATOM 8144 C CA . PHE D 1 274 ? 2.967 54.676 9.229 1.00 14.35 254 PHE D CA 1
ATOM 8145 C C . PHE D 1 274 ? 2.592 55.771 8.229 1.00 19.61 254 PHE D C 1
ATOM 8146 O O . PHE D 1 274 ? 2.692 55.580 7.010 1.00 21.70 254 PHE D O 1
ATOM 8154 N N . PRO D 1 275 ? 2.192 56.943 8.731 1.00 19.46 255 PRO D N 1
ATOM 8155 C CA . PRO D 1 275 ? 2.206 58.116 7.846 1.00 17.00 255 PRO D CA 1
ATOM 8156 C C . PRO D 1 275 ? 3.674 58.512 7.636 1.00 20.13 255 PRO D C 1
ATOM 8157 O O . PRO D 1 275 ? 4.485 58.313 8.552 1.00 18.56 255 PRO D O 1
ATOM 8161 N N . THR D 1 276 ? 4.006 59.040 6.459 1.00 18.51 256 THR D N 1
ATOM 8162 C CA . THR D 1 276 ? 5.389 59.233 6.070 1.00 16.35 256 THR D CA 1
ATOM 8163 C C . THR D 1 276 ? 6.213 60.043 7.097 1.00 18.65 256 THR D C 1
ATOM 8164 O O . THR D 1 276 ? 7.429 59.905 7.168 1.00 15.39 256 THR D O 1
ATOM 8168 N N . ASN D 1 277 ? 5.553 60.884 7.885 1.00 15.47 257 ASN D N 1
ATOM 8169 C CA . ASN D 1 277 ? 6.262 61.745 8.832 1.00 14.14 257 ASN D CA 1
ATOM 8170 C C . ASN D 1 277 ? 6.589 61.068 10.173 1.00 17.81 257 ASN D C 1
ATOM 8171 O O . ASN D 1 277 ? 7.175 61.687 11.052 1.00 18.01 257 ASN D O 1
ATOM 8176 N N . GLN D 1 278 ? 6.189 59.812 10.331 1.00 11.24 258 GLN D N 1
ATOM 8177 C CA . GLN D 1 278 ? 6.387 59.115 11.578 1.00 9.80 258 GLN D CA 1
ATOM 8178 C C . GLN D 1 278 ? 7.246 57.887 11.377 1.00 14.06 258 GLN D C 1
ATOM 8179 O O . GLN D 1 278 ? 7.097 57.182 10.377 1.00 13.31 258 GLN D O 1
ATOM 8185 N N . ALA D 1 279 ? 8.139 57.631 12.332 1.00 16.61 259 ALA D N 1
ATOM 8186 C CA . ALA D 1 279 ? 8.982 56.428 12.308 1.00 15.09 259 ALA D CA 1
ATOM 8187 C C . ALA D 1 279 ? 8.900 55.597 13.588 1.00 15.21 259 ALA D C 1
ATOM 8188 O O . ALA D 1 279 ? 9.398 54.478 13.632 1.00 16.64 259 ALA D O 1
ATOM 8190 N N . SER D 1 280 ? 8.282 56.159 14.624 1.00 14.91 260 SER D N 1
ATOM 8191 C CA . SER D 1 280 ? 8.087 55.471 15.898 1.00 16.73 260 SER D CA 1
ATOM 8192 C C . SER D 1 280 ? 7.203 56.388 16.727 1.00 17.07 260 SER D C 1
ATOM 8193 O O . SER D 1 280 ? 6.857 57.464 16.272 1.00 16.99 260 SER D O 1
ATOM 8196 N N . PRO D 1 281 ? 6.825 55.970 17.940 1.00 18.34 261 PRO D N 1
ATOM 8197 C CA . PRO D 1 281 ? 6.035 56.875 18.790 1.00 18.92 261 PRO D CA 1
ATOM 8198 C C . PRO D 1 281 ? 6.858 58.079 19.194 1.00 22.24 261 PRO D C 1
ATOM 8199 O O . PRO D 1 281 ? 6.290 59.095 19.607 1.00 26.36 261 PRO D O 1
ATOM 8203 N N . HIS D 1 282 ? 8.179 57.958 19.092 1.00 20.14 262 HIS D N 1
ATOM 8204 C CA . HIS D 1 282 ? 9.070 59.021 19.540 1.00 20.44 262 HIS D CA 1
ATOM 8205 C C . HIS D 1 282 ? 9.627 59.783 18.356 1.00 21.59 262 HIS D C 1
ATOM 8206 O O . HIS D 1 282 ? 10.376 60.716 18.519 1.00 21.07 262 HIS D O 1
ATOM 8213 N N . HIS D 1 283 ? 9.277 59.382 17.149 1.00 26.15 263 HIS D N 1
ATOM 8214 C CA . HIS D 1 283 ? 9.871 60.014 15.983 1.00 26.16 263 HIS D CA 1
ATOM 8215 C C . HIS D 1 283 ? 8.771 60.450 15.025 1.00 22.01 263 HIS D C 1
ATOM 8216 O O . HIS D 1 283 ? 8.376 59.731 14.093 1.00 21.63 263 HIS D O 1
ATOM 8223 N N . ILE D 1 284 ? 8.292 61.655 15.289 1.00 17.94 264 ILE D N 1
ATOM 8224 C CA . ILE D 1 284 ? 7.157 62.234 14.592 1.00 21.15 264 ILE D CA 1
ATOM 8225 C C . ILE D 1 284 ? 7.513 63.637 14.133 1.00 25.03 264 ILE D C 1
ATOM 8226 O O . ILE D 1 284 ? 7.642 64.552 14.953 1.00 28.13 264 ILE D O 1
ATOM 8231 N N . PHE D 1 285 ? 7.694 63.816 12.830 1.00 25.41 265 PHE D N 1
ATOM 8232 C CA . PHE D 1 285 ? 8.036 65.124 12.319 1.00 22.74 265 PHE D CA 1
ATOM 8233 C C . PHE D 1 285 ? 6.820 65.990 12.187 1.00 23.73 265 PHE D C 1
ATOM 8234 O O . PHE D 1 285 ? 5.824 65.588 11.596 1.00 29.99 265 PHE D O 1
ATOM 8242 N N . ARG D 1 286 ? 6.910 67.196 12.721 1.00 24.38 266 ARG D N 1
ATOM 8243 C CA . ARG D 1 286 ? 5.836 68.171 12.570 1.00 26.45 266 ARG D CA 1
ATOM 8244 C C . ARG D 1 286 ? 6.276 69.357 11.734 1.00 36.49 266 ARG D C 1
ATOM 8245 O O . ARG D 1 286 ? 7.223 70.050 12.088 1.00 38.60 266 ARG D O 1
ATOM 8253 N N . GLY D 1 287 ? 5.605 69.557 10.602 1.00 47.45 267 GLY D N 1
ATOM 8254 C CA . GLY D 1 287 ? 5.987 70.582 9.641 1.00 56.11 267 GLY D CA 1
ATOM 8255 C C . GLY D 1 287 ? 5.449 71.959 9.999 1.00 70.94 267 GLY D C 1
ATOM 8256 O O . GLY D 1 287 ? 4.791 72.122 11.039 1.00 78.19 267 GLY D O 1
#

Organism: Saccharomyces cerevisiae (strain ATCC 204508 / S288c) (NCBI:txid559292)

Radius of gyration: 28.98 Å; Cα contacts (8 Å, |Δi|>4): 2580; chains: 4; bounding box: 81×56×91 Å

Foldseek 3Di:
DAVPDDLLLVLLAAAAEEFEPCLKFQNVLLVVVSCVRNVQGYEYEYEDQDQVSQVVSVVVSCVVRVNHHYHYYRDDLLPLVCQLVVLVVPDPSRNLHAEYALDFAAAAWLDFPVPDDPVRLCVRQSSLPVSLVSNCVNCVVSCVVVLHHEYEHEAALLLPAPDGSRVSNSVSRVNSVVVLVVVQVVCPVTLYEGAYEYEYDEQMCRLCNRHVNPVVRSVVVCAQHDWHYSNNSSVVVSVQSSDPSNDGPHYDYYTDPQDDGNPGGDGD/DAPPDDLLLVLLAAAAEEFEPCLKFQSVLLVVVSCNRNVQRYEYEYEYAPQVSQVVSVVVSCVVRVNHHYHYDHDDLLPLVCQLVVLVVPDPSRNLHAEYALDFAAAAWLDFPVPDDPVRLCVRQSSLPVSLVSNCVNCVVSCVVVLHHEYEHEAALLLPAPDGSRVSNSVSRVNSVVVLVVVCVVCPVTLYEGAYEYEYDEQMCRLCNRHVNPVVRSVVVCAQHDWHYSNNSSVVVSVQSSPPSNDGNHYDYYTDPQDDGNPGGDGD/DAPPDDLLLVLLAAAEEEFEPCLKFQSVLLVVVSCVRNVQRYEYEYEDQPQVSQVVSVVVSCVVRVNHHYHYDHDDLLPLVCQLVVLVPPDPSRNLHAEYALDFAAAAWLDFPVPDDPVRLCVRQSSLPVSLVSNCVNCVVSCVVVLHHEYEHEAALLLVDPDGSRVSNSVSSVNSVVVLVVVQVVCPVTLYEGAYQYEYDEQMCRLCNRHVNPVVRSVVVCAQHDWHYSNVSSVVVSVQSSPDSVDGNHYDYYTDPQDDGNPGGDGD/DAVPDDLLLVLLAAAAEEFEPCLKFQSVLLVVVSCVRNVQGYEYEYEYAPQVSQVVSVVVSCVVRVNHHYHYDHDDLLPLVCQLVVLVVPDPSRNLHAEYALDFAAAAWLDFPVPDDPVRLCVRQSSLPVSLVSNCVNCVVSCVVVLHHEYEHEAALLLPAPDGSRVSNSVSRVNSVVVLVVVCVVCPVTLYEGAYEYEYDEQMCRLCNRHVNPVVRSVVVCAQHDWHYSNNSSVVVSVQSSPPSVDGNHYDYYTDPQDDGNPGGDGD

B-factor: mean 26.2, std 13.48, range [2.3, 106.76]

Nearest PDB structures (foldseek):
  3rku-assembly1_D  TM=1.004E+00  e=7.360E-56  Saccharomyces cerevisiae
  3asv-assembly1_A  TM=9.466E-01  e=2.662E-24  Escherichia coli
  1iy8-assembly1_B  TM=8.906E-01  e=1.945E-16  Leifsonia aquatica
  5x8h-assembly1_C  TM=8.692E-01  e=1.531E-16  Chryseobacterium sp. CA49
  8y83-assembly1_A  TM=8.808E-01  e=1.483E-15  Sphingobacterium siyangense

GO terms:
  GO:0052588 diacetyl reductase ((S)-acetoin forming) (NAD+) activity (F, IDA)
  GO:0031132 serine 3-dehydrogenase activity (F, IDA)
  GO:0045149 acetoin metabolic process (P, IDA)
  GO:0016491 oxidoreductase activity (F, IDA)
  GO:0004090 carbonyl reductase (NADPH) activity (F, IDA)
  GO:0005634 nucleus (C, HDA)
  GO:0005737 cytoplasm (C, HDA)
  GO:0005515 protein binding (F, IPI)